Protein 2DWC (pdb70)

Nearest PDB structures (foldseek):
  2dwc-assembly1_A  TM=1.002E+00  e=9.131E-94  Pyrococcus horikoshii OT3
  2dwc-assembly1_B  TM=9.987E-01  e=3.459E-89  Pyrococcus horikoshii OT3
  2czg-assembly1_A  TM=1.001E+00  e=1.258E-87  Pyrococcus horikoshii OT3
  2czg-assembly1_B  TM=9.652E-01  e=1.310E-84  Pyrococcus horikoshii OT3
  6khr-assembly1_B-2  TM=9.167E-01  e=2.454E-33  Mycobacterium tuberculosis H37Rv

InterPro domains:
  IPR003135 ATP-grasp fold, ATP-dependent carboxylate-amine ligase-type [PF02222] (125-303)
  IPR005862 Formate-dependent phosphoribosylglycinamide formyltransferase [MF_01643] (12-411)
  IPR005862 Formate-dependent phosphoribosylglycinamide formyltransferase [NF006766] (7-412)
  IPR005862 Formate-dependent phosphoribosylglycinamide formyltransferase [TIGR01142] (18-410)
  IPR011054 Rudiment single hybrid motif [SSF51246] (339-410)
  IPR011761 ATP-grasp fold [PS50975] (123-319)
  IPR013815 ATP-grasp fold, subdomain 1 [G3DSA:3.30.1490.20] (129-200)
  IPR016185 Pre-ATP-grasp domain superfamily [SSF52440] (8-115)
  IPR048740 PurT, C-terminal [PF21244] (340-408)
  IPR054350 PurT/PurK-like, preATP-grasp domain [PF22660] (18-114)

Solvent-accessible surface area: 30046 Å² total; per-residue (Å²): 196,27,78,42,180,47,47,55,36,0,1,3,0,45,14,95,6,26,19,34,0,0,0,1,1,0,24,15,27,0,6,15,0,0,1,9,0,0,30,2,2,0,15,0,0,0,0,13,173,50,59,66,0,0,0,15,9,0,9,37,96,55,42,74,17,91,7,104,58,71,109,38,1,54,59,2,0,84,172,14,120,7,54,0,0,0,1,17,69,46,61,0,26,33,88,0,0,72,61,0,44,192,86,53,31,7,0,1,3,32,1,129,0,0,68,7,22,54,34,64,39,69,14,10,45,8,1,46,138,88,1,143,9,43,23,2,118,52,48,52,1,70,63,72,112,78,0,72,106,0,0,90,147,16,27,70,52,0,53,2,32,26,28,164,88,66,72,0,141,6,70,128,25,0,66,116,2,51,142,97,102,72,1,3,0,8,45,68,13,95,66,102,22,24,0,0,0,0,0,0,29,0,9,32,92,132,32,120,53,21,10,0,3,0,65,2,0,0,5,85,64,106,132,71,63,4,39,9,0,15,0,31,8,107,34,47,132,121,0,28,111,44,0,6,84,0,0,70,101,2,0,70,50,12,13,8,0,0,1,0,1,0,10,1,25,1,93,42,66,108,2,36,1,18,64,6,23,1,13,2,45,23,0,0,2,0,1,24,1,0,4,12,33,7,3,14,0,1,2,0,1,0,3,0,1,4,0,0,4,1,9,24,97,161,70,122,65,44,31,30,10,56,52,46,24,22,0,1,1,6,4,7,57,2,111,16,60,13,113,0,0,63,7,90,16,0,20,131,1,2,24,9,66,61,2,1,0,8,2,10,4,20,6,78,1,121,106,29,33,40,3,0,0,0,0,0,6,31,195,65,9,71,50,0,65,146,39,0,66,93,0,8,121,57,7,48,10,52,2,150,98,28,111,68,65,111,193,30,75,48,161,38,48,55,36,0,1,3,0,45,13,95,5,28,20,37,0,0,0,0,1,0,23,19,28,0,7,15,0,0,1,9,0,0,30,2,2,0,14,0,0,0,0,13,178,52,58,66,0,0,0,16,9,0,9,39,96,54,40,74,18,91,8,105,56,69,110,38,0,51,60,2,0,75,175,13,122,7,54,0,0,0,1,17,65,64,60,1,25,32,88,0,0,68,54,0,47,179,82,54,29,10,1,1,2,34,1,118,1,0,75,3,22,20,27,69,43,62,10,9,46,7,0,43,132,89,2,145,9,45,23,3,173,49,56,47,0,67,61,61,117,80,0,88,106,0,0,98,146,33,28,65,55,0,52,2,32,10,14,96,107,62,61,65,76,0,141,6,62,127,25,0,59,118,1,55,142,82,93,72,2,2,0,7,40,80,14,102,66,106,25,25,0,0,0,0,0,0,28,0,12,21,87,129,30,116,64,29,10,0,2,0,64,2,0,0,4,90,75,82,136,74,39,1,36,11,0,17,0,30,9,107,33,45,136,151,0,21,95,46,0,5,84,0,0,76,104,1,0,71,51,11,12,7,0,0,1,0,0,0,12,0,25,2,102,43,74,102,2,32,1,21,66,6,25,2,14,3,42,27,0,0,3,0,1,22,1,0,6,12,32,8,3,12,0,1,2,0,0,0,3,0,1,4,0,0,3,0,8,23,94,163,57,106,65,39,31,25,8,62,54,47,21,22,0,0,1,5,5,1,45,1,102,18,60,12,113,2,1,59,6,86,16,0,21,141,1,2,31,12,65,61,2,1,0,9,1,8,5,20,7,77,0,122,103,27,33,24,4,0,0,0,0,0,6,32,188,66,10,76,48,0,66,145,32,0,69,87,0,2,83,62,0,53,5,55,2,149,96,31,112,70,77,86,74

Secondary structure (DSSP, 8-state):
--S-----EE--TTSTT--EEEEES-SHHHHHHHHHHHHTT-EEEEEESSTT-HHHHHSSEEEES-TT-HHHHHHHHHHH--SEEEE-SS-S-HHHHHHHHHTT--BSS-HHHHHHHH-HHHHHHIIIIIS------EEEESSHHHHHHHHHHH-SSEEEEE---EEE-SGGGHHHHHH---EEEEEPP--SEEEEE--EEEE-TTS-EEEEEEPPEEEEESSSSEEEEEES----HHHHHHHHHHHHHHHHHH-SSEE-EEEEEEETTEEEEEEEESS--GGGGGHHHHSPTT-SHHHHHHHHHHT-----EEETTEEEE--SS-EEEEEEE-SS-EES-EEE-HHHHTTSTTEEEEE---SEE-TT-EEEEEEEE-SSHHHHHHHHHHHHHT-EEE-TTS--B-/---S----EE--TTSTT--EEEEES-SHHHHHHHHHHHHTT-EEEEEESSTT-HHHHHSSEEEES-TT-HHHHHHHHHHH--SEEEE-SS-S-HHHHHHHHHTT--BSS-HHHHHHHTSHHHHHHIIIIII------EEEESSHHHHHHHHHHH-SSEEEEES----EEE-SGGGHHHHHT---EEEEEPP--SEEEEE--EEEE-TTS-EEEEEEPPEEEEEETTEEEEEEES----HHHHHHHHHHHHHHHHHH-SSEE-EEEEEEETTEEEEEEEESS--GGGGGHHHHSPTT-SHHHHHHHHHHT-----EEETTEEEE--SS-EEEEEEE-SS-EES-EEE-HHHHTTSTTEEEEE---SEE-TT-EEEEEEEE-SSHHHHHHHHHHHHHT-EEE-TTS--EE-

CATH classification: 3.40.50.20 (+2 more: 3.30.1490.20, 3.30.470.20)

Sequence (815 aa):
VVMIKLRDELGTATTDSAQKILLLGSGELGKEIAIEAQRLGVEVVAVDRYANAPAMQVAHRSYVGNMMDKDFLWSVVEREKPDAIIPEIEAINLDALFEFEKDGYFVVPNARATWIAMHRERLRETLVKEAKVPTSRYMYATTLDELYEACEKIGYPCHTKAIMSYFVKGPEDIPKAWEEEKIIVEEHIDFDVEVTELAVRHFDENGEIVTTFPKPVGHYQIDGDYHASWQPAEISEKAEREVYRIAKRITDVLGGLGIFGVEMFVKGDKVWANEVSPRPHDTGMVTLASHPPGFSEFALHLRAVLGLPIPGEWVDGYRLFPMLIPAATHVIKAKVSGYSPRFRGLVKALSVPNATVRLFGKPEAYVGRRLGIALAWDKDVEVAKRKAEMVAHMIELRTRSSDWHDVVMIKLRDELGTATTDSAQKILLLGSGELGKEIAIEAQRLGVEVVAVDRYANAPAMQVAHRSYVGNMMDKDFLWSVVEREKPDAIIPEIEAINLDALFEFEKDGYFVVPNARATWIAMHRERLRETLVKEAKVPTSRYMYATTLDELYEACEKIGYPCHTKAIMSGSYFVKGPEDIPKAWEEEKIIVEEHIDFDVEVTELAVRHFDENGEIVTTFPKPVGHYQIDGDYHASWQPAEISEKAEREVYRIAKRITDVLGGLGIFGVEMFVKGDKVWANEVSPRPHDTGMVTLASHPPGFSEFALHLRAVLGLPIPGEWVDGYRLFPMLIPAATHVIKAKVSGYSPRFRGLVKALSVPNATVRLFGKPEAYVGRRLGIALAWDKDVEVAKRKAEMVAHMIELRTRSSDWHDQ

B-factor: mean 29.7, std 14.17, range [10.33, 89.34]

Radius of gyration: 28.12 Å; Cα contacts (8 Å, |Δi|>4): 2184; chains: 2; bounding box: 54×103×60 Å

Foldseek 3Di:
DFLDFADDDADAPPDPRAAEEEEEDQALLLLVLLVLCVVVRHAYEYEEQDPPHLNCVSHPYYDHHQQLDLVSVVVVCVVPVHQEYEYPDLNGNLVSQQVCVVVRHHYPQHSVLSVQQQFPVSFVCCLCPQLNFFAFDKDKDDDLVSLVVGCVVLDPQKWKAARNTDGRRDPVCSVVGVVCPMIMIGRDDPFPWKWWWFWWWAQDPVGDTAIETEAIKTFDDPPPDTFKIKPHDPADPLLRVVVQSSVVSSCVSSGGGFIKTFMWGHHHNDIHTYGIGSYDDPNQVLQVPFADPCDGSSSSRSCRSSNYDDQFCDDPNHTYRDTRFIKMKGFQADQAKAFDKDKDLCVVLVVDPQKDKAASRDGIHHHGHGGIMIMGTDNDNVVRRVSRVVSSVSMWMAYPPGDIDD/DAQDWADDDADAPPDVRAAEEEEEDQAPLLLVLLVLCVVVRHAYEYEEQDPQHLNCVSHPYYDHHQQLDLVSVVVVCVVPVHQEYHYPDLRGNLVSQQVCVVVPHHYPQHSVLSVQQQFQVSFVCCLCVQLNFAAFDKDKDDDLVRLLVRCVVQDPQKKKAARGDFIDGRHDSVCSVVRVVSNMIMIGHDDPFPWKWWWWWWWAAAPVTDIDIATEAIKTFDDDPNDTFKIKPHDPADPLLRVSVVSSVVSNDVSSGGGFIKTFMWGHHHNDIHTYGIGSYDDPNQVLQVPFADPCDRSSSSRSCRSSRYHDQFPDDPNHTYHYTRFIKMKGFQADQAKAFDKDKDLCVPLVVDPQKDKAARRGGIHHHGHTGIMIMGTDNDNVVRRVSRVVSSQSMWMDYPPGDIDTD

Structure (mmCIF, N/CA/C/O backbone):
data_2DWC
#
_entry.id   2DWC
#
_cell.length_a   103.734
_cell.length_b   212.518
_cell.length_c   120.605
_cell.angle_alpha   90.00
_cell.angle_beta   90.00
_cell.angle_gamma   90.00
#
_symmetry.space_group_name_H-M   'C 2 2 21'
#
loop_
_entity.id
_entity.type
_entity.pdbx_description
1 polymer '433aa long hypothetical phosphoribosylglycinamide formyl transferase'
2 non-polymer 'SULFATE ION'
3 non-polymer "ADENOSINE-5'-DIPHOSPHATE"
4 water water
#
loop_
_atom_site.group_PDB
_atom_site.id
_atom_site.type_symbol
_atom_site.label_atom_id
_atom_site.label_alt_id
_atom_site.label_comp_id
_atom_site.label_asym_id
_atom_site.label_entity_id
_atom_site.label_seq_id
_atom_site.pdbx_PDB_ins_code
_atom_site.Cartn_x
_atom_site.Cartn_y
_atom_site.Cartn_z
_atom_site.occupancy
_atom_site.B_iso_or_equiv
_atom_site.auth_seq_id
_atom_site.auth_comp_id
_atom_site.auth_asym_id
_atom_site.auth_atom_id
_atom_site.pdbx_PDB_model_num
ATOM 1 N N . VAL A 1 2 ? 12.593 68.994 63.161 1.00 57.74 2 VAL A N 1
ATOM 2 C CA . VAL A 1 2 ? 13.521 67.878 62.811 1.00 57.33 2 VAL A CA 1
ATOM 3 C C . VAL A 1 2 ? 13.015 67.125 61.586 1.00 53.48 2 VAL A C 1
ATOM 4 O O . VAL A 1 2 ? 11.920 67.395 61.067 1.00 54.04 2 VAL A O 1
ATOM 8 N N . VAL A 1 3 ? 13.821 66.167 61.150 1.00 51.07 3 VAL A N 1
ATOM 9 C CA . VAL A 1 3 ? 13.517 65.338 60.000 1.00 35.94 3 VAL A CA 1
ATOM 10 C C . VAL A 1 3 ? 12.414 64.320 60.316 1.00 37.30 3 VAL A C 1
ATOM 11 O O . VAL A 1 3 ? 12.506 63.546 61.268 1.00 36.17 3 VAL A O 1
ATOM 15 N N . MET A 1 4 ? 11.386 64.303 59.480 1.00 38.66 4 MET A N 1
ATOM 16 C CA . MET A 1 4 ? 10.255 63.420 59.686 1.00 36.60 4 MET A CA 1
ATOM 17 C C . MET A 1 4 ? 10.531 61.935 59.442 1.00 34.83 4 MET A C 1
ATOM 18 O O . MET A 1 4 ? 9.770 61.090 59.912 1.00 42.00 4 MET A O 1
ATOM 23 N N . ILE A 1 5 ? 11.578 61.598 58.692 1.00 20.24 5 ILE A N 1
ATOM 24 C CA . ILE A 1 5 ? 11.787 60.180 58.419 1.00 15.53 5 ILE A CA 1
ATOM 25 C C . ILE A 1 5 ? 12.925 59.600 59.218 1.00 22.02 5 ILE A C 1
ATOM 26 O O . ILE A 1 5 ? 13.662 60.337 59.862 1.00 21.30 5 ILE A O 1
ATOM 31 N N . LYS A 1 6 ? 13.065 58.278 59.136 1.00 21.73 6 LYS A N 1
ATOM 32 C CA . LYS A 1 6 ? 14.151 57.599 59.837 1.00 24.72 6 LYS A CA 1
ATOM 33 C C . LYS A 1 6 ? 15.072 56.830 58.911 1.00 19.16 6 LYS A C 1
ATOM 34 O O . LYS A 1 6 ? 14.827 56.667 57.694 1.00 18.16 6 LYS A O 1
ATOM 40 N N . LEU A 1 7 ? 16.198 56.401 59.475 1.00 18.27 7 LEU A N 1
ATOM 41 C CA . LEU A 1 7 ? 17.166 55.638 58.712 1.00 16.85 7 LEU A CA 1
ATOM 42 C C . LEU A 1 7 ? 16.461 54.415 58.126 1.00 15.93 7 LEU A C 1
ATOM 43 O O . LEU A 1 7 ? 15.756 53.678 58.809 1.00 18.82 7 LEU A O 1
ATOM 48 N N . ARG A 1 8 ? 16.676 54.211 56.827 1.00 16.83 8 ARG A N 1
ATOM 49 C CA . ARG A 1 8 ? 16.007 53.160 56.058 1.00 16.08 8 ARG A CA 1
ATOM 50 C C . ARG A 1 8 ? 16.860 51.925 55.798 1.00 15.80 8 ARG A C 1
ATOM 51 O O . ARG A 1 8 ? 17.950 52.025 55.260 1.00 18.08 8 ARG A O 1
ATOM 59 N N . ASP A 1 9 ? 16.298 50.756 56.086 1.00 15.29 9 ASP A N 1
ATOM 60 C CA . ASP A 1 9 ? 16.996 49.497 55.867 1.00 16.63 9 ASP A CA 1
ATOM 61 C C . ASP A 1 9 ? 16.315 48.667 54.796 1.00 18.09 9 ASP A C 1
ATOM 62 O O . ASP A 1 9 ? 16.810 47.597 54.460 1.00 17.48 9 ASP A O 1
ATOM 67 N N . GLU A 1 10 ? 15.215 49.163 54.231 1.00 16.31 10 GLU A N 1
ATOM 68 C CA . GLU A 1 10 ? 14.457 48.294 53.335 1.00 15.69 10 GLU A CA 1
ATOM 69 C C . GLU A 1 10 ? 13.872 49.071 52.169 1.00 14.81 10 GLU A C 1
ATOM 70 O O . GLU A 1 10 ? 13.642 50.255 52.295 1.00 16.34 10 GLU A O 1
ATOM 76 N N . LEU A 1 11 ? 13.742 48.396 51.039 1.00 14.95 11 LEU A N 1
ATOM 77 C CA . LEU A 1 11 ? 13.018 49.001 49.902 1.00 14.87 11 LEU A CA 1
ATOM 78 C C . LEU A 1 11 ? 12.086 47.957 49.309 1.00 14.84 11 LEU A C 1
ATOM 79 O O . LEU A 1 11 ? 12.432 46.755 49.229 1.00 15.23 11 LEU A O 1
ATOM 84 N N . GLY A 1 12 ? 10.902 48.426 48.897 1.00 15.37 12 GLY A N 1
ATOM 85 C CA . GLY A 1 12 ? 9.965 47.548 48.188 1.00 14.61 12 GLY A CA 1
ATOM 86 C C . GLY A 1 12 ? 10.132 47.718 46.669 1.00 16.28 12 GLY A C 1
ATOM 87 O O . GLY A 1 12 ? 11.149 48.210 46.208 1.00 14.94 12 GLY A O 1
ATOM 88 N N . THR A 1 13 ? 9.115 47.375 45.876 1.00 13.51 13 THR A N 1
ATOM 89 C CA . THR A 1 13 ? 9.263 47.394 44.418 1.00 11.32 13 THR A CA 1
ATOM 90 C C . THR A 1 13 ? 8.222 48.280 43.714 1.00 13.28 13 THR A C 1
ATOM 91 O O . THR A 1 13 ? 7.029 48.124 43.917 1.00 13.84 13 THR A O 1
ATOM 95 N N . ALA A 1 14 ? 8.705 49.205 42.898 1.00 10.90 14 ALA A N 1
ATOM 96 C CA . ALA A 1 14 ? 7.828 50.096 42.123 1.00 14.00 14 ALA A CA 1
ATOM 97 C C . ALA A 1 14 ? 6.766 49.280 41.368 1.00 13.85 14 ALA A C 1
ATOM 98 O O . ALA A 1 14 ? 7.030 48.162 40.888 1.00 14.28 14 ALA A O 1
ATOM 100 N N . THR A 1 15 ? 5.589 49.901 41.240 1.00 11.31 15 THR A N 1
ATOM 101 C CA . THR A 1 15 ? 4.407 49.375 40.564 1.00 12.65 15 THR A CA 1
ATOM 102 C C . THR A 1 15 ? 3.646 48.323 41.409 1.00 16.21 15 THR A C 1
ATOM 103 O O . THR A 1 15 ? 2.573 47.896 40.990 1.00 14.40 15 THR A O 1
ATOM 107 N N . THR A 1 16 ? 4.193 47.937 42.573 1.00 14.40 16 THR A N 1
ATOM 108 C CA . THR A 1 16 ? 3.506 46.973 43.468 1.00 14.20 16 THR A CA 1
ATOM 109 C C . THR A 1 16 ? 3.146 47.702 44.759 1.00 11.61 16 THR A C 1
ATOM 110 O O . THR A 1 16 ? 3.598 48.851 44.975 1.00 13.99 16 THR A O 1
ATOM 114 N N . ASP A 1 17 ? 2.419 47.026 45.657 1.00 13.73 17 ASP A N 1
ATOM 115 C CA . ASP A 1 17 ? 2.017 47.709 46.875 1.00 15.73 17 ASP A CA 1
ATOM 116 C C . ASP A 1 17 ? 3.179 47.878 47.864 1.00 19.01 17 ASP A C 1
ATOM 117 O O . ASP A 1 17 ? 3.022 48.574 48.862 1.00 21.84 17 ASP A O 1
ATOM 122 N N . SER A 1 18 ? 4.341 47.298 47.589 1.00 14.91 18 SER A N 1
ATOM 123 C CA . SER A 1 18 ? 5.467 47.518 48.528 1.00 14.91 18 SER A CA 1
ATOM 124 C C . SER A 1 18 ? 6.330 48.717 48.100 1.00 14.83 18 SER A C 1
ATOM 125 O O . SER A 1 18 ? 7.319 49.063 48.756 1.00 15.38 18 SER A O 1
ATOM 128 N N . ALA A 1 19 ? 5.958 49.372 47.015 1.00 14.50 19 ALA A N 1
ATOM 129 C CA . ALA A 1 19 ? 6.788 50.484 46.517 1.00 13.94 19 ALA A CA 1
ATOM 130 C C . ALA A 1 19 ? 7.037 51.670 47.437 1.00 15.21 19 ALA A C 1
ATOM 131 O O . ALA A 1 19 ? 6.154 52.055 48.204 1.00 16.19 19 ALA A O 1
ATOM 133 N N . GLN A 1 20 ? 8.255 52.240 47.338 1.00 14.13 20 GLN A N 1
ATOM 134 C CA . GLN A 1 20 ? 8.500 53.549 47.902 1.00 14.66 20 GLN A CA 1
ATOM 135 C C . GLN A 1 20 ? 8.202 54.482 46.718 1.00 16.50 20 GLN A C 1
ATOM 136 O O . GLN A 1 20 ? 8.266 54.064 45.540 1.00 16.04 20 GLN A O 1
ATOM 142 N N . LYS A 1 21 ? 7.919 55.759 46.994 1.00 14.27 21 LYS A N 1
ATOM 143 C CA . LYS A 1 21 ? 7.580 56.656 45.897 1.00 13.69 21 LYS A CA 1
ATOM 144 C C . LYS A 1 21 ? 8.115 58.059 46.095 1.00 15.29 21 LYS A C 1
ATOM 145 O O . LYS A 1 21 ? 8.025 58.587 47.221 1.00 15.96 21 LYS A O 1
ATOM 151 N N . ILE A 1 22 ? 8.705 58.649 45.046 1.00 11.76 22 ILE A N 1
ATOM 152 C CA . ILE A 1 22 ? 9.169 60.028 45.180 1.00 11.44 22 ILE A CA 1
ATOM 153 C C . ILE A 1 22 ? 8.305 60.863 44.260 1.00 15.10 22 ILE A C 1
ATOM 154 O O . ILE A 1 22 ? 7.797 60.369 43.239 1.00 16.51 22 ILE A O 1
ATOM 159 N N . LEU A 1 23 ? 8.111 62.126 44.640 1.00 11.90 23 LEU A N 1
ATOM 160 C CA . LEU A 1 23 ? 7.291 63.017 43.818 1.00 12.78 23 LEU A CA 1
ATOM 161 C C . LEU A 1 23 ? 8.196 64.180 43.415 1.00 16.07 23 LEU A C 1
ATOM 162 O O . LEU A 1 23 ? 8.642 64.934 44.284 1.00 17.49 23 LEU A O 1
ATOM 167 N N . LEU A 1 24 ? 8.507 64.279 42.127 1.00 12.98 24 LEU A N 1
ATOM 168 C CA . LEU A 1 24 ? 9.388 65.358 41.668 1.00 14.92 24 LEU A CA 1
ATOM 169 C C . LEU A 1 24 ? 8.553 66.557 41.289 1.00 16.15 24 LEU A C 1
ATOM 170 O O . LEU A 1 24 ? 7.680 66.463 40.429 1.00 16.46 24 LEU A O 1
ATOM 175 N N . LEU A 1 25 ? 8.800 67.698 41.946 1.00 16.31 25 LEU A N 1
ATOM 176 C CA . LEU A 1 25 ? 8.063 68.923 41.592 1.00 15.08 25 LEU A CA 1
ATOM 177 C C . LEU A 1 25 ? 9.071 69.703 40.761 1.00 17.46 25 LEU A C 1
ATOM 178 O O . LEU A 1 25 ? 9.900 70.434 41.286 1.00 17.67 25 LEU A O 1
ATOM 183 N N . GLY A 1 26 ? 8.936 69.583 39.445 1.00 19.79 26 GLY A N 1
ATOM 184 C CA . GLY A 1 26 ? 9.912 70.158 38.511 1.00 15.56 26 GLY A CA 1
ATOM 185 C C . GLY A 1 26 ? 10.491 68.915 37.848 1.00 18.39 26 GLY A C 1
ATOM 186 O O . GLY A 1 26 ? 11.058 68.046 38.527 1.00 17.48 26 GLY A O 1
ATOM 187 N N . SER A 1 27 ? 10.334 68.807 36.517 1.00 17.93 27 SER A N 1
ATOM 188 C CA . SER A 1 27 ? 10.752 67.629 35.770 1.00 15.24 27 SER A CA 1
ATOM 189 C C . SER A 1 27 ? 11.823 67.864 34.729 1.00 14.71 27 SER A C 1
ATOM 190 O O . SER A 1 27 ? 11.831 67.216 33.670 1.00 16.21 27 SER A O 1
ATOM 193 N N . GLY A 1 28 ? 12.722 68.814 35.028 1.00 16.55 28 GLY A N 1
ATOM 194 C CA . GLY A 1 28 ? 13.811 69.117 34.119 1.00 20.79 28 GLY A CA 1
ATOM 195 C C . GLY A 1 28 ? 14.922 68.078 34.111 1.00 20.22 28 GLY A C 1
ATOM 196 O O . GLY A 1 28 ? 14.773 66.963 34.640 1.00 16.86 28 GLY A O 1
ATOM 197 N N . GLU A 1 29 ? 16.053 68.420 33.492 1.00 17.11 29 GLU A N 1
ATOM 198 C CA . GLU A 1 29 ? 17.133 67.456 33.393 1.00 17.91 29 GLU A CA 1
ATOM 199 C C . GLU A 1 29 ? 17.718 66.944 34.725 1.00 17.82 29 GLU A C 1
ATOM 200 O O . GLU A 1 29 ? 18.249 65.814 34.747 1.00 17.71 29 GLU A O 1
ATOM 206 N N . LEU A 1 30 ? 17.626 67.744 35.793 1.00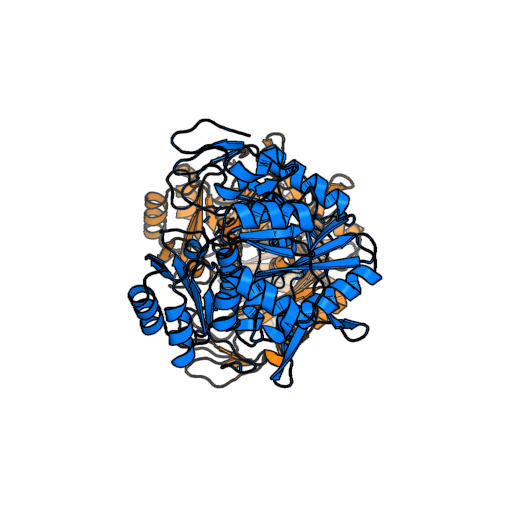 16.22 30 LEU A N 1
ATOM 207 C CA . LEU A 1 30 ? 18.158 67.295 37.100 1.00 15.45 30 LEU A CA 1
ATOM 208 C C . LEU A 1 30 ? 17.164 66.242 37.654 1.00 16.47 30 LEU A C 1
ATOM 209 O O . LEU A 1 30 ? 17.572 65.154 38.075 1.00 16.97 30 LEU A O 1
ATOM 214 N N . GLY A 1 31 ? 15.879 66.526 37.530 1.00 17.56 31 GLY A N 1
ATOM 215 C CA . GLY A 1 31 ? 14.861 65.567 37.963 1.00 14.84 31 GLY A CA 1
ATOM 216 C C . GLY A 1 31 ? 14.964 64.256 37.155 1.00 14.63 31 GLY A C 1
ATOM 217 O O . GLY A 1 31 ? 14.705 63.175 37.673 1.00 16.05 31 GLY A O 1
ATOM 218 N N . LYS A 1 32 ? 15.330 64.358 35.875 1.00 13.67 32 LYS A N 1
ATOM 219 C CA . LYS A 1 32 ? 15.460 63.161 35.026 1.00 10.84 32 LYS A CA 1
ATOM 220 C C . LYS A 1 32 ? 16.518 62.216 35.572 1.00 13.07 32 LYS A C 1
ATOM 221 O O . LYS A 1 32 ? 16.303 60.971 35.603 1.00 13.20 32 LYS A O 1
ATOM 227 N N . GLU A 1 33 ? 17.651 62.770 36.009 1.00 14.60 33 GLU A N 1
ATOM 228 C CA . GLU A 1 33 ? 18.709 61.915 36.552 1.00 14.93 33 GLU A CA 1
ATOM 229 C C . GLU A 1 33 ? 18.332 61.358 37.937 1.00 15.10 33 GLU A C 1
ATOM 230 O O . GLU A 1 33 ? 18.715 60.226 38.269 1.00 16.07 33 GLU A O 1
ATOM 236 N N . ILE A 1 34 ? 17.588 62.132 38.719 1.00 14.38 34 ILE A N 1
ATOM 237 C CA . ILE A 1 34 ? 17.084 61.609 39.996 1.00 13.82 34 ILE A CA 1
ATOM 238 C C . ILE A 1 34 ? 16.141 60.450 39.657 1.00 16.89 34 ILE A C 1
ATOM 239 O O . ILE A 1 34 ? 16.182 59.376 40.287 1.00 15.90 34 ILE A O 1
ATOM 244 N N . ALA A 1 35 ? 15.298 60.636 38.637 1.00 13.60 35 ALA A N 1
ATOM 245 C CA . ALA A 1 35 ? 14.362 59.553 38.273 1.00 12.96 35 ALA A CA 1
ATOM 246 C C . ALA A 1 35 ? 15.076 58.301 37.782 1.00 15.10 35 ALA A C 1
ATOM 247 O O . ALA A 1 35 ? 14.632 57.178 38.042 1.00 13.13 35 ALA A O 1
ATOM 249 N N . ILE A 1 36 ? 16.159 58.458 37.030 1.00 13.24 36 ILE A N 1
ATOM 250 C CA . ILE A 1 36 ? 16.901 57.290 36.562 1.00 13.31 36 ILE A CA 1
ATOM 251 C C . ILE A 1 36 ? 17.507 56.515 37.757 1.00 13.74 36 ILE A C 1
ATOM 252 O O . ILE A 1 36 ? 17.445 55.283 37.795 1.00 13.27 36 ILE A O 1
ATOM 257 N N . GLU A 1 37 ? 18.094 57.226 38.729 1.00 16.82 37 GLU A N 1
ATOM 258 C CA . GLU A 1 37 ? 18.637 56.492 39.879 1.00 18.00 37 GLU A CA 1
ATOM 259 C C . GLU A 1 37 ? 17.511 55.826 40.644 1.00 16.96 37 GLU A C 1
ATOM 260 O O . GLU A 1 37 ? 17.661 54.688 41.106 1.00 16.07 37 GLU A O 1
ATOM 266 N N . ALA A 1 38 ? 16.371 56.517 40.779 1.00 13.92 38 ALA A N 1
ATOM 267 C CA . ALA A 1 38 ? 15.227 55.874 41.454 1.00 14.92 38 ALA A CA 1
ATOM 268 C C . ALA A 1 38 ? 14.821 54.591 40.689 1.00 13.00 38 ALA A C 1
ATOM 269 O O . ALA A 1 38 ? 14.633 53.515 41.293 1.00 12.87 38 ALA A O 1
ATOM 271 N N . GLN A 1 39 ? 14.671 54.678 39.361 1.00 14.84 39 GLN A N 1
ATOM 272 C CA . GLN A 1 39 ? 14.324 53.481 38.577 1.00 14.15 39 GLN A CA 1
ATOM 273 C C . GLN A 1 39 ? 15.371 52.385 38.782 1.00 15.88 39 GLN A C 1
ATOM 274 O O . GLN A 1 39 ? 15.057 51.206 38.852 1.00 15.20 39 GLN A O 1
ATOM 280 N N . ARG A 1 40 ? 16.631 52.768 38.926 1.00 14.27 40 ARG A N 1
ATOM 281 C CA . ARG A 1 40 ? 17.650 51.751 39.104 1.00 16.97 40 ARG A CA 1
ATOM 282 C C . ARG A 1 40 ? 17.589 51.057 40.467 1.00 17.28 40 ARG A C 1
ATOM 283 O O . ARG A 1 40 ? 18.207 50.009 40.667 1.00 16.17 40 ARG A O 1
ATOM 291 N N . LEU A 1 41 ? 16.837 51.639 41.393 1.00 15.25 41 LEU A N 1
ATOM 292 C CA . LEU A 1 41 ? 16.670 51.046 42.712 1.00 13.85 41 LEU A CA 1
ATOM 293 C C . LEU A 1 41 ? 15.251 50.485 42.857 1.00 12.81 41 LEU A C 1
ATOM 294 O O . LEU A 1 41 ? 14.849 50.109 43.963 1.00 16.19 41 LEU A O 1
ATOM 299 N N . GLY A 1 42 ? 14.482 50.493 41.759 1.00 12.82 42 GLY A N 1
ATOM 300 C CA . GLY A 1 42 ? 13.113 49.986 41.856 1.00 13.38 42 GLY A CA 1
ATOM 301 C C . GLY A 1 42 ? 12.192 50.893 42.668 1.00 14.44 42 GLY A C 1
ATOM 302 O O . GLY A 1 42 ? 11.199 50.400 43.263 1.00 15.82 42 GLY A O 1
ATOM 303 N N . VAL A 1 43 ? 12.504 52.198 42.708 1.00 11.29 43 VAL A N 1
ATOM 304 C CA . VAL A 1 43 ? 11.666 53.163 43.446 1.00 13.57 43 VAL A CA 1
ATOM 305 C C . VAL A 1 43 ? 10.696 53.812 42.432 1.00 13.42 43 VAL A C 1
ATOM 306 O O . VAL A 1 43 ? 11.105 54.188 41.348 1.00 12.92 43 VAL A O 1
ATOM 310 N N . GLU A 1 44 ? 9.445 54.007 42.858 1.00 12.51 44 GLU A N 1
ATOM 311 C CA . GLU A 1 44 ? 8.400 54.537 41.969 1.00 10.70 44 GLU A CA 1
ATOM 312 C C . GLU A 1 44 ? 8.566 56.041 41.877 1.00 14.75 44 GLU A C 1
ATOM 313 O O . GLU A 1 44 ? 8.860 56.715 42.870 1.00 14.63 44 GLU A O 1
ATOM 319 N N . VAL A 1 45 ? 8.382 56.558 40.675 1.00 11.93 45 VAL A N 1
ATOM 320 C CA . VAL A 1 45 ? 8.638 57.979 40.415 1.00 12.10 45 VAL A CA 1
ATOM 321 C C . VAL A 1 45 ? 7.427 58.645 39.792 1.00 13.98 45 VAL A C 1
ATOM 322 O O . VAL A 1 45 ? 6.896 58.174 38.792 1.00 13.45 45 VAL A O 1
ATOM 326 N N . VAL A 1 46 ? 6.971 59.710 40.427 1.00 12.52 46 VAL A N 1
ATOM 327 C CA . VAL A 1 46 ? 5.893 60.507 39.869 1.00 15.10 46 VAL A CA 1
ATOM 328 C C . VAL A 1 46 ? 6.508 61.875 39.593 1.00 13.93 46 VAL A C 1
ATOM 329 O O . VAL A 1 46 ? 7.105 62.486 40.493 1.00 15.18 46 VAL A O 1
ATOM 333 N N . ALA A 1 47 ? 6.407 62.332 38.331 1.00 14.73 47 ALA A N 1
ATOM 334 C CA . ALA A 1 47 ? 6.992 63.633 37.930 1.00 12.00 47 ALA A CA 1
ATOM 335 C C . ALA A 1 47 ? 5.945 64.654 37.585 1.00 16.21 47 ALA A C 1
ATOM 336 O O . ALA A 1 47 ? 5.012 64.379 36.821 1.00 16.17 47 ALA A O 1
ATOM 338 N N . VAL A 1 48 ? 6.122 65.854 38.133 1.00 15.66 48 VAL A N 1
ATOM 339 C CA . VAL A 1 48 ? 5.172 66.933 37.940 1.00 15.88 48 VAL A CA 1
ATOM 340 C C . VAL A 1 48 ? 5.890 68.145 37.307 1.00 16.13 48 VAL A C 1
ATOM 341 O O . VAL A 1 48 ? 7.059 68.448 37.628 1.00 15.44 48 VAL A O 1
ATOM 345 N N . ASP A 1 49 ? 5.215 68.818 36.390 1.00 14.11 49 ASP A N 1
ATOM 346 C CA . ASP A 1 49 ? 5.746 70.058 35.814 1.00 14.44 49 ASP A CA 1
ATOM 347 C C . ASP A 1 49 ? 4.610 70.782 35.103 1.00 17.76 49 ASP A C 1
ATOM 348 O O . ASP A 1 49 ? 3.495 70.293 35.100 1.00 15.74 49 ASP A O 1
ATOM 353 N N . ARG A 1 50 ? 4.889 71.964 34.565 1.00 17.53 50 ARG A N 1
ATOM 354 C CA . ARG A 1 50 ? 3.842 72.761 33.895 1.00 18.17 50 ARG A CA 1
ATOM 355 C C . ARG A 1 50 ? 3.642 72.397 32.450 1.00 20.07 50 ARG A C 1
ATOM 356 O O . ARG A 1 50 ? 2.761 72.976 31.784 1.00 20.57 50 ARG A O 1
ATOM 364 N N . TYR A 1 51 ? 4.461 71.489 31.924 1.00 16.54 51 TYR A N 1
ATOM 365 C CA . TYR A 1 51 ? 4.265 71.078 30.533 1.00 17.45 51 TYR A CA 1
ATOM 366 C C . TYR A 1 51 ? 4.444 69.562 30.472 1.00 18.71 51 TYR A C 1
ATOM 367 O O . TYR A 1 51 ? 5.075 68.967 31.364 1.00 18.65 51 TYR A O 1
ATOM 376 N N . ALA A 1 52 ? 3.891 68.943 29.427 1.00 16.80 52 ALA A N 1
ATOM 377 C CA . ALA A 1 52 ? 3.941 67.463 29.289 1.00 14.73 52 ALA A CA 1
ATOM 378 C C . ALA A 1 52 ? 5.222 66.970 28.629 1.00 15.24 52 ALA A C 1
ATOM 379 O O . ALA A 1 52 ? 5.881 67.676 27.888 1.00 17.10 52 ALA A O 1
ATOM 381 N N . ASN A 1 53 ? 5.543 65.716 28.890 1.00 16.64 53 ASN A N 1
ATOM 382 C CA . ASN A 1 53 ? 6.752 65.105 28.331 1.00 16.61 53 ASN A CA 1
ATOM 383 C C . ASN A 1 53 ? 8.042 65.819 28.697 1.00 17.67 53 ASN A C 1
ATOM 384 O O . ASN A 1 53 ? 9.001 65.805 27.936 1.00 16.56 53 ASN A O 1
ATOM 389 N N . ALA A 1 54 ? 8.046 66.431 29.875 1.00 15.17 54 ALA A N 1
ATOM 390 C CA . ALA A 1 54 ? 9.262 67.038 30.407 1.00 15.85 54 ALA A CA 1
ATOM 391 C C . ALA A 1 54 ? 10.276 65.895 30.561 1.00 15.76 54 ALA A C 1
ATOM 392 O O . ALA A 1 54 ? 9.890 64.712 30.700 1.00 14.26 54 ALA A O 1
ATOM 394 N N . PRO A 1 55 ? 11.581 66.209 30.574 1.00 16.40 55 PRO A N 1
ATOM 395 C CA . PRO A 1 55 ? 12.606 65.169 30.700 1.00 16.06 55 PRO A CA 1
ATOM 396 C C . PRO A 1 55 ? 12.356 64.068 31.739 1.00 15.44 55 PRO A C 1
ATOM 397 O O . PRO A 1 55 ? 12.436 62.874 31.422 1.00 15.20 55 PRO A O 1
ATOM 401 N N . ALA A 1 56 ? 12.069 64.470 32.978 1.00 14.94 56 ALA A N 1
ATOM 402 C CA . ALA A 1 56 ? 11.855 63.474 34.027 1.00 14.37 56 ALA A CA 1
ATOM 403 C C . ALA A 1 56 ? 10.550 62.702 33.849 1.00 17.97 56 ALA A C 1
ATOM 404 O O . ALA A 1 56 ? 10.460 61.546 34.302 1.00 15.35 56 ALA A O 1
ATOM 406 N N . MET A 1 57 ? 9.539 63.322 33.235 1.00 13.29 57 MET A N 1
ATOM 407 C CA . MET A 1 57 ? 8.298 62.582 32.980 1.00 13.15 57 MET A CA 1
ATOM 408 C C . MET A 1 57 ? 8.511 61.393 32.057 1.00 15.02 57 MET A C 1
ATOM 409 O O . MET A 1 57 ? 7.828 60.351 32.190 1.00 16.19 57 MET A O 1
ATOM 414 N N . GLN A 1 58 ? 9.442 61.537 31.102 1.00 14.52 58 GLN A N 1
ATOM 415 C CA . GLN A 1 58 ? 9.693 60.467 30.155 1.00 14.41 58 GLN A CA 1
ATOM 416 C C . GLN A 1 58 ? 10.226 59.214 30.823 1.00 16.68 58 GLN A C 1
ATOM 417 O O . GLN A 1 58 ? 9.927 58.074 30.405 1.00 16.06 58 GLN A O 1
ATOM 423 N N . VAL A 1 59 ? 11.019 59.416 31.877 1.00 13.33 59 VAL A N 1
ATOM 424 C CA . VAL A 1 59 ? 11.605 58.287 32.610 1.00 10.64 59 VAL A CA 1
ATOM 425 C C . VAL A 1 59 ? 10.730 57.819 33.779 1.00 14.30 59 VAL A C 1
ATOM 426 O O . VAL A 1 59 ? 10.794 56.659 34.181 1.00 19.82 59 VAL A O 1
ATOM 430 N N . ALA A 1 60 ? 9.898 58.707 34.280 1.00 14.33 60 ALA A N 1
ATOM 431 C CA . ALA A 1 60 ? 9.025 58.370 35.420 1.00 17.62 60 ALA A CA 1
ATOM 432 C C . ALA A 1 60 ? 7.925 57.356 35.154 1.00 16.31 60 ALA A C 1
ATOM 433 O O . ALA A 1 60 ? 7.496 57.120 33.997 1.00 16.21 60 ALA A O 1
ATOM 435 N N . HIS A 1 61 ? 7.400 56.794 36.230 1.00 14.13 61 HIS A N 1
ATOM 436 C CA . HIS A 1 61 ? 6.297 55.861 36.066 1.00 12.66 61 HIS A CA 1
ATOM 437 C C . HIS A 1 61 ? 5.038 56.590 35.687 1.00 16.86 61 HIS A C 1
ATOM 438 O O . HIS A 1 61 ? 4.265 56.064 34.863 1.00 20.25 61 HIS A O 1
ATOM 445 N N . ARG A 1 62 ? 4.799 57.781 36.254 1.00 14.49 62 ARG A N 1
ATOM 446 C CA . ARG A 1 62 ? 3.545 58.522 35.950 1.00 15.25 62 ARG A CA 1
ATOM 447 C C . ARG A 1 62 ? 3.866 59.998 36.063 1.00 15.48 62 ARG A C 1
ATOM 448 O O . ARG A 1 62 ? 4.850 60.391 36.728 1.00 15.14 62 ARG A O 1
ATOM 456 N N . SER A 1 63 ? 3.043 60.826 35.436 1.00 15.63 63 SER A N 1
ATOM 457 C CA . SER A 1 63 ? 3.285 62.264 35.521 1.00 14.14 63 SER A CA 1
ATOM 458 C C . SER A 1 63 ? 1.983 63.029 35.745 1.00 17.07 63 SER A C 1
ATOM 459 O O . SER A 1 63 ? 0.878 62.498 35.457 1.00 15.61 63 SER A O 1
ATOM 462 N N . TYR A 1 64 ? 2.121 64.275 36.225 1.00 14.68 64 TYR A N 1
ATOM 463 C CA . TYR A 1 64 ? 0.969 65.188 36.377 1.00 15.35 64 TYR A CA 1
ATOM 464 C C . TYR A 1 64 ? 1.398 66.501 35.751 1.00 21.24 64 TYR A C 1
ATOM 465 O O . TYR A 1 64 ? 2.524 66.888 35.910 1.00 16.04 64 TYR A O 1
ATOM 474 N N . VAL A 1 65 ? 0.507 67.176 35.032 1.00 14.94 65 VAL A N 1
ATOM 475 C CA . VAL A 1 65 ? 0.890 68.456 34.409 1.00 16.16 65 VAL A CA 1
ATOM 476 C C . VAL A 1 65 ? -0.048 69.508 34.974 1.00 17.57 65 VAL A C 1
ATOM 477 O O . VAL A 1 65 ? -1.280 69.323 34.981 1.00 20.60 65 VAL A O 1
ATOM 481 N N . GLY A 1 66 ? 0.535 70.590 35.486 1.00 16.53 66 GLY A N 1
ATOM 482 C CA . GLY A 1 66 ? -0.280 71.654 36.055 1.00 16.94 66 GLY A CA 1
ATOM 483 C C . GLY A 1 66 ? 0.564 72.833 36.501 1.00 21.57 66 GLY A C 1
ATOM 484 O O . GLY A 1 66 ? 1.786 72.806 36.415 1.00 18.54 66 GLY A O 1
ATOM 485 N N . ASN A 1 67 ? -0.116 73.883 36.953 1.00 21.98 67 ASN A N 1
ATOM 486 C CA . ASN A 1 67 ? 0.529 75.112 37.416 1.00 20.62 67 ASN A CA 1
ATOM 487 C C . ASN A 1 67 ? 1.072 74.842 38.835 1.00 17.88 67 ASN A C 1
ATOM 488 O O . ASN A 1 67 ? 0.325 74.694 39.826 1.00 19.87 67 ASN A O 1
ATOM 493 N N . MET A 1 68 ? 2.387 74.791 38.914 1.00 20.67 68 MET A N 1
ATOM 494 C CA . MET A 1 68 ? 3.002 74.450 40.169 1.00 24.71 68 MET A CA 1
ATOM 495 C C . MET A 1 68 ? 2.998 75.618 41.197 1.00 23.44 68 MET A C 1
ATOM 496 O O . MET A 1 68 ? 3.424 75.457 42.344 1.00 24.67 68 MET A O 1
ATOM 501 N N . MET A 1 69 ? 2.445 76.768 40.788 1.00 22.28 69 MET A N 1
ATOM 502 C CA . MET A 1 69 ? 2.232 77.864 41.740 1.00 21.96 69 MET A CA 1
ATOM 503 C C . MET A 1 69 ? 0.819 77.723 42.326 1.00 25.87 69 MET A C 1
ATOM 504 O O . MET A 1 69 ? 0.416 78.474 43.224 1.00 26.50 69 MET A O 1
ATOM 509 N N . ASP A 1 70 ? 0.031 76.777 41.809 1.00 19.82 70 ASP A N 1
ATOM 510 C CA . ASP A 1 70 ? -1.321 76.560 42.323 1.00 18.62 70 ASP A CA 1
ATOM 511 C C . ASP A 1 70 ? -1.345 75.549 43.460 1.00 23.15 70 ASP A C 1
ATOM 512 O O . ASP A 1 70 ? -1.167 74.356 43.252 1.00 20.45 70 ASP A O 1
ATOM 517 N N . LYS A 1 71 ? -1.557 76.023 44.686 1.00 21.93 71 LYS A N 1
ATOM 518 C CA . LYS A 1 71 ? -1.552 75.153 45.852 1.00 21.42 71 LYS A CA 1
ATOM 519 C C . LYS A 1 71 ? -2.533 73.982 45.798 1.00 21.43 71 LYS A C 1
ATOM 520 O O . LYS A 1 71 ? -2.193 72.873 46.221 1.00 20.83 71 LYS A O 1
ATOM 526 N N . ASP A 1 72 ? -3.738 74.231 45.276 1.00 20.98 72 ASP A N 1
ATOM 527 C CA . ASP A 1 72 ? -4.790 73.192 45.180 1.00 20.75 72 ASP A CA 1
ATOM 528 C C . ASP A 1 72 ? -4.368 72.067 44.194 1.00 17.13 72 ASP A C 1
ATOM 529 O O . ASP A 1 72 ? -4.698 70.926 44.413 1.00 18.21 72 ASP A O 1
ATOM 534 N N . PHE A 1 73 ? -3.707 72.431 43.109 1.00 16.71 73 PHE A N 1
ATOM 535 C CA . PHE A 1 73 ? -3.251 71.429 42.129 1.00 18.54 73 PHE A CA 1
ATOM 536 C C . PHE A 1 73 ? -2.219 70.545 42.845 1.00 18.33 73 PHE A C 1
ATOM 537 O O . PHE A 1 73 ? -2.328 69.310 42.843 1.00 16.73 73 PHE A O 1
ATOM 545 N N . LEU A 1 74 ? -1.238 71.182 43.489 1.00 18.19 74 LEU A N 1
ATOM 546 C CA . LEU A 1 74 ? -0.215 70.384 44.170 1.00 17.77 74 LEU A CA 1
ATOM 547 C C . LEU A 1 74 ? -0.796 69.516 45.274 1.00 18.86 74 LEU A C 1
ATOM 548 O O . LEU A 1 74 ? -0.408 68.365 45.433 1.00 16.75 74 LEU A O 1
ATOM 553 N N . TRP A 1 75 ? -1.737 70.036 46.060 1.00 15.00 75 TRP A N 1
ATOM 554 C CA . TRP A 1 75 ? -2.340 69.211 47.087 1.00 15.85 75 TRP A CA 1
ATOM 555 C C . TRP A 1 75 ? -3.091 68.017 46.513 1.00 16.37 75 TRP A C 1
ATOM 556 O O . TRP A 1 75 ? -3.100 66.920 47.080 1.00 18.12 75 TRP A O 1
ATOM 567 N N . SER A 1 76 ? -3.729 68.235 45.368 1.00 16.19 76 SER A N 1
ATOM 568 C CA . SER A 1 76 ? -4.453 67.124 44.784 1.00 17.22 76 SER A CA 1
ATOM 569 C C . SER A 1 76 ? -3.470 65.974 44.441 1.00 13.99 76 SER A C 1
ATOM 570 O O . SER A 1 76 ? -3.757 64.813 44.697 1.00 15.50 76 SER A O 1
ATOM 573 N N . VAL A 1 77 ? -2.327 66.325 43.864 1.00 13.84 77 VAL A N 1
ATOM 574 C CA . VAL A 1 77 ? -1.326 65.338 43.504 1.00 14.89 77 VAL A CA 1
ATOM 575 C C . VAL A 1 77 ? -0.787 64.658 44.768 1.00 14.71 77 VAL A C 1
ATOM 576 O O . VAL A 1 77 ? -0.708 63.425 44.850 1.00 13.17 77 VAL A O 1
ATOM 580 N N . VAL A 1 78 ? -0.437 65.465 45.769 1.00 16.90 78 VAL A N 1
ATOM 581 C CA . VAL A 1 78 ? 0.118 64.880 47.014 1.00 14.57 78 VAL A CA 1
ATOM 582 C C . VAL A 1 78 ? -0.891 63.964 47.717 1.00 16.46 78 VAL A C 1
ATOM 583 O O . VAL A 1 78 ? -0.533 62.875 48.166 1.00 17.15 78 VAL A O 1
ATOM 587 N N . GLU A 1 79 ? -2.166 64.392 47.807 1.00 17.60 79 GLU A N 1
ATOM 588 C CA . GLU A 1 79 ? -3.176 63.527 48.437 1.00 18.46 79 GLU A CA 1
ATOM 589 C C . GLU A 1 79 ? -3.405 62.241 47.641 1.00 18.22 79 GLU A C 1
ATOM 590 O O . GLU A 1 79 ? -3.626 61.158 48.217 1.00 16.78 79 GLU A O 1
ATOM 596 N N . ARG A 1 80 ? -3.352 62.332 46.307 1.00 16.71 80 ARG A N 1
ATOM 597 C CA . ARG A 1 80 ? -3.510 61.110 45.521 1.00 17.72 80 ARG A CA 1
ATOM 598 C C . ARG A 1 80 ? -2.321 60.159 45.666 1.00 19.84 80 ARG A C 1
ATOM 599 O O . ARG A 1 80 ? -2.510 58.943 45.778 1.00 18.44 80 ARG A O 1
ATOM 607 N N . GLU A 1 81 ? -1.106 60.717 45.686 1.00 15.22 81 GLU A N 1
ATOM 608 C CA . GLU A 1 81 ? 0.106 59.896 45.641 1.00 16.38 81 GLU A CA 1
ATOM 609 C C . GLU A 1 81 ? 0.786 59.489 46.941 1.00 20.10 81 GLU A C 1
ATOM 610 O O . GLU A 1 81 ? 1.427 58.434 46.989 1.00 18.76 81 GLU A O 1
ATOM 616 N N . LYS A 1 82 ? 0.594 60.294 47.974 1.00 17.08 82 LYS A N 1
ATOM 617 C CA . LYS A 1 82 ? 1.175 60.054 49.308 1.00 18.64 82 LYS A CA 1
ATOM 618 C C . LYS A 1 82 ? 2.592 59.559 49.183 1.00 17.60 82 LYS A C 1
ATOM 619 O O . LYS A 1 82 ? 2.931 58.456 49.628 1.00 17.34 82 LYS A O 1
ATOM 625 N N . PRO A 1 83 ? 3.474 60.405 48.635 1.00 14.46 83 PRO A N 1
ATOM 626 C CA . PRO A 1 83 ? 4.875 60.032 48.428 1.00 14.88 83 PRO A CA 1
ATOM 627 C C . PRO A 1 83 ? 5.718 59.989 49.686 1.00 15.37 83 PRO A C 1
ATOM 628 O O . PRO A 1 83 ? 5.371 60.627 50.667 1.00 16.88 83 PRO A O 1
ATOM 632 N N . ASP A 1 84 ? 6.771 59.178 49.640 1.00 14.01 84 ASP A N 1
ATOM 633 C CA . ASP A 1 84 ? 7.730 59.119 50.752 1.00 12.90 84 ASP A CA 1
ATOM 634 C C . ASP A 1 84 ? 8.608 60.370 50.803 1.00 16.77 84 ASP A C 1
ATOM 635 O O . ASP A 1 84 ? 9.210 60.666 51.839 1.00 17.07 84 ASP A O 1
ATOM 640 N N . ALA A 1 85 ? 8.788 61.045 49.670 1.00 15.70 85 ALA A N 1
ATOM 641 C CA . ALA A 1 85 ? 9.558 62.299 49.632 1.00 14.95 85 ALA A CA 1
ATOM 642 C C . ALA A 1 85 ? 8.998 63.198 48.546 1.00 15.95 85 ALA A C 1
ATOM 643 O O . ALA A 1 85 ? 8.736 62.726 47.419 1.00 16.50 85 ALA A O 1
ATOM 645 N N . ILE A 1 86 ? 8.867 64.485 48.871 1.00 13.38 86 ILE A N 1
ATOM 646 C CA . ILE A 1 86 ? 8.425 65.520 47.893 1.00 14.28 86 ILE A CA 1
ATOM 647 C C . ILE A 1 86 ? 9.706 66.296 47.606 1.00 16.09 86 ILE A C 1
ATOM 648 O O . ILE A 1 86 ? 10.298 66.893 48.507 1.00 17.31 86 ILE A O 1
ATOM 653 N N . ILE A 1 87 ? 10.146 66.229 46.354 1.00 14.63 87 ILE A N 1
ATOM 654 C CA . ILE A 1 87 ? 11.443 66.788 45.894 1.00 15.72 87 ILE A CA 1
ATOM 655 C C . ILE A 1 87 ? 11.250 67.975 44.940 1.00 20.24 87 ILE A C 1
ATOM 656 O O . ILE A 1 87 ? 11.020 67.802 43.746 1.00 17.60 87 ILE A O 1
ATOM 661 N N . PRO A 1 88 ? 11.315 69.199 45.470 1.00 18.78 88 PRO A N 1
ATOM 662 C CA . PRO A 1 88 ? 11.147 70.401 44.645 1.00 20.25 88 PRO A CA 1
ATOM 663 C C . PRO A 1 88 ? 12.437 70.626 43.872 1.00 24.08 88 PRO A C 1
ATOM 664 O O . PRO A 1 88 ? 13.538 70.606 44.434 1.00 26.32 88 PRO A O 1
ATOM 668 N N . GLU A 1 89 ? 12.312 70.814 42.565 1.00 19.55 89 GLU A N 1
ATOM 669 C CA . GLU A 1 89 ? 13.484 70.951 41.731 1.00 17.12 89 GLU A CA 1
ATOM 670 C C . GLU A 1 89 ? 13.675 72.377 41.261 1.00 23.01 89 GLU A C 1
ATOM 671 O O . GLU A 1 89 ? 14.700 72.703 40.674 1.00 32.09 89 GLU A O 1
ATOM 677 N N . ILE A 1 90 ? 12.687 73.218 41.550 1.00 25.35 90 ILE A N 1
ATOM 678 C CA . ILE A 1 90 ? 12.733 74.636 41.193 1.00 35.48 90 ILE A CA 1
ATOM 679 C C . ILE A 1 90 ? 12.173 75.502 42.334 1.00 34.33 90 ILE A C 1
ATOM 680 O O . ILE A 1 90 ? 11.481 74.998 43.222 1.00 42.21 90 ILE A O 1
ATOM 685 N N . GLU A 1 91 ? 12.486 76.797 42.340 1.00 42.58 91 GLU A N 1
ATOM 686 C CA . GLU A 1 91 ? 11.971 77.686 43.390 1.00 38.29 91 GLU A CA 1
ATOM 687 C C . GLU A 1 91 ? 10.547 78.168 43.056 1.00 41.44 91 GLU A C 1
ATOM 688 O O . GLU A 1 91 ? 9.792 78.538 43.962 1.00 46.39 91 GLU A O 1
ATOM 694 N N . ALA A 1 92 ? 10.184 78.166 41.770 1.00 38.00 92 ALA A N 1
ATOM 695 C CA . ALA A 1 92 ? 8.847 78.600 41.357 1.00 35.65 92 ALA A CA 1
ATOM 696 C C . ALA A 1 92 ? 7.779 77.547 41.628 1.00 36.32 92 ALA A C 1
ATOM 697 O O . ALA A 1 92 ? 7.145 76.994 40.717 1.00 33.85 92 ALA A O 1
ATOM 699 N N . ILE A 1 93 ? 7.609 77.255 42.899 1.00 30.40 93 ILE A N 1
ATOM 700 C CA . ILE A 1 93 ? 6.631 76.294 43.346 1.00 26.55 93 ILE A CA 1
ATOM 701 C C . ILE A 1 93 ? 5.908 77.065 44.438 1.00 29.57 93 ILE A C 1
ATOM 702 O O . ILE A 1 93 ? 6.503 77.938 45.088 1.00 29.94 93 ILE A O 1
ATOM 707 N N . ASN A 1 94 ? 4.629 76.783 44.614 1.00 25.17 94 ASN A N 1
ATOM 708 C CA . ASN A 1 94 ? 3.874 77.437 45.667 1.00 27.44 94 ASN A CA 1
ATOM 709 C C . ASN A 1 94 ? 4.512 77.092 47.038 1.00 29.02 94 ASN A C 1
ATOM 710 O O . ASN A 1 94 ? 4.490 75.940 47.483 1.00 21.97 94 ASN A O 1
ATOM 715 N N . LEU A 1 95 ? 5.069 78.106 47.706 1.00 24.64 95 LEU A N 1
ATOM 716 C CA . LEU A 1 95 ? 5.742 77.888 48.993 1.00 27.22 95 LEU A CA 1
ATOM 717 C C . LEU A 1 95 ? 4.813 77.518 50.138 1.00 26.72 95 LEU A C 1
ATOM 718 O O . LEU A 1 95 ? 5.156 76.717 50.984 1.00 24.05 95 LEU A O 1
ATOM 723 N N . ASP A 1 96 ? 3.624 78.109 50.183 1.00 21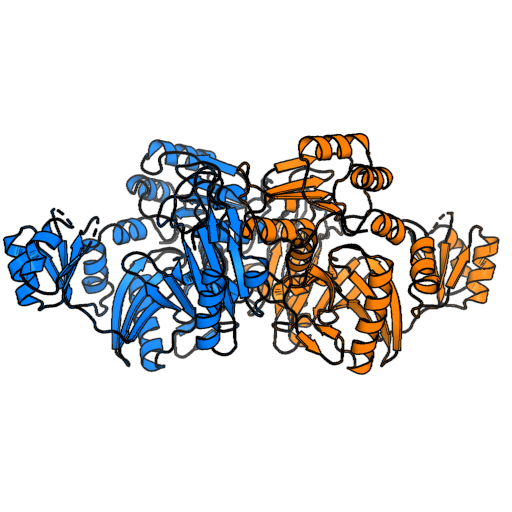.23 96 ASP A N 1
ATOM 724 C CA . ASP A 1 96 ? 2.676 77.781 51.217 1.00 23.56 96 ASP A CA 1
ATOM 725 C C . ASP A 1 96 ? 2.353 76.291 51.148 1.00 23.62 96 ASP A C 1
ATOM 726 O O . ASP A 1 96 ? 2.185 75.635 52.174 1.00 21.73 96 ASP A O 1
ATOM 731 N N . ALA A 1 97 ? 2.213 75.791 49.913 1.00 22.77 97 ALA A N 1
ATOM 732 C CA . ALA A 1 97 ? 1.891 74.387 49.700 1.00 21.78 97 ALA A CA 1
ATOM 733 C C . ALA A 1 97 ? 2.961 73.519 50.393 1.00 18.35 97 ALA A C 1
ATOM 734 O O . ALA A 1 97 ? 2.641 72.570 51.099 1.00 19.14 97 ALA A O 1
ATOM 736 N N . LEU A 1 98 ? 4.226 73.847 50.163 1.00 20.07 98 LEU A N 1
ATOM 737 C CA . LEU A 1 98 ? 5.291 73.044 50.763 1.00 21.35 98 LEU A CA 1
ATOM 738 C C . LEU A 1 98 ? 5.195 73.024 52.285 1.00 20.81 98 LEU A C 1
ATOM 739 O O . LEU A 1 98 ? 5.356 71.978 52.917 1.00 19.67 98 LEU A O 1
ATOM 744 N N . PHE A 1 99 ? 4.927 74.167 52.899 1.00 19.28 99 PHE A N 1
ATOM 745 C CA . PHE A 1 99 ? 4.836 74.172 54.348 1.00 18.90 99 PHE A CA 1
ATOM 746 C C . PHE A 1 99 ? 3.644 73.365 54.808 1.00 19.58 99 PHE A C 1
ATOM 747 O O . PHE A 1 99 ? 3.710 72.692 55.807 1.00 21.59 99 PHE A O 1
ATOM 755 N N . GLU A 1 100 ? 2.534 73.430 54.055 1.00 19.98 100 GLU A N 1
ATOM 756 C CA . GLU A 1 100 ? 1.364 72.678 54.443 1.00 20.75 100 GLU A CA 1
ATOM 757 C C . GLU A 1 100 ? 1.577 71.168 54.305 1.00 19.79 100 GLU A C 1
ATOM 758 O O . GLU A 1 100 ? 1.087 70.409 55.126 1.00 19.60 100 GLU A O 1
ATOM 764 N N . PHE A 1 101 ? 2.306 70.730 53.269 1.00 19.72 101 PHE A N 1
ATOM 765 C CA . PHE A 1 101 ? 2.559 69.294 53.138 1.00 18.78 101 PHE A CA 1
ATOM 766 C C . PHE A 1 101 ? 3.325 68.811 54.374 1.00 19.46 101 PHE A C 1
ATOM 767 O O . PHE A 1 101 ? 3.025 67.776 54.986 1.00 19.00 101 PHE A O 1
ATOM 775 N N . GLU A 1 102 ? 4.324 69.594 54.733 1.00 18.58 102 GLU A N 1
ATOM 776 C CA . GLU A 1 102 ? 5.183 69.226 55.843 1.00 21.95 102 GLU A CA 1
ATOM 777 C C . GLU A 1 102 ? 4.413 69.197 57.168 1.00 21.84 102 GLU A C 1
ATOM 778 O O . GLU A 1 102 ? 4.562 68.263 57.957 1.00 23.33 102 GLU A O 1
ATOM 784 N N . LYS A 1 103 ? 3.574 70.192 57.396 1.00 24.86 103 LYS A N 1
ATOM 785 C CA . LYS A 1 103 ? 2.785 70.235 58.616 1.00 27.58 103 LYS A CA 1
ATOM 786 C C . LYS A 1 103 ? 1.888 68.996 58.674 1.00 32.08 103 LYS A C 1
ATOM 787 O O . LYS A 1 103 ? 1.608 68.464 59.758 1.00 26.15 103 LYS A O 1
ATOM 793 N N . ASP A 1 104 ? 1.455 68.512 57.503 1.00 25.32 104 ASP A N 1
ATOM 794 C CA . ASP A 1 104 ? 0.592 67.354 57.455 1.00 20.90 104 ASP A CA 1
ATOM 795 C C . ASP A 1 104 ? 1.345 66.015 57.459 1.00 25.79 104 ASP A C 1
ATOM 796 O O . ASP A 1 104 ? 0.756 64.982 57.208 1.00 27.73 104 ASP A O 1
ATOM 801 N N . GLY A 1 105 ? 2.652 66.044 57.719 1.00 23.53 105 GLY A N 1
ATOM 802 C CA . GLY A 1 105 ? 3.409 64.815 57.779 1.00 21.50 105 GLY A CA 1
ATOM 803 C C . GLY A 1 105 ? 4.126 64.321 56.527 1.00 26.28 105 GLY A C 1
ATOM 804 O O . GLY A 1 105 ? 4.692 63.226 56.547 1.00 29.41 105 GLY A O 1
ATOM 805 N N . TYR A 1 106 ? 4.102 65.081 55.443 1.00 19.79 106 TYR A N 1
ATOM 806 C CA . TYR A 1 106 ? 4.795 64.619 54.212 1.00 21.25 106 TYR A CA 1
ATOM 807 C C . TYR A 1 106 ? 6.191 65.177 54.243 1.00 23.15 106 TYR A C 1
ATOM 808 O O . TYR A 1 106 ? 6.386 66.316 54.657 1.00 26.35 106 TYR A O 1
ATOM 817 N N . PHE A 1 107 ? 7.175 64.378 53.825 1.00 19.73 107 PHE A N 1
ATOM 818 C CA . PHE A 1 107 ? 8.546 64.826 53.854 1.00 19.48 107 PHE A CA 1
ATOM 819 C C . PHE A 1 107 ? 8.915 65.701 52.665 1.00 20.76 107 PHE A C 1
ATOM 820 O O . PHE A 1 107 ? 9.040 65.216 51.536 1.00 20.36 107 PHE A O 1
ATOM 828 N N . VAL A 1 108 ? 9.082 66.998 52.917 1.00 17.49 108 VAL A N 1
ATOM 829 C CA . VAL A 1 108 ? 9.498 67.947 51.885 1.00 14.86 108 VAL A CA 1
ATOM 830 C C . VAL A 1 108 ? 11.002 68.119 52.019 1.00 18.29 108 VAL A C 1
ATOM 831 O O . VAL A 1 108 ? 11.524 68.418 53.110 1.00 20.57 108 VAL A O 1
ATOM 835 N N . VAL A 1 109 ? 11.696 67.944 50.902 1.00 16.64 109 VAL A N 1
ATOM 836 C CA . VAL A 1 109 ? 13.161 67.977 50.854 1.00 17.61 109 VAL A CA 1
ATOM 837 C C . VAL A 1 109 ? 13.780 69.337 50.647 1.00 15.33 109 VAL A C 1
ATOM 838 O O . VAL A 1 109 ? 13.360 70.072 49.759 1.00 16.82 109 VAL A O 1
ATOM 842 N N . PRO A 1 110 ? 14.766 69.738 51.492 1.00 15.93 110 PRO A N 1
ATOM 843 C CA . PRO A 1 110 ? 15.396 69.083 52.668 1.00 17.99 110 PRO A CA 1
ATOM 844 C C . PRO A 1 110 ? 14.425 69.389 53.846 1.00 15.33 110 PRO A C 1
ATOM 845 O O . PRO A 1 110 ? 14.335 68.638 54.811 1.00 18.65 110 PRO A O 1
ATOM 849 N N . ASN A 1 111 ? 13.728 70.523 53.725 1.00 19.87 111 ASN A N 1
ATOM 850 C CA . ASN A 1 111 ? 12.596 70.947 54.576 1.00 18.72 111 ASN A CA 1
ATOM 851 C C . ASN A 1 111 ? 11.988 72.121 53.816 1.00 18.22 111 ASN A C 1
ATOM 852 O O . ASN A 1 111 ? 12.619 72.666 52.908 1.00 22.16 111 ASN A O 1
ATOM 857 N N . ALA A 1 112 ? 10.766 72.509 54.153 1.00 18.56 112 ALA A N 1
ATOM 858 C CA . ALA A 1 112 ? 10.092 73.578 53.419 1.00 19.57 112 ALA A CA 1
ATOM 859 C C . ALA A 1 112 ? 10.783 74.914 53.618 1.00 21.84 112 ALA A C 1
ATOM 860 O O . ALA A 1 112 ? 10.972 75.686 52.673 1.00 23.56 112 ALA A O 1
ATOM 862 N N . ARG A 1 113 ? 11.190 75.170 54.859 1.00 21.69 113 ARG A N 1
ATOM 863 C CA . ARG A 1 113 ? 11.863 76.426 55.189 1.00 23.44 113 ARG A CA 1
ATOM 864 C C . ARG A 1 113 ? 13.094 76.721 54.308 1.00 23.56 113 ARG A C 1
ATOM 865 O O . ARG A 1 113 ? 13.346 77.867 53.925 1.00 25.57 113 ARG A O 1
ATOM 873 N N . ALA A 1 114 ? 13.866 75.695 53.969 1.00 22.21 114 ALA A N 1
ATOM 874 C CA . ALA A 1 114 ? 15.072 75.924 53.149 1.00 19.18 114 ALA A CA 1
ATOM 875 C C . ALA A 1 114 ? 14.747 76.476 51.785 1.00 21.58 114 ALA A C 1
ATOM 876 O O . ALA A 1 114 ? 15.468 77.342 51.266 1.00 24.09 114 ALA A O 1
ATOM 878 N N . THR A 1 115 ? 13.664 75.997 51.178 1.00 21.84 115 THR A N 1
ATOM 879 C CA . THR A 1 115 ? 13.287 76.510 49.869 1.00 22.56 115 THR A CA 1
ATOM 880 C C . THR A 1 115 ? 12.789 77.961 49.956 1.00 25.49 115 THR A C 1
ATOM 881 O O . THR A 1 115 ? 13.081 78.813 49.086 1.00 26.82 115 THR A O 1
ATOM 885 N N . TRP A 1 116 ? 12.030 78.228 51.000 1.00 27.57 116 TRP A N 1
ATOM 886 C CA . TRP A 1 116 ? 11.512 79.565 51.251 1.00 27.79 116 TRP A CA 1
ATOM 887 C C . TRP A 1 116 ? 12.684 80.556 51.456 1.00 29.68 116 TRP A C 1
ATOM 888 O O . TRP A 1 116 ? 12.699 81.658 50.879 1.00 31.73 116 TRP A O 1
ATOM 899 N N . ILE A 1 117 ? 13.682 80.157 52.241 1.00 26.84 117 ILE A N 1
ATOM 900 C CA . ILE A 1 117 ? 14.841 81.032 52.486 1.00 27.57 117 ILE A CA 1
ATOM 901 C C . ILE A 1 117 ? 15.604 81.332 51.193 1.00 36.39 117 ILE A C 1
ATOM 902 O O . ILE A 1 117 ? 15.950 82.483 50.901 1.00 33.26 117 ILE A O 1
ATOM 907 N N . ALA A 1 118 ? 15.848 80.294 50.405 1.00 27.22 118 ALA A N 1
ATOM 908 C CA . ALA A 1 118 ? 16.603 80.435 49.166 1.00 32.88 118 ALA A CA 1
ATOM 909 C C . ALA A 1 118 ? 15.862 81.212 48.099 1.00 31.94 118 ALA A C 1
ATOM 910 O O . ALA A 1 118 ? 16.445 81.650 47.126 1.00 41.66 118 ALA A O 1
ATOM 912 N N . MET A 1 119 ? 14.566 81.371 48.296 1.00 30.12 119 MET A N 1
ATOM 913 C CA . MET A 1 119 ? 13.678 82.093 47.388 1.00 43.41 119 MET A CA 1
ATOM 914 C C . MET A 1 119 ? 13.943 83.598 47.351 1.00 47.70 119 MET A C 1
ATOM 915 O O . MET A 1 119 ? 13.775 84.231 46.314 1.00 48.33 119 MET A O 1
ATOM 920 N N . HIS A 1 120 ? 14.352 84.147 48.496 1.00 47.17 120 HIS A N 1
ATOM 921 C CA . HIS A 1 120 ? 14.578 85.585 48.688 1.00 46.16 120 HIS A CA 1
ATOM 922 C C . HIS A 1 120 ? 16.038 85.941 48.985 1.00 39.79 120 HIS A C 1
ATOM 923 O O . HIS A 1 120 ? 16.587 85.526 50.017 1.00 38.84 120 HIS A O 1
ATOM 930 N N . ARG A 1 121 ? 16.649 86.725 48.093 1.00 35.31 121 ARG A N 1
ATOM 931 C CA . ARG A 1 121 ? 18.043 87.128 48.247 1.00 35.97 121 ARG A CA 1
ATOM 932 C C . ARG A 1 121 ? 18.386 87.806 49.569 1.00 37.49 121 ARG A C 1
ATOM 933 O O . ARG A 1 121 ? 19.466 87.579 50.111 1.00 38.00 121 ARG A O 1
ATOM 941 N N . GLU A 1 122 ? 17.503 88.658 50.090 1.00 38.41 122 GLU A N 1
ATOM 942 C CA . GLU A 1 122 ? 17.835 89.303 51.354 1.00 35.68 122 GLU A CA 1
ATOM 943 C C . GLU A 1 122 ? 17.761 88.280 52.490 1.00 34.16 122 GLU A C 1
ATOM 944 O O . GLU A 1 122 ? 18.655 88.198 53.318 1.00 32.18 122 GLU A O 1
ATOM 950 N N . ARG A 1 123 ? 16.682 87.505 52.514 1.00 32.87 123 ARG A N 1
ATOM 951 C CA . ARG A 1 123 ? 16.487 86.468 53.536 1.00 37.43 123 ARG A CA 1
ATOM 952 C C . ARG A 1 123 ? 17.703 85.551 53.495 1.00 31.10 123 ARG A C 1
ATOM 953 O O . ARG A 1 123 ? 18.275 85.216 54.532 1.00 36.97 123 ARG A O 1
ATOM 961 N N . LEU A 1 124 ? 18.098 85.154 52.288 1.00 32.86 124 LEU A N 1
ATOM 962 C CA . LEU A 1 124 ? 19.246 84.254 52.140 1.00 32.56 124 LEU A CA 1
ATOM 963 C C . LEU A 1 124 ? 20.549 84.883 52.627 1.00 34.01 124 LEU A C 1
ATOM 964 O O . LEU A 1 124 ? 21.284 84.279 53.399 1.00 28.48 124 LEU A O 1
ATOM 969 N N . ARG A 1 125 ? 20.843 86.096 52.168 1.00 33.93 125 ARG A N 1
ATOM 970 C CA . ARG A 1 125 ? 22.083 86.764 52.578 1.00 32.46 125 ARG A CA 1
ATOM 971 C C . ARG A 1 125 ? 22.153 86.984 54.092 1.00 25.62 125 ARG A C 1
ATOM 972 O O . ARG A 1 125 ? 23.183 86.742 54.715 1.00 30.29 125 ARG A O 1
ATOM 980 N N . GLU A 1 126 ? 21.059 87.425 54.699 1.00 33.57 126 GLU A N 1
ATOM 981 C CA . GLU A 1 126 ? 21.072 87.633 56.139 1.00 34.52 126 GLU A CA 1
ATOM 982 C C . GLU A 1 126 ? 21.224 86.321 56.912 1.00 35.21 126 GLU A C 1
ATOM 983 O O . GLU A 1 126 ? 21.768 86.307 58.019 1.00 35.38 126 GLU A O 1
ATOM 989 N N . THR A 1 127 ? 20.759 85.218 56.331 1.00 37.17 127 THR A N 1
ATOM 990 C CA . THR A 1 127 ? 20.886 83.917 56.993 1.00 28.29 127 THR A CA 1
ATOM 991 C C . THR A 1 127 ? 22.357 83.540 57.016 1.00 22.40 127 THR A C 1
ATOM 992 O O . THR A 1 127 ? 22.876 83.092 58.037 1.00 35.30 127 THR A O 1
ATOM 996 N N . LEU A 1 128 ? 23.027 83.721 55.877 1.00 26.32 128 LEU A N 1
ATOM 997 C CA . LEU A 1 128 ? 24.438 83.421 55.767 1.00 21.96 128 LEU A CA 1
ATOM 998 C C . LEU A 1 128 ? 25.265 84.297 56.727 1.00 28.21 128 LEU A C 1
ATOM 999 O O . LEU A 1 128 ? 26.192 83.817 57.372 1.00 28.04 128 LEU A O 1
ATOM 1004 N N . VAL A 1 129 ? 24.949 85.590 56.780 1.00 34.13 129 VAL A N 1
ATOM 1005 C CA . VAL A 1 129 ? 25.704 86.503 57.646 1.00 35.59 129 VAL A CA 1
ATOM 1006 C C . VAL A 1 129 ? 25.390 86.351 59.150 1.00 29.13 129 VAL A C 1
ATOM 1007 O O . VAL A 1 129 ? 26.295 86.207 59.972 1.00 36.40 129 VAL A O 1
ATOM 1011 N N . LYS A 1 130 ? 24.105 86.351 59.488 1.00 32.33 130 LYS A N 1
ATOM 1012 C CA . LYS A 1 130 ? 23.655 86.273 60.876 1.00 37.69 130 LYS A CA 1
ATOM 1013 C C . LYS A 1 130 ? 23.573 84.890 61.511 1.00 40.65 130 LYS A C 1
ATOM 1014 O O . LYS A 1 130 ? 23.917 84.740 62.676 1.00 39.45 130 LYS A O 1
ATOM 1020 N N . GLU A 1 131 ? 23.109 83.887 60.766 1.00 36.68 131 GLU A N 1
ATOM 1021 C CA . GLU A 1 131 ? 22.981 82.551 61.351 1.00 35.10 131 GLU A CA 1
ATOM 1022 C C . GLU A 1 131 ? 24.157 81.646 61.032 1.00 33.35 131 GLU A C 1
ATOM 1023 O O . GLU A 1 131 ? 24.749 81.060 61.927 1.00 30.25 131 GLU A O 1
ATOM 1029 N N . ALA A 1 132 ? 24.511 81.520 59.760 1.00 29.56 132 ALA A N 1
ATOM 1030 C CA . ALA A 1 132 ? 25.627 80.660 59.434 1.00 31.61 132 ALA A CA 1
ATOM 1031 C C . ALA A 1 132 ? 26.933 81.345 59.786 1.00 29.88 132 ALA A C 1
ATOM 1032 O O . ALA A 1 132 ? 27.937 80.687 60.009 1.00 29.68 132 ALA A O 1
ATOM 1034 N N . LYS A 1 133 ? 26.920 82.672 59.833 1.00 31.18 133 LYS A N 1
ATOM 1035 C CA . LYS A 1 133 ? 28.132 83.421 60.167 1.00 30.32 133 LYS A CA 1
ATOM 1036 C C . LYS A 1 133 ? 29.313 83.046 59.283 1.00 30.62 133 LYS A C 1
ATOM 1037 O O . LYS A 1 133 ? 30.358 82.579 59.752 1.00 31.69 133 LYS A O 1
ATOM 1043 N N . VAL A 1 134 ? 29.134 83.224 57.978 1.00 26.02 134 VAL A N 1
ATOM 1044 C CA . VAL A 1 134 ? 30.206 82.930 57.051 1.00 25.41 134 VAL A CA 1
ATOM 1045 C C . VAL A 1 134 ? 30.477 84.219 56.304 1.00 25.28 134 VAL A C 1
ATOM 1046 O O . VAL A 1 134 ? 29.604 85.083 56.201 1.00 27.37 134 VAL A O 1
ATOM 1050 N N . PRO A 1 135 ? 31.685 84.350 55.761 1.00 26.18 135 PRO A N 1
ATOM 1051 C CA . PRO A 1 135 ? 32.122 85.530 54.999 1.00 28.60 135 PRO A CA 1
ATOM 1052 C C . PRO A 1 135 ? 31.440 85.650 53.662 1.00 31.54 135 PRO A C 1
ATOM 1053 O O . PRO A 1 135 ? 31.262 84.646 52.973 1.00 31.48 135 PRO A O 1
ATOM 1057 N N . THR A 1 136 ? 31.021 86.858 53.305 1.00 27.03 136 THR A N 1
ATOM 1058 C CA . THR A 1 136 ? 30.399 87.100 52.005 1.00 28.16 136 THR A CA 1
ATOM 1059 C C . THR A 1 136 ? 30.962 88.402 51.445 1.00 33.95 136 THR A C 1
ATOM 1060 O O . THR A 1 136 ? 31.728 89.094 52.113 1.00 29.81 136 THR A O 1
ATOM 1064 N N . SER A 1 137 ? 30.587 88.709 50.212 1.00 32.32 137 SER A N 1
ATOM 1065 C CA . SER A 1 137 ? 30.987 89.955 49.566 1.00 35.55 137 SER A CA 1
ATOM 1066 C C . SER A 1 137 ? 30.379 91.064 50.429 1.00 35.07 137 SER A C 1
ATOM 1067 O O . SER A 1 137 ? 29.342 90.861 51.069 1.00 27.99 137 SER A O 1
ATOM 1070 N N . ARG A 1 138 ? 31.018 92.229 50.475 1.00 33.09 138 ARG A N 1
ATOM 1071 C CA . ARG A 1 138 ? 30.439 93.343 51.234 1.00 31.59 138 ARG A CA 1
ATOM 1072 C C . ARG A 1 138 ? 29.209 93.742 50.445 1.00 27.90 138 ARG A C 1
ATOM 1073 O O . ARG A 1 138 ? 29.217 93.683 49.216 1.00 35.33 138 ARG A O 1
ATOM 1081 N N . TYR A 1 139 ? 28.151 94.160 51.131 1.00 29.40 139 TYR A N 1
ATOM 1082 C CA . TYR A 1 139 ? 26.921 94.514 50.438 1.00 35.68 139 TYR A CA 1
ATOM 1083 C C . TYR A 1 139 ? 26.055 95.499 51.229 1.00 39.96 139 TYR A C 1
ATOM 1084 O O . TYR A 1 139 ? 26.277 95.730 52.413 1.00 37.67 139 TYR A O 1
ATOM 1093 N N . MET A 1 140 ? 25.066 96.072 50.551 1.00 35.07 140 MET A N 1
ATOM 1094 C CA . MET A 1 140 ? 24.082 96.936 51.194 1.00 42.44 140 MET A CA 1
ATOM 1095 C C . MET A 1 140 ? 22.840 96.852 50.332 1.00 44.17 140 MET A C 1
ATOM 1096 O O . MET A 1 140 ? 22.917 96.430 49.173 1.00 47.31 140 MET A O 1
ATOM 1101 N N . TYR A 1 141 ? 21.692 97.215 50.897 1.00 40.79 141 TYR A N 1
ATOM 1102 C CA . TYR A 1 141 ? 20.443 97.173 50.143 1.00 43.84 141 TYR A CA 1
ATOM 1103 C C . TYR A 1 141 ? 20.013 98.585 49.744 1.00 50.84 141 TYR A C 1
ATOM 1104 O O . TYR A 1 141 ? 20.419 99.571 50.371 1.00 48.42 141 TYR A O 1
ATOM 1113 N N . ALA A 1 142 ? 19.198 98.670 48.696 1.00 46.98 142 ALA A N 1
ATOM 1114 C CA . ALA A 1 142 ? 18.700 99.948 48.200 1.00 53.18 142 ALA A CA 1
ATOM 1115 C C . ALA A 1 142 ? 17.238 99.810 47.796 1.00 52.97 142 ALA A C 1
ATOM 1116 O O . ALA A 1 142 ? 16.883 98.905 47.040 1.00 55.99 142 ALA A O 1
ATOM 1118 N N . THR A 1 143 ? 16.396 100.712 48.299 1.00 53.20 143 THR A N 1
ATOM 1119 C CA . THR A 1 143 ? 14.964 100.685 48.006 1.00 56.53 143 THR A CA 1
ATOM 1120 C C . THR A 1 143 ? 14.527 101.780 47.043 1.00 57.74 143 THR A C 1
ATOM 1121 O O . THR A 1 143 ? 13.417 101.731 46.504 1.00 59.35 143 THR A O 1
ATOM 1125 N N . THR A 1 144 ? 15.394 102.768 46.844 1.00 57.43 144 THR A N 1
ATOM 1126 C CA . THR A 1 144 ? 15.107 103.893 45.955 1.00 57.95 144 THR A CA 1
ATOM 1127 C C . THR A 1 144 ? 16.300 104.152 45.050 1.00 57.38 144 THR A C 1
ATOM 1128 O O . THR A 1 144 ? 17.406 103.689 45.322 1.00 55.72 144 THR A O 1
ATOM 1132 N N . LEU A 1 145 ? 16.079 104.917 43.988 1.00 55.22 145 LEU A N 1
ATOM 1133 C CA . LEU A 1 145 ? 17.156 105.238 43.068 1.00 54.31 145 LEU A CA 1
ATOM 1134 C C . LEU A 1 145 ? 18.281 105.996 43.775 1.00 54.40 145 LEU A C 1
ATOM 1135 O O . LEU A 1 145 ? 19.464 105.783 43.489 1.00 48.80 145 LEU A O 1
ATOM 1140 N N . ASP A 1 146 ? 17.926 106.872 44.711 1.00 55.62 146 ASP A N 1
ATOM 1141 C CA . ASP A 1 146 ? 18.952 107.634 45.417 1.00 56.06 146 ASP A CA 1
ATOM 1142 C C . ASP A 1 146 ? 19.781 106.707 46.300 1.00 55.63 146 ASP A C 1
ATOM 1143 O O . ASP A 1 146 ? 21.001 106.861 46.411 1.00 54.90 146 ASP A O 1
ATOM 1148 N N . GLU A 1 147 ? 19.115 105.741 46.925 1.00 54.66 147 GLU A N 1
ATOM 1149 C CA . GLU A 1 147 ? 19.806 104.775 47.772 1.00 53.73 147 GLU A CA 1
ATOM 1150 C C . GLU A 1 147 ? 20.760 103.943 46.910 1.00 48.76 147 GLU A C 1
ATOM 1151 O O . GLU A 1 147 ? 21.858 103.584 47.349 1.00 47.31 147 GLU A O 1
ATOM 1157 N N . LEU A 1 148 ? 20.355 103.666 45.674 1.00 39.79 148 LEU A N 1
ATOM 1158 C CA . LEU A 1 148 ? 21.208 102.900 44.780 1.00 46.05 148 LEU A CA 1
ATOM 1159 C C . LEU A 1 148 ? 22.479 103.687 44.474 1.00 46.92 148 LEU A C 1
ATOM 1160 O O . LEU A 1 148 ? 23.583 103.126 44.496 1.00 44.22 148 LEU A O 1
ATOM 1165 N N . TYR A 1 149 ? 22.356 104.987 44.205 1.00 42.17 149 TYR A N 1
ATOM 1166 C CA . TYR A 1 149 ? 23.569 105.765 43.936 1.00 43.87 149 TYR A CA 1
ATOM 1167 C C . TYR A 1 149 ? 24.494 105.726 45.140 1.00 38.70 149 TYR A C 1
ATOM 1168 O O . TYR A 1 149 ? 25.712 105.571 45.009 1.00 40.69 149 TYR A O 1
ATOM 1177 N N . GLU A 1 150 ? 23.912 105.865 46.323 1.00 41.52 150 GLU A N 1
ATOM 1178 C CA . GLU A 1 150 ? 24.702 105.878 47.542 1.00 44.95 150 GLU A CA 1
ATOM 1179 C C . GLU A 1 150 ? 25.399 104.539 47.748 1.00 49.15 150 GLU A C 1
ATOM 1180 O O . GLU A 1 150 ? 26.595 104.488 48.049 1.00 44.98 150 GLU A O 1
ATOM 1186 N N . ALA A 1 151 ? 24.645 103.456 47.567 1.00 48.71 151 ALA A N 1
ATOM 1187 C CA . ALA A 1 151 ? 25.189 102.114 47.744 1.00 41.78 151 ALA A CA 1
ATOM 1188 C C . ALA A 1 151 ? 26.373 101.837 46.826 1.00 42.70 151 ALA A C 1
ATOM 1189 O O . ALA A 1 151 ? 27.447 101.434 47.299 1.00 42.03 151 ALA A O 1
ATOM 1191 N N . CYS A 1 152 ? 26.196 102.063 45.520 1.00 40.16 152 CYS A N 1
ATOM 1192 C CA . CYS A 1 152 ? 27.271 101.804 44.562 1.00 44.96 152 CYS A CA 1
ATOM 1193 C C . CYS A 1 152 ? 28.511 102.630 44.880 1.00 47.76 152 CYS A C 1
ATOM 1194 O O . CYS A 1 152 ? 29.637 102.137 44.799 1.00 47.33 152 CYS A O 1
ATOM 1197 N N . GLU A 1 153 ? 28.304 103.888 45.259 1.00 53.10 153 GLU A N 1
ATOM 1198 C CA . GLU A 1 153 ? 29.422 104.750 45.600 1.00 50.36 153 GLU A CA 1
ATOM 1199 C C . GLU A 1 153 ? 30.128 104.280 46.857 1.00 46.49 153 GLU A C 1
ATOM 1200 O O . GLU A 1 153 ? 31.355 104.268 46.913 1.00 48.35 153 GLU A O 1
ATOM 1206 N N . LYS A 1 154 ? 29.354 103.895 47.867 1.00 43.16 154 LYS A N 1
ATOM 1207 C CA . LYS A 1 154 ? 29.930 103.419 49.115 1.00 45.95 154 LYS A CA 1
ATOM 1208 C C . LYS A 1 154 ? 30.626 102.069 48.908 1.00 48.74 154 LYS A C 1
ATOM 1209 O O . LYS A 1 154 ? 31.765 101.877 49.332 1.00 46.95 154 LYS A O 1
ATOM 1215 N N . ILE A 1 155 ? 29.944 101.134 48.250 1.00 44.22 155 ILE A N 1
ATOM 1216 C CA . ILE A 1 155 ? 30.544 99.822 48.007 1.00 49.57 155 ILE A CA 1
ATOM 1217 C C . ILE A 1 155 ? 31.785 99.977 47.126 1.00 49.27 155 ILE A C 1
ATOM 1218 O O . ILE A 1 155 ? 32.829 99.385 47.396 1.00 51.90 155 ILE A O 1
ATOM 1223 N N . GLY A 1 156 ? 31.670 100.796 46.082 1.00 48.67 156 GLY A N 1
ATOM 1224 C CA . GLY A 1 156 ? 32.788 101.007 45.180 1.00 48.41 156 GLY A CA 1
ATOM 1225 C C . GLY A 1 156 ? 32.575 100.298 43.859 1.00 51.05 156 GLY A C 1
ATOM 1226 O O . GLY A 1 156 ? 32.026 99.195 43.821 1.00 46.51 156 GLY A O 1
ATOM 1227 N N . TYR A 1 157 ? 32.998 100.928 42.769 1.00 44.07 157 TYR A N 1
ATOM 1228 C CA . TYR A 1 157 ? 32.847 100.340 41.441 1.00 51.59 157 TYR A CA 1
ATOM 1229 C C . TYR A 1 157 ? 34.046 99.449 41.111 1.00 53.03 157 TYR A C 1
ATOM 1230 O O . TYR A 1 157 ? 35.166 99.716 41.549 1.00 57.06 157 TYR A O 1
ATOM 1239 N N . PRO A 1 158 ? 33.826 98.367 40.347 1.00 47.14 158 PRO A N 1
ATOM 1240 C CA . PRO A 1 158 ? 32.543 97.927 39.784 1.00 45.77 158 PRO A CA 1
ATOM 1241 C C . PRO A 1 158 ? 31.752 97.171 40.848 1.00 44.18 158 PRO A C 1
ATOM 1242 O O . PRO A 1 158 ? 32.338 96.618 41.773 1.00 43.58 158 PRO A O 1
ATOM 1246 N N . CYS A 1 159 ? 30.429 97.157 40.735 1.00 41.38 159 CYS A N 1
ATOM 1247 C CA . CYS A 1 159 ? 29.621 96.412 41.699 1.00 47.30 159 CYS A CA 1
ATOM 1248 C C . CYS A 1 159 ? 28.450 95.682 41.039 1.00 45.19 159 CYS A C 1
ATOM 1249 O O . CYS A 1 159 ? 28.062 95.988 39.907 1.00 45.85 159 CYS A O 1
ATOM 1252 N N . HIS A 1 160 ? 27.905 94.701 41.750 1.00 36.89 160 HIS A N 1
ATOM 1253 C CA . HIS A 1 160 ? 26.804 93.902 41.237 1.00 38.06 160 HIS A CA 1
ATOM 1254 C C . HIS A 1 160 ? 25.519 94.297 41.933 1.00 32.44 160 HIS A C 1
ATOM 1255 O O . HIS A 1 160 ? 25.477 94.380 43.150 1.00 39.57 160 HIS A O 1
ATOM 1262 N N . THR A 1 161 ? 24.476 94.548 41.151 1.00 32.55 161 THR A N 1
ATOM 1263 C CA . THR A 1 161 ? 23.176 94.882 41.700 1.00 31.32 161 THR A CA 1
ATOM 1264 C C . THR A 1 161 ? 22.264 93.711 41.342 1.00 38.81 161 THR A C 1
ATOM 1265 O O . THR A 1 161 ? 22.292 93.236 40.211 1.00 43.57 161 THR A O 1
ATOM 1269 N N . LYS A 1 162 ? 21.467 93.256 42.302 1.00 38.05 162 LYS A N 1
ATOM 1270 C CA . LYS A 1 162 ? 20.567 92.122 42.078 1.00 43.12 162 LYS A CA 1
ATOM 1271 C C . LYS A 1 162 ? 19.208 92.364 42.720 1.00 39.76 162 LYS A C 1
ATOM 1272 O O . LYS A 1 162 ? 19.123 92.849 43.838 1.00 39.88 162 LYS A O 1
ATOM 1278 N N . ALA A 1 163 ? 18.139 92.039 42.004 1.00 45.67 163 ALA A N 1
ATOM 1279 C CA . ALA A 1 163 ? 16.802 92.197 42.555 1.00 48.05 163 ALA A CA 1
ATOM 1280 C C . ALA A 1 163 ? 16.630 91.113 43.630 1.00 55.65 163 ALA A C 1
ATOM 1281 O O . ALA A 1 163 ? 17.088 89.979 43.438 1.00 57.19 163 ALA A O 1
ATOM 1283 N N . ILE A 1 164 ? 15.993 91.445 44.755 1.00 52.25 164 ILE A N 1
ATOM 1284 C CA . ILE A 1 164 ? 15.804 90.449 45.809 1.00 61.73 164 ILE A CA 1
ATOM 1285 C C . ILE A 1 164 ? 14.830 89.341 45.394 1.00 62.83 164 ILE A C 1
ATOM 1286 O O . ILE A 1 164 ? 14.864 88.242 45.950 1.00 65.59 164 ILE A O 1
ATOM 1291 N N . MET A 1 165 ? 13.974 89.639 44.417 1.00 67.39 165 MET A N 1
ATOM 1292 C CA . MET A 1 165 ? 12.987 88.682 43.908 1.00 69.59 165 MET A CA 1
ATOM 1293 C C . MET A 1 165 ? 12.140 88.093 45.040 1.00 73.58 165 MET A C 1
ATOM 1294 O O . MET A 1 165 ? 11.804 88.779 46.013 1.00 74.06 165 MET A O 1
ATOM 1299 N N . SER A 1 172 ? 19.396 91.664 37.550 1.00 44.96 172 SER A N 1
ATOM 1300 C CA . SER A 1 172 ? 20.823 91.818 37.866 1.00 50.86 172 SER A CA 1
ATOM 1301 C C . SER A 1 172 ? 21.570 92.656 36.848 1.00 52.48 172 SER A C 1
ATOM 1302 O O . SER A 1 172 ? 21.268 92.627 35.658 1.00 53.03 172 SER A O 1
ATOM 1305 N N . TYR A 1 173 ? 22.570 93.390 37.320 1.00 48.97 173 TYR A N 1
ATOM 1306 C CA . TYR A 1 173 ? 23.360 94.221 36.433 1.00 46.04 173 TYR A CA 1
ATOM 1307 C C . TYR A 1 173 ? 24.773 94.385 36.998 1.00 44.00 173 TYR A C 1
ATOM 1308 O O . TYR A 1 173 ? 24.985 94.281 38.206 1.00 41.59 173 TYR A O 1
ATOM 1317 N N . PHE A 1 174 ? 25.735 94.615 36.112 1.00 40.43 174 PHE A N 1
ATOM 1318 C CA . PHE A 1 174 ? 27.112 94.845 36.517 1.00 43.22 174 PHE A CA 1
ATOM 1319 C C . PHE A 1 174 ? 27.400 96.326 36.245 1.00 49.11 174 PHE A C 1
ATOM 1320 O O . PHE A 1 174 ? 27.658 96.723 35.110 1.00 44.98 174 PHE A O 1
ATOM 1328 N N . VAL A 1 175 ? 27.329 97.144 37.284 1.00 47.69 175 VAL A N 1
ATOM 1329 C CA . VAL A 1 175 ? 27.571 98.574 37.123 1.00 47.51 175 VAL A CA 1
ATOM 1330 C C . VAL A 1 175 ? 29.050 98.888 37.265 1.00 41.20 175 VAL A C 1
ATOM 1331 O O . VAL A 1 175 ? 29.635 98.725 38.334 1.00 40.21 175 VAL A O 1
ATOM 1335 N N . LYS A 1 176 ? 29.649 99.351 36.173 1.00 42.19 176 LYS A N 1
ATOM 1336 C CA . LYS A 1 176 ? 31.079 99.671 36.160 1.00 46.77 176 LYS A CA 1
ATOM 1337 C C . LYS A 1 176 ? 31.348 101.113 36.533 1.00 47.78 176 LYS A C 1
ATOM 1338 O O . LYS A 1 176 ? 32.491 101.487 36.833 1.00 43.13 176 LYS A O 1
ATOM 1344 N N . GLY A 1 177 ? 30.285 101.909 36.511 1.00 47.85 177 GLY A N 1
ATOM 1345 C CA . GLY A 1 177 ? 30.387 103.322 36.837 1.00 46.87 177 GLY A CA 1
ATOM 1346 C C . GLY A 1 177 ? 29.012 103.942 37.023 1.00 46.13 177 GLY A C 1
ATOM 1347 O O . GLY A 1 177 ? 27.992 103.288 36.775 1.00 42.24 177 GLY A O 1
ATOM 1348 N N . PRO A 1 178 ? 28.943 105.219 37.436 1.00 46.16 178 PRO A N 1
ATOM 1349 C CA . PRO A 1 178 ? 27.663 105.902 37.652 1.00 42.48 178 PRO A CA 1
ATOM 1350 C C . PRO A 1 178 ? 26.742 105.883 36.440 1.00 34.46 178 PRO A C 1
ATOM 1351 O O . PRO A 1 178 ? 25.529 105.874 36.587 1.00 34.14 178 PRO A O 1
ATOM 1355 N N . GLU A 1 179 ? 27.311 105.876 35.242 1.00 35.03 179 GLU A N 1
ATOM 1356 C CA . GLU A 1 179 ? 26.483 105.871 34.043 1.00 41.18 179 GLU A CA 1
ATOM 1357 C C . GLU A 1 179 ? 25.610 104.623 33.964 1.00 45.65 179 GLU A C 1
ATOM 1358 O O . GLU A 1 179 ? 24.600 104.614 33.262 1.00 45.22 179 GLU A O 1
ATOM 1364 N N . ASP A 1 180 ? 25.987 103.575 34.694 1.00 48.35 180 ASP A N 1
ATOM 1365 C CA . ASP A 1 180 ? 25.224 102.332 34.685 1.00 43.75 180 ASP A CA 1
ATOM 1366 C C . ASP A 1 180 ? 24.125 102.278 35.736 1.00 50.44 180 ASP A C 1
ATOM 1367 O O . ASP A 1 180 ? 23.288 101.375 35.701 1.00 49.88 180 ASP A O 1
ATOM 1372 N N . ILE A 1 181 ? 24.118 103.234 36.664 1.00 44.06 181 ILE A N 1
ATOM 1373 C CA . ILE A 1 181 ? 23.118 103.249 37.740 1.00 50.89 181 ILE A CA 1
ATOM 1374 C C . ILE A 1 181 ? 21.681 103.235 37.223 1.00 52.11 181 ILE A C 1
ATOM 1375 O O . ILE A 1 181 ? 20.857 102.445 37.680 1.00 49.65 181 ILE A O 1
ATOM 1380 N N . PRO A 1 182 ? 21.350 104.128 36.276 1.00 57.92 182 PRO A N 1
ATOM 1381 C CA . PRO A 1 182 ? 19.979 104.151 35.751 1.00 56.99 182 PRO A CA 1
ATOM 1382 C C . PRO A 1 182 ? 19.555 102.806 35.165 1.00 54.59 182 PRO A C 1
ATOM 1383 O O . PRO A 1 182 ? 18.437 102.343 35.388 1.00 53.60 182 PRO A O 1
ATOM 1387 N N . LYS A 1 183 ? 20.454 102.183 34.413 1.00 55.07 183 LYS A N 1
ATOM 1388 C CA . LYS A 1 183 ? 20.160 100.894 33.805 1.00 56.19 183 LYS A CA 1
ATOM 1389 C C . LYS A 1 183 ? 19.928 99.824 34.868 1.00 55.69 183 LYS A C 1
ATOM 1390 O O . LYS A 1 183 ? 18.967 99.060 34.792 1.00 57.14 183 LYS A O 1
ATOM 1396 N N . ALA A 1 184 ? 20.813 99.772 35.857 1.00 53.55 184 ALA A N 1
ATOM 1397 C CA . ALA A 1 184 ? 20.693 98.795 36.928 1.00 52.66 184 ALA A CA 1
ATOM 1398 C C . ALA A 1 184 ? 19.364 98.956 37.656 1.00 54.69 184 ALA A C 1
ATOM 1399 O O . ALA A 1 184 ? 18.717 97.972 37.999 1.00 47.84 184 ALA A O 1
ATOM 1401 N N . TRP A 1 185 ? 18.952 100.200 37.888 1.00 54.94 185 TRP A N 1
ATOM 1402 C CA . TRP A 1 185 ? 17.693 100.467 38.583 1.00 60.05 185 TRP A CA 1
ATOM 1403 C C . TRP A 1 185 ? 16.499 99.929 37.792 1.00 64.39 185 TRP A C 1
ATOM 1404 O O . TRP A 1 185 ? 15.469 99.582 38.368 1.00 63.84 185 TRP A O 1
ATOM 1415 N N . GLU A 1 186 ? 16.650 99.861 36.473 1.00 63.71 186 GLU A N 1
ATOM 1416 C CA . GLU A 1 186 ? 15.605 99.345 35.599 1.00 68.75 186 GLU A CA 1
ATOM 1417 C C . GLU A 1 186 ? 15.773 97.839 35.382 1.00 70.82 186 GLU A C 1
ATOM 1418 O O . GLU A 1 186 ? 14.875 97.180 34.866 1.00 75.22 186 GLU A O 1
ATOM 1424 N N . GLU A 1 187 ? 16.929 97.307 35.774 1.00 73.53 187 GLU A N 1
ATOM 1425 C CA . GLU A 1 187 ? 17.236 95.878 35.660 1.00 72.04 187 GLU A CA 1
ATOM 1426 C C . GLU A 1 187 ? 16.818 95.239 34.343 1.00 75.50 187 GLU A C 1
ATOM 1427 O O . GLU A 1 187 ? 17.652 94.688 33.616 1.00 73.04 187 GLU A O 1
ATOM 1433 N N . GLU A 1 197 ? 10.424 98.363 45.138 1.00 64.91 197 GLU A N 1
ATOM 1434 C CA . GLU A 1 197 ? 11.587 97.749 44.514 1.00 62.31 197 GLU A CA 1
ATOM 1435 C C . GLU A 1 197 ? 12.767 97.678 45.479 1.00 64.44 197 GLU A C 1
ATOM 1436 O O . GLU A 1 197 ? 13.175 98.688 46.057 1.00 66.51 197 GLU A O 1
ATOM 1442 N N . LYS A 1 198 ? 13.311 96.477 45.652 1.00 63.08 198 LYS A N 1
ATOM 1443 C CA . LYS A 1 198 ? 14.445 96.289 46.544 1.00 56.46 198 LYS A CA 1
ATOM 1444 C C . LYS A 1 198 ? 15.579 95.635 45.769 1.00 56.25 198 LYS A C 1
ATOM 1445 O O . LYS A 1 198 ? 15.360 94.728 44.955 1.00 47.39 198 LYS A O 1
ATOM 1451 N N . ILE A 1 199 ? 16.795 96.100 46.035 1.00 50.66 199 ILE A N 1
ATOM 1452 C CA . ILE A 1 199 ? 17.977 95.611 45.343 1.00 47.80 199 ILE A CA 1
ATOM 1453 C C . ILE A 1 199 ? 19.142 95.411 46.303 1.00 47.32 199 ILE A C 1
ATOM 1454 O O . ILE A 1 199 ? 19.299 96.172 47.251 1.00 45.12 199 ILE A O 1
ATOM 1459 N N . ILE A 1 200 ? 19.942 94.374 46.070 1.00 44.45 200 ILE A N 1
ATOM 1460 C CA . ILE A 1 200 ? 21.127 94.146 46.891 1.00 39.66 200 ILE A CA 1
ATOM 1461 C C . ILE A 1 200 ? 22.306 94.534 46.018 1.00 36.97 200 ILE A C 1
ATOM 1462 O O . ILE A 1 200 ? 22.379 94.153 44.850 1.00 34.67 200 ILE A O 1
ATOM 1467 N N . VAL A 1 201 ? 23.209 95.326 46.589 1.00 37.83 201 VAL A N 1
ATOM 1468 C CA . VAL A 1 201 ? 24.389 95.817 45.895 1.00 33.90 201 VAL A CA 1
ATOM 1469 C C . VAL A 1 201 ? 25.599 95.181 46.513 1.00 32.53 201 VAL A C 1
ATOM 1470 O O . VAL A 1 201 ? 25.848 95.323 47.706 1.00 34.10 201 VAL A O 1
ATOM 1474 N N . GLU A 1 202 ? 26.374 94.504 45.686 1.00 36.13 202 GLU A N 1
ATOM 1475 C CA . GLU A 1 202 ? 27.539 93.811 46.188 1.00 36.99 202 GLU A CA 1
ATOM 1476 C C . GLU A 1 202 ? 28.849 94.208 45.557 1.00 34.28 202 GLU A C 1
ATOM 1477 O O . GLU A 1 202 ? 28.932 94.488 44.354 1.00 37.50 202 GLU A O 1
ATOM 1483 N N . GLU A 1 203 ? 29.874 94.169 46.397 1.00 32.46 203 GLU A N 1
ATOM 1484 C CA . GLU A 1 203 ? 31.246 94.421 46.026 1.00 35.52 203 GLU A CA 1
ATOM 1485 C C . GLU A 1 203 ? 31.683 93.327 45.059 1.00 40.28 203 GLU A C 1
ATOM 1486 O O . GLU A 1 203 ? 31.360 92.146 45.245 1.00 38.53 203 GLU A O 1
ATOM 1492 N N . HIS A 1 204 ? 32.427 93.712 44.033 1.00 36.18 204 HIS A N 1
ATOM 1493 C CA . HIS A 1 204 ? 32.910 92.749 43.067 1.00 37.90 204 HIS A CA 1
ATOM 1494 C C . HIS A 1 204 ? 34.107 91.972 43.600 1.00 44.64 204 HIS A C 1
ATOM 1495 O O . HIS A 1 204 ? 35.119 92.567 43.985 1.00 37.31 204 HIS A O 1
ATOM 1502 N N . ILE A 1 205 ? 34.001 90.645 43.614 1.00 37.85 205 ILE A N 1
ATOM 1503 C CA . ILE A 1 205 ? 35.109 89.797 44.058 1.00 39.55 205 ILE A CA 1
ATOM 1504 C C . ILE A 1 205 ? 35.866 89.321 42.817 1.00 37.81 205 ILE A C 1
ATOM 1505 O O . ILE A 1 205 ? 35.292 88.685 41.934 1.00 33.65 205 ILE A O 1
ATOM 1510 N N . ASP A 1 206 ? 37.146 89.658 42.717 1.00 34.08 206 ASP A N 1
ATOM 1511 C CA . ASP A 1 206 ? 37.922 89.225 41.557 1.00 41.15 206 ASP A CA 1
ATOM 1512 C C . ASP A 1 206 ? 38.504 87.842 41.870 1.00 37.37 206 ASP A C 1
ATOM 1513 O O . ASP A 1 206 ? 39.701 87.684 42.121 1.00 42.75 206 ASP A O 1
ATOM 1518 N N . PHE A 1 207 ? 37.634 86.838 41.851 1.00 37.09 207 PHE A N 1
ATOM 1519 C CA . PHE A 1 207 ? 38.040 85.481 42.194 1.00 35.14 207 PHE A CA 1
ATOM 1520 C C . PHE A 1 207 ? 38.800 84.724 41.114 1.00 26.73 207 PHE A C 1
ATOM 1521 O O . PHE A 1 207 ? 38.744 85.057 39.938 1.00 33.23 207 PHE A O 1
ATOM 1529 N N . ASP A 1 208 ? 39.528 83.703 41.545 1.00 27.18 208 ASP A N 1
ATOM 1530 C CA . ASP A 1 208 ? 40.253 82.834 40.640 1.00 27.66 208 ASP A CA 1
ATOM 1531 C C . ASP A 1 208 ? 39.219 81.931 39.955 1.00 32.80 208 ASP A C 1
ATOM 1532 O O . ASP A 1 208 ? 39.263 81.709 38.749 1.00 30.20 208 ASP A O 1
ATOM 1537 N N . VAL A 1 209 ? 38.299 81.402 40.762 1.00 28.18 209 VAL A N 1
ATOM 1538 C CA . VAL A 1 209 ? 37.281 80.470 40.267 1.00 31.58 209 VAL A CA 1
ATOM 1539 C C . VAL A 1 209 ? 36.075 80.487 41.203 1.00 32.27 209 VAL A C 1
ATOM 1540 O O . VAL A 1 209 ? 36.193 80.856 42.371 1.00 28.63 209 VAL A O 1
ATOM 1544 N N . GLU A 1 210 ? 34.913 80.119 40.667 1.00 24.07 210 GLU A N 1
ATOM 1545 C CA . GLU A 1 210 ? 33.655 80.021 41.410 1.00 26.04 210 GLU A CA 1
ATOM 1546 C C . GLU A 1 210 ? 33.516 78.517 41.626 1.00 25.62 210 GLU A C 1
ATOM 1547 O O . GLU A 1 210 ? 33.844 77.751 40.727 1.00 25.05 210 GLU A O 1
ATOM 1553 N N . VAL A 1 211 ? 33.034 78.097 42.792 1.00 22.34 211 VAL A N 1
ATOM 1554 C CA . VAL A 1 211 ? 32.876 76.669 43.016 1.00 21.55 211 VAL A CA 1
ATOM 1555 C C . VAL A 1 211 ? 31.537 76.371 43.635 1.00 21.68 211 VAL A C 1
ATOM 1556 O O . VAL A 1 211 ? 30.936 77.191 44.315 1.00 20.98 211 VAL A O 1
ATOM 1560 N N . THR A 1 212 ? 31.070 75.153 43.388 1.00 22.10 212 THR A N 1
ATOM 1561 C CA . THR A 1 212 ? 29.840 74.695 43.991 1.00 17.92 212 THR A CA 1
ATOM 1562 C C . THR A 1 212 ? 30.272 73.516 44.902 1.00 17.32 212 THR A C 1
ATOM 1563 O O . THR A 1 212 ? 30.910 72.574 44.419 1.00 20.26 212 THR A O 1
ATOM 1567 N N . GLU A 1 213 ? 29.948 73.573 46.194 1.00 17.97 213 GLU A N 1
ATOM 1568 C CA . GLU A 1 213 ? 30.239 72.474 47.098 1.00 20.21 213 GLU A CA 1
ATOM 1569 C C . GLU A 1 213 ? 28.903 71.734 47.267 1.00 16.28 213 GLU A C 1
ATOM 1570 O O . GLU A 1 213 ? 27.934 72.275 47.817 1.00 18.61 213 GLU A O 1
ATOM 1576 N N . LEU A 1 214 ? 28.890 70.485 46.797 1.00 16.67 214 LEU A N 1
ATOM 1577 C CA . LEU A 1 214 ? 27.672 69.635 46.843 1.00 20.78 214 LEU A CA 1
ATOM 1578 C C . LEU A 1 214 ? 27.561 68.838 48.146 1.00 18.64 214 LEU A C 1
ATOM 1579 O O . LEU A 1 214 ? 27.532 67.607 48.156 1.00 19.10 214 LEU A O 1
ATOM 1584 N N . ALA A 1 215 ? 27.492 69.569 49.251 1.00 20.20 215 ALA A N 1
ATOM 1585 C CA . ALA A 1 215 ? 27.389 68.963 50.572 1.00 18.88 215 ALA A CA 1
ATOM 1586 C C . ALA A 1 215 ? 26.095 68.198 50.684 1.00 15.92 215 ALA A C 1
ATOM 1587 O O . ALA A 1 215 ? 25.052 68.703 50.262 1.00 18.97 215 ALA A O 1
ATOM 1589 N N . VAL A 1 216 ? 26.154 66.973 51.203 1.00 15.83 216 VAL A N 1
ATOM 1590 C CA . VAL A 1 216 ? 24.919 66.222 51.368 1.00 21.40 216 VAL A CA 1
ATOM 1591 C C . VAL A 1 216 ? 24.668 65.809 52.829 1.00 19.46 216 VAL A C 1
ATOM 1592 O O . VAL A 1 216 ? 25.546 65.255 53.511 1.00 19.11 216 VAL A O 1
ATOM 1596 N N . ARG A 1 217 ? 23.467 66.126 53.321 1.00 16.90 217 ARG A N 1
ATOM 1597 C CA . ARG A 1 217 ? 23.045 65.739 54.666 1.00 19.29 217 ARG A CA 1
ATOM 1598 C C . ARG A 1 217 ? 22.289 64.414 54.542 1.00 19.93 217 ARG A C 1
ATOM 1599 O O . ARG A 1 217 ? 21.275 64.323 53.807 1.00 17.28 217 ARG A O 1
ATOM 1607 N N . HIS A 1 218 ? 22.735 63.394 55.277 1.00 15.15 218 HIS A N 1
ATOM 1608 C CA . HIS A 1 218 ? 22.103 62.072 55.196 1.00 14.73 218 HIS A CA 1
ATOM 1609 C C . HIS A 1 218 ? 22.340 61.307 56.493 1.00 17.94 218 HIS A C 1
ATOM 1610 O O . HIS A 1 218 ? 23.184 61.692 57.304 1.00 18.17 218 HIS A O 1
ATOM 1617 N N . PHE A 1 219 ? 21.624 60.209 56.676 1.00 16.77 219 PHE A N 1
ATOM 1618 C CA . PHE A 1 219 ? 21.799 59.461 57.914 1.00 16.77 219 PHE A CA 1
ATOM 1619 C C . PHE A 1 219 ? 23.040 58.606 57.923 1.00 18.09 219 PHE A C 1
ATOM 1620 O O . PHE A 1 219 ? 23.504 58.104 56.857 1.00 16.73 219 PHE A O 1
ATOM 1628 N N . ASP A 1 220 ? 23.601 58.453 59.138 1.00 17.24 220 ASP A N 1
ATOM 1629 C CA . ASP A 1 220 ? 24.703 57.507 59.317 1.00 18.21 220 ASP A CA 1
ATOM 1630 C C . ASP A 1 220 ? 24.057 56.293 59.956 1.00 20.38 220 ASP A C 1
ATOM 1631 O O . ASP A 1 220 ? 22.839 56.269 60.177 1.00 19.70 220 ASP A O 1
ATOM 1636 N N . GLU A 1 221 ? 24.836 55.267 60.273 1.00 17.06 221 GLU A N 1
ATOM 1637 C CA . GLU A 1 221 ? 24.221 54.055 60.796 1.00 15.23 221 GLU A CA 1
ATOM 1638 C C . GLU A 1 221 ? 23.546 54.153 62.158 1.00 16.67 221 GLU A C 1
ATOM 1639 O O . GLU A 1 221 ? 22.711 53.297 62.516 1.00 19.34 221 GLU A O 1
ATOM 1645 N N . ASN A 1 222 ? 23.879 55.208 62.903 1.00 18.37 222 ASN A N 1
ATOM 1646 C CA . ASN A 1 222 ? 23.265 55.462 64.209 1.00 15.28 222 ASN A CA 1
ATOM 1647 C C . ASN A 1 222 ? 21.968 56.235 64.065 1.00 16.79 222 ASN A C 1
ATOM 1648 O O . ASN A 1 222 ? 21.248 56.459 65.056 1.00 22.29 222 ASN A O 1
ATOM 1653 N N . GLY A 1 223 ? 21.649 56.645 62.831 1.00 19.58 223 GLY A N 1
ATOM 1654 C CA . GLY A 1 223 ? 20.436 57.414 62.652 1.00 17.30 223 GLY A CA 1
ATOM 1655 C C . GLY A 1 223 ? 20.602 58.901 62.855 1.00 18.50 223 GLY A C 1
ATOM 1656 O O . GLY A 1 223 ? 19.603 59.624 62.899 1.00 17.51 223 GLY A O 1
ATOM 1657 N N . GLU A 1 224 ? 21.838 59.386 63.026 1.00 16.56 224 GLU A N 1
ATOM 1658 C CA . GLU A 1 224 ? 22.050 60.801 63.163 1.00 16.27 224 GLU A CA 1
ATOM 1659 C C . GLU A 1 224 ? 22.385 61.345 61.777 1.00 19.44 224 GLU A C 1
ATOM 1660 O O . GLU A 1 224 ? 22.819 60.603 60.883 1.00 18.98 224 GLU A O 1
ATOM 1666 N N . ILE A 1 225 ? 22.175 62.642 61.594 1.00 16.81 225 ILE A N 1
ATOM 1667 C CA . ILE A 1 225 ? 22.463 63.224 60.285 1.00 17.20 225 ILE A CA 1
ATOM 1668 C C . ILE A 1 225 ? 23.874 63.706 60.170 1.00 17.04 225 ILE A C 1
ATOM 1669 O O . ILE A 1 225 ? 24.254 64.652 60.900 1.00 20.37 225 ILE A O 1
ATOM 1674 N N . VAL A 1 226 ? 24.655 63.102 59.258 1.00 16.61 226 VAL A N 1
ATOM 1675 C CA . VAL A 1 226 ? 26.039 63.537 59.035 1.00 19.62 226 VAL A CA 1
ATOM 1676 C C . VAL A 1 226 ? 26.064 64.316 57.730 1.00 22.24 226 VAL A C 1
ATOM 1677 O O . VAL A 1 226 ? 25.109 64.251 56.960 1.00 17.33 226 VAL A O 1
ATOM 1681 N N . THR A 1 227 ? 27.130 65.079 57.505 1.00 20.79 227 THR A N 1
ATOM 1682 C CA . THR A 1 227 ? 27.254 65.870 56.302 1.00 17.80 227 THR A CA 1
ATOM 1683 C C . THR A 1 227 ? 28.495 65.379 55.573 1.00 25.46 227 THR A C 1
ATOM 1684 O O . THR A 1 227 ? 29.595 65.311 56.151 1.00 22.13 227 THR A O 1
ATOM 1688 N N . THR A 1 228 ? 28.341 65.032 54.292 1.00 18.90 228 THR A N 1
ATOM 1689 C CA . THR A 1 228 ? 29.473 64.471 53.516 1.00 17.91 228 THR A CA 1
ATOM 1690 C C . THR A 1 228 ? 29.825 65.385 52.366 1.00 25.54 228 THR A C 1
ATOM 1691 O O . THR A 1 228 ? 28.941 65.953 51.721 1.00 19.68 228 THR A O 1
ATOM 1695 N N . PHE A 1 229 ? 31.124 65.530 52.106 1.00 18.47 229 PHE A N 1
ATOM 1696 C CA . PHE A 1 229 ? 31.586 66.500 51.134 1.00 17.80 229 PHE A CA 1
ATOM 1697 C C . PHE A 1 229 ? 32.321 66.013 49.926 1.00 16.02 229 PHE A C 1
ATOM 1698 O O . PHE A 1 229 ? 33.431 65.453 50.034 1.00 18.53 229 PHE A O 1
ATOM 1706 N N . PRO A 1 230 ? 31.718 66.163 48.735 1.00 20.09 230 PRO A N 1
ATOM 1707 C CA . PRO A 1 230 ? 32.387 65.758 47.481 1.00 17.83 230 PRO A CA 1
ATOM 1708 C C . PRO A 1 230 ? 33.453 66.821 47.218 1.00 17.91 230 PRO A C 1
ATOM 1709 O O . PRO A 1 230 ? 33.478 67.895 47.860 1.00 19.63 230 PRO A O 1
ATOM 1713 N N . LYS A 1 231 ? 34.321 66.560 46.264 1.00 20.26 231 LYS A N 1
ATOM 1714 C CA . LYS A 1 231 ? 35.317 67.581 45.920 1.00 19.87 231 LYS A CA 1
ATOM 1715 C C . LYS A 1 231 ? 34.646 68.813 45.335 1.00 22.86 231 LYS A C 1
ATOM 1716 O O . LYS A 1 231 ? 33.626 68.714 44.648 1.00 19.77 231 LYS A O 1
ATOM 1722 N N . PRO A 1 232 ? 35.208 70.010 45.586 1.00 22.51 232 PRO A N 1
ATOM 1723 C CA . PRO A 1 232 ? 34.595 71.215 45.031 1.00 21.27 232 PRO A CA 1
ATOM 1724 C C . PRO A 1 232 ? 34.512 71.146 43.496 1.00 19.42 232 PRO A C 1
ATOM 1725 O O . PRO A 1 232 ? 35.414 70.604 42.825 1.00 20.22 232 PRO A O 1
ATOM 1729 N N . VAL A 1 233 ? 33.403 71.653 42.962 1.00 20.10 233 VAL A N 1
ATOM 1730 C CA . VAL A 1 233 ? 33.174 71.709 41.529 1.00 21.96 233 VAL A CA 1
ATOM 1731 C C . VAL A 1 233 ? 33.421 73.129 41.021 1.00 20.13 233 VAL A C 1
ATOM 1732 O O . VAL A 1 233 ? 32.791 74.053 41.458 1.00 20.99 233 VAL A O 1
ATOM 1736 N N . GLY A 1 234 ? 34.363 73.280 40.097 1.00 17.33 234 GLY A N 1
ATOM 1737 C CA . GLY A 1 234 ? 34.580 74.625 39.557 1.00 21.50 234 GLY A CA 1
ATOM 1738 C C . GLY A 1 234 ? 33.608 74.886 38.407 1.00 22.79 234 GLY A C 1
ATOM 1739 O O . GLY A 1 234 ? 33.108 73.942 37.777 1.00 21.03 234 GLY A O 1
ATOM 1740 N N . HIS A 1 235 ? 33.285 76.141 38.142 1.00 20.12 235 HIS A N 1
ATOM 1741 C CA . HIS A 1 235 ? 32.424 76.432 36.994 1.00 20.30 235 HIS A CA 1
ATOM 1742 C C . HIS A 1 235 ? 32.543 77.870 36.539 1.00 28.23 235 HIS A C 1
ATOM 1743 O O . HIS A 1 235 ? 33.096 78.717 37.239 1.00 26.52 235 HIS A O 1
ATOM 1750 N N . TYR A 1 236 ? 32.048 78.138 35.349 1.00 28.96 236 TYR A N 1
ATOM 1751 C CA . TYR A 1 236 ? 32.059 79.511 34.873 1.00 43.94 236 TYR A CA 1
ATOM 1752 C C . TYR A 1 236 ? 30.777 79.719 34.118 1.00 49.59 236 TYR A C 1
ATOM 1753 O O . TYR A 1 236 ? 30.224 78.772 33.527 1.00 44.80 236 TYR A O 1
ATOM 1762 N N . GLN A 1 237 ? 30.271 80.943 34.166 1.00 53.09 237 GLN A N 1
ATOM 1763 C CA . GLN A 1 237 ? 29.032 81.233 33.478 1.00 60.09 237 GLN A CA 1
ATOM 1764 C C . GLN A 1 237 ? 28.986 82.578 32.790 1.00 65.95 237 GLN A C 1
ATOM 1765 O O . GLN A 1 237 ? 29.709 83.505 33.153 1.00 68.44 237 GLN A O 1
ATOM 1771 N N . ILE A 1 238 ? 28.122 82.662 31.786 1.00 69.17 238 ILE A N 1
ATOM 1772 C CA . ILE A 1 238 ? 27.932 83.886 31.029 1.00 71.20 238 ILE A CA 1
ATOM 1773 C C . ILE A 1 238 ? 26.810 84.672 31.702 1.00 71.61 238 ILE A C 1
ATOM 1774 O O . ILE A 1 238 ? 25.821 85.053 31.066 1.00 75.31 238 ILE A O 1
ATOM 1779 N N . ASP A 1 239 ? 26.975 84.893 33.003 1.00 71.84 239 ASP A N 1
ATOM 1780 C CA . ASP A 1 239 ? 26.011 85.633 33.803 1.00 70.35 239 ASP A CA 1
ATOM 1781 C C . ASP A 1 239 ? 24.615 85.033 33.707 1.00 69.39 239 ASP A C 1
ATOM 1782 O O . ASP A 1 239 ? 23.926 85.170 32.690 1.00 65.52 239 ASP A O 1
ATOM 1787 N N . GLY A 1 240 ? 24.211 84.361 34.781 1.00 69.39 240 GLY A N 1
ATOM 1788 C CA . GLY A 1 240 ? 22.898 83.750 34.824 1.00 66.26 240 GLY A CA 1
ATOM 1789 C C . GLY A 1 240 ? 22.879 82.293 34.412 1.00 66.92 240 GLY A C 1
ATOM 1790 O O . GLY A 1 240 ? 22.127 81.493 34.980 1.00 68.78 240 GLY A O 1
ATOM 1791 N N . ASP A 1 241 ? 23.703 81.935 33.431 1.00 62.24 241 ASP A N 1
ATOM 1792 C CA . ASP A 1 241 ? 23.730 80.559 32.955 1.00 52.59 241 ASP A CA 1
ATOM 1793 C C . ASP A 1 241 ? 25.102 79.902 33.043 1.00 47.81 241 ASP A C 1
ATOM 1794 O O . ASP A 1 241 ? 26.089 80.398 32.502 1.00 37.31 241 ASP A O 1
ATOM 1799 N N . TYR A 1 242 ? 25.175 78.775 33.736 1.00 42.67 242 TYR A N 1
ATOM 1800 C CA . TYR A 1 242 ? 26.446 78.103 33.818 1.00 37.16 242 TYR A CA 1
ATOM 1801 C C . TYR A 1 242 ? 26.664 77.612 32.383 1.00 38.26 242 TYR A C 1
ATOM 1802 O O . TYR A 1 242 ? 25.705 77.321 31.645 1.00 42.98 242 TYR A O 1
ATOM 1811 N N . HIS A 1 243 ? 27.924 77.581 31.982 1.00 30.41 243 HIS A N 1
ATOM 1812 C CA . HIS A 1 243 ? 28.301 77.163 30.646 1.00 27.19 243 HIS A CA 1
ATOM 1813 C C . HIS A 1 243 ? 29.180 75.913 30.698 1.00 26.15 243 HIS A C 1
ATOM 1814 O O . HIS A 1 243 ? 29.105 75.061 29.807 1.00 24.87 243 HIS A O 1
ATOM 1821 N N . ALA A 1 244 ? 30.052 75.833 31.702 1.00 21.63 244 ALA A N 1
ATOM 1822 C CA . ALA A 1 244 ? 30.921 74.668 31.868 1.00 22.59 244 ALA A CA 1
ATOM 1823 C C . ALA A 1 244 ? 31.221 74.433 33.363 1.00 22.85 244 ALA A C 1
ATOM 1824 O O . ALA A 1 244 ? 31.225 75.370 34.145 1.00 23.40 244 ALA A O 1
ATOM 1826 N N . SER A 1 245 ? 31.440 73.177 33.760 1.00 20.60 245 SER A N 1
ATOM 1827 C CA . SER A 1 245 ? 31.760 72.868 35.153 1.00 19.01 245 SER A CA 1
ATOM 1828 C C . SER A 1 245 ? 32.769 71.727 35.126 1.00 18.15 245 SER A C 1
ATOM 1829 O O . SER A 1 245 ? 32.936 71.054 34.089 1.00 20.67 245 SER A O 1
ATOM 1832 N N . TRP A 1 246 ? 33.472 71.517 36.239 1.00 20.63 246 TRP A N 1
ATOM 1833 C CA . TRP A 1 246 ? 34.491 70.467 36.284 1.00 18.36 246 TRP A CA 1
ATOM 1834 C C . TRP A 1 246 ? 34.788 70.117 37.728 1.00 17.63 246 TRP A C 1
ATOM 1835 O O . TRP A 1 246 ? 34.467 70.880 38.635 1.00 20.19 246 TRP A O 1
ATOM 1846 N N . GLN A 1 247 ? 35.354 68.944 37.934 1.00 19.84 247 GLN A N 1
ATOM 1847 C CA . GLN A 1 247 ? 35.694 68.490 39.271 1.00 20.55 247 GLN A CA 1
ATOM 1848 C C . GLN A 1 247 ? 37.004 67.727 39.151 1.00 21.29 247 GLN A C 1
ATOM 1849 O O . GLN A 1 247 ? 37.164 66.905 38.265 1.00 20.59 247 GLN A O 1
ATOM 1855 N N . PRO A 1 248 ? 37.993 67.995 40.035 1.00 18.76 248 PRO A N 1
ATOM 1856 C CA . PRO A 1 248 ? 37.955 68.958 41.127 1.00 19.61 248 PRO A CA 1
ATOM 1857 C C . PRO A 1 248 ? 38.370 70.361 40.687 1.00 23.96 248 PRO A C 1
ATOM 1858 O O . PRO A 1 248 ? 39.058 70.509 39.686 1.00 23.76 248 PRO A O 1
ATOM 1862 N N . ALA A 1 249 ? 37.912 71.372 41.420 1.00 22.34 249 ALA A N 1
ATOM 1863 C CA . ALA A 1 249 ? 38.330 72.756 41.158 1.00 25.62 249 ALA A CA 1
ATOM 1864 C C . ALA A 1 249 ? 39.831 72.771 41.532 1.00 27.15 249 ALA A C 1
ATOM 1865 O O . ALA A 1 249 ? 40.239 72.096 42.462 1.00 26.07 249 ALA A O 1
ATOM 1867 N N . GLU A 1 250 ? 40.635 73.512 40.785 1.00 27.21 250 GLU A N 1
ATOM 1868 C CA . GLU A 1 250 ? 42.060 73.566 41.044 1.00 34.95 250 GLU A CA 1
ATOM 1869 C C . GLU A 1 250 ? 42.346 74.687 42.040 1.00 30.53 250 GLU A C 1
ATOM 1870 O O . GLU A 1 250 ? 42.799 75.783 41.673 1.00 32.38 250 GLU A O 1
ATOM 1876 N N . ILE A 1 251 ? 42.031 74.409 43.298 1.00 27.23 251 ILE A N 1
ATOM 1877 C CA . ILE A 1 251 ? 42.230 75.369 44.376 1.00 30.81 251 ILE A CA 1
ATOM 1878 C C . ILE A 1 251 ? 43.183 74.775 45.406 1.00 29.48 251 ILE A C 1
ATOM 1879 O O . ILE A 1 251 ? 43.434 73.578 45.413 1.00 27.16 251 ILE A O 1
ATOM 1884 N N . SER A 1 252 ? 43.732 75.608 46.289 1.00 30.13 252 SER A N 1
ATOM 1885 C CA . SER A 1 252 ? 44.672 75.108 47.289 1.00 32.13 252 SER A CA 1
ATOM 1886 C C . SER A 1 252 ? 43.999 74.256 48.342 1.00 30.40 252 SER A C 1
ATOM 1887 O O . SER A 1 252 ? 42.777 74.334 48.550 1.00 30.30 252 SER A O 1
ATOM 1890 N N . GLU A 1 253 ? 44.796 73.454 49.050 1.00 29.61 253 GLU A N 1
ATOM 1891 C CA . GLU A 1 253 ? 44.234 72.628 50.100 1.00 32.25 253 GLU A CA 1
ATOM 1892 C C . GLU A 1 253 ? 43.614 73.508 51.178 1.00 32.79 253 GLU A C 1
ATOM 1893 O O . GLU A 1 253 ? 42.603 73.146 51.767 1.00 28.62 253 GLU A O 1
ATOM 1899 N N . LYS A 1 254 ? 44.201 74.677 51.434 1.00 31.52 254 LYS A N 1
ATOM 1900 C CA . LYS A 1 254 ? 43.652 75.546 52.468 1.00 30.72 254 LYS A CA 1
ATOM 1901 C C . LYS A 1 254 ? 42.280 76.074 52.036 1.00 27.65 254 LYS A C 1
ATOM 1902 O O . LYS A 1 254 ? 41.354 76.134 52.844 1.00 31.81 254 LYS A O 1
ATOM 1908 N N . ALA A 1 255 ? 42.171 76.471 50.768 1.00 28.02 255 ALA A N 1
ATOM 1909 C CA . ALA A 1 255 ? 40.903 76.980 50.234 1.00 30.04 255 ALA A CA 1
ATOM 1910 C C . ALA A 1 255 ? 39.886 75.836 50.274 1.00 26.44 255 ALA A C 1
ATOM 1911 O O . ALA A 1 255 ? 38.740 76.038 50.645 1.00 27.98 255 ALA A O 1
ATOM 1913 N N . GLU A 1 256 ? 40.325 74.645 49.885 1.00 25.61 256 GLU A N 1
ATOM 1914 C CA . GLU A 1 256 ? 39.422 73.486 49.881 1.00 28.28 256 GLU A CA 1
ATOM 1915 C C . GLU A 1 256 ? 38.852 73.229 51.270 1.00 28.38 256 GLU A C 1
ATOM 1916 O O . GLU A 1 256 ? 37.643 73.070 51.440 1.00 25.41 256 GLU A O 1
ATOM 1922 N N . ARG A 1 257 ? 39.707 73.233 52.299 1.00 27.12 257 ARG A N 1
ATOM 1923 C CA . ARG A 1 257 ? 39.224 73.023 53.663 1.00 27.52 257 ARG A CA 1
ATOM 1924 C C . ARG A 1 257 ? 38.250 74.137 54.052 1.00 20.16 257 ARG A C 1
ATOM 1925 O O . ARG A 1 257 ? 37.255 73.907 54.758 1.00 25.53 257 ARG A O 1
ATOM 1933 N N . GLU A 1 258 ? 38.552 75.358 53.632 1.00 22.83 258 GLU A N 1
ATOM 1934 C CA . GLU A 1 258 ? 37.694 76.488 53.988 1.00 21.79 258 GLU A CA 1
ATOM 1935 C C . GLU A 1 258 ? 36.346 76.343 53.251 1.00 20.77 258 GLU A C 1
ATOM 1936 O O . GLU A 1 258 ? 35.294 76.713 53.786 1.00 23.42 258 GLU A O 1
ATOM 1942 N N . VAL A 1 259 ? 36.397 75.830 52.029 1.00 21.60 259 VAL A N 1
ATOM 1943 C CA . VAL A 1 259 ? 35.132 75.601 51.277 1.00 21.23 259 VAL A CA 1
ATOM 1944 C C . VAL A 1 259 ? 34.262 74.625 52.103 1.00 20.50 259 VAL A C 1
ATOM 1945 O O . VAL A 1 259 ? 33.064 74.859 52.301 1.00 23.20 259 VAL A O 1
ATOM 1949 N N . TYR A 1 260 ? 34.864 73.562 52.625 1.00 23.29 260 TYR A N 1
ATOM 1950 C CA . TYR A 1 260 ? 34.086 72.606 53.410 1.00 22.95 260 TYR A CA 1
ATOM 1951 C C . TYR A 1 260 ? 33.555 73.256 54.675 1.00 25.04 260 TYR A C 1
ATOM 1952 O O . TYR A 1 260 ? 32.411 73.068 55.034 1.00 20.72 260 TYR A O 1
ATOM 1961 N N . ARG A 1 261 ? 34.396 74.030 55.366 1.00 21.76 261 ARG A N 1
ATOM 1962 C CA . ARG A 1 261 ? 33.954 74.705 56.580 1.00 20.34 261 ARG A CA 1
ATOM 1963 C C . ARG A 1 261 ? 32.748 75.601 56.367 1.00 18.75 261 ARG A C 1
ATOM 1964 O O . ARG A 1 261 ? 31.779 75.559 57.135 1.00 23.66 261 ARG A O 1
ATOM 1972 N N . ILE A 1 262 ? 32.819 76.451 55.347 1.00 23.55 262 ILE A N 1
ATOM 1973 C CA . ILE A 1 262 ? 31.727 77.367 55.053 1.00 20.84 262 ILE A CA 1
ATOM 1974 C C . ILE A 1 262 ? 30.463 76.619 54.631 1.00 23.82 262 ILE A C 1
ATOM 1975 O O . ILE A 1 262 ? 29.360 76.962 55.067 1.00 21.44 262 ILE A O 1
ATOM 1980 N N . ALA A 1 263 ? 30.631 75.601 53.782 1.00 24.62 263 ALA A N 1
ATOM 1981 C CA . ALA A 1 263 ? 29.455 74.818 53.345 1.00 19.99 263 ALA A CA 1
ATOM 1982 C C . ALA A 1 263 ? 28.787 74.180 54.572 1.00 19.82 263 ALA A C 1
ATOM 1983 O O . ALA A 1 263 ? 27.552 74.210 54.735 1.00 23.34 263 ALA A O 1
ATOM 1985 N N . LYS A 1 264 ? 29.597 73.599 55.464 1.00 20.89 264 LYS A N 1
ATOM 1986 C CA . LYS A 1 264 ? 29.062 72.977 56.666 1.00 21.03 264 LYS A CA 1
ATOM 1987 C C . LYS A 1 264 ? 28.281 73.970 57.537 1.00 19.97 264 LYS A C 1
ATOM 1988 O O . LYS A 1 264 ? 27.237 73.649 58.081 1.00 20.23 264 LYS A O 1
ATOM 1994 N N . ARG A 1 265 ? 28.811 75.171 57.735 1.00 21.24 265 ARG A N 1
ATOM 1995 C CA . ARG A 1 265 ? 28.058 76.126 58.536 1.00 21.95 265 ARG A CA 1
ATOM 1996 C C . ARG A 1 265 ? 26.697 76.445 57.920 1.00 25.15 265 ARG A C 1
ATOM 1997 O O . ARG A 1 265 ? 25.712 76.632 58.640 1.00 20.77 265 ARG A O 1
ATOM 2005 N N . ILE A 1 266 ? 26.650 76.497 56.590 1.00 21.69 266 ILE A N 1
ATOM 2006 C CA . ILE A 1 266 ? 25.407 76.832 55.873 1.00 21.10 266 ILE A CA 1
ATOM 2007 C C . ILE A 1 266 ? 24.405 75.675 55.915 1.00 18.20 266 ILE A C 1
ATOM 2008 O O . ILE A 1 266 ? 23.238 75.860 56.225 1.00 19.51 266 ILE A O 1
ATOM 2013 N N . THR A 1 267 ? 24.868 74.466 55.631 1.00 19.01 267 THR A N 1
ATOM 2014 C CA . THR A 1 267 ? 23.950 73.333 55.656 1.00 19.30 267 THR A CA 1
ATOM 2015 C C . THR A 1 267 ? 23.503 72.982 57.072 1.00 22.44 267 THR A C 1
ATOM 2016 O O . THR A 1 267 ? 22.426 72.443 57.269 1.00 19.00 267 THR A O 1
ATOM 2020 N N . ASP A 1 268 ? 24.308 73.319 58.091 1.00 22.20 268 ASP A N 1
ATOM 2021 C CA . ASP A 1 268 ? 23.882 73.085 59.460 1.00 21.75 268 ASP A CA 1
ATOM 2022 C C . ASP A 1 268 ? 22.682 74.000 59.773 1.00 18.12 268 ASP A C 1
ATOM 2023 O O . ASP A 1 268 ? 21.753 73.628 60.513 1.00 21.69 268 ASP A O 1
ATOM 2028 N N . VAL A 1 269 ? 22.691 75.220 59.233 1.00 18.00 269 VAL A N 1
ATOM 2029 C CA . VAL A 1 269 ? 21.589 76.132 59.470 1.00 19.73 269 VAL A CA 1
ATOM 2030 C C . VAL A 1 269 ? 20.340 75.715 58.677 1.00 21.42 269 VAL A C 1
ATOM 2031 O O . VAL A 1 269 ? 19.229 75.748 59.206 1.00 23.53 269 VAL A O 1
ATOM 2035 N N . LEU A 1 270 ? 20.529 75.285 57.437 1.00 20.40 270 LEU A N 1
ATOM 2036 C CA . LEU A 1 270 ? 19.372 74.895 56.618 1.00 24.47 270 LEU A CA 1
ATOM 2037 C C . LEU A 1 270 ? 18.714 73.601 57.102 1.00 19.81 270 LEU A C 1
ATOM 2038 O O . LEU A 1 270 ? 17.469 73.503 57.105 1.00 23.42 270 LEU A O 1
ATOM 2043 N N . GLY A 1 271 ? 19.526 72.638 57.524 1.00 20.28 271 GLY A N 1
ATOM 2044 C CA . GLY A 1 271 ? 19.020 71.388 58.089 1.00 16.26 271 GLY A CA 1
ATOM 2045 C C . GLY A 1 271 ? 18.374 70.406 57.079 1.00 19.69 271 GLY A C 1
ATOM 2046 O O . GLY A 1 271 ? 18.527 70.569 55.871 1.00 21.42 271 GLY A O 1
ATOM 2047 N N . GLY A 1 272 ? 17.668 69.401 57.606 1.00 18.51 272 GLY A N 1
ATOM 2048 C CA . GLY A 1 272 ? 16.980 68.413 56.760 1.00 20.25 272 GLY A CA 1
ATOM 2049 C C . GLY A 1 272 ? 17.882 67.364 56.158 1.00 20.76 272 GLY A C 1
ATOM 2050 O O . GLY A 1 272 ? 18.998 67.098 56.687 1.00 18.97 272 GLY A O 1
ATOM 2051 N N . LEU A 1 273 ? 17.394 66.733 55.064 1.00 16.66 273 LEU A N 1
ATOM 2052 C CA . LEU A 1 273 ? 18.173 65.732 54.344 1.00 15.75 273 LEU A CA 1
ATOM 2053 C C . LEU A 1 273 ? 18.216 66.104 52.878 1.00 15.99 273 LEU A C 1
ATOM 2054 O O . LEU A 1 273 ? 17.233 66.632 52.337 1.00 19.41 273 LEU A O 1
ATOM 2059 N N . GLY A 1 274 ? 19.341 65.818 52.236 1.00 15.66 274 GLY A N 1
ATOM 2060 C CA . GLY A 1 274 ? 19.487 66.099 50.823 1.00 17.56 274 GLY A CA 1
ATOM 2061 C C . GLY A 1 274 ? 20.782 66.759 50.461 1.00 17.10 274 GLY A C 1
ATOM 2062 O O . GLY A 1 274 ? 21.579 67.103 51.354 1.00 18.05 274 GLY A O 1
ATOM 2063 N N . ILE A 1 275 ? 21.028 66.889 49.164 1.00 17.11 275 ILE A N 1
ATOM 2064 C CA . ILE A 1 275 ? 22.222 67.552 48.699 1.00 17.36 275 ILE A CA 1
ATOM 2065 C C . ILE A 1 275 ? 21.940 69.045 48.512 1.00 17.68 275 ILE A C 1
ATOM 2066 O O . ILE A 1 275 ? 20.785 69.471 48.228 1.00 18.57 275 ILE A O 1
ATOM 2071 N N . PHE A 1 276 ? 22.984 69.872 48.713 1.00 18.08 276 PHE A N 1
ATOM 2072 C CA . PHE A 1 276 ? 22.862 71.331 48.597 1.00 15.79 276 PHE A CA 1
ATOM 2073 C C . PHE A 1 276 ? 23.953 71.783 47.621 1.00 19.46 276 PHE A C 1
ATOM 2074 O O . PHE A 1 276 ? 25.015 71.183 47.568 1.00 23.39 276 PHE A O 1
ATOM 2082 N N . GLY A 1 277 ? 23.686 72.843 46.869 1.00 18.88 277 GLY A N 1
ATOM 2083 C CA . GLY A 1 277 ? 24.697 73.361 45.981 1.00 15.25 277 GLY A CA 1
ATOM 2084 C C . GLY A 1 277 ? 25.142 74.671 46.630 1.00 17.97 277 GLY A C 1
ATOM 2085 O O . GLY A 1 277 ? 24.492 75.699 46.444 1.00 19.50 277 GLY A O 1
ATOM 2086 N N . VAL A 1 278 ? 26.198 74.609 47.451 1.00 20.85 278 VAL A N 1
ATOM 2087 C CA . VAL A 1 278 ? 26.707 75.810 48.115 1.00 19.49 278 VAL A CA 1
ATOM 2088 C C . VAL A 1 278 ? 27.702 76.523 47.185 1.00 18.34 278 VAL A C 1
ATOM 2089 O O . VAL A 1 278 ? 28.761 75.961 46.827 1.00 21.19 278 VAL A O 1
ATOM 2093 N N . GLU A 1 279 ? 27.362 77.766 46.809 1.00 22.05 279 GLU A N 1
ATOM 2094 C CA . GLU A 1 279 ? 28.165 78.546 45.858 1.00 19.42 279 GLU A CA 1
ATOM 2095 C C . GLU A 1 279 ? 29.143 79.477 46.566 1.00 19.89 279 GLU A C 1
ATOM 2096 O O . GLU A 1 279 ? 28.733 80.219 47.449 1.00 23.82 279 GLU A O 1
ATOM 2102 N N . MET A 1 280 ? 30.405 79.407 46.166 1.00 23.82 280 MET A N 1
ATOM 2103 C CA . MET A 1 280 ? 31.439 80.236 46.779 1.00 24.37 280 MET A CA 1
ATOM 2104 C C . MET A 1 280 ? 32.382 80.782 45.728 1.00 32.06 280 MET A C 1
ATOM 2105 O O . MET A 1 280 ? 32.462 80.262 44.602 1.00 25.75 280 MET A O 1
ATOM 2110 N N . PHE A 1 281 ? 33.088 81.852 46.104 1.00 23.12 281 PHE A N 1
ATOM 2111 C CA . PHE A 1 281 ? 34.093 82.459 45.251 1.00 23.09 281 PHE A CA 1
ATOM 2112 C C . PHE A 1 281 ? 35.427 82.141 45.951 1.00 23.36 281 PHE A C 1
ATOM 2113 O O . PHE A 1 281 ? 35.517 82.185 47.182 1.00 27.47 281 PHE A O 1
ATOM 2121 N N . VAL A 1 282 ? 36.447 81.809 45.173 1.00 24.88 282 VAL A N 1
ATOM 2122 C CA . VAL A 1 282 ? 37.751 81.468 45.723 1.00 24.65 282 VAL A CA 1
ATOM 2123 C C . VAL A 1 282 ? 38.841 82.318 45.083 1.00 31.65 282 VAL A C 1
ATOM 2124 O O . VAL A 1 282 ? 38.909 82.430 43.855 1.00 28.41 282 VAL A O 1
ATOM 2128 N N . LYS A 1 283 ? 39.693 82.909 45.922 1.00 31.90 283 LYS A N 1
ATOM 2129 C CA . LYS A 1 283 ? 40.836 83.696 45.414 1.00 33.43 283 LYS A CA 1
ATOM 2130 C C . LYS A 1 283 ? 42.009 83.306 46.332 1.00 30.66 283 LYS A C 1
ATOM 2131 O O . LYS A 1 283 ? 42.041 83.686 47.499 1.00 32.77 283 LYS A O 1
ATOM 2137 N N . GLY A 1 284 ? 42.941 82.529 45.803 1.00 37.04 284 GLY A N 1
ATOM 2138 C CA . GLY A 1 284 ? 44.044 82.043 46.619 1.00 39.06 284 GLY A CA 1
ATOM 2139 C C . GLY A 1 284 ? 43.445 81.177 47.719 1.00 43.90 284 GLY A C 1
ATOM 2140 O O . GLY A 1 284 ? 42.657 80.277 47.448 1.00 37.06 284 GLY A O 1
ATOM 2141 N N . ASP A 1 285 ? 43.795 81.452 48.968 1.00 33.96 285 ASP A N 1
ATOM 2142 C CA . ASP A 1 285 ? 43.266 80.691 50.082 1.00 29.88 285 ASP A CA 1
ATOM 2143 C C . ASP A 1 285 ? 41.991 81.305 50.651 1.00 26.84 285 ASP A C 1
ATOM 2144 O O . ASP A 1 285 ? 41.398 80.746 51.572 1.00 34.03 285 ASP A O 1
ATOM 2149 N N . LYS A 1 286 ? 41.569 82.448 50.123 1.00 30.50 286 LYS A N 1
ATOM 2150 C CA . LYS A 1 286 ? 40.388 83.133 50.646 1.00 28.51 286 LYS A CA 1
ATOM 2151 C C . LYS A 1 286 ? 39.093 82.647 49.994 1.00 27.64 286 LYS A C 1
ATOM 2152 O O . LYS A 1 286 ? 39.046 82.471 48.796 1.00 26.43 286 LYS A O 1
ATOM 2158 N N . VAL A 1 287 ? 38.053 82.474 50.796 1.00 25.19 287 VAL A N 1
ATOM 2159 C CA . VAL A 1 287 ? 36.778 82.005 50.254 1.00 29.16 287 VAL A CA 1
ATOM 2160 C C . VAL A 1 287 ? 35.601 82.836 50.742 1.00 28.02 287 VAL A C 1
ATOM 2161 O O . VAL A 1 287 ? 35.515 83.158 51.929 1.00 30.25 287 VAL A O 1
ATOM 2165 N N . TRP A 1 288 ? 34.715 83.216 49.815 1.00 23.37 288 TRP A N 1
ATOM 2166 C CA . TRP A 1 288 ? 33.514 83.949 50.172 1.00 24.87 288 TRP A CA 1
ATOM 2167 C C . TRP A 1 288 ? 32.264 83.108 49.815 1.00 27.86 288 TRP A C 1
ATOM 2168 O O . TRP A 1 288 ? 32.202 82.557 48.718 1.00 28.20 288 TRP A O 1
ATOM 2179 N N . ALA A 1 289 ? 31.278 83.060 50.709 1.00 26.14 289 ALA A N 1
ATOM 2180 C CA . ALA A 1 289 ? 30.017 82.366 50.407 1.00 26.13 289 ALA A CA 1
ATOM 2181 C C . ALA A 1 289 ? 29.221 83.316 49.515 1.00 30.71 289 ALA A C 1
ATOM 2182 O O . ALA A 1 289 ? 29.183 84.513 49.769 1.00 28.22 289 ALA A O 1
ATOM 2184 N N . ASN A 1 290 ? 28.575 82.796 48.476 1.00 24.36 290 ASN A N 1
ATOM 2185 C CA . ASN A 1 290 ? 27.787 83.622 47.571 1.00 25.01 290 ASN A CA 1
ATOM 2186 C C . ASN A 1 290 ? 26.307 83.296 47.785 1.00 31.90 290 ASN A C 1
ATOM 2187 O O . ASN A 1 290 ? 25.529 84.155 48.164 1.00 28.34 290 ASN A O 1
ATOM 2192 N N . GLU A 1 291 ? 25.903 82.049 47.551 1.00 23.49 291 GLU A N 1
ATOM 2193 C CA . GLU A 1 291 ? 24.498 81.724 47.777 1.00 24.93 291 GLU A CA 1
ATOM 2194 C C . GLU A 1 291 ? 24.414 80.195 47.896 1.00 21.71 291 GLU A C 1
ATOM 2195 O O . GLU A 1 291 ? 25.443 79.549 47.973 1.00 23.17 291 GLU A O 1
ATOM 2201 N N . VAL A 1 292 ? 23.199 79.650 47.917 1.00 27.23 292 VAL A N 1
ATOM 2202 C CA . VAL A 1 292 ? 23.048 78.194 48.041 1.00 23.75 292 VAL A CA 1
ATOM 2203 C C . VAL A 1 292 ? 21.684 77.757 47.527 1.00 25.29 292 VAL A C 1
ATOM 2204 O O . VAL A 1 292 ? 20.685 78.442 47.760 1.00 26.16 292 VAL A O 1
ATOM 2208 N N . SER A 1 293 ? 21.664 76.630 46.818 1.00 26.17 293 SER A N 1
ATOM 2209 C CA . SER A 1 293 ? 20.388 76.082 46.334 1.00 26.50 293 SER A CA 1
ATOM 2210 C C . SER A 1 293 ? 20.213 74.811 47.160 1.00 17.89 293 SER A C 1
ATOM 2211 O O . SER A 1 293 ? 21.101 73.991 47.242 1.00 21.35 293 SER A O 1
ATOM 2214 N N . PRO A 1 294 ? 19.054 74.652 47.788 1.00 21.57 294 PRO A N 1
ATOM 2215 C CA . PRO A 1 294 ? 18.827 73.462 48.606 1.00 20.75 294 PRO A CA 1
ATOM 2216 C C . PRO A 1 294 ? 18.387 72.224 47.802 1.00 17.79 294 PRO A C 1
ATOM 2217 O O . PRO A 1 294 ? 17.405 71.576 48.140 1.00 22.95 294 PRO A O 1
ATOM 2221 N N . ARG A 1 295 ? 19.149 71.901 46.775 1.00 18.06 295 ARG A N 1
ATOM 2222 C CA . ARG A 1 295 ? 18.805 70.763 45.910 1.00 18.19 295 ARG A CA 1
ATOM 2223 C C . ARG A 1 295 ? 19.967 70.591 44.941 1.00 16.20 295 ARG A C 1
ATOM 2224 O O . ARG A 1 295 ? 20.883 71.411 44.918 1.00 19.65 295 ARG A O 1
ATOM 2232 N N . PRO A 1 296 ? 19.953 69.526 44.119 1.00 18.37 296 PRO A N 1
ATOM 2233 C CA . PRO A 1 296 ? 21.013 69.288 43.123 1.00 18.31 296 PRO A CA 1
ATOM 2234 C C . PRO A 1 296 ? 21.082 70.550 42.254 1.00 19.03 296 PRO A C 1
ATOM 2235 O O . PRO A 1 296 ? 20.071 71.206 42.002 1.00 21.40 296 PRO A O 1
ATOM 2239 N N . HIS A 1 297 ? 22.263 70.855 41.759 1.00 18.56 297 HIS A N 1
ATOM 2240 C CA . HIS A 1 297 ? 22.490 72.063 40.965 1.00 21.86 297 HIS A CA 1
ATOM 2241 C C . HIS A 1 297 ? 23.058 71.676 39.596 1.00 19.31 297 HIS A C 1
ATOM 2242 O O . HIS A 1 297 ? 23.783 70.686 39.461 1.00 21.91 297 HIS A O 1
ATOM 2249 N N . ASP A 1 298 ? 22.762 72.476 38.573 1.00 20.26 298 ASP A N 1
ATOM 2250 C CA . ASP A 1 298 ? 23.251 72.130 37.255 1.00 20.63 298 ASP A CA 1
ATOM 2251 C C . ASP A 1 298 ? 24.756 71.922 37.117 1.00 19.75 298 ASP A C 1
ATOM 2252 O O . ASP A 1 298 ? 25.179 71.001 36.422 1.00 19.63 298 ASP A O 1
ATOM 2257 N N . THR A 1 299 ? 25.567 72.750 37.773 1.00 22.90 299 THR A N 1
ATOM 2258 C CA . THR A 1 299 ? 27.029 72.581 37.672 1.00 19.66 299 THR A CA 1
ATOM 2259 C C . THR A 1 299 ? 27.429 71.184 38.136 1.00 19.34 299 THR A C 1
ATOM 2260 O O . THR A 1 299 ? 28.405 70.631 37.674 1.00 20.13 299 THR A O 1
ATOM 2264 N N . GLY A 1 300 ? 26.637 70.613 39.037 1.00 17.00 300 GLY A N 1
ATOM 2265 C CA . GLY A 1 300 ? 26.959 69.270 39.528 1.00 17.61 300 GLY A CA 1
ATOM 2266 C C . GLY A 1 300 ? 26.719 68.144 38.554 1.00 19.23 300 GLY A C 1
ATOM 2267 O O . GLY A 1 300 ? 26.957 66.998 38.882 1.00 17.21 300 GLY A O 1
ATOM 2268 N N . MET A 1 301 ? 26.235 68.447 37.348 1.00 17.77 301 MET A N 1
ATOM 2269 C CA . MET A 1 301 ? 26.063 67.375 36.367 1.00 17.21 301 MET A CA 1
ATOM 2270 C C . MET A 1 301 ? 27.418 66.713 36.049 1.00 16.76 301 MET A C 1
ATOM 2271 O O . MET A 1 301 ? 27.473 65.585 35.542 1.00 18.10 301 MET A O 1
ATOM 2276 N N . VAL A 1 302 ? 28.525 67.395 36.381 1.00 17.50 302 VAL A N 1
ATOM 2277 C CA . VAL A 1 302 ? 29.835 66.813 36.122 1.00 15.32 302 VAL A CA 1
ATOM 2278 C C . VAL A 1 302 ? 29.991 65.469 36.884 1.00 14.57 302 VAL A C 1
ATOM 2279 O O . VAL A 1 302 ? 30.687 64.558 36.423 1.00 17.62 302 VAL A O 1
ATOM 2283 N N . THR A 1 303 ? 29.297 65.337 38.025 1.00 16.16 303 THR A N 1
ATOM 2284 C CA . THR A 1 303 ? 29.378 64.118 38.841 1.00 15.47 303 THR A CA 1
ATOM 2285 C C . THR A 1 303 ? 28.782 62.880 38.172 1.00 14.80 303 THR A C 1
ATOM 2286 O O . THR A 1 303 ? 28.975 61.772 38.650 1.00 18.56 303 THR A O 1
ATOM 2290 N N . LEU A 1 304 ? 28.088 63.085 37.051 1.00 14.61 304 LEU A N 1
ATOM 2291 C CA . LEU A 1 304 ? 27.590 61.957 36.251 1.00 15.99 304 LEU A CA 1
ATOM 2292 C C . LEU A 1 304 ? 28.804 61.191 35.711 1.00 16.58 304 LEU A C 1
ATOM 2293 O O . LEU A 1 304 ? 28.714 59.966 35.422 1.00 19.53 304 LEU A O 1
ATOM 2298 N N . ALA A 1 305 ? 29.973 61.856 35.646 1.00 17.70 305 ALA A N 1
ATOM 2299 C CA . ALA A 1 305 ? 31.193 61.168 35.163 1.00 19.02 305 ALA A CA 1
ATOM 2300 C C . ALA A 1 305 ? 32.323 61.173 36.189 1.00 22.36 305 ALA A C 1
ATOM 2301 O O . ALA A 1 305 ? 33.133 60.247 36.232 1.00 23.71 305 ALA A O 1
ATOM 2303 N N . SER A 1 306 ? 32.370 62.204 37.026 1.00 16.83 306 SER A N 1
ATOM 2304 C CA . SER A 1 306 ? 33.471 62.240 38.010 1.00 22.23 306 SER A CA 1
ATOM 2305 C C . SER A 1 306 ? 33.249 61.420 39.272 1.00 24.29 306 SER A C 1
ATOM 2306 O O . SER A 1 306 ? 34.197 61.148 39.998 1.00 21.86 306 SER A O 1
ATOM 2309 N N . HIS A 1 307 ? 31.997 61.083 39.585 1.00 18.75 307 HIS A N 1
ATOM 2310 C CA . HIS A 1 307 ? 31.715 60.218 40.724 1.00 15.54 307 HIS A CA 1
ATOM 2311 C C . HIS A 1 307 ? 31.430 58.828 40.175 1.00 22.16 307 HIS A C 1
ATOM 2312 O O . HIS A 1 307 ? 31.027 58.677 39.013 1.00 20.30 307 HIS A O 1
ATOM 2319 N N . PRO A 1 308 ? 31.601 57.792 41.004 1.00 19.42 308 PRO A N 1
ATOM 2320 C CA . PRO A 1 308 ? 31.347 56.430 40.527 1.00 20.49 308 PRO A CA 1
ATOM 2321 C C . PRO A 1 308 ? 29.867 56.179 40.266 1.00 23.97 308 PRO A C 1
ATOM 2322 O O . PRO A 1 308 ? 29.011 56.981 40.639 1.00 20.14 308 PRO A O 1
ATOM 2326 N N . PRO A 1 309 ? 29.538 55.074 39.592 1.00 23.38 309 PRO A N 1
ATOM 2327 C CA . PRO A 1 309 ? 28.118 54.807 39.309 1.00 25.34 309 PRO A CA 1
ATOM 2328 C C . PRO A 1 309 ? 27.249 54.719 40.539 1.00 21.22 309 PRO A C 1
ATOM 2329 O O . PRO A 1 309 ? 27.656 54.166 41.546 1.00 27.99 309 PRO A O 1
ATOM 2333 N N . GLY A 1 310 ? 26.054 55.293 40.452 1.00 21.60 310 GLY A N 1
ATOM 2334 C CA . GLY A 1 310 ? 25.158 55.240 41.592 1.00 21.58 310 GLY A CA 1
ATOM 2335 C C . GLY A 1 310 ? 25.542 56.291 42.624 1.00 19.46 310 GLY A C 1
ATOM 2336 O O . GLY A 1 310 ? 24.959 56.301 43.701 1.00 18.75 310 GLY A O 1
ATOM 2337 N N . PHE A 1 311 ? 26.476 57.200 42.263 1.00 17.63 311 PHE A N 1
ATOM 2338 C CA . PHE A 1 311 ? 26.893 58.230 43.225 1.00 20.39 311 PHE A CA 1
ATOM 2339 C C . PHE A 1 311 ? 26.992 59.648 42.693 1.00 21.75 311 PHE A C 1
ATOM 2340 O O . PHE A 1 311 ? 27.665 60.495 43.282 1.00 17.39 311 PHE A O 1
ATOM 2348 N N . SER A 1 312 ? 26.323 59.930 41.568 1.00 15.30 312 SER A N 1
ATOM 2349 C CA . SER A 1 312 ? 26.312 61.307 41.080 1.00 13.37 312 SER A CA 1
ATOM 2350 C C . SER A 1 312 ? 25.536 62.118 42.108 1.00 12.92 312 SER A C 1
ATOM 2351 O O . SER A 1 312 ? 24.933 61.572 43.033 1.00 15.14 312 SER A O 1
ATOM 2354 N N . GLU A 1 313 ? 25.509 63.441 41.937 1.00 14.64 313 GLU A N 1
ATOM 2355 C CA . GLU A 1 313 ? 24.780 64.263 42.896 1.00 18.74 313 GLU A CA 1
ATOM 2356 C C . GLU A 1 313 ? 23.303 63.867 42.963 1.00 15.45 313 GLU A C 1
ATOM 2357 O O . GLU A 1 313 ? 22.664 64.049 43.995 1.00 14.47 313 GLU A O 1
ATOM 2363 N N . PHE A 1 314 ? 22.772 63.339 41.861 1.00 15.86 314 PHE A N 1
ATOM 2364 C CA . PHE A 1 314 ? 21.377 62.912 41.820 1.00 17.28 314 PHE A CA 1
ATOM 2365 C C . PHE A 1 314 ? 21.147 61.655 42.649 1.00 14.59 314 PHE A C 1
ATOM 2366 O O . PHE A 1 314 ? 20.160 61.585 43.358 1.00 15.53 314 PHE A O 1
ATOM 2374 N N . ALA A 1 315 ? 22.078 60.703 42.594 1.00 16.18 315 ALA A N 1
ATOM 2375 C CA . ALA A 1 315 ? 21.937 59.470 43.377 1.00 16.28 315 ALA A CA 1
ATOM 2376 C C . ALA A 1 315 ? 22.187 59.801 44.864 1.00 18.22 315 ALA A C 1
ATOM 2377 O O . ALA A 1 315 ? 21.561 59.233 45.754 1.00 14.90 315 ALA A O 1
ATOM 2379 N N . LEU A 1 316 ? 23.099 60.729 45.124 1.00 16.25 316 LEU A N 1
ATOM 2380 C CA . LEU A 1 316 ? 23.377 61.107 46.521 1.00 17.71 316 LEU A CA 1
ATOM 2381 C C . LEU A 1 316 ? 22.120 61.753 47.105 1.00 17.66 316 LEU A C 1
ATOM 2382 O O . LEU A 1 316 ? 21.724 61.475 48.246 1.00 16.20 316 LEU A O 1
ATOM 2387 N N . HIS A 1 317 ? 21.495 62.644 46.336 1.00 15.90 317 HIS A N 1
ATOM 2388 C CA . HIS A 1 317 ? 20.281 63.297 46.806 1.00 13.45 317 HIS A CA 1
ATOM 2389 C C . HIS A 1 317 ? 19.202 62.237 47.064 1.00 13.22 317 HIS A C 1
ATOM 2390 O O . HIS A 1 317 ? 18.544 62.269 48.106 1.00 15.41 317 HIS A O 1
ATOM 2397 N N . LEU A 1 318 ? 19.003 61.328 46.105 1.00 14.97 318 LEU A N 1
ATOM 2398 C CA . LEU A 1 318 ? 17.967 60.314 46.242 1.00 15.27 318 LEU A CA 1
ATOM 2399 C C . LEU A 1 318 ? 18.211 59.436 47.492 1.00 15.81 318 LEU A C 1
ATOM 2400 O O . LEU A 1 318 ? 17.307 59.199 48.315 1.00 16.18 318 LEU A O 1
ATOM 2405 N N . ARG A 1 319 ? 19.428 58.933 47.641 1.00 15.51 319 ARG A N 1
ATOM 2406 C CA . ARG A 1 319 ? 19.711 58.120 48.810 1.00 15.67 319 ARG A CA 1
ATOM 2407 C C . ARG A 1 319 ? 19.461 58.901 50.106 1.00 15.53 319 ARG A C 1
ATOM 2408 O O . ARG A 1 319 ? 18.814 58.387 51.025 1.00 15.84 319 ARG A O 1
ATOM 2416 N N . ALA A 1 320 ? 19.915 60.153 50.143 1.00 14.64 320 ALA A N 1
ATOM 2417 C CA . ALA A 1 320 ? 19.729 60.953 51.369 1.00 13.56 320 ALA A CA 1
ATOM 2418 C C . ALA A 1 320 ? 18.278 61.071 51.742 1.00 16.67 320 ALA A C 1
ATOM 2419 O O . ALA A 1 320 ? 17.879 60.787 52.889 1.00 15.92 320 ALA A O 1
ATOM 2421 N N . VAL A 1 321 ? 17.450 61.448 50.738 1.00 14.31 321 VAL A N 1
ATOM 2422 C CA . VAL A 1 321 ? 16.053 61.697 51.048 1.00 14.51 321 VAL A CA 1
ATOM 2423 C C . VAL A 1 321 ? 15.174 60.489 51.251 1.00 15.38 321 VAL A C 1
ATOM 2424 O O . VAL A 1 321 ? 14.062 60.653 51.760 1.00 16.65 321 VAL A O 1
ATOM 2428 N N . LEU A 1 322 ? 15.650 59.300 50.868 1.00 13.05 322 LEU A N 1
ATOM 2429 C CA . LEU A 1 322 ? 14.920 58.073 51.172 1.00 13.23 322 LEU A CA 1
ATOM 2430 C C . LEU A 1 322 ? 15.389 57.564 52.558 1.00 16.14 322 LEU A C 1
ATOM 2431 O O . LEU A 1 322 ? 14.864 56.580 53.054 1.00 14.97 322 LEU A O 1
ATOM 2436 N N . GLY A 1 323 ? 16.384 58.230 53.160 1.00 16.28 323 GLY A N 1
ATOM 2437 C CA . GLY A 1 323 ? 16.904 57.764 54.457 1.00 16.10 323 GLY A CA 1
ATOM 2438 C C . GLY A 1 323 ? 17.984 56.695 54.368 1.00 16.50 323 GLY A C 1
ATOM 2439 O O . GLY A 1 323 ? 18.326 56.069 55.388 1.00 15.87 323 GLY A O 1
ATOM 2440 N N . LEU A 1 324 ? 18.576 56.493 53.186 1.00 15.47 324 LEU A N 1
ATOM 2441 C CA . LEU A 1 324 ? 19.601 55.470 53.002 1.00 17.10 324 LEU A CA 1
ATOM 2442 C C . LEU A 1 324 ? 20.973 56.045 53.319 1.00 14.14 324 LEU A C 1
ATOM 2443 O O . LEU A 1 324 ? 21.183 57.262 53.299 1.00 16.78 324 LEU A O 1
ATOM 2448 N N . PRO A 1 325 ? 21.917 55.168 53.661 1.00 14.67 325 PRO A N 1
ATOM 2449 C CA . PRO A 1 325 ? 23.277 55.646 53.971 1.00 21.03 325 PRO A CA 1
ATOM 2450 C C . PRO A 1 325 ? 24.060 55.972 52.696 1.00 17.96 325 PRO A C 1
ATOM 2451 O O . PRO A 1 325 ? 23.654 55.615 51.591 1.00 18.53 325 PRO A O 1
ATOM 2455 N N . ILE A 1 326 ? 25.176 56.660 52.872 1.00 18.82 326 ILE A N 1
ATOM 2456 C CA . ILE A 1 326 ? 26.070 57.015 51.768 1.00 15.04 326 ILE A CA 1
ATOM 2457 C C . ILE A 1 326 ? 27.481 56.823 52.364 1.00 18.81 326 ILE A C 1
ATOM 2458 O O . ILE A 1 326 ? 27.811 57.441 53.368 1.00 19.17 326 ILE A O 1
ATOM 2463 N N . PRO A 1 327 ? 28.310 55.980 51.753 1.00 19.81 327 PRO A N 1
ATOM 2464 C CA . PRO A 1 327 ? 29.668 55.765 52.279 1.00 20.67 327 PRO A CA 1
ATOM 2465 C C . PRO A 1 327 ? 30.543 56.999 52.136 1.00 20.72 327 PRO A C 1
ATOM 2466 O O . PRO A 1 327 ? 30.370 57.779 51.202 1.00 21.15 327 PRO A O 1
ATOM 2470 N N . GLY A 1 328 ? 31.502 57.175 53.056 1.00 20.89 328 GLY A N 1
ATOM 2471 C CA . GLY A 1 328 ? 32.396 58.332 52.930 1.00 23.88 328 GLY A CA 1
ATOM 2472 C C . GLY A 1 328 ? 33.660 58.058 53.724 1.00 29.33 328 GLY A C 1
ATOM 2473 O O . GLY A 1 328 ? 33.747 57.032 54.402 1.00 30.80 328 GLY A O 1
ATOM 2474 N N . GLU A 1 329 ? 34.619 58.970 53.663 1.00 24.62 329 GLU A N 1
ATOM 2475 C CA . GLU A 1 329 ? 35.897 58.793 54.362 1.00 31.42 329 GLU A CA 1
ATOM 2476 C C . GLU A 1 329 ? 36.180 60.020 55.186 1.00 25.74 329 GLU A C 1
ATOM 2477 O O . GLU A 1 329 ? 36.231 61.115 54.646 1.00 26.29 329 GLU A O 1
ATOM 2483 N N . TRP A 1 330 ? 36.413 59.832 56.480 1.00 28.21 330 TRP A N 1
ATOM 2484 C CA . TRP A 1 330 ? 36.692 60.944 57.355 1.00 28.03 330 TRP A CA 1
ATOM 2485 C C . TRP A 1 330 ? 38.145 61.389 57.183 1.00 39.16 330 TRP A C 1
ATOM 2486 O O . TRP A 1 330 ? 39.064 60.576 57.241 1.00 34.64 330 TRP A O 1
ATOM 2497 N N . VAL A 1 331 ? 38.331 62.682 56.963 1.00 31.94 331 VAL A N 1
ATOM 2498 C CA . VAL A 1 331 ? 39.661 63.254 56.780 1.00 34.52 331 VAL A CA 1
ATOM 2499 C C . VAL A 1 331 ? 39.711 64.573 57.532 1.00 35.66 331 VAL A C 1
ATOM 2500 O O . VAL A 1 331 ? 39.030 65.527 57.175 1.00 35.76 331 VAL A O 1
ATOM 2504 N N . ASP A 1 332 ? 40.491 64.609 58.613 1.00 41.83 332 ASP A N 1
ATOM 2505 C CA . ASP A 1 332 ? 40.653 65.823 59.407 1.00 39.65 332 ASP A CA 1
ATOM 2506 C C . ASP A 1 332 ? 39.357 66.436 59.897 1.00 36.84 332 ASP A C 1
ATOM 2507 O O . ASP A 1 332 ? 39.169 67.651 59.809 1.00 39.85 332 ASP A O 1
ATOM 2512 N N . GLY A 1 333 ? 38.450 65.603 60.394 1.00 32.48 333 GLY A N 1
ATOM 2513 C CA . GLY A 1 333 ? 37.192 66.127 60.892 1.00 36.70 333 GLY A CA 1
ATOM 2514 C C . GLY A 1 333 ? 36.093 66.323 59.844 1.00 30.95 333 GLY A C 1
ATOM 2515 O O . GLY A 1 333 ? 35.004 66.787 60.190 1.00 33.91 333 GLY A O 1
ATOM 2516 N N . TYR A 1 334 ? 36.387 66.028 58.581 1.00 29.52 334 TYR A N 1
ATOM 2517 C CA . TYR A 1 334 ? 35.371 66.166 57.518 1.00 25.46 334 TYR A CA 1
ATOM 2518 C C . TYR A 1 334 ? 35.123 64.824 56.865 1.00 23.06 334 TYR A C 1
ATOM 2519 O O . TYR A 1 334 ? 36.064 64.108 56.503 1.00 27.74 334 TYR A O 1
ATOM 2528 N N . ARG A 1 335 ? 33.852 64.475 56.688 1.00 23.17 335 ARG A N 1
ATOM 2529 C CA . ARG A 1 335 ? 33.516 63.192 56.047 1.00 16.16 335 ARG A CA 1
ATOM 2530 C C . ARG A 1 335 ? 33.454 63.514 54.547 1.00 20.62 335 ARG A C 1
ATOM 2531 O O . ARG A 1 335 ? 32.558 64.234 54.088 1.00 21.52 335 ARG A O 1
ATOM 2539 N N . LEU A 1 336 ? 34.428 63.004 53.799 1.00 21.27 336 LEU A N 1
ATOM 2540 C CA . LEU A 1 336 ? 34.561 63.309 52.383 1.00 21.98 336 LEU A CA 1
ATOM 2541 C C . LEU A 1 336 ? 34.021 62.206 51.494 1.00 19.95 336 LEU A C 1
ATOM 2542 O O . LEU A 1 336 ? 33.975 61.046 51.895 1.00 21.50 336 LEU A O 1
ATOM 2547 N N . PHE A 1 337 ? 33.607 62.600 50.292 1.00 21.07 337 PHE A N 1
ATOM 2548 C CA . PHE A 1 337 ? 33.102 61.619 49.337 1.00 17.36 337 PHE A CA 1
ATOM 2549 C C . PHE A 1 337 ? 34.143 61.560 48.206 1.00 18.95 337 PHE A C 1
ATOM 2550 O O . PHE A 1 337 ? 34.286 62.508 47.465 1.00 21.60 337 PHE A O 1
ATOM 2558 N N . PRO A 1 338 ? 34.917 60.469 48.114 1.00 23.62 338 PRO A N 1
ATOM 2559 C CA . PRO A 1 338 ? 35.951 60.314 47.077 1.00 22.88 338 PRO A CA 1
ATOM 2560 C C . PRO A 1 338 ? 35.456 60.416 45.640 1.00 25.73 338 PRO A C 1
ATOM 2561 O O . PRO A 1 338 ? 34.462 59.828 45.285 1.00 23.52 338 PRO A O 1
ATOM 2565 N N . MET A 1 339 ? 36.196 61.146 44.826 1.00 21.37 339 MET A N 1
ATOM 2566 C CA . MET A 1 339 ? 35.920 61.307 43.405 1.00 22.51 339 MET A CA 1
ATOM 2567 C C . MET A 1 339 ? 36.532 60.081 42.686 1.00 31.77 339 MET A C 1
ATOM 2568 O O . MET A 1 339 ? 37.513 59.482 43.161 1.00 26.53 339 MET A O 1
ATOM 2573 N N . LEU A 1 340 ? 35.966 59.682 41.548 1.00 22.45 340 LEU A N 1
ATOM 2574 C CA . LEU A 1 340 ? 36.506 58.541 40.812 1.00 19.15 340 LEU A CA 1
ATOM 2575 C C . LEU A 1 340 ? 37.562 58.989 39.805 1.00 25.74 340 LEU A C 1
ATOM 2576 O O . LEU A 1 340 ? 38.632 58.407 39.730 1.00 22.99 340 LEU A O 1
ATOM 2581 N N . ILE A 1 341 ? 37.247 60.020 39.018 1.00 19.75 341 ILE A N 1
ATOM 2582 C CA . ILE A 1 341 ? 38.156 60.538 37.985 1.00 20.61 341 ILE A CA 1
ATOM 2583 C C . ILE A 1 341 ? 37.823 62.000 37.646 1.00 21.29 341 ILE A C 1
ATOM 2584 O O . ILE A 1 341 ? 36.657 62.408 37.697 1.00 20.48 341 ILE A O 1
ATOM 2589 N N . PRO A 1 342 ? 38.839 62.831 37.334 1.00 23.46 342 PRO A N 1
ATOM 2590 C CA . PRO A 1 342 ? 38.438 64.208 37.019 1.00 18.03 342 PRO A CA 1
ATOM 2591 C C . PRO A 1 342 ? 37.540 64.255 35.764 1.00 20.07 342 PRO A C 1
ATOM 2592 O O . PRO A 1 342 ? 37.746 63.484 34.815 1.00 22.27 342 PRO A O 1
ATOM 2596 N N . ALA A 1 343 ? 36.607 65.189 35.748 1.00 18.63 343 ALA A N 1
ATOM 2597 C CA . ALA A 1 343 ? 35.694 65.301 34.625 1.00 20.39 343 ALA A CA 1
ATOM 2598 C C . ALA A 1 343 ? 35.215 66.718 34.451 1.00 17.89 343 ALA A C 1
ATOM 2599 O O . ALA A 1 343 ? 35.480 67.603 35.272 1.00 20.00 343 ALA A O 1
ATOM 2601 N N . ALA A 1 344 ? 34.518 66.954 33.356 1.00 17.39 344 ALA A N 1
ATOM 2602 C CA . ALA A 1 344 ? 34.011 68.293 33.055 1.00 18.12 344 ALA A CA 1
ATOM 2603 C C . ALA A 1 344 ? 32.750 68.189 32.189 1.00 19.47 344 ALA A C 1
ATOM 2604 O O . ALA A 1 344 ? 32.519 67.146 31.574 1.00 20.53 344 ALA A O 1
ATOM 2606 N N . THR A 1 345 ? 31.952 69.249 32.177 1.00 17.71 345 THR A N 1
ATOM 2607 C CA . THR A 1 345 ? 30.770 69.325 31.318 1.00 18.28 345 THR A CA 1
ATOM 2608 C C . THR A 1 345 ? 30.777 70.637 30.550 1.00 23.17 345 THR A C 1
ATOM 2609 O O . THR A 1 345 ? 31.470 71.591 30.927 1.00 23.35 345 THR A O 1
ATOM 2613 N N . HIS A 1 346 ? 30.054 70.672 29.432 1.00 17.88 346 HIS A N 1
A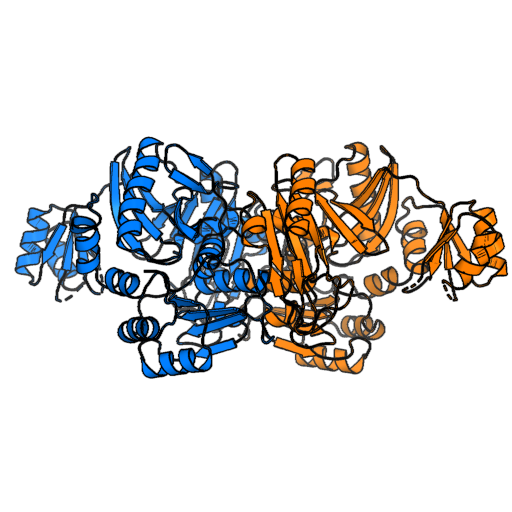TOM 2614 C CA . HIS A 1 346 ? 29.883 71.919 28.703 1.00 18.10 346 HIS A CA 1
ATOM 2615 C C . HIS A 1 346 ? 28.454 71.844 28.199 1.00 21.10 346 HIS A C 1
ATOM 2616 O O . HIS A 1 346 ? 28.049 70.802 27.650 1.00 19.33 346 HIS A O 1
ATOM 2623 N N . VAL A 1 347 ? 27.695 72.934 28.363 1.00 20.44 347 VAL A N 1
ATOM 2624 C CA . VAL A 1 347 ? 26.289 72.900 27.970 1.00 22.22 347 VAL A CA 1
ATOM 2625 C C . VAL A 1 347 ? 26.115 72.905 26.459 1.00 23.85 347 VAL A C 1
ATOM 2626 O O . VAL A 1 347 ? 27.018 73.306 25.713 1.00 21.99 347 VAL A O 1
ATOM 2630 N N . ILE A 1 348 ? 24.961 72.401 26.027 1.00 18.74 348 ILE A N 1
ATOM 2631 C CA . ILE A 1 348 ? 24.558 72.405 24.604 1.00 19.62 348 ILE A CA 1
ATOM 2632 C C . ILE A 1 348 ? 23.281 73.247 24.690 1.00 24.31 348 ILE A C 1
ATOM 2633 O O . ILE A 1 348 ? 22.253 72.787 25.173 1.00 23.26 348 ILE A O 1
ATOM 2638 N N . LYS A 1 349 ? 23.348 74.510 24.261 1.00 26.01 349 LYS A N 1
ATOM 2639 C CA . LYS A 1 349 ? 22.196 75.431 24.399 1.00 25.75 349 LYS A CA 1
ATOM 2640 C C . LYS A 1 349 ? 21.536 75.768 23.067 1.00 26.70 349 LYS A C 1
ATOM 2641 O O . LYS A 1 349 ? 22.224 75.907 22.069 1.00 28.79 349 LYS A O 1
ATOM 2647 N N . ALA A 1 350 ? 20.221 75.948 23.056 1.00 23.39 350 ALA A N 1
ATOM 2648 C CA . ALA A 1 350 ? 19.553 76.284 21.789 1.00 32.23 350 ALA A CA 1
ATOM 2649 C C . ALA A 1 350 ? 19.774 77.751 21.427 1.00 30.74 350 ALA A C 1
ATOM 2650 O O . ALA A 1 350 ? 19.644 78.607 22.275 1.00 29.56 350 ALA A O 1
ATOM 2652 N N . LYS A 1 351 ? 20.076 78.003 20.161 1.00 34.81 351 LYS A N 1
ATOM 2653 C CA . LYS A 1 351 ? 20.239 79.365 19.648 1.00 47.03 351 LYS A CA 1
ATOM 2654 C C . LYS A 1 351 ? 18.970 79.707 18.857 1.00 48.55 351 LYS A C 1
ATOM 2655 O O . LYS A 1 351 ? 18.825 80.813 18.346 1.00 51.87 351 LYS A O 1
ATOM 2661 N N . VAL A 1 352 ? 18.050 78.746 18.757 1.00 39.17 352 VAL A N 1
ATOM 2662 C CA . VAL A 1 352 ? 16.795 78.959 18.049 1.00 40.06 352 VAL A CA 1
ATOM 2663 C C . VAL A 1 352 ? 15.623 78.400 18.852 1.00 44.13 352 VAL A C 1
ATOM 2664 O O . VAL A 1 352 ? 15.817 77.777 19.894 1.00 43.64 352 VAL A O 1
ATOM 2668 N N . SER A 1 353 ? 14.403 78.627 18.390 1.00 37.94 353 SER A N 1
ATOM 2669 C CA . SER A 1 353 ? 13.252 78.126 19.124 1.00 40.51 353 SER A CA 1
ATOM 2670 C C . SER A 1 353 ? 12.429 77.194 18.234 1.00 36.53 353 SER A C 1
ATOM 2671 O O . SER A 1 353 ? 12.698 77.081 17.042 1.00 35.60 353 SER A O 1
ATOM 2674 N N . GLY A 1 354 ? 11.442 76.513 18.819 1.00 30.71 354 GLY A N 1
ATOM 2675 C CA . GLY A 1 354 ? 10.607 75.638 18.029 1.00 31.37 354 GLY A CA 1
ATOM 2676 C C . GLY A 1 354 ? 10.509 74.212 18.560 1.00 27.36 354 GLY A C 1
ATOM 2677 O O . GLY A 1 354 ? 11.277 73.789 19.417 1.00 21.86 354 GLY A O 1
ATOM 2678 N N . TYR A 1 355 ? 9.567 73.477 17.997 1.00 24.61 355 TYR A N 1
ATOM 2679 C CA . TYR A 1 355 ? 9.302 72.103 18.394 1.00 22.61 355 TYR A CA 1
ATOM 2680 C C . TYR A 1 355 ? 10.199 71.077 17.701 1.00 20.43 355 TYR A C 1
ATOM 2681 O O . TYR A 1 355 ? 10.778 71.338 16.645 1.00 21.22 355 TYR A O 1
ATOM 2690 N N . SER A 1 356 ? 10.312 69.898 18.322 1.00 16.70 356 SER A N 1
ATOM 2691 C CA . SER A 1 356 ? 11.033 68.748 17.771 1.00 15.45 356 SER A CA 1
ATOM 2692 C C . SER A 1 356 ? 12.501 69.004 17.475 1.00 17.76 356 SER A C 1
ATOM 2693 O O . SER A 1 356 ? 12.965 68.842 16.330 1.00 18.22 356 SER A O 1
ATOM 2696 N N . PRO A 1 357 ? 13.269 69.368 18.502 1.00 18.07 357 PRO A N 1
ATOM 2697 C CA . PRO A 1 357 ? 14.680 69.631 18.269 1.00 17.65 357 PRO A CA 1
ATOM 2698 C C . PRO A 1 357 ? 15.437 68.476 17.646 1.00 18.48 357 PRO A C 1
ATOM 2699 O O . PRO A 1 357 ? 15.129 67.299 17.855 1.00 17.26 357 PRO A O 1
ATOM 2703 N N . ARG A 1 358 ? 16.461 68.807 16.870 1.00 15.08 358 ARG A N 1
ATOM 2704 C CA . ARG A 1 358 ? 17.333 67.813 16.227 1.00 16.43 358 ARG A CA 1
ATOM 2705 C C . ARG A 1 358 ? 18.765 68.271 16.464 1.00 15.84 358 ARG A C 1
ATOM 2706 O O . ARG A 1 358 ? 19.013 69.486 16.516 1.00 19.50 358 ARG A O 1
ATOM 2714 N N . PHE A 1 359 ? 19.672 67.312 16.542 1.00 17.11 359 PHE A N 1
ATOM 2715 C CA . PHE A 1 359 ? 21.079 67.583 16.819 1.00 20.67 359 PHE A CA 1
ATOM 2716 C C . PHE A 1 359 ? 21.922 66.874 15.764 1.00 18.96 359 PHE A C 1
ATOM 2717 O O . PHE A 1 359 ? 21.722 65.671 15.523 1.00 19.66 359 PHE A O 1
ATOM 2725 N N . ARG A 1 360 ? 22.872 67.580 15.128 1.00 16.65 360 ARG A N 1
ATOM 2726 C CA . ARG A 1 360 ? 23.742 66.901 14.179 1.00 15.94 360 ARG A CA 1
ATOM 2727 C C . ARG A 1 360 ? 25.202 67.193 14.531 1.00 17.71 360 ARG A C 1
ATOM 2728 O O . ARG A 1 360 ? 25.480 67.951 15.455 1.00 18.84 360 ARG A O 1
ATOM 2736 N N . GLY A 1 361 ? 26.110 66.575 13.790 1.00 17.19 361 GLY A N 1
ATOM 2737 C CA . GLY A 1 361 ? 27.521 66.719 14.089 1.00 19.49 361 GLY A CA 1
ATOM 2738 C C . GLY A 1 361 ? 27.956 65.567 14.966 1.00 20.41 361 GLY A C 1
ATOM 2739 O O . GLY A 1 361 ? 29.078 65.550 15.470 1.00 20.23 361 GLY A O 1
ATOM 2740 N N . LEU A 1 362 ? 27.092 64.549 15.115 1.00 16.32 362 LEU A N 1
ATOM 2741 C CA . LEU A 1 362 ? 27.422 63.447 16.006 1.00 19.01 362 LEU A CA 1
ATOM 2742 C C . LEU A 1 362 ? 28.548 62.525 15.539 1.00 20.45 362 LEU A C 1
ATOM 2743 O O . LEU A 1 362 ? 29.209 61.916 16.384 1.00 19.37 362 LEU A O 1
ATOM 2748 N N . VAL A 1 363 ? 28.781 62.385 14.228 1.00 17.79 363 VAL A N 1
ATOM 2749 C CA . VAL A 1 363 ? 29.898 61.510 13.825 1.00 17.56 363 VAL A CA 1
ATOM 2750 C C . VAL A 1 363 ? 31.192 62.049 14.423 1.00 16.98 363 VAL A C 1
ATOM 2751 O O . VAL A 1 363 ? 31.988 61.302 15.014 1.00 19.36 363 VAL A O 1
ATOM 2755 N N . LYS A 1 364 ? 31.413 63.350 14.272 1.00 18.11 364 LYS A N 1
ATOM 2756 C CA . LYS A 1 364 ? 32.651 63.900 14.853 1.00 20.93 364 LYS A CA 1
ATOM 2757 C C . LYS A 1 364 ? 32.577 63.982 16.380 1.00 21.73 364 LYS A C 1
ATOM 2758 O O . LYS A 1 364 ? 33.522 63.579 17.090 1.00 20.88 364 LYS A O 1
ATOM 2764 N N . ALA A 1 365 ? 31.461 64.497 16.885 1.00 21.78 365 ALA A N 1
ATOM 2765 C CA . ALA A 1 365 ? 31.310 64.689 18.327 1.00 21.18 365 ALA A CA 1
ATOM 2766 C C . ALA A 1 365 ? 31.435 63.411 19.118 1.00 21.92 365 ALA A C 1
ATOM 2767 O O . ALA A 1 365 ? 32.128 63.381 20.154 1.00 22.07 365 ALA A O 1
ATOM 2769 N N . LEU A 1 366 ? 30.791 62.339 18.638 1.00 21.08 366 LEU A N 1
ATOM 2770 C CA . LEU A 1 366 ? 30.817 61.087 19.373 1.00 17.71 366 LEU A CA 1
ATOM 2771 C C . LEU A 1 366 ? 31.996 60.191 19.066 1.00 23.12 366 LEU A C 1
ATOM 2772 O O . LEU A 1 366 ? 32.085 59.053 19.537 1.00 20.42 366 LEU A O 1
ATOM 2777 N N . SER A 1 367 ? 32.923 60.698 18.257 1.00 20.11 367 SER A N 1
ATOM 2778 C CA . SER A 1 367 ? 34.130 59.924 17.997 1.00 17.14 367 SER A CA 1
ATOM 2779 C C . SER A 1 367 ? 35.271 60.358 18.921 1.00 20.20 367 SER A C 1
ATOM 2780 O O . SER A 1 367 ? 36.349 59.730 18.918 1.00 24.29 367 SER A O 1
ATOM 2783 N N . VAL A 1 368 ? 35.049 61.425 19.670 1.00 19.88 368 VAL A N 1
ATOM 2784 C CA . VAL A 1 368 ? 36.067 61.920 20.604 1.00 23.77 368 VAL A CA 1
ATOM 2785 C C . VAL A 1 368 ? 36.184 60.947 21.776 1.00 22.75 368 VAL A C 1
ATOM 2786 O O . VAL A 1 368 ? 35.200 60.681 22.476 1.00 21.71 368 VAL A O 1
ATOM 2790 N N . PRO A 1 369 ? 37.387 60.414 22.042 1.00 21.11 369 PRO A N 1
ATOM 2791 C CA . PRO A 1 369 ? 37.560 59.469 23.158 1.00 22.31 369 PRO A CA 1
ATOM 2792 C C . PRO A 1 369 ? 37.327 60.126 24.535 1.00 22.76 369 PRO A C 1
ATOM 2793 O O . PRO A 1 369 ? 37.505 61.335 24.694 1.00 23.68 369 PRO A O 1
ATOM 2797 N N . ASN A 1 370 ? 36.925 59.300 25.502 1.00 20.35 370 ASN A N 1
ATOM 2798 C CA . ASN A 1 370 ? 36.680 59.744 26.880 1.00 21.83 370 ASN A CA 1
ATOM 2799 C C . ASN A 1 370 ? 35.666 60.859 27.031 1.00 17.93 370 ASN A C 1
ATOM 2800 O O . ASN A 1 370 ? 35.835 61.742 27.852 1.00 20.12 370 ASN A O 1
ATOM 2805 N N . ALA A 1 371 ? 34.621 60.838 26.214 1.00 17.93 371 ALA A N 1
ATOM 2806 C CA . ALA A 1 371 ? 33.594 61.853 26.300 1.00 22.93 371 ALA A CA 1
ATOM 2807 C C . ALA A 1 371 ? 32.317 61.248 25.724 1.00 18.34 371 ALA A C 1
ATOM 2808 O O . ALA A 1 371 ? 32.356 60.195 25.088 1.00 18.38 371 ALA A O 1
ATOM 2810 N N . THR A 1 372 ? 31.199 61.897 26.021 1.00 18.68 372 THR A N 1
ATOM 2811 C CA . THR A 1 372 ? 29.923 61.490 25.440 1.00 18.80 372 THR A CA 1
ATOM 2812 C C . THR A 1 372 ? 28.949 62.648 25.623 1.00 21.97 372 THR A C 1
ATOM 2813 O O . THR A 1 372 ? 29.353 63.725 26.076 1.00 20.28 372 THR A O 1
ATOM 2817 N N . VAL A 1 373 ? 27.694 62.480 25.212 1.00 18.41 373 VAL A N 1
ATOM 2818 C CA . VAL A 1 373 ? 26.709 63.533 25.448 1.00 18.50 373 VAL A CA 1
ATOM 2819 C C . VAL A 1 373 ? 25.447 62.961 26.071 1.00 17.30 373 VAL A C 1
ATOM 2820 O O . VAL A 1 373 ? 25.224 61.760 26.009 1.00 20.99 373 VAL A O 1
ATOM 2824 N N . ARG A 1 374 ? 24.675 63.835 26.728 1.00 16.91 374 ARG A N 1
ATOM 2825 C CA . ARG A 1 374 ? 23.353 63.477 27.250 1.00 18.52 374 ARG A CA 1
ATOM 2826 C C . ARG A 1 374 ? 22.448 64.532 26.627 1.00 16.85 374 ARG A C 1
ATOM 2827 O O . ARG A 1 374 ? 22.758 65.746 26.663 1.00 18.68 374 ARG A O 1
ATOM 2835 N N . LEU A 1 375 ? 21.365 64.088 25.997 1.00 13.93 375 LEU A N 1
ATOM 2836 C CA . LEU A 1 375 ? 20.422 64.982 25.345 1.00 16.63 375 LEU A CA 1
ATOM 2837 C C . LEU A 1 375 ? 19.174 64.803 26.188 1.00 15.35 375 LEU A C 1
ATOM 2838 O O . LEU A 1 375 ? 18.681 63.687 26.380 1.00 19.44 375 LEU A O 1
ATOM 2843 N N . PHE A 1 376 ? 18.653 65.931 26.647 1.00 14.75 376 PHE A N 1
ATOM 2844 C CA . PHE A 1 376 ? 17.600 65.890 27.677 1.00 15.28 376 PHE A CA 1
ATOM 2845 C C . PHE A 1 376 ? 16.223 65.458 27.307 1.00 15.92 376 PHE A C 1
ATOM 2846 O O . PHE A 1 376 ? 15.441 65.137 28.212 1.00 17.22 376 PHE A O 1
ATOM 2854 N N . GLY A 1 377 ? 15.911 65.464 26.004 1.00 14.56 377 GLY A N 1
ATOM 2855 C CA . GLY A 1 377 ? 14.578 65.055 25.568 1.00 13.77 377 GLY A CA 1
ATOM 2856 C C . GLY A 1 377 ? 13.531 66.160 25.608 1.00 13.90 377 GLY A C 1
ATOM 2857 O O . GLY A 1 377 ? 12.316 65.903 25.504 1.00 16.31 377 GLY A O 1
ATOM 2858 N N . LYS A 1 378 ? 13.953 67.418 25.759 1.00 13.97 378 LYS A N 1
ATOM 2859 C CA . LYS A 1 378 ? 12.953 68.500 25.805 1.00 14.80 378 LYS A CA 1
ATOM 2860 C C . LYS A 1 378 ? 12.239 68.611 24.460 1.00 15.28 378 LYS A C 1
ATOM 2861 O O . LYS A 1 378 ? 12.873 68.770 23.410 1.00 15.30 378 LYS A O 1
ATOM 2867 N N . PRO A 1 379 ? 10.904 68.598 24.499 1.00 16.62 379 PRO A N 1
ATOM 2868 C CA . PRO A 1 379 ? 10.174 68.646 23.230 1.00 17.10 379 PRO A CA 1
ATOM 2869 C C . PRO A 1 379 ? 10.159 69.923 22.462 1.00 19.06 379 PRO A C 1
ATOM 2870 O O . PRO A 1 379 ? 9.872 69.915 21.270 1.00 15.88 379 PRO A O 1
ATOM 2874 N N . GLU A 1 380 ? 10.546 71.000 23.125 1.00 17.30 380 GLU A N 1
ATOM 2875 C CA . GLU A 1 380 ? 10.552 72.309 22.464 1.00 19.91 380 GLU A CA 1
ATOM 2876 C C . GLU A 1 380 ? 11.767 73.100 22.926 1.00 22.88 380 GLU A C 1
ATOM 2877 O O . GLU A 1 380 ? 12.195 72.998 24.067 1.00 21.88 380 GLU A O 1
ATOM 2883 N N . ALA A 1 381 ? 12.329 73.888 22.025 1.00 23.29 381 ALA A N 1
ATOM 2884 C CA . ALA A 1 381 ? 13.485 74.686 22.371 1.00 25.02 381 ALA A CA 1
ATOM 2885 C C . ALA A 1 381 ? 13.049 76.159 22.398 1.00 32.57 381 ALA A C 1
ATOM 2886 O O . ALA A 1 381 ? 12.054 76.541 21.781 1.00 25.31 381 ALA A O 1
ATOM 2888 N N . TYR A 1 382 ? 13.753 76.962 23.174 1.00 35.24 382 TYR A N 1
ATOM 2889 C CA . TYR A 1 382 ? 13.519 78.406 23.147 1.00 34.00 382 TYR A CA 1
ATOM 2890 C C . TYR A 1 382 ? 14.954 78.924 23.224 1.00 36.83 382 TYR A C 1
ATOM 2891 O O . TYR A 1 382 ? 15.866 78.213 23.708 1.00 29.55 382 TYR A O 1
ATOM 2900 N N . VAL A 1 383 ? 15.180 80.121 22.698 1.00 34.42 383 VAL A N 1
ATOM 2901 C CA . VAL A 1 383 ? 16.525 80.677 22.663 1.00 35.05 383 VAL A CA 1
ATOM 2902 C C . VAL A 1 383 ? 17.115 80.700 24.057 1.00 34.81 383 VAL A C 1
ATOM 2903 O O . VAL A 1 383 ? 16.516 81.269 24.983 1.00 35.36 383 VAL A O 1
ATOM 2907 N N . GLY A 1 384 ? 18.274 80.066 24.199 1.00 34.56 384 GLY A N 1
ATOM 2908 C CA . GLY A 1 384 ? 18.942 80.001 25.489 1.00 38.11 384 GLY A CA 1
ATOM 2909 C C . GLY A 1 384 ? 18.621 78.754 26.318 1.00 33.37 384 GLY A C 1
ATOM 2910 O O . GLY A 1 384 ? 19.225 78.545 27.349 1.00 39.44 384 GLY A O 1
ATOM 2911 N N . ARG A 1 385 ? 17.664 77.953 25.872 1.00 33.62 385 ARG A N 1
ATOM 2912 C CA . ARG A 1 385 ? 17.250 76.736 26.598 1.00 36.73 385 ARG A CA 1
ATOM 2913 C C . ARG A 1 385 ? 18.373 75.703 26.566 1.00 29.36 385 ARG A C 1
ATOM 2914 O O . ARG A 1 385 ? 18.958 75.452 25.521 1.00 26.12 385 ARG A O 1
ATOM 2922 N N . ARG A 1 386 ? 18.697 75.117 27.715 1.00 25.40 386 ARG A N 1
ATOM 2923 C CA . ARG A 1 386 ? 19.725 74.088 27.735 1.00 24.71 386 ARG A CA 1
ATOM 2924 C C . ARG A 1 386 ? 19.066 72.772 27.237 1.00 21.48 386 ARG A C 1
ATOM 2925 O O . ARG A 1 386 ? 18.108 72.298 27.825 1.00 22.27 386 ARG A O 1
ATOM 2933 N N . LEU A 1 387 ? 19.579 72.215 26.142 1.00 18.53 387 LEU A N 1
ATOM 2934 C CA . LEU A 1 387 ? 19.015 70.989 25.558 1.00 18.35 387 LEU A CA 1
ATOM 2935 C C . LEU A 1 387 ? 19.844 69.756 25.859 1.00 16.13 387 LEU A C 1
ATOM 2936 O O . LEU A 1 387 ? 19.356 68.630 25.698 1.00 16.52 387 LEU A O 1
ATOM 2941 N N . GLY A 1 388 ? 21.091 69.927 26.296 1.00 16.15 388 GLY A N 1
ATOM 2942 C CA . GLY A 1 388 ? 21.896 68.750 26.589 1.00 17.46 388 GLY A CA 1
ATOM 2943 C C . GLY A 1 388 ? 23.247 69.162 27.173 1.00 20.60 388 GLY A C 1
ATOM 2944 O O . GLY A 1 388 ? 23.432 70.343 27.464 1.00 20.05 388 GLY A O 1
ATOM 2945 N N . ILE A 1 389 ? 24.146 68.205 27.377 1.00 18.31 389 ILE A N 1
ATOM 2946 C CA . ILE A 1 389 ? 25.503 68.519 27.847 1.00 18.66 389 ILE A CA 1
ATOM 2947 C C . ILE A 1 389 ? 26.494 67.574 27.209 1.00 19.15 389 ILE A C 1
ATOM 2948 O O . ILE A 1 389 ? 26.154 66.444 26.818 1.00 17.33 389 ILE A O 1
ATOM 2953 N N . ALA A 1 390 ? 27.731 68.044 27.075 1.00 18.76 390 ALA A N 1
ATOM 2954 C CA . ALA A 1 390 ? 28.814 67.184 26.658 1.00 18.38 390 ALA A CA 1
ATOM 2955 C C . ALA A 1 390 ? 29.507 66.872 28.019 1.00 21.77 390 ALA A C 1
ATOM 2956 O O . ALA A 1 390 ? 29.571 67.741 28.898 1.00 21.14 390 ALA A O 1
ATOM 2958 N N . LEU A 1 391 ? 29.955 65.630 28.200 1.00 14.93 391 LEU A N 1
ATOM 2959 C CA . LEU A 1 391 ? 30.630 65.165 29.414 1.00 19.68 391 LEU A CA 1
ATOM 2960 C C . LEU A 1 391 ? 31.960 64.563 28.995 1.00 22.64 391 LEU A C 1
ATOM 2961 O O . LEU A 1 391 ? 32.007 63.799 28.053 1.00 22.99 391 LEU A O 1
ATOM 2966 N N . ALA A 1 392 ? 33.051 64.884 29.693 1.00 19.44 392 ALA A N 1
ATOM 2967 C CA . ALA A 1 392 ? 34.348 64.344 29.323 1.00 20.30 392 ALA A CA 1
ATOM 2968 C C . ALA A 1 392 ? 35.137 64.084 30.596 1.00 19.76 392 ALA A C 1
ATOM 2969 O O . ALA A 1 392 ? 34.928 64.753 31.609 1.00 21.18 392 ALA A O 1
ATOM 2971 N N . TRP A 1 393 ? 35.990 63.079 30.547 1.00 20.00 393 TRP A N 1
ATOM 2972 C CA . TRP A 1 393 ? 36.795 62.720 31.726 1.00 20.03 393 TRP A CA 1
ATOM 2973 C C . TRP A 1 393 ? 38.253 62.480 31.310 1.00 24.75 393 TRP A C 1
ATOM 2974 O O . TRP A 1 393 ? 38.544 62.101 30.166 1.00 22.74 393 TRP A O 1
ATOM 2985 N N . ASP A 1 394 ? 39.175 62.724 32.243 1.00 25.15 394 ASP A N 1
ATOM 2986 C CA . ASP A 1 394 ? 40.591 62.550 31.941 1.00 22.09 394 ASP A CA 1
ATOM 2987 C C . ASP A 1 394 ? 41.336 62.633 33.275 1.00 24.47 394 ASP A C 1
ATOM 2988 O O . ASP A 1 394 ? 40.828 63.202 34.227 1.00 26.34 394 ASP A O 1
ATOM 2993 N N . LYS A 1 395 ? 42.526 62.051 33.329 1.00 23.90 395 LYS A N 1
ATOM 2994 C CA . LYS A 1 395 ? 43.336 62.126 34.541 1.00 25.86 395 LYS A CA 1
ATOM 2995 C C . LYS A 1 395 ? 43.653 63.586 34.841 1.00 27.32 395 LYS A C 1
ATOM 2996 O O . LYS A 1 395 ? 43.888 63.946 35.992 1.00 25.56 395 LYS A O 1
ATOM 3002 N N . ASP A 1 396 ? 43.681 64.413 33.798 1.00 30.61 396 ASP A N 1
ATOM 3003 C CA . ASP A 1 396 ? 43.965 65.851 33.910 1.00 28.93 396 ASP A CA 1
ATOM 3004 C C . ASP A 1 396 ? 42.657 66.626 33.714 1.00 28.11 396 ASP A C 1
ATOM 3005 O O . ASP A 1 396 ? 42.075 66.607 32.626 1.00 26.57 396 ASP A O 1
ATOM 3010 N N . VAL A 1 397 ? 42.198 67.298 34.764 1.00 26.80 397 VAL A N 1
ATOM 3011 C CA . VAL A 1 397 ? 40.960 68.040 34.684 1.00 23.77 397 VAL A CA 1
ATOM 3012 C C . VAL A 1 397 ? 40.967 69.120 33.594 1.00 33.12 397 VAL A C 1
ATOM 3013 O O . VAL A 1 397 ? 39.920 69.439 33.021 1.00 23.74 397 VAL A O 1
ATOM 3017 N N . GLU A 1 398 ? 42.130 69.678 33.258 1.00 28.58 398 GLU A N 1
ATOM 3018 C CA . GLU A 1 398 ? 42.125 70.701 32.214 1.00 27.39 398 GLU A CA 1
ATOM 3019 C C . GLU A 1 398 ? 41.897 70.084 30.831 1.00 23.12 398 GLU A C 1
ATOM 3020 O O . GLU A 1 398 ? 41.326 70.725 29.958 1.00 27.42 398 GLU A O 1
ATOM 3026 N N . VAL A 1 399 ? 42.352 68.848 30.652 1.00 23.64 399 VAL A N 1
ATOM 3027 C CA . VAL A 1 399 ? 42.155 68.144 29.411 1.00 28.84 399 VAL A CA 1
ATOM 3028 C C . VAL A 1 399 ? 40.656 67.819 29.323 1.00 29.84 399 VAL A C 1
ATOM 3029 O O . VAL A 1 399 ? 40.052 67.937 28.251 1.00 26.43 399 VAL A O 1
ATOM 3033 N N . ALA A 1 400 ? 40.059 67.432 30.445 1.00 26.65 400 ALA A N 1
ATOM 3034 C CA . ALA A 1 400 ? 38.613 67.124 30.438 1.00 21.70 400 ALA A CA 1
ATOM 3035 C C . ALA A 1 400 ? 37.830 68.382 30.097 1.00 23.59 400 ALA A C 1
ATOM 3036 O O . ALA A 1 400 ? 36.884 68.320 29.304 1.00 22.57 400 ALA A O 1
ATOM 3038 N N . LYS A 1 401 ? 38.200 69.529 30.676 1.00 22.73 401 LYS A N 1
ATOM 3039 C CA . LYS A 1 401 ? 37.512 70.787 30.372 1.00 25.94 401 LYS A CA 1
ATOM 3040 C C . LYS A 1 401 ? 37.539 71.135 28.882 1.00 27.10 401 LYS A C 1
ATOM 3041 O O . LYS A 1 401 ? 36.501 71.408 28.278 1.00 25.16 401 LYS A O 1
ATOM 3047 N N . ARG A 1 402 ? 38.727 71.124 28.271 1.00 28.50 402 ARG A N 1
ATOM 3048 C CA . ARG A 1 402 ? 38.828 71.435 26.839 1.00 31.09 402 ARG A CA 1
ATOM 3049 C C . ARG A 1 402 ? 38.052 70.454 25.972 1.00 24.82 402 ARG A C 1
ATOM 3050 O O . ARG A 1 402 ? 37.378 70.845 25.004 1.00 25.75 402 ARG A O 1
ATOM 3058 N N . LYS A 1 403 ? 38.137 69.182 26.332 1.00 23.25 403 LYS A N 1
ATOM 3059 C CA . LYS A 1 403 ? 37.455 68.147 25.594 1.00 23.29 403 LYS A CA 1
ATOM 3060 C C . LYS A 1 403 ? 35.913 68.286 25.611 1.00 24.67 403 LYS A C 1
ATOM 3061 O O . LYS A 1 403 ? 35.271 68.142 24.559 1.00 23.35 403 LYS A O 1
ATOM 3067 N N . ALA A 1 404 ? 35.326 68.598 26.770 1.00 20.80 404 ALA A N 1
ATOM 3068 C CA . ALA A 1 404 ? 33.875 68.762 26.848 1.00 22.46 404 ALA A CA 1
ATOM 3069 C C . ALA A 1 404 ? 33.457 69.968 25.993 1.00 22.62 404 ALA A C 1
ATOM 3070 O O . ALA A 1 404 ? 32.433 69.951 25.299 1.00 21.02 404 ALA A O 1
ATOM 3072 N N . GLU A 1 405 ? 34.246 71.044 26.051 1.00 22.25 405 GLU A N 1
ATOM 3073 C CA . GLU A 1 405 ? 33.944 72.215 25.251 1.00 24.93 405 GLU A CA 1
ATOM 3074 C C . GLU A 1 405 ? 34.007 71.864 23.764 1.00 23.82 405 GLU A C 1
ATOM 3075 O O . GLU A 1 405 ? 33.144 72.269 22.967 1.00 23.07 405 GLU A O 1
ATOM 3081 N N . MET A 1 406 ? 35.036 71.106 23.388 1.00 22.15 406 MET A N 1
ATOM 3082 C CA . MET A 1 406 ? 35.212 70.720 21.992 1.00 25.46 406 MET A CA 1
ATOM 3083 C C . MET A 1 406 ? 34.026 69.897 21.475 1.00 26.21 406 MET A C 1
ATOM 3084 O O . MET A 1 406 ? 33.495 70.163 20.403 1.00 25.16 406 MET A O 1
ATOM 3089 N N . VAL A 1 407 ? 33.629 68.890 22.242 1.00 23.50 407 VAL A N 1
ATOM 3090 C CA . VAL A 1 407 ? 32.498 68.041 21.841 1.00 22.80 407 VAL A CA 1
ATOM 3091 C C . VAL A 1 407 ? 31.215 68.856 21.740 1.00 20.28 407 VAL A C 1
ATOM 3092 O O . VAL A 1 407 ? 30.431 68.722 20.771 1.00 23.07 407 VAL A O 1
ATOM 3096 N N . ALA A 1 408 ? 30.952 69.718 22.724 1.00 20.98 408 ALA A N 1
ATOM 3097 C CA . ALA A 1 408 ? 29.734 70.547 22.666 1.00 22.46 408 ALA A CA 1
ATOM 3098 C C . ALA A 1 408 ? 29.729 71.455 21.423 1.00 26.73 408 ALA A C 1
ATOM 3099 O O . ALA A 1 408 ? 28.698 71.637 20.759 1.00 21.90 408 ALA A O 1
ATOM 3101 N N . HIS A 1 409 ? 30.884 72.029 21.098 1.00 22.90 409 HIS A N 1
ATOM 3102 C CA . HIS A 1 409 ? 30.968 72.893 19.911 1.00 24.91 409 HIS A CA 1
ATOM 3103 C C . HIS A 1 409 ? 30.834 72.162 18.560 1.00 24.50 409 HIS A C 1
ATOM 3104 O O . HIS A 1 409 ? 30.651 72.805 17.515 1.00 26.57 409 HIS A O 1
ATOM 3111 N N . MET A 1 410 ? 30.978 70.840 18.544 1.00 19.73 410 MET A N 1
ATOM 3112 C CA . MET A 1 410 ? 30.820 70.079 17.307 1.00 21.08 410 MET A CA 1
ATOM 3113 C C . MET A 1 410 ? 29.335 69.820 16.983 1.00 23.22 410 MET A C 1
ATOM 3114 O O . MET A 1 410 ? 28.985 69.321 15.904 1.00 22.86 410 MET A O 1
ATOM 3119 N N . ILE A 1 411 ? 28.464 70.142 17.929 1.00 20.18 411 ILE A N 1
ATOM 3120 C CA . ILE A 1 411 ? 27.045 69.858 17.732 1.00 18.58 411 ILE A CA 1
ATOM 3121 C C . ILE A 1 411 ? 26.236 71.062 17.254 1.00 24.90 411 ILE A C 1
ATOM 3122 O O . ILE A 1 411 ? 26.378 72.182 17.801 1.00 24.78 411 ILE A O 1
ATOM 3127 N N . GLU A 1 412 ? 25.428 70.859 16.200 1.00 21.14 412 GLU A N 1
ATOM 3128 C CA . GLU A 1 412 ? 24.565 71.919 15.691 1.00 21.44 412 GLU A CA 1
ATOM 3129 C C . GLU A 1 412 ? 23.114 71.499 15.965 1.00 22.54 412 GLU A C 1
ATOM 3130 O O . GLU A 1 412 ? 22.817 70.305 16.013 1.00 21.29 412 GLU A O 1
ATOM 3136 N N . LEU A 1 413 ? 22.238 72.477 16.151 1.00 22.31 413 LEU A N 1
ATOM 3137 C CA . LEU A 1 413 ? 20.833 72.203 16.492 1.00 24.18 413 LEU A CA 1
ATOM 3138 C C . LEU A 1 413 ? 19.873 72.883 15.541 1.00 26.28 413 LEU A C 1
ATOM 3139 O O . LEU A 1 413 ? 20.165 73.961 15.024 1.00 26.30 413 LEU A O 1
ATOM 3144 N N . ARG A 1 414 ? 18.693 72.291 15.376 1.00 21.61 414 ARG A N 1
ATOM 3145 C CA . ARG A 1 414 ? 17.666 72.856 14.512 1.00 27.23 414 ARG A CA 1
ATOM 3146 C C . ARG A 1 414 ? 16.344 72.423 15.149 1.00 25.14 414 ARG A C 1
ATOM 3147 O O . ARG A 1 414 ? 16.318 71.482 15.963 1.00 22.52 414 ARG A O 1
ATOM 3155 N N . THR A 1 415 ? 15.251 73.088 14.802 1.00 21.96 415 THR A N 1
ATOM 3156 C CA . THR A 1 415 ? 13.921 72.645 15.275 1.00 21.48 415 THR A CA 1
ATOM 3157 C C . THR A 1 415 ? 13.092 72.499 13.994 1.00 25.22 415 THR A C 1
ATOM 3158 O O . THR A 1 415 ? 13.611 72.713 12.894 1.00 23.51 415 THR A O 1
ATOM 3162 N N . ARG A 1 416 ? 11.804 72.191 14.147 1.00 20.72 416 ARG A N 1
ATOM 3163 C CA . ARG A 1 416 ? 10.909 71.936 13.030 1.00 29.07 416 ARG A CA 1
ATOM 3164 C C . ARG A 1 416 ? 10.813 73.059 12.042 1.00 36.84 416 ARG A C 1
ATOM 3165 O O . ARG A 1 416 ? 10.678 72.831 10.851 1.00 45.11 416 ARG A O 1
ATOM 3173 N N . SER A 1 417 ? 10.866 74.269 12.569 1.00 33.48 417 SER A N 1
ATOM 3174 C CA . SER A 1 417 ? 10.727 75.478 11.788 1.00 45.82 417 SER A CA 1
ATOM 3175 C C . SER A 1 417 ? 11.948 76.395 11.904 1.00 46.37 417 SER A C 1
ATOM 3176 O O . SER A 1 417 ? 11.804 77.609 12.006 1.00 49.78 417 SER A O 1
ATOM 3179 N N . SER A 1 418 ? 13.145 75.825 11.921 1.00 36.14 418 SER A N 1
ATOM 3180 C CA . SER A 1 418 ? 14.342 76.658 12.005 1.00 38.46 418 SER A CA 1
ATOM 3181 C C . SER A 1 418 ? 15.413 76.058 11.135 1.00 41.57 418 SER A C 1
ATOM 3182 O O . SER A 1 418 ? 15.268 74.945 10.609 1.00 37.56 418 SER A O 1
ATOM 3185 N N . ASP A 1 419 ? 16.497 76.806 10.974 1.00 35.89 419 ASP A N 1
ATOM 3186 C CA . ASP A 1 419 ? 17.616 76.311 10.199 1.00 33.54 419 ASP A CA 1
ATOM 3187 C C . ASP A 1 419 ? 18.606 75.854 11.258 1.00 34.37 419 ASP A C 1
ATOM 3188 O O . ASP A 1 419 ? 18.399 76.109 12.449 1.00 34.15 419 ASP A O 1
ATOM 3193 N N . TRP A 1 420 ? 19.662 75.177 10.814 1.00 33.88 420 TRP A N 1
ATOM 3194 C CA . TRP A 1 420 ? 20.696 74.666 11.694 1.00 39.62 420 TRP A CA 1
ATOM 3195 C C . TRP A 1 420 ? 21.575 75.798 12.214 1.00 50.22 420 TRP A C 1
ATOM 3196 O O . TRP A 1 420 ? 21.921 76.727 11.470 1.00 38.66 420 TRP A O 1
ATOM 3207 N N . HIS A 1 421 ? 21.920 75.723 13.496 1.00 45.71 421 HIS A N 1
ATOM 3208 C CA . HIS A 1 421 ? 22.774 76.720 14.132 1.00 49.66 421 HIS A CA 1
ATOM 3209 C C . HIS A 1 421 ? 23.820 76.026 14.978 1.00 47.88 421 HIS A C 1
ATOM 3210 O O . HIS A 1 421 ? 23.539 74.989 15.585 1.00 33.68 421 HIS A O 1
ATOM 3217 N N . ASP A 1 422 ? 25.016 76.606 15.027 1.00 48.34 422 ASP A N 1
ATOM 3218 C CA . ASP A 1 422 ? 26.116 76.050 15.807 1.00 53.24 422 ASP A CA 1
ATOM 3219 C C . ASP A 1 422 ? 26.194 76.673 17.202 1.00 58.64 422 ASP A C 1
ATOM 3220 O O . ASP A 1 422 ? 25.326 77.518 17.521 1.00 57.46 422 ASP A O 1
ATOM 3225 N N . VAL B 1 2 ? 23.031 41.847 4.792 1.00 25.62 2 VAL B N 1
ATOM 3226 C CA . VAL B 1 2 ? 23.886 43.026 5.133 1.00 22.47 2 VAL B CA 1
ATOM 3227 C C . VAL B 1 2 ? 23.142 44.072 5.985 1.00 21.26 2 VAL B C 1
ATOM 3228 O O . VAL B 1 2 ? 21.904 44.091 6.061 1.00 23.15 2 VAL B O 1
ATOM 3232 N N . VAL B 1 3 ? 23.923 44.930 6.635 1.00 16.07 3 VAL B N 1
ATOM 3233 C CA . VAL B 1 3 ? 23.381 46.015 7.480 1.00 18.83 3 VAL B CA 1
ATOM 3234 C C . VAL B 1 3 ? 22.577 47.001 6.630 1.00 21.51 3 VAL B C 1
ATOM 3235 O O . VAL B 1 3 ? 23.094 47.551 5.639 1.00 18.16 3 VAL B O 1
ATOM 3239 N N . MET B 1 4 ? 21.324 47.260 7.014 1.00 17.19 4 MET B N 1
ATOM 3240 C CA . MET B 1 4 ? 20.472 48.134 6.226 1.00 20.17 4 MET B CA 1
ATOM 3241 C C . MET B 1 4 ? 20.489 49.589 6.613 1.00 19.26 4 MET B C 1
ATOM 3242 O O . MET B 1 4 ? 19.904 50.387 5.884 1.00 20.61 4 MET B O 1
ATOM 3247 N N . ILE B 1 5 ? 21.125 49.957 7.750 1.00 14.86 5 ILE B N 1
ATOM 3248 C CA . ILE B 1 5 ? 21.185 51.368 8.096 1.00 13.87 5 ILE B CA 1
ATOM 3249 C C . ILE B 1 5 ? 22.605 51.890 7.745 1.00 21.19 5 ILE B C 1
ATOM 3250 O O . ILE B 1 5 ? 23.404 51.157 7.201 1.00 22.75 5 ILE B O 1
ATOM 3255 N N . LYS B 1 6 ? 22.875 53.157 8.018 1.00 17.56 6 LYS B N 1
ATOM 3256 C CA . LYS B 1 6 ? 24.186 53.713 7.726 1.00 22.14 6 LYS B CA 1
ATOM 3257 C C . LYS B 1 6 ? 24.678 54.538 8.902 1.00 23.24 6 LYS B C 1
ATOM 3258 O O . LYS B 1 6 ? 23.980 54.722 9.909 1.00 19.07 6 LYS B O 1
ATOM 3264 N N . LEU B 1 7 ? 25.901 55.029 8.775 1.00 20.38 7 LEU B N 1
ATOM 3265 C CA . LEU B 1 7 ? 26.505 55.865 9.824 1.00 20.06 7 LEU B CA 1
ATOM 3266 C C . LEU B 1 7 ? 25.572 57.056 10.068 1.00 19.60 7 LEU B C 1
ATOM 3267 O O . LEU B 1 7 ? 25.096 57.745 9.118 1.00 18.72 7 LEU B O 1
ATOM 3272 N N . ARG B 1 8 ? 25.294 57.301 11.356 1.00 16.19 8 ARG B N 1
ATOM 3273 C CA . ARG B 1 8 ? 24.381 58.347 11.803 1.00 17.81 8 ARG B CA 1
ATOM 3274 C C . ARG B 1 8 ? 25.075 59.567 12.385 1.00 15.72 8 ARG B C 1
ATOM 3275 O O . ARG B 1 8 ? 25.925 59.439 13.268 1.00 16.52 8 ARG B O 1
ATOM 3283 N N . ASP B 1 9 ? 24.685 60.729 11.898 1.00 16.97 9 ASP B N 1
ATOM 3284 C CA . ASP B 1 9 ? 25.267 61.984 12.365 1.00 17.03 9 ASP B CA 1
ATOM 3285 C C . ASP B 1 9 ? 24.233 62.820 13.095 1.00 20.25 9 ASP B C 1
ATOM 3286 O O . ASP B 1 9 ? 24.562 63.880 13.615 1.00 18.34 9 ASP B O 1
ATOM 3291 N N . GLU B 1 10 ? 22.991 62.341 13.170 1.00 16.71 10 GLU B N 1
ATOM 3292 C CA . GLU B 1 10 ? 21.946 63.182 13.746 1.00 17.55 10 GLU B CA 1
ATOM 3293 C C . GLU B 1 10 ? 20.989 62.391 14.619 1.00 18.02 10 GLU B C 1
ATOM 3294 O O . GLU B 1 10 ? 20.818 61.191 14.416 1.00 17.95 10 GLU B O 1
ATOM 3300 N N . LEU B 1 11 ? 20.413 63.080 15.595 1.00 15.10 11 LEU B N 1
ATOM 3301 C CA . LEU B 1 11 ? 19.374 62.499 16.439 1.00 14.77 11 LEU B CA 1
ATOM 3302 C C . LEU B 1 11 ? 18.331 63.558 16.681 1.00 16.28 11 LEU B C 1
ATOM 3303 O O . LEU B 1 11 ? 18.653 64.748 16.908 1.00 15.35 11 LEU B O 1
ATOM 3308 N N . GLY B 1 12 ? 17.076 63.113 16.641 1.00 15.62 12 GLY B N 1
ATOM 3309 C CA . GLY B 1 12 ? 15.943 63.944 16.989 1.00 14.50 12 GLY B CA 1
ATOM 3310 C C . GLY B 1 12 ? 15.564 63.762 18.456 1.00 15.81 12 GLY B C 1
ATOM 3311 O O . GLY B 1 12 ? 16.374 63.289 19.270 1.00 18.18 12 GLY B O 1
ATOM 3312 N N . THR B 1 13 ? 14.323 64.100 18.793 1.00 15.30 13 THR B N 1
ATOM 3313 C CA . THR B 1 13 ? 13.877 64.109 20.206 1.00 12.86 13 THR B CA 1
ATOM 3314 C C . THR B 1 13 ? 12.664 63.260 20.460 1.00 13.75 13 THR B C 1
ATOM 3315 O O . THR B 1 13 ? 11.642 63.435 19.810 1.00 14.86 13 THR B O 1
ATOM 3319 N N . ALA B 1 14 ? 12.803 62.350 21.414 1.00 11.86 14 ALA B N 1
ATOM 3320 C CA . ALA B 1 14 ? 11.698 61.460 21.814 1.00 12.46 14 ALA B CA 1
ATOM 3321 C C . ALA B 1 14 ? 10.441 62.279 22.119 1.00 11.98 14 ALA B C 1
ATOM 3322 O O . ALA B 1 14 ? 10.506 63.410 22.663 1.00 16.47 14 ALA B O 1
ATOM 3324 N N . THR B 1 15 ? 9.291 61.653 21.826 1.00 12.27 15 THR B N 1
ATOM 3325 C CA . THR B 1 15 ? 7.954 62.183 22.022 1.00 12.34 15 THR B CA 1
ATOM 3326 C C . THR B 1 15 ? 7.527 63.243 20.971 1.00 14.03 15 THR B C 1
ATOM 3327 O O . THR B 1 15 ? 6.380 63.657 20.977 1.00 14.42 15 THR B O 1
ATOM 3331 N N . THR B 1 16 ? 8.434 63.615 20.064 1.00 14.35 16 THR B N 1
ATOM 3332 C CA . THR B 1 16 ? 8.120 64.585 19.016 1.00 15.15 16 THR B CA 1
ATOM 3333 C C . THR B 1 16 ? 8.272 63.870 17.694 1.00 14.20 16 THR B C 1
ATOM 3334 O O . THR B 1 16 ? 8.731 62.730 17.643 1.00 15.27 16 THR B O 1
ATOM 3338 N N . ASP B 1 17 ? 7.889 64.536 16.610 1.00 13.85 17 ASP B N 1
ATOM 3339 C CA . ASP B 1 17 ? 8.018 63.856 15.327 1.00 15.83 17 ASP B CA 1
ATOM 3340 C C . ASP B 1 17 ? 9.463 63.727 14.829 1.00 19.58 17 ASP B C 1
ATOM 3341 O O . ASP B 1 17 ? 9.688 63.075 13.815 1.00 20.73 17 ASP B O 1
ATOM 3346 N N . SER B 1 18 ? 10.456 64.296 15.514 1.00 15.94 18 SER B N 1
ATOM 3347 C CA . SER B 1 18 ? 11.836 64.086 15.012 1.00 15.55 18 SER B CA 1
ATOM 3348 C C . SER B 1 18 ? 12.491 62.869 15.704 1.00 16.04 18 SER B C 1
ATOM 3349 O O . SER B 1 18 ? 13.630 62.488 15.436 1.00 15.21 18 SER B O 1
ATOM 3352 N N . ALA B 1 19 ? 11.753 62.201 16.574 1.00 15.80 19 ALA B N 1
ATOM 3353 C CA . ALA B 1 19 ? 12.335 61.090 17.306 1.00 14.55 19 ALA B CA 1
ATOM 3354 C C . ALA B 1 19 ? 12.863 59.884 16.559 1.00 13.67 19 ALA B C 1
ATOM 3355 O O . ALA B 1 19 ? 12.276 59.478 15.533 1.00 15.86 19 ALA B O 1
ATOM 3357 N N . GLN B 1 20 ? 13.963 59.313 17.086 1.00 13.09 20 GLN B N 1
ATOM 3358 C CA . GLN B 1 20 ? 14.426 58.000 16.635 1.00 11.76 20 GLN B CA 1
ATOM 3359 C C . GLN B 1 20 ? 13.717 57.080 17.671 1.00 14.56 20 GLN B C 1
ATOM 3360 O O . GLN B 1 20 ? 13.359 57.540 18.753 1.00 16.03 20 GLN B O 1
ATOM 3366 N N . LYS B 1 21 ? 13.555 55.796 17.355 1.00 14.41 21 LYS B N 1
ATOM 3367 C CA . LYS B 1 21 ? 12.795 54.915 18.261 1.00 13.78 21 LYS B CA 1
ATOM 3368 C C . LYS B 1 21 ? 13.367 53.491 18.249 1.00 14.90 21 LYS B C 1
ATOM 3369 O O . LYS B 1 21 ? 13.711 52.955 17.183 1.00 15.09 21 LYS B O 1
ATOM 3375 N N . ILE B 1 22 ? 13.557 52.923 19.431 1.00 13.63 22 ILE B N 1
ATOM 3376 C CA . ILE B 1 22 ? 13.989 51.522 19.476 1.00 11.41 22 ILE B CA 1
ATOM 3377 C C . ILE B 1 22 ? 12.843 50.692 20.018 1.00 12.89 22 ILE B C 1
ATOM 3378 O O . ILE B 1 22 ? 12.031 51.200 20.789 1.00 15.65 22 ILE B O 1
ATOM 3383 N N . LEU B 1 23 ? 12.783 49.414 19.602 1.00 12.25 23 LEU B N 1
ATOM 3384 C CA . LEU B 1 23 ? 11.738 48.502 20.039 1.00 10.33 23 LEU B CA 1
ATOM 3385 C C . LEU B 1 23 ? 12.477 47.348 20.734 1.00 13.12 23 LEU B C 1
ATOM 3386 O O . LEU B 1 23 ? 13.207 46.593 20.082 1.00 15.41 23 LEU B O 1
ATOM 3391 N N . LEU B 1 24 ? 12.312 47.274 22.055 1.00 12.33 24 LEU B N 1
ATOM 3392 C CA . LEU B 1 24 ? 12.952 46.212 22.839 1.00 14.52 24 LEU B CA 1
ATOM 3393 C C . LEU B 1 24 ? 12.051 44.970 22.879 1.00 14.41 24 LEU B C 1
ATOM 3394 O O . LEU B 1 24 ? 10.926 45.065 23.353 1.00 15.82 24 LEU B O 1
ATOM 3399 N N . LEU B 1 25 ? 12.501 43.836 22.329 1.00 16.15 25 LEU B N 1
ATOM 3400 C CA . LEU B 1 25 ? 11.694 42.597 22.408 1.00 15.42 25 LEU B CA 1
ATOM 3401 C C . LEU B 1 25 ? 12.291 41.835 23.586 1.00 18.99 25 LEU B C 1
ATOM 3402 O O . LEU B 1 25 ? 13.290 41.096 23.445 1.00 16.69 25 LEU B O 1
ATOM 3407 N N . GLY B 1 26 ? 11.658 41.989 24.768 1.00 16.22 26 GLY B N 1
ATOM 3408 C CA . GLY B 1 26 ? 12.235 41.432 25.987 1.00 16.09 26 GLY B CA 1
ATOM 3409 C C . GLY B 1 26 ? 12.571 42.650 26.816 1.00 19.51 26 GLY B C 1
ATOM 3410 O O . GLY B 1 26 ? 13.359 43.512 26.388 1.00 19.33 26 GLY B O 1
ATOM 3411 N N . SER B 1 27 ? 11.965 42.753 28.010 1.00 16.04 27 SER B N 1
ATOM 3412 C CA . SER B 1 27 ? 12.127 43.949 28.821 1.00 13.40 27 SER B CA 1
ATOM 3413 C C . SER B 1 27 ? 12.704 43.670 30.190 1.00 16.28 27 SER B C 1
ATOM 3414 O O . SER B 1 27 ? 12.306 44.288 31.174 1.00 16.59 27 SER B O 1
ATOM 3417 N N . GLY B 1 28 ? 13.624 42.704 30.254 1.00 14.99 28 GLY B N 1
ATOM 3418 C CA . GLY B 1 28 ? 14.288 42.410 31.529 1.00 17.69 28 GLY B CA 1
ATOM 3419 C C . GLY B 1 28 ? 15.344 43.465 31.905 1.00 18.39 28 GLY B C 1
ATOM 3420 O O . GLY B 1 28 ? 15.388 44.564 31.336 1.00 16.25 28 GLY B O 1
ATOM 3421 N N . GLU B 1 29 ? 16.213 43.109 32.863 1.00 15.96 29 GLU B N 1
ATOM 3422 C CA . GLU B 1 29 ? 17.200 44.041 33.352 1.00 15.70 29 GLU B CA 1
ATOM 3423 C C . GLU B 1 29 ? 18.172 44.551 32.276 1.00 15.36 29 GLU B C 1
ATOM 3424 O O . GLU B 1 29 ? 18.648 45.677 32.395 1.00 17.06 29 GLU B O 1
ATOM 3430 N N . LEU B 1 30 ? 18.485 43.718 31.284 1.00 15.24 30 LEU B N 1
ATOM 3431 C CA . LEU B 1 30 ? 19.405 44.147 30.243 1.00 12.59 30 LEU B CA 1
ATOM 3432 C C . LEU B 1 30 ? 18.702 45.199 29.371 1.00 16.66 30 LEU B C 1
ATOM 3433 O O . LEU B 1 30 ? 19.279 46.256 29.061 1.00 16.38 30 LEU B O 1
ATOM 3438 N N . GLY B 1 31 ? 17.453 44.927 29.031 1.00 17.98 31 GLY B N 1
ATOM 3439 C CA . GLY B 1 31 ? 16.694 45.896 28.251 1.00 14.99 31 GLY B CA 1
ATOM 3440 C C . GLY B 1 31 ? 16.485 47.189 29.032 1.00 11.73 31 GLY B C 1
ATOM 3441 O O . GLY B 1 31 ? 16.432 48.292 28.470 1.00 13.09 31 GLY B O 1
ATOM 3442 N N . LYS B 1 32 ? 16.344 47.077 30.353 1.00 14.53 32 LYS B N 1
ATOM 3443 C CA . LYS B 1 32 ? 16.142 48.289 31.161 1.00 13.28 32 LYS B CA 1
ATOM 3444 C C . LYS B 1 32 ? 17.339 49.237 31.024 1.00 13.06 32 LYS B C 1
ATOM 3445 O O . LYS B 1 32 ? 17.147 50.462 30.915 1.00 12.34 32 LYS B O 1
ATOM 3451 N N . GLU B 1 33 ? 18.568 48.695 31.090 1.00 14.44 33 GLU B N 1
ATOM 3452 C CA . GLU B 1 33 ? 19.743 49.547 30.940 1.00 13.66 33 GLU B CA 1
ATOM 3453 C C . GLU B 1 33 ? 19.903 50.098 29.505 1.00 14.99 33 GLU B C 1
ATOM 3454 O O . GLU B 1 33 ? 20.369 51.247 29.327 1.00 15.37 33 GLU B O 1
ATOM 3460 N N . ILE B 1 34 ? 19.472 49.351 28.483 1.00 13.76 34 ILE B N 1
ATOM 3461 C CA . ILE B 1 34 ? 19.514 49.914 27.120 1.00 14.87 34 ILE B CA 1
ATOM 3462 C C . ILE B 1 34 ? 18.482 51.072 27.090 1.00 16.09 34 ILE B C 1
ATOM 3463 O O . ILE B 1 34 ? 18.718 52.141 26.530 1.00 14.94 34 ILE B O 1
ATOM 3468 N N . ALA B 1 35 ? 17.333 50.874 27.736 1.00 14.48 35 ALA B N 1
ATOM 3469 C CA . ALA B 1 35 ? 16.333 51.929 27.741 1.00 12.24 35 ALA B CA 1
ATOM 3470 C C . ALA B 1 35 ? 16.844 53.174 28.445 1.00 13.38 35 ALA B C 1
ATOM 3471 O O . ALA B 1 35 ? 16.527 54.306 28.047 1.00 14.13 35 ALA B O 1
ATOM 3473 N N . ILE B 1 36 ? 17.581 52.979 29.533 1.00 12.64 36 ILE B N 1
ATOM 3474 C CA . ILE B 1 36 ? 18.124 54.132 30.268 1.00 13.21 36 ILE B CA 1
ATOM 3475 C C . ILE B 1 36 ? 19.127 54.903 29.401 1.00 15.07 36 ILE B C 1
ATOM 3476 O O . ILE B 1 36 ? 19.104 56.137 29.368 1.00 15.60 36 ILE B O 1
ATOM 3481 N N . GLU B 1 37 ? 20.009 54.215 28.683 1.00 13.39 37 GLU B N 1
ATOM 3482 C CA . GLU B 1 37 ? 20.917 55.021 27.813 1.00 14.50 37 GLU B CA 1
ATOM 3483 C C . GLU B 1 37 ? 20.144 55.704 26.692 1.00 16.58 37 GLU B C 1
ATOM 3484 O O . GLU B 1 37 ? 20.424 56.869 26.324 1.00 16.40 37 GLU B O 1
ATOM 3490 N N . ALA B 1 38 ? 19.140 55.009 26.170 1.00 13.13 38 ALA B N 1
ATOM 3491 C CA . ALA B 1 38 ? 18.322 55.648 25.103 1.00 14.32 38 ALA B CA 1
ATOM 3492 C C . ALA B 1 38 ? 17.667 56.917 25.657 1.00 14.87 38 ALA B C 1
ATOM 3493 O O . ALA B 1 38 ? 17.693 57.976 25.039 1.00 15.68 38 ALA B O 1
ATOM 3495 N N . GLN B 1 39 ? 17.054 56.820 26.841 1.00 14.93 39 GLN B N 1
ATOM 3496 C CA . GLN B 1 39 ? 16.464 58.030 27.447 1.00 14.51 39 GLN B CA 1
ATOM 3497 C C . GLN B 1 39 ? 17.498 59.106 27.639 1.00 14.42 39 GLN B C 1
ATOM 3498 O O . GLN B 1 39 ? 17.214 60.282 27.465 1.00 15.45 39 GLN B O 1
ATOM 3504 N N . ARG B 1 40 ? 18.700 58.724 28.029 1.00 13.44 40 ARG B N 1
ATOM 3505 C CA . ARG B 1 40 ? 19.761 59.693 28.206 1.00 14.13 40 ARG B CA 1
ATOM 3506 C C . ARG B 1 40 ? 20.218 60.394 26.917 1.00 18.41 40 ARG B C 1
ATOM 3507 O O . ARG B 1 40 ? 20.845 61.455 26.999 1.00 16.15 40 ARG B O 1
ATOM 3515 N N . LEU B 1 41 ? 19.841 59.841 25.758 1.00 13.86 41 LEU B N 1
ATOM 3516 C CA . LEU B 1 41 ? 20.168 60.426 24.454 1.00 14.62 41 LEU B CA 1
ATOM 3517 C C . LEU B 1 41 ? 18.885 60.987 23.796 1.00 12.34 41 LEU B C 1
ATOM 3518 O O . LEU B 1 41 ? 18.898 61.376 22.631 1.00 15.91 41 LEU B O 1
ATOM 3523 N N . GLY B 1 42 ? 17.775 61.040 24.546 1.00 13.22 42 GLY B N 1
ATOM 3524 C CA . GLY B 1 42 ? 16.549 61.537 23.964 1.00 13.96 42 GLY B CA 1
ATOM 3525 C C . GLY B 1 42 ? 15.961 60.630 22.882 1.00 15.11 42 GLY B C 1
ATOM 3526 O O . GLY B 1 42 ? 15.237 61.114 22.005 1.00 15.08 42 GLY B O 1
ATOM 3527 N N . VAL B 1 43 ? 16.267 59.334 22.944 1.00 13.86 43 VAL B N 1
ATOM 3528 C CA . VAL B 1 43 ? 15.759 58.364 21.975 1.00 15.17 43 VAL B CA 1
ATOM 3529 C C . VAL B 1 43 ? 14.483 57.719 2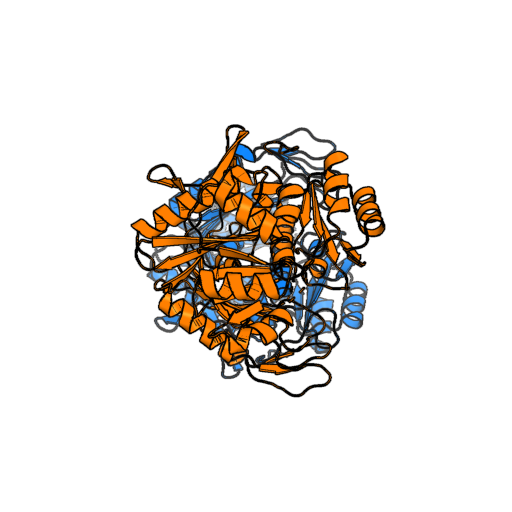2.544 1.00 16.97 43 VAL B C 1
ATOM 3530 O O . VAL B 1 43 ? 14.430 57.366 23.727 1.00 15.11 43 VAL B O 1
ATOM 3534 N N . GLU B 1 44 ? 13.469 57.580 21.687 1.00 13.82 44 GLU B N 1
ATOM 3535 C CA . GLU B 1 44 ? 12.183 57.055 22.127 1.00 12.53 44 GLU B CA 1
ATOM 3536 C C . GLU B 1 44 ? 12.280 55.543 22.293 1.00 10.60 44 GLU B C 1
ATOM 3537 O O . GLU B 1 44 ? 12.825 54.855 21.441 1.00 13.61 44 GLU B O 1
ATOM 3543 N N . VAL B 1 45 ? 11.693 55.015 23.367 1.00 13.30 45 VAL B N 1
ATOM 3544 C CA . VAL B 1 45 ? 11.775 53.574 23.661 1.00 13.93 45 VAL B CA 1
ATOM 3545 C C . VAL B 1 45 ? 10.417 52.908 23.800 1.00 14.50 45 VAL B C 1
ATOM 3546 O O . VAL B 1 45 ? 9.577 53.388 24.563 1.00 14.57 45 VAL B O 1
ATOM 3550 N N . VAL B 1 46 ? 10.219 51.808 23.078 1.00 13.66 46 VAL B N 1
ATOM 3551 C CA . VAL B 1 46 ? 8.985 51.049 23.213 1.00 11.65 46 VAL B CA 1
ATOM 3552 C C . VAL B 1 46 ? 9.492 49.675 23.684 1.00 12.14 46 VAL B C 1
ATOM 3553 O O . VAL B 1 46 ? 10.383 49.090 23.068 1.00 13.58 46 VAL B O 1
ATOM 3557 N N . ALA B 1 47 ? 8.925 49.200 24.796 1.00 13.70 47 ALA B N 1
ATOM 3558 C CA . ALA B 1 47 ? 9.369 47.942 25.409 1.00 14.22 47 ALA B CA 1
ATOM 3559 C C . ALA B 1 47 ? 8.281 46.895 25.338 1.00 14.10 47 ALA B C 1
ATOM 3560 O O . ALA B 1 47 ? 7.146 47.162 25.730 1.00 16.27 47 ALA B O 1
ATOM 3562 N N . VAL B 1 48 ? 8.653 45.698 24.915 1.00 11.90 48 VAL B N 1
ATOM 3563 C CA . VAL B 1 48 ? 7.699 44.593 24.776 1.00 15.72 48 VAL B CA 1
ATOM 3564 C C . VAL B 1 48 ? 8.109 43.406 25.632 1.00 16.25 48 VAL B C 1
ATOM 3565 O O . VAL B 1 48 ? 9.303 43.090 25.765 1.00 15.85 48 VAL B O 1
ATOM 3569 N N . ASP B 1 49 ? 7.126 42.748 26.234 1.00 12.66 49 ASP B N 1
ATOM 3570 C CA . ASP B 1 49 ? 7.418 41.514 26.946 1.00 14.64 49 ASP B CA 1
ATOM 3571 C C . ASP B 1 49 ? 6.108 40.763 27.199 1.00 17.62 49 ASP B C 1
ATOM 3572 O O . ASP B 1 49 ? 5.044 41.220 26.777 1.00 16.91 49 ASP B O 1
ATOM 3577 N N . ARG B 1 50 ? 6.192 39.609 27.851 1.00 14.56 50 ARG B N 1
ATOM 3578 C CA . ARG B 1 50 ? 4.992 38.799 28.090 1.00 15.60 50 ARG B CA 1
ATOM 3579 C C . ARG B 1 50 ? 4.245 39.152 29.342 1.00 16.71 50 ARG B C 1
ATOM 3580 O O . ARG B 1 50 ? 3.159 38.574 29.610 1.00 17.80 50 ARG B O 1
ATOM 3588 N N . TYR B 1 51 ? 4.785 40.091 30.128 1.00 17.03 51 TYR B N 1
ATOM 3589 C CA . TYR B 1 51 ? 4.084 40.504 31.349 1.00 15.24 51 TYR B CA 1
ATOM 3590 C C . TYR B 1 51 ? 4.193 41.998 31.456 1.00 16.79 51 TYR B C 1
ATOM 3591 O O . TYR B 1 51 ? 5.059 42.585 30.816 1.00 16.44 51 TYR B O 1
ATOM 3600 N N . ALA B 1 52 ? 3.314 42.616 32.250 1.00 15.81 52 ALA B N 1
ATOM 3601 C CA . ALA B 1 52 ? 3.324 44.070 32.357 1.00 14.31 52 ALA B CA 1
ATOM 3602 C C . ALA B 1 52 ? 4.292 44.571 33.430 1.00 12.71 52 ALA B C 1
ATOM 3603 O O . ALA B 1 52 ? 4.667 43.821 34.339 1.00 14.75 52 ALA B O 1
ATOM 3605 N N . ASN B 1 53 ? 4.675 45.844 33.286 1.00 12.82 53 ASN B N 1
ATOM 3606 C CA . ASN B 1 53 ? 5.592 46.487 34.235 1.00 14.46 53 ASN B CA 1
ATOM 3607 C C . ASN B 1 53 ? 6.918 45.761 34.376 1.00 16.00 53 ASN B C 1
ATOM 3608 O O . ASN B 1 53 ? 7.540 45.766 35.428 1.00 15.12 53 ASN B O 1
ATOM 3613 N N . ALA B 1 54 ? 7.365 45.154 33.279 1.00 16.94 54 ALA B N 1
ATOM 3614 C CA . ALA B 1 54 ? 8.682 44.507 33.259 1.00 16.84 54 ALA B CA 1
ATOM 3615 C C . ALA B 1 54 ? 9.690 45.662 33.463 1.00 15.59 54 ALA B C 1
ATOM 3616 O O . ALA B 1 54 ? 9.399 46.840 33.170 1.00 15.80 54 ALA B O 1
ATOM 3618 N N . PRO B 1 55 ? 10.903 45.346 33.928 1.00 15.46 55 PRO B N 1
ATOM 3619 C CA . PRO B 1 55 ? 11.907 46.388 34.184 1.00 17.49 55 PRO B CA 1
ATOM 3620 C C . PRO B 1 55 ? 12.061 47.468 33.123 1.00 15.54 55 PRO B C 1
ATOM 3621 O O . PRO B 1 55 ? 11.990 48.665 33.442 1.00 15.98 55 PRO B O 1
ATOM 3625 N N . ALA B 1 56 ? 12.254 47.071 31.859 1.00 14.98 56 ALA B N 1
ATOM 3626 C CA . ALA B 1 56 ? 12.440 48.080 30.807 1.00 12.79 56 ALA B CA 1
ATOM 3627 C C . ALA B 1 56 ? 11.175 48.873 30.503 1.00 14.56 56 ALA B C 1
ATOM 3628 O O . ALA B 1 56 ? 11.244 50.034 30.069 1.00 15.21 56 ALA B O 1
ATOM 3630 N N . MET B 1 57 ? 10.009 48.265 30.716 1.00 14.80 57 MET B N 1
ATOM 3631 C CA . MET B 1 57 ? 8.746 48.955 30.473 1.00 14.05 57 MET B CA 1
ATOM 3632 C C . MET B 1 57 ? 8.601 50.144 31.444 1.00 14.33 57 MET B C 1
ATOM 3633 O O . MET B 1 57 ? 8.015 51.160 31.092 1.00 15.14 57 MET B O 1
ATOM 3638 N N . GLN B 1 58 ? 9.155 50.020 32.655 1.00 12.10 58 GLN B N 1
ATOM 3639 C CA . GLN B 1 58 ? 9.003 51.096 33.650 1.00 13.05 58 GLN B CA 1
ATOM 3640 C C . GLN B 1 58 ? 9.754 52.368 33.238 1.00 15.47 58 GLN B C 1
ATOM 3641 O O . GLN B 1 58 ? 9.315 53.484 33.512 1.00 14.64 58 GLN B O 1
ATOM 3647 N N . VAL B 1 59 ? 10.864 52.172 32.528 1.00 13.40 59 VAL B N 1
ATOM 3648 C CA . VAL B 1 59 ? 11.705 53.293 32.078 1.00 11.61 59 VAL B CA 1
ATOM 3649 C C . VAL B 1 59 ? 11.344 53.760 30.652 1.00 13.83 59 VAL B C 1
ATOM 3650 O O . VAL B 1 59 ? 11.565 54.904 30.303 1.00 21.80 59 VAL B O 1
ATOM 3654 N N . ALA B 1 60 ? 10.709 52.883 29.895 1.00 14.76 60 ALA B N 1
ATOM 3655 C CA . ALA B 1 60 ? 10.332 53.181 28.522 1.00 14.84 60 ALA B CA 1
ATOM 3656 C C . ALA B 1 60 ? 9.216 54.209 28.389 1.00 16.77 60 ALA B C 1
ATOM 3657 O O . ALA B 1 60 ? 8.448 54.481 29.320 1.00 17.37 60 ALA B O 1
ATOM 3659 N N . HIS B 1 61 ? 9.130 54.794 27.213 1.00 14.74 61 HIS B N 1
ATOM 3660 C CA . HIS B 1 61 ? 8.043 55.732 26.940 1.00 13.45 61 HIS B CA 1
ATOM 3661 C C . HIS B 1 61 ? 6.694 54.986 26.808 1.00 19.63 61 HIS B C 1
ATOM 3662 O O . HIS B 1 61 ? 5.657 55.491 27.254 1.00 19.65 61 HIS B O 1
ATOM 3669 N N . ARG B 1 62 ? 6.694 53.800 26.196 1.00 15.04 62 ARG B N 1
ATOM 3670 C CA . ARG B 1 62 ? 5.429 53.050 26.019 1.00 15.20 62 ARG B CA 1
ATOM 3671 C C . ARG B 1 62 ? 5.749 51.564 26.058 1.00 15.88 62 ARG B C 1
ATOM 3672 O O . ARG B 1 62 ? 6.895 51.170 25.797 1.00 15.51 62 ARG B O 1
ATOM 3680 N N . SER B 1 63 ? 4.733 50.726 26.277 1.00 13.11 63 SER B N 1
ATOM 3681 C CA . SER B 1 63 ? 5.015 49.276 26.298 1.00 10.83 63 SER B CA 1
ATOM 3682 C C . SER B 1 63 ? 3.873 48.501 25.630 1.00 13.66 63 SER B C 1
ATOM 3683 O O . SER B 1 63 ? 2.771 49.040 25.471 1.00 16.19 63 SER B O 1
ATOM 3686 N N . TYR B 1 64 ? 4.164 47.263 25.223 1.00 15.02 64 TYR B N 1
ATOM 3687 C CA . TYR B 1 64 ? 3.160 46.347 24.670 1.00 14.15 64 TYR B CA 1
ATOM 3688 C C . TYR B 1 64 ? 3.403 45.026 25.402 1.00 21.22 64 TYR B C 1
ATOM 3689 O O . TYR B 1 64 ? 4.534 44.679 25.663 1.00 15.07 64 TYR B O 1
ATOM 3698 N N . VAL B 1 65 ? 2.325 44.317 25.740 1.00 14.73 65 VAL B N 1
ATOM 3699 C CA . VAL B 1 65 ? 2.430 43.046 26.457 1.00 13.29 65 VAL B CA 1
ATOM 3700 C C . VAL B 1 65 ? 1.777 41.971 25.629 1.00 14.55 65 VAL B C 1
ATOM 3701 O O . VAL B 1 65 ? 0.625 42.102 25.196 1.00 16.40 65 VAL B O 1
ATOM 3705 N N . GLY B 1 66 ? 2.498 40.880 25.397 1.00 15.08 66 GLY B N 1
ATOM 3706 C CA . GLY B 1 66 ? 1.923 39.819 24.600 1.00 18.00 66 GLY B CA 1
ATOM 3707 C C . GLY B 1 66 ? 2.912 38.675 24.476 1.00 14.85 66 GLY B C 1
ATOM 3708 O O . GLY B 1 66 ? 4.021 38.754 25.010 1.00 17.28 66 GLY B O 1
ATOM 3709 N N . ASN B 1 67 ? 2.465 37.626 23.793 1.00 18.87 67 ASN B N 1
ATOM 3710 C CA . ASN B 1 67 ? 3.221 36.396 23.578 1.00 17.35 67 ASN B CA 1
ATOM 3711 C C . ASN B 1 67 ? 4.235 36.680 22.433 1.00 13.26 67 ASN B C 1
ATOM 3712 O O . ASN B 1 67 ? 3.858 36.832 21.265 1.00 17.45 67 ASN B O 1
ATOM 3717 N N . MET B 1 68 ? 5.500 36.766 22.825 1.00 18.50 68 MET B N 1
ATOM 3718 C CA . MET B 1 68 ? 6.503 37.136 21.843 1.00 17.96 68 MET B CA 1
ATOM 3719 C C . MET B 1 68 ? 6.860 35.958 20.912 1.00 18.04 68 MET B C 1
ATOM 3720 O O . MET B 1 68 ? 7.650 36.115 19.981 1.00 19.38 68 MET B O 1
ATOM 3725 N N . MET B 1 69 ? 6.201 34.796 21.114 1.00 18.56 69 MET B N 1
ATOM 3726 C CA . MET B 1 69 ? 6.358 33.690 20.189 1.00 20.77 69 MET B CA 1
ATOM 3727 C C . MET B 1 69 ? 5.238 33.774 19.132 1.00 18.77 69 MET B C 1
ATOM 3728 O O . MET B 1 69 ? 5.174 32.967 18.179 1.00 19.65 69 MET B O 1
ATOM 3733 N N . ASP B 1 70 ? 4.357 34.777 19.256 1.00 15.56 70 ASP B N 1
ATOM 3734 C CA . ASP B 1 70 ? 3.252 34.955 18.299 1.00 14.63 70 ASP B CA 1
ATOM 3735 C C . ASP B 1 70 ? 3.641 35.981 17.249 1.00 21.06 70 ASP B C 1
ATOM 3736 O O . ASP B 1 70 ? 3.736 37.194 17.538 1.00 18.04 70 ASP B O 1
ATOM 3741 N N . LYS B 1 71 ? 3.901 35.503 16.027 1.00 19.83 71 LYS B N 1
ATOM 3742 C CA . LYS B 1 71 ? 4.322 36.404 14.948 1.00 19.25 71 LYS B CA 1
ATOM 3743 C C . LYS B 1 71 ? 3.360 37.560 14.664 1.00 20.40 71 LYS B C 1
ATOM 3744 O O . LYS B 1 71 ? 3.785 38.663 14.337 1.00 19.01 71 LYS B O 1
ATOM 3750 N N . ASP B 1 72 ? 2.050 37.298 14.739 1.00 17.71 72 ASP B N 1
ATOM 3751 C CA . ASP B 1 72 ? 1.044 38.333 14.453 1.00 19.52 72 ASP B CA 1
ATOM 3752 C C . ASP B 1 72 ? 1.100 39.474 15.495 1.00 13.55 72 ASP B C 1
ATOM 3753 O O . ASP B 1 72 ? 0.869 40.656 15.141 1.00 15.44 72 ASP B O 1
ATOM 3758 N N . PHE B 1 73 ? 1.310 39.104 16.756 1.00 16.74 73 PHE B N 1
ATOM 3759 C CA . PHE B 1 73 ? 1.414 40.100 17.828 1.00 16.73 73 PHE B CA 1
ATOM 3760 C C . PHE B 1 73 ? 2.605 41.018 17.532 1.00 18.37 73 PHE B C 1
ATOM 3761 O O . PHE B 1 73 ? 2.482 42.251 17.536 1.00 16.55 73 PHE B O 1
ATOM 3769 N N . LEU B 1 74 ? 3.757 40.412 17.273 1.00 18.89 74 LEU B N 1
ATOM 3770 C CA . LEU B 1 74 ? 4.953 41.194 16.991 1.00 18.21 74 LEU B CA 1
ATOM 3771 C C . LEU B 1 74 ? 4.780 42.054 15.749 1.00 17.14 74 LEU B C 1
ATOM 3772 O O . LEU B 1 74 ? 5.213 43.223 15.731 1.00 14.41 74 LEU B O 1
ATOM 3777 N N . TRP B 1 75 ? 4.157 41.525 14.699 1.00 13.39 75 TRP B N 1
ATOM 3778 C CA . TRP B 1 75 ? 3.974 42.360 13.517 1.00 14.45 75 TRP B CA 1
ATOM 3779 C C . TRP B 1 75 ? 3.061 43.572 13.803 1.00 12.79 75 TRP B C 1
ATOM 3780 O O . TRP B 1 75 ? 3.225 44.664 13.276 1.00 15.33 75 TRP B O 1
ATOM 3791 N N . SER B 1 76 ? 2.057 43.360 14.643 1.00 15.25 76 SER B N 1
ATOM 3792 C CA . SER B 1 76 ? 1.145 44.454 14.939 1.00 14.93 76 SER B CA 1
ATOM 3793 C C . SER B 1 76 ? 1.942 45.567 15.618 1.00 15.85 76 SER B C 1
ATOM 3794 O O . SER B 1 76 ? 1.815 46.750 15.305 1.00 13.93 76 SER B O 1
ATOM 3797 N N . VAL B 1 77 ? 2.815 45.185 16.534 1.00 14.24 77 VAL B N 1
ATOM 3798 C CA . VAL B 1 77 ? 3.621 46.199 17.206 1.00 13.10 77 VAL B CA 1
ATOM 3799 C C . VAL B 1 77 ? 4.586 46.881 16.224 1.00 13.75 77 VAL B C 1
ATOM 3800 O O . VAL B 1 77 ? 4.718 48.105 16.204 1.00 14.04 77 VAL B O 1
ATOM 3804 N N . VAL B 1 78 ? 5.280 46.090 15.430 1.00 13.95 78 VAL B N 1
ATOM 3805 C CA . VAL B 1 78 ? 6.241 46.679 14.477 1.00 13.22 78 VAL B CA 1
ATOM 3806 C C . VAL B 1 78 ? 5.537 47.592 13.464 1.00 15.76 78 VAL B C 1
ATOM 3807 O O . VAL B 1 78 ? 6.014 48.699 13.186 1.00 16.49 78 VAL B O 1
ATOM 3811 N N . GLU B 1 79 ? 4.376 47.186 12.952 1.00 13.49 79 GLU B N 1
ATOM 3812 C CA . GLU B 1 79 ? 3.704 48.048 12.010 1.00 14.05 79 GLU B CA 1
ATOM 3813 C C . GLU B 1 79 ? 3.233 49.342 12.646 1.00 15.54 79 GLU B C 1
ATOM 3814 O O . GLU B 1 79 ? 3.215 50.409 12.010 1.00 17.14 79 GLU B O 1
ATOM 3820 N N . ARG B 1 80 ? 2.795 49.263 13.899 1.00 17.27 80 ARG B N 1
ATOM 3821 C CA . ARG B 1 80 ? 2.360 50.482 14.575 1.00 12.43 80 ARG B CA 1
ATOM 3822 C C . ARG B 1 80 ? 3.492 51.457 14.844 1.00 17.35 80 ARG B C 1
ATOM 3823 O O . ARG B 1 80 ? 3.360 52.660 14.644 1.00 17.23 80 ARG B O 1
ATOM 3831 N N . GLU B 1 81 ? 4.611 50.902 15.308 1.00 14.48 81 GLU B N 1
ATOM 3832 C CA . GLU B 1 81 ? 5.725 51.700 15.787 1.00 13.99 81 GLU B CA 1
ATOM 3833 C C . GLU B 1 81 ? 6.812 52.097 14.772 1.00 17.78 81 GLU B C 1
ATOM 3834 O O . GLU B 1 81 ? 7.467 53.131 14.963 1.00 17.66 81 GLU B O 1
ATOM 3840 N N . LYS B 1 82 ? 7.017 51.242 13.772 1.00 15.77 82 LYS B N 1
ATOM 3841 C CA . LYS B 1 82 ? 8.025 51.491 12.712 1.00 14.65 82 LYS B CA 1
ATOM 3842 C C . LYS B 1 82 ? 9.298 52.004 13.334 1.00 15.84 82 LYS B C 1
ATOM 3843 O O . LYS B 1 82 ? 9.768 53.115 13.056 1.00 15.62 82 LYS B O 1
ATOM 3849 N N . PRO B 1 83 ? 9.917 51.159 14.181 1.00 15.45 83 PRO B N 1
ATOM 3850 C CA . PRO B 1 83 ? 11.144 51.515 14.879 1.00 12.82 83 PRO B CA 1
ATOM 3851 C C . PRO B 1 83 ? 12.404 51.582 13.996 1.00 16.05 83 PRO B C 1
ATOM 3852 O O . PRO B 1 83 ? 12.430 50.952 12.933 1.00 17.07 83 PRO B O 1
ATOM 3856 N N . ASP B 1 84 ? 13.421 52.347 14.460 1.00 14.97 84 ASP B N 1
ATOM 3857 C CA . ASP B 1 84 ? 14.729 52.400 13.757 1.00 13.08 84 ASP B CA 1
ATOM 3858 C C . ASP B 1 84 ? 15.566 51.159 14.039 1.00 17.43 84 ASP B C 1
ATOM 3859 O O . ASP B 1 84 ? 16.515 50.854 13.289 1.00 16.31 84 ASP B O 1
ATOM 3864 N N . ALA B 1 85 ? 15.288 50.481 15.155 1.00 15.24 85 ALA B N 1
ATOM 3865 C CA . ALA B 1 85 ? 15.974 49.233 15.485 1.00 13.23 85 ALA B CA 1
ATOM 3866 C C . ALA B 1 85 ? 15.074 48.368 16.308 1.00 15.87 85 ALA B C 1
ATOM 3867 O O . ALA B 1 85 ? 14.397 48.877 17.215 1.00 16.16 85 ALA B O 1
ATOM 3869 N N . ILE B 1 86 ? 15.052 47.074 15.972 1.00 13.54 86 ILE B N 1
ATOM 3870 C CA . ILE B 1 86 ? 14.280 46.034 16.701 1.00 13.26 86 ILE B CA 1
ATOM 3871 C C . ILE B 1 86 ? 15.382 45.253 17.426 1.00 17.73 86 ILE B C 1
ATOM 3872 O O . ILE B 1 86 ? 16.248 44.653 16.797 1.00 15.71 86 ILE B O 1
ATOM 3877 N N . ILE B 1 87 ? 15.344 45.310 18.750 1.00 13.85 87 ILE B N 1
ATOM 3878 C CA . ILE B 1 87 ? 16.373 44.759 19.634 1.00 13.06 87 ILE B CA 1
ATOM 3879 C C . ILE B 1 87 ? 15.888 43.585 20.449 1.00 17.47 87 ILE B C 1
ATOM 3880 O O . ILE B 1 87 ? 15.245 43.754 21.496 1.00 17.27 87 ILE B O 1
ATOM 3885 N N . PRO B 1 88 ? 16.153 42.372 19.970 1.00 18.54 88 PRO B N 1
ATOM 3886 C CA . PRO B 1 88 ? 15.733 41.163 20.699 1.00 17.81 88 PRO B CA 1
ATOM 3887 C C . PRO B 1 88 ? 16.608 41.035 21.932 1.00 26.19 88 PRO B C 1
ATOM 3888 O O . PRO B 1 88 ? 17.828 41.098 21.823 1.00 26.79 88 PRO B O 1
ATOM 3892 N N . GLU B 1 89 ? 15.999 40.858 23.111 1.00 20.20 89 GLU B N 1
ATOM 3893 C CA . GLU B 1 89 ? 16.763 40.749 24.338 1.00 24.35 89 GLU B CA 1
ATOM 3894 C C . GLU B 1 89 ? 16.796 39.306 24.844 1.00 27.65 89 GLU B C 1
ATOM 3895 O O . GLU B 1 89 ? 17.590 38.954 25.723 1.00 30.69 89 GLU B O 1
ATOM 3901 N N . ILE B 1 90 ? 15.962 38.473 24.247 1.00 25.40 90 ILE B N 1
ATOM 3902 C CA . ILE B 1 90 ? 15.909 37.063 24.588 1.00 33.43 90 ILE B CA 1
ATOM 3903 C C . ILE B 1 90 ? 15.871 36.202 23.344 1.00 36.08 90 ILE B C 1
ATOM 3904 O O . ILE B 1 90 ? 15.703 36.703 22.236 1.00 36.07 90 ILE B O 1
ATOM 3909 N N . GLU B 1 91 ? 16.079 34.904 23.529 1.00 34.84 91 GLU B N 1
ATOM 3910 C CA . GLU B 1 91 ? 16.057 33.961 22.423 1.00 38.64 91 GLU B CA 1
ATOM 3911 C C . GLU B 1 91 ? 14.624 33.520 22.099 1.00 30.99 91 GLU B C 1
ATOM 3912 O O . GLU B 1 91 ? 14.323 33.218 20.945 1.00 36.02 91 GLU B O 1
ATOM 3918 N N . ALA B 1 92 ? 13.748 33.504 23.118 1.00 33.87 92 ALA B N 1
ATOM 3919 C CA . ALA B 1 92 ? 12.352 33.057 22.954 1.00 32.67 92 ALA B CA 1
ATOM 3920 C C . ALA B 1 92 ? 11.443 34.075 22.269 1.00 30.56 92 ALA B C 1
ATOM 3921 O O . ALA B 1 92 ? 10.482 34.596 22.839 1.00 27.12 92 ALA B O 1
ATOM 3923 N N . ILE B 1 93 ? 11.793 34.367 21.033 1.00 25.38 93 ILE B N 1
ATOM 3924 C CA . ILE B 1 93 ? 11.038 35.281 20.217 1.00 24.37 93 ILE B CA 1
ATOM 3925 C C . ILE B 1 93 ? 10.731 34.524 18.927 1.00 24.98 93 ILE B C 1
ATOM 3926 O O . ILE B 1 93 ? 11.494 33.659 18.502 1.00 25.48 93 ILE B O 1
ATOM 3931 N N . ASN B 1 94 ? 9.608 34.824 18.299 1.00 18.98 94 ASN B N 1
ATOM 3932 C CA . ASN B 1 94 ? 9.291 34.150 17.046 1.00 19.22 94 ASN B CA 1
ATOM 3933 C C . ASN B 1 94 ? 10.375 34.466 16.011 1.00 19.37 94 ASN B C 1
ATOM 3934 O O . ASN B 1 94 ? 10.548 35.627 15.606 1.00 19.50 94 ASN B O 1
ATOM 3939 N N . LEU B 1 95 ? 11.109 33.435 15.556 1.00 18.57 95 LEU B N 1
ATOM 3940 C CA . LEU B 1 95 ? 12.196 33.692 14.592 1.00 20.31 95 LEU B CA 1
ATOM 3941 C C . LEU B 1 95 ? 11.723 34.049 13.186 1.00 25.52 95 LEU B C 1
ATOM 3942 O O . LEU B 1 95 ? 12.328 34.891 12.516 1.00 19.81 95 LEU B O 1
ATOM 3947 N N . ASP B 1 96 ? 10.644 33.431 12.708 1.00 18.81 96 ASP B N 1
ATOM 3948 C CA . ASP B 1 96 ? 10.126 33.814 11.397 1.00 20.71 96 ASP B CA 1
ATOM 3949 C C . ASP B 1 96 ? 9.777 35.317 11.398 1.00 23.60 96 ASP B C 1
ATOM 3950 O O . ASP B 1 96 ? 9.937 36.006 10.408 1.00 20.08 96 ASP B O 1
ATOM 3955 N N . ALA B 1 97 ? 9.252 35.815 12.510 1.00 18.94 97 ALA B N 1
ATOM 3956 C CA . ALA B 1 97 ? 8.891 37.226 12.544 1.00 15.57 97 ALA B CA 1
ATOM 3957 C C . ALA B 1 97 ? 10.111 38.098 12.296 1.00 17.45 97 ALA B C 1
ATOM 3958 O O . ALA B 1 97 ? 10.051 39.062 11.533 1.00 17.81 97 ALA B O 1
ATOM 3960 N N . LEU B 1 98 ? 11.202 37.794 13.000 1.00 18.94 98 LEU B N 1
ATOM 3961 C CA . LEU B 1 98 ? 12.425 38.586 12.827 1.00 16.82 98 LEU B CA 1
ATOM 3962 C C . LEU B 1 98 ? 12.873 38.586 11.357 1.00 16.44 98 LEU B C 1
ATOM 3963 O O . LEU B 1 98 ? 13.248 39.634 10.816 1.00 16.33 98 LEU B O 1
ATOM 3968 N N . PHE B 1 99 ? 12.818 37.437 10.687 1.00 16.87 99 PHE B N 1
ATOM 3969 C CA . PHE B 1 99 ? 13.265 37.418 9.291 1.00 17.23 99 PHE B CA 1
ATOM 3970 C C . PHE B 1 99 ? 12.311 38.229 8.439 1.00 17.04 99 PHE B C 1
ATOM 3971 O O . PHE B 1 99 ? 12.745 38.897 7.507 1.00 18.51 99 PHE B O 1
ATOM 3979 N N . GLU B 1 100 ? 11.008 38.182 8.764 1.00 17.78 100 GLU B N 1
ATOM 3980 C CA . GLU B 1 100 ? 10.045 38.938 7.955 1.00 18.59 100 GLU B CA 1
ATOM 3981 C C . GLU B 1 100 ? 10.219 40.459 8.129 1.00 16.19 100 GLU B C 1
ATOM 3982 O O . GLU B 1 100 ? 10.106 41.219 7.165 1.00 17.77 100 GLU B O 1
ATOM 3988 N N . PHE B 1 101 ? 10.486 40.900 9.368 1.00 17.10 101 PHE B N 1
ATOM 3989 C CA . PHE B 1 101 ? 10.688 42.335 9.607 1.00 14.94 101 PHE B CA 1
ATOM 3990 C C . PHE B 1 101 ? 11.838 42.834 8.731 1.00 14.90 101 PHE B C 1
ATOM 3991 O O . PHE B 1 101 ? 11.776 43.903 8.108 1.00 16.91 101 PHE B O 1
ATOM 3999 N N . GLU B 1 102 ? 12.916 42.071 8.753 1.00 18.56 102 GLU B N 1
ATOM 4000 C CA . GLU B 1 102 ? 14.128 42.466 7.999 1.00 17.77 102 GLU B CA 1
ATOM 4001 C C . GLU B 1 102 ? 13.854 42.517 6.515 1.00 21.64 102 GLU B C 1
ATOM 4002 O O . GLU B 1 102 ? 14.275 43.468 5.823 1.00 19.95 102 GLU B O 1
ATOM 4008 N N . LYS B 1 103 ? 13.143 41.499 6.014 1.00 19.50 103 LYS B N 1
ATOM 4009 C CA . LYS B 1 103 ? 12.777 41.450 4.604 1.00 24.43 103 LYS B CA 1
ATOM 4010 C C . LYS B 1 103 ? 11.945 42.641 4.198 1.00 28.29 103 LYS B C 1
ATOM 4011 O O . LYS B 1 103 ? 11.994 43.097 3.057 1.00 27.58 103 LYS B O 1
ATOM 4017 N N . ASP B 1 104 ? 11.178 4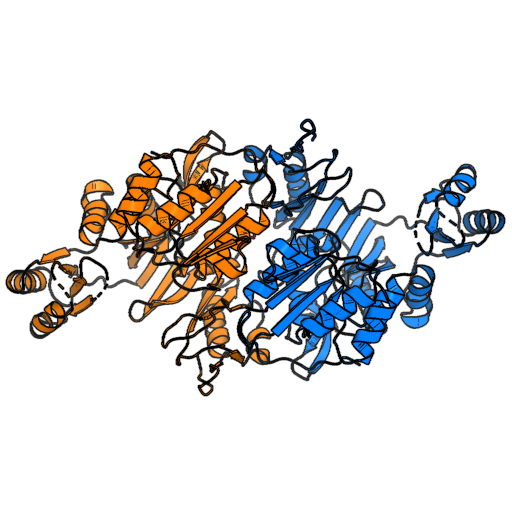3.170 5.147 1.00 21.18 104 ASP B N 1
ATOM 4018 C CA . ASP B 1 104 ? 10.322 44.317 4.893 1.00 18.16 104 ASP B CA 1
ATOM 4019 C C . ASP B 1 104 ? 11.000 45.646 5.176 1.00 21.96 104 ASP B C 1
ATOM 4020 O O . ASP B 1 104 ? 10.338 46.681 5.232 1.00 22.59 104 ASP B O 1
ATOM 4025 N N . GLY B 1 105 ? 12.307 45.610 5.417 1.00 23.78 105 GLY B N 1
ATOM 4026 C CA . GLY B 1 105 ? 13.044 46.835 5.632 1.00 18.84 105 GLY B CA 1
ATOM 4027 C C . GLY B 1 105 ? 13.171 47.380 7.055 1.00 19.09 105 GLY B C 1
ATOM 4028 O O . GLY B 1 105 ? 13.489 48.560 7.211 1.00 21.24 105 GLY B O 1
ATOM 4029 N N . TYR B 1 106 ? 12.884 46.569 8.081 1.00 16.85 106 TYR B N 1
ATOM 4030 C CA . TYR B 1 106 ? 13.068 47.056 9.451 1.00 14.12 106 TYR B CA 1
ATOM 4031 C C . TYR B 1 106 ? 14.349 46.433 9.940 1.00 14.21 106 TYR B C 1
ATOM 4032 O O . TYR B 1 106 ? 14.560 45.218 9.759 1.00 19.00 106 TYR B O 1
ATOM 4041 N N . PHE B 1 107 ? 15.137 47.219 10.682 1.00 16.57 107 PHE B N 1
ATOM 4042 C CA . PHE B 1 107 ? 16.447 46.784 11.119 1.00 16.76 107 PHE B CA 1
ATOM 4043 C C . PHE B 1 107 ? 16.423 45.912 12.391 1.00 19.10 107 PHE B C 1
ATOM 4044 O O . PHE B 1 107 ? 16.202 46.404 13.498 1.00 20.14 107 PHE B O 1
ATOM 4052 N N . VAL B 1 108 ? 16.631 44.617 12.191 1.00 14.04 108 VAL B N 1
ATOM 4053 C CA . VAL B 1 108 ? 16.700 43.631 13.273 1.00 14.91 108 VAL B CA 1
ATOM 4054 C C . VAL B 1 108 ? 18.168 43.463 13.664 1.00 20.11 108 VAL B C 1
ATOM 4055 O O . VAL B 1 108 ? 19.047 43.242 12.802 1.00 19.34 108 VAL B O 1
ATOM 4059 N N . VAL B 1 109 ? 18.430 43.555 14.967 1.00 13.75 109 VAL B N 1
ATOM 4060 C CA . VAL B 1 109 ? 19.791 43.527 15.520 1.00 16.34 109 VAL B CA 1
ATOM 4061 C C . VAL B 1 109 ? 20.240 42.164 16.012 1.00 17.42 109 VAL B C 1
ATOM 4062 O O . VAL B 1 109 ? 19.490 41.474 16.715 1.00 16.88 109 VAL B O 1
ATOM 4066 N N . PRO B 1 110 ? 21.451 41.727 15.627 1.00 17.08 110 PRO B N 1
ATOM 4067 C CA . PRO B 1 110 ? 22.453 42.377 14.749 1.00 15.43 110 PRO B CA 1
ATOM 4068 C C . PRO B 1 110 ? 21.992 42.155 13.305 1.00 16.72 110 PRO B C 1
ATOM 4069 O O . PRO B 1 110 ? 22.276 42.972 12.406 1.00 18.64 110 PRO B O 1
ATOM 4073 N N . ASN B 1 111 ? 21.294 41.029 13.125 1.00 17.21 111 ASN B N 1
ATOM 4074 C CA . ASN B 1 111 ? 20.533 40.645 11.905 1.00 17.33 111 ASN B CA 1
ATOM 4075 C C . ASN B 1 111 ? 19.684 39.467 12.401 1.00 16.86 111 ASN B C 1
ATOM 4076 O O . ASN B 1 111 ? 19.952 38.885 13.471 1.00 19.10 111 ASN B O 1
ATOM 4081 N N . ALA B 1 112 ? 18.667 39.107 11.640 1.00 17.20 112 ALA B N 1
ATOM 4082 C CA . ALA B 1 112 ? 17.778 38.032 12.068 1.00 20.48 112 ALA B CA 1
ATOM 4083 C C . ALA B 1 112 ? 18.489 36.677 12.128 1.00 19.93 112 ALA B C 1
ATOM 4084 O O . ALA B 1 112 ? 18.295 35.895 13.049 1.00 19.07 112 ALA B O 1
ATOM 4086 N N . ARG B 1 113 ? 19.357 36.425 11.155 1.00 18.55 113 ARG B N 1
ATOM 4087 C CA . ARG B 1 113 ? 20.047 35.141 11.091 1.00 20.05 113 ARG B CA 1
ATOM 4088 C C . ARG B 1 113 ? 20.883 34.833 12.333 1.00 21.39 113 ARG B C 1
ATOM 4089 O O . ARG B 1 113 ? 20.935 33.685 12.795 1.00 20.71 113 ARG B O 1
ATOM 4097 N N . ALA B 1 114 ? 21.505 35.861 12.921 1.00 21.37 114 ALA B N 1
ATOM 4098 C CA . ALA B 1 114 ? 22.329 35.622 14.111 1.00 24.86 114 ALA B CA 1
ATOM 4099 C C . ALA B 1 114 ? 21.550 35.036 15.260 1.00 26.45 114 ALA B C 1
ATOM 4100 O O . ALA B 1 114 ? 22.046 34.164 15.957 1.00 21.23 114 ALA B O 1
ATOM 4102 N N . THR B 1 115 ? 20.324 35.504 15.476 1.00 18.69 115 THR B N 1
ATOM 4103 C CA . THR B 1 115 ? 19.523 34.965 16.567 1.00 19.56 115 THR B CA 1
ATOM 4104 C C . THR B 1 115 ? 19.104 33.545 16.240 1.00 22.25 115 THR B C 1
ATOM 4105 O O . THR B 1 115 ? 19.134 32.657 17.106 1.00 25.64 115 THR B O 1
ATOM 4109 N N . TRP B 1 116 ? 18.788 33.309 14.980 1.00 20.56 116 TRP B N 1
ATOM 4110 C CA . TRP B 1 116 ? 18.363 31.971 14.565 1.00 19.74 116 TRP B CA 1
ATOM 4111 C C . TRP B 1 116 ? 19.535 30.978 14.672 1.00 26.64 116 TRP B C 1
ATOM 4112 O O . TRP B 1 116 ? 19.333 29.828 15.054 1.00 25.62 116 TRP B O 1
ATOM 4123 N N . ILE B 1 117 ? 20.755 31.419 14.373 1.00 23.64 117 ILE B N 1
ATOM 4124 C CA . ILE B 1 117 ? 21.907 30.541 14.498 1.00 22.00 117 ILE B CA 1
ATOM 4125 C C . ILE B 1 117 ? 22.223 30.247 15.950 1.00 28.88 117 ILE B C 1
ATOM 4126 O O . ILE B 1 117 ? 22.307 29.092 16.343 1.00 29.18 117 ILE B O 1
ATOM 4131 N N . ALA B 1 118 ? 22.328 31.300 16.761 1.00 25.51 118 ALA B N 1
ATOM 4132 C CA . ALA B 1 118 ? 22.713 31.138 18.155 1.00 28.63 118 ALA B CA 1
ATOM 4133 C C . ALA B 1 118 ? 21.766 30.341 19.014 1.00 30.32 118 ALA B C 1
ATOM 4134 O O . ALA B 1 118 ? 22.152 29.834 20.075 1.00 34.15 118 ALA B O 1
ATOM 4136 N N . MET B 1 119 ? 20.529 30.195 18.585 1.00 27.97 119 MET B N 1
ATOM 4137 C CA . MET B 1 119 ? 19.605 29.462 19.421 1.00 34.37 119 MET B CA 1
ATOM 4138 C C . MET B 1 119 ? 19.577 27.953 19.177 1.00 36.58 119 MET B C 1
ATOM 4139 O O . MET B 1 119 ? 18.842 27.235 19.842 1.00 36.29 119 MET B O 1
ATOM 4144 N N . HIS B 1 120 ? 20.397 27.492 18.239 1.00 35.07 120 HIS B N 1
ATOM 4145 C CA . HIS B 1 120 ? 20.461 26.067 17.878 1.00 35.74 120 HIS B CA 1
ATOM 4146 C C . HIS B 1 120 ? 21.919 25.621 18.045 1.00 30.59 120 HIS B C 1
ATOM 4147 O O . HIS B 1 120 ? 22.790 26.042 17.276 1.00 28.65 120 HIS B O 1
ATOM 4154 N N . ARG B 1 121 ? 22.176 24.745 19.014 1.00 30.78 121 ARG B N 1
ATOM 4155 C CA . ARG B 1 121 ? 23.551 24.351 19.286 1.00 30.58 121 ARG B CA 1
ATOM 4156 C C . ARG B 1 121 ? 24.315 23.770 18.102 1.00 26.00 121 ARG B C 1
ATOM 4157 O O . ARG B 1 121 ? 25.534 23.944 18.008 1.00 30.03 121 ARG B O 1
ATOM 4165 N N . GLU B 1 122 ? 23.616 23.102 17.185 1.00 27.42 122 GLU B N 1
ATOM 4166 C CA . GLU B 1 122 ? 24.296 22.534 16.022 1.00 29.37 122 GLU B CA 1
ATOM 4167 C C . GLU B 1 122 ? 24.612 23.611 14.979 1.00 28.09 122 GLU B C 1
ATOM 4168 O O . GLU B 1 122 ? 25.710 23.679 14.444 1.00 28.14 122 GLU B O 1
ATOM 4174 N N . ARG B 1 123 ? 23.642 24.471 14.680 1.00 30.46 123 ARG B N 1
ATOM 4175 C CA . ARG B 1 123 ? 23.917 25.521 13.722 1.00 29.65 123 ARG B CA 1
ATOM 4176 C C . ARG B 1 123 ? 25.071 26.402 14.246 1.00 21.60 123 ARG B C 1
ATOM 4177 O O . ARG B 1 123 ? 25.945 26.813 13.494 1.00 30.61 123 ARG B O 1
ATOM 4185 N N . LEU B 1 124 ? 25.067 26.668 15.542 1.00 23.11 124 LEU B N 1
ATOM 4186 C CA . LEU B 1 124 ? 26.097 27.516 16.134 1.00 27.79 124 LEU B CA 1
ATOM 4187 C C . LEU B 1 124 ? 27.474 26.857 16.107 1.00 24.57 124 LEU B C 1
ATOM 4188 O O . LEU B 1 124 ? 28.447 27.452 15.648 1.00 26.53 124 LEU B O 1
ATOM 4193 N N . ARG B 1 125 ? 27.541 25.629 16.613 1.00 25.49 125 ARG B N 1
ATOM 4194 C CA . ARG B 1 125 ? 28.821 24.925 16.649 1.00 27.77 125 ARG B CA 1
ATOM 4195 C C . ARG B 1 125 ? 29.388 24.786 15.245 1.00 27.33 125 ARG B C 1
ATOM 4196 O O . ARG B 1 125 ? 30.575 25.031 15.017 1.00 27.90 125 ARG B O 1
ATOM 4204 N N . GLU B 1 126 ? 28.560 24.413 14.274 1.00 27.54 126 GLU B N 1
ATOM 4205 C CA . GLU B 1 126 ? 29.078 24.281 12.916 1.00 26.51 126 GLU B CA 1
ATOM 4206 C C . GLU B 1 126 ? 29.546 25.622 12.359 1.00 31.40 126 GLU B C 1
ATOM 4207 O O . GLU B 1 126 ? 30.495 25.689 11.576 1.00 28.32 126 GLU B O 1
ATOM 4213 N N . THR B 1 127 ? 28.882 26.705 12.767 1.00 29.23 127 THR B N 1
ATOM 4214 C CA . THR B 1 127 ? 29.303 28.022 12.308 1.00 24.47 127 THR B CA 1
ATOM 4215 C C . THR B 1 127 ? 30.694 28.324 12.870 1.00 25.75 127 THR B C 1
ATOM 4216 O O . THR B 1 127 ? 31.561 28.834 12.155 1.00 28.01 127 THR B O 1
ATOM 4220 N N . LEU B 1 128 ? 30.900 28.023 14.155 1.00 25.30 128 LEU B N 1
ATOM 4221 C CA . LEU B 1 128 ? 32.211 28.269 14.754 1.00 25.49 128 LEU B CA 1
ATOM 4222 C C . LEU B 1 128 ? 33.311 27.416 14.129 1.00 27.24 128 LEU B C 1
ATOM 4223 O O . LEU B 1 128 ? 34.408 27.901 13.889 1.00 27.96 128 LEU B O 1
ATOM 4228 N N . VAL B 1 129 ? 33.013 26.144 13.895 1.00 29.25 129 VAL B N 1
ATOM 4229 C CA . VAL B 1 129 ? 34.024 25.243 13.355 1.00 27.80 129 VAL B CA 1
ATOM 4230 C C . VAL B 1 129 ? 34.254 25.406 11.854 1.00 31.10 129 VAL B C 1
ATOM 4231 O O . VAL B 1 129 ? 35.387 25.572 11.424 1.00 31.37 129 VAL B O 1
ATOM 4235 N N . LYS B 1 130 ? 33.186 25.384 11.060 1.00 33.53 130 LYS B N 1
ATOM 4236 C CA . LYS B 1 130 ? 33.319 25.486 9.598 1.00 34.26 130 LYS B CA 1
ATOM 4237 C C . LYS B 1 130 ? 33.501 26.879 9.021 1.00 37.06 130 LYS B C 1
ATOM 4238 O O . LYS B 1 130 ? 34.254 27.052 8.067 1.00 37.92 130 LYS B O 1
ATOM 4244 N N . GLU B 1 131 ? 32.822 27.883 9.571 1.00 33.70 131 GLU B N 1
ATOM 4245 C CA . GLU B 1 131 ? 32.981 29.224 9.020 1.00 30.82 131 GLU B CA 1
ATOM 4246 C C . GLU B 1 131 ? 33.950 30.139 9.770 1.00 27.62 131 GLU B C 1
ATOM 4247 O O . GLU B 1 131 ? 34.801 30.768 9.167 1.00 27.42 131 GLU B O 1
ATOM 4253 N N . ALA B 1 132 ? 33.807 30.253 11.087 1.00 27.19 132 ALA B N 1
ATOM 4254 C CA . ALA B 1 132 ? 34.716 31.124 11.819 1.00 29.20 132 ALA B CA 1
ATOM 4255 C C . ALA B 1 132 ? 36.093 30.459 11.909 1.00 30.09 132 ALA B C 1
ATOM 4256 O O . ALA B 1 132 ? 37.100 31.146 11.990 1.00 31.05 132 ALA B O 1
ATOM 4258 N N . LYS B 1 133 ? 36.098 29.125 11.949 1.00 28.95 133 LYS B N 1
ATOM 4259 C CA . LYS B 1 133 ? 37.320 28.327 12.055 1.00 27.79 133 LYS B CA 1
ATOM 4260 C C . LYS B 1 133 ? 38.093 28.648 13.313 1.00 24.56 133 LYS B C 1
ATOM 4261 O O . LYS B 1 133 ? 39.235 29.110 13.268 1.00 31.20 133 LYS B O 1
ATOM 4267 N N . VAL B 1 134 ? 37.439 28.436 14.450 1.00 29.38 134 VAL B N 1
ATOM 4268 C CA . VAL B 1 134 ? 38.061 28.705 15.735 1.00 27.22 134 VAL B CA 1
ATOM 4269 C C . VAL B 1 134 ? 38.049 27.433 16.535 1.00 24.94 134 VAL B C 1
ATOM 4270 O O . VAL B 1 134 ? 37.217 26.563 16.327 1.00 26.60 134 VAL B O 1
ATOM 4274 N N . PRO B 1 135 ? 38.984 27.307 17.480 1.00 25.49 135 PRO B N 1
ATOM 4275 C CA . PRO B 1 135 ? 39.036 26.098 18.300 1.00 28.97 135 PRO B CA 1
ATOM 4276 C C . PRO B 1 135 ? 37.848 25.954 19.237 1.00 35.07 135 PRO B C 1
ATOM 4277 O O . PRO B 1 135 ? 37.343 26.941 19.774 1.00 30.00 135 PRO B O 1
ATOM 4281 N N . THR B 1 136 ? 37.390 24.724 19.409 1.00 25.43 136 THR B N 1
ATOM 4282 C CA . THR B 1 136 ? 36.280 24.447 20.313 1.00 30.27 136 THR B CA 1
ATOM 4283 C C . THR B 1 136 ? 36.526 23.083 20.911 1.00 32.64 136 THR B C 1
ATOM 4284 O O . THR B 1 136 ? 37.449 22.377 20.495 1.00 32.59 136 THR B O 1
ATOM 4288 N N . SER B 1 137 ? 35.708 22.729 21.888 1.00 27.41 137 SER B N 1
ATOM 4289 C CA . SER B 1 137 ? 35.777 21.409 22.505 1.00 29.09 137 SER B CA 1
ATOM 4290 C C . SER B 1 137 ? 35.492 20.378 21.414 1.00 32.56 137 SER B C 1
ATOM 4291 O O . SER B 1 137 ? 34.799 20.672 20.440 1.00 29.52 137 SER B O 1
ATOM 4294 N N . ARG B 1 138 ? 36.026 19.169 21.558 1.00 35.26 138 ARG B N 1
ATOM 4295 C CA . ARG B 1 138 ? 35.732 18.121 20.585 1.00 33.90 138 ARG B CA 1
ATOM 4296 C C . ARG B 1 138 ? 34.291 17.740 20.811 1.00 29.40 138 ARG B C 1
ATOM 4297 O O . ARG B 1 138 ? 33.819 17.715 21.946 1.00 31.43 138 ARG B O 1
ATOM 4305 N N . TYR B 1 139 ? 33.586 17.385 19.744 1.00 31.33 139 TYR B N 1
ATOM 4306 C CA . TYR B 1 139 ? 32.184 17.058 19.910 1.00 31.58 139 TYR B CA 1
ATOM 4307 C C . TYR B 1 139 ? 31.652 16.120 18.822 1.00 30.83 139 TYR B C 1
ATOM 4308 O O . TYR B 1 139 ? 32.311 15.888 17.802 1.00 31.24 139 TYR B O 1
ATOM 4317 N N . MET B 1 140 ? 30.430 15.653 19.046 1.00 36.03 140 MET B N 1
ATOM 4318 C CA . MET B 1 140 ? 29.681 14.781 18.139 1.00 41.57 140 MET B CA 1
ATOM 4319 C C . MET B 1 140 ? 28.205 14.994 18.436 1.00 39.51 140 MET B C 1
ATOM 4320 O O . MET B 1 140 ? 27.847 15.388 19.537 1.00 42.65 140 MET B O 1
ATOM 4325 N N . TYR B 1 141 ? 27.340 14.703 17.473 1.00 36.98 141 TYR B N 1
ATOM 4326 C CA . TYR B 1 141 ? 25.910 14.838 17.715 1.00 36.24 141 TYR B CA 1
ATOM 4327 C C . TYR B 1 141 ? 25.291 13.447 17.782 1.00 39.85 141 TYR B C 1
ATOM 4328 O O . TYR B 1 141 ? 25.838 12.490 17.228 1.00 37.30 141 TYR B O 1
ATOM 4337 N N . ALA B 1 142 ? 24.148 13.335 18.447 1.00 42.77 142 ALA B N 1
ATOM 4338 C CA . ALA B 1 142 ? 23.439 12.063 18.557 1.00 46.45 142 ALA B CA 1
ATOM 4339 C C . ALA B 1 142 ? 21.965 12.362 18.358 1.00 45.99 142 ALA B C 1
ATOM 4340 O O . ALA B 1 142 ? 21.467 13.345 18.880 1.00 41.71 142 ALA B O 1
ATOM 4342 N N . THR B 1 143 ? 21.280 11.519 17.593 1.00 46.03 143 THR B N 1
ATOM 4343 C CA . THR B 1 143 ? 19.865 11.686 17.329 1.00 46.08 143 THR B CA 1
ATOM 4344 C C . THR B 1 143 ? 19.090 10.510 17.920 1.00 51.13 143 THR B C 1
ATOM 4345 O O . THR B 1 143 ? 17.861 10.516 17.973 1.00 51.32 143 THR B O 1
ATOM 4349 N N . THR B 1 144 ? 19.812 9.487 18.357 1.00 49.41 144 THR B N 1
ATOM 4350 C CA . THR B 1 144 ? 19.166 8.328 18.971 1.00 50.40 144 THR B CA 1
ATOM 4351 C C . THR B 1 144 ? 19.970 7.916 20.188 1.00 48.79 144 THR B C 1
ATOM 4352 O O . THR B 1 144 ? 21.117 8.336 20.353 1.00 48.09 144 THR B O 1
ATOM 4356 N N . LEU B 1 145 ? 19.371 7.089 21.036 1.00 48.11 145 LEU B N 1
ATOM 4357 C CA . LEU B 1 145 ? 20.060 6.614 22.223 1.00 48.87 145 LEU B CA 1
ATOM 4358 C C . LEU B 1 145 ? 21.273 5.801 21.775 1.00 48.70 145 LEU B C 1
ATOM 4359 O O . LEU B 1 145 ? 22.348 5.882 22.375 1.00 47.94 145 LEU B O 1
ATOM 4364 N N . ASP B 1 146 ? 21.105 5.028 20.707 1.00 48.16 146 ASP B N 1
ATOM 4365 C CA . ASP B 1 146 ? 22.202 4.222 20.177 1.00 48.45 146 ASP B CA 1
ATOM 4366 C C . ASP B 1 146 ? 23.362 5.116 19.772 1.00 50.64 146 ASP B C 1
ATOM 4367 O O . ASP B 1 146 ? 24.523 4.797 20.012 1.00 42.31 146 ASP B O 1
ATOM 4372 N N . GLU B 1 147 ? 23.048 6.242 19.144 1.00 47.81 147 GLU B N 1
ATOM 4373 C CA . GLU B 1 147 ? 24.099 7.150 18.727 1.00 41.66 147 GLU B CA 1
ATOM 4374 C C . GLU B 1 147 ? 24.690 7.842 19.946 1.00 35.68 147 GLU B C 1
ATOM 4375 O O . GLU B 1 147 ? 25.893 8.109 19.997 1.00 34.20 147 GLU B O 1
ATOM 4381 N N . LEU B 1 148 ? 23.847 8.109 20.939 1.00 35.69 148 LEU B N 1
ATOM 4382 C CA . LEU B 1 148 ? 24.324 8.758 22.160 1.00 41.82 148 LEU B CA 1
ATOM 4383 C C . LEU B 1 148 ? 25.375 7.870 22.852 1.00 44.02 148 LEU B C 1
ATOM 4384 O O . LEU B 1 148 ? 26.430 8.363 23.280 1.00 38.46 148 LEU B O 1
ATOM 4389 N N . TYR B 1 149 ? 25.101 6.561 22.946 1.00 40.15 149 TYR B N 1
ATOM 4390 C CA . TYR B 1 149 ? 26.058 5.646 23.583 1.00 34.08 149 TYR B CA 1
ATOM 4391 C C . TYR B 1 149 ? 27.385 5.662 22.858 1.00 28.27 149 TYR B C 1
ATOM 4392 O O . TYR B 1 149 ? 28.446 5.785 23.478 1.00 36.69 149 TYR B O 1
ATOM 4401 N N . GLU B 1 150 ? 27.344 5.539 21.536 1.00 34.24 150 GLU B N 1
ATOM 4402 C CA . GLU B 1 150 ? 28.575 5.517 20.753 1.00 37.37 150 GLU B CA 1
ATOM 4403 C C . GLU B 1 150 ? 29.308 6.853 20.857 1.00 41.63 150 GLU B C 1
ATOM 4404 O O . GLU B 1 150 ? 30.536 6.888 20.958 1.00 34.09 150 GLU B O 1
ATOM 4410 N N . ALA B 1 151 ? 28.550 7.947 20.850 1.00 37.18 151 ALA B N 1
ATOM 4411 C CA . ALA B 1 151 ? 29.151 9.279 20.938 1.00 38.62 151 ALA B CA 1
ATOM 4412 C C . ALA B 1 151 ? 29.859 9.480 22.279 1.00 29.85 151 ALA B C 1
ATOM 4413 O O . ALA B 1 151 ? 31.016 9.891 22.316 1.00 35.70 151 ALA B O 1
ATOM 4415 N N . CYS B 1 152 ? 29.175 9.198 23.382 1.00 34.51 152 CYS B N 1
ATOM 4416 C CA . CYS B 1 152 ? 29.802 9.360 24.694 1.00 37.44 152 CYS B CA 1
ATOM 4417 C C . CYS B 1 152 ? 31.065 8.505 24.818 1.00 41.64 152 CYS B C 1
ATOM 4418 O O . CYS B 1 152 ? 32.073 8.950 25.371 1.00 38.13 152 CYS B O 1
ATOM 4421 N N . GLU B 1 153 ? 31.012 7.281 24.294 1.00 39.70 153 GLU B N 1
ATOM 4422 C CA . GLU B 1 153 ? 32.162 6.384 24.334 1.00 41.36 153 GLU B CA 1
ATOM 4423 C C . GLU B 1 153 ? 33.296 6.936 23.494 1.00 37.63 153 GLU B C 1
ATOM 4424 O O . GLU B 1 153 ? 34.453 6.915 23.906 1.00 39.77 153 GLU B O 1
ATOM 4430 N N . LYS B 1 154 ? 32.966 7.447 22.313 1.00 37.50 154 LYS B N 1
ATOM 4431 C CA . LYS B 1 154 ? 33.985 7.995 21.428 1.00 40.20 154 LYS B CA 1
ATOM 4432 C C . LYS B 1 154 ? 34.594 9.299 21.939 1.00 44.66 154 LYS B C 1
ATOM 4433 O O . LYS B 1 154 ? 35.779 9.560 21.737 1.00 43.26 154 LYS B O 1
ATOM 4439 N N . ILE B 1 155 ? 33.781 10.135 22.576 1.00 40.01 155 ILE B N 1
ATOM 4440 C CA . ILE B 1 155 ? 34.281 11.410 23.097 1.00 39.80 155 ILE B CA 1
ATOM 4441 C C . ILE B 1 155 ? 35.128 11.171 24.339 1.00 42.51 155 ILE B C 1
ATOM 4442 O O . ILE B 1 155 ? 36.128 11.851 24.555 1.00 43.18 155 ILE B O 1
ATOM 4447 N N . GLY B 1 156 ? 34.721 10.192 25.145 1.00 43.20 156 GLY B N 1
ATOM 4448 C CA . GLY B 1 156 ? 35.449 9.868 26.363 1.00 45.18 156 GLY B CA 1
ATOM 4449 C C . GLY B 1 156 ? 34.790 10.514 27.564 1.00 47.73 156 GLY B C 1
ATOM 4450 O O . GLY B 1 156 ? 34.190 11.578 27.433 1.00 44.49 156 GLY B O 1
ATOM 4451 N N . TYR B 1 157 ? 34.886 9.891 28.734 1.00 43.75 157 TYR B N 1
ATOM 4452 C CA . TYR B 1 157 ? 34.262 10.462 29.917 1.00 45.54 157 TYR B CA 1
ATOM 4453 C C . TYR B 1 157 ? 35.294 11.222 30.745 1.00 48.86 157 TYR B C 1
ATOM 4454 O O . TYR B 1 157 ? 36.488 10.937 30.671 1.00 53.59 157 TYR B O 1
ATOM 4463 N N . PRO B 1 158 ? 34.852 12.241 31.500 1.00 47.26 158 PRO B N 1
ATOM 4464 C CA . PRO B 1 158 ? 33.465 12.701 31.599 1.00 45.20 158 PRO B CA 1
ATOM 4465 C C . PRO B 1 158 ? 33.180 13.569 30.371 1.00 39.31 158 PRO B C 1
ATOM 4466 O O . PRO B 1 158 ? 34.083 14.220 29.856 1.00 39.61 158 PRO B O 1
ATOM 4470 N N . CYS B 1 159 ? 31.938 13.570 29.904 1.00 36.16 159 CYS B N 1
ATOM 4471 C CA . CYS B 1 159 ? 31.577 14.398 28.758 1.00 35.76 159 CYS B CA 1
ATOM 4472 C C . CYS B 1 159 ? 30.288 15.164 29.059 1.00 32.32 159 CYS B C 1
ATOM 4473 O O . CYS B 1 159 ? 29.552 14.831 29.990 1.00 36.32 159 CYS B O 1
ATOM 4476 N N . HIS B 1 160 ? 30.039 16.214 28.284 1.00 34.30 160 HIS B N 1
ATOM 4477 C CA . HIS B 1 160 ? 28.845 17.038 28.466 1.00 36.93 160 HIS B CA 1
ATOM 4478 C C . HIS B 1 160 ? 27.834 16.767 27.355 1.00 30.39 160 HIS B C 1
ATOM 4479 O O . HIS B 1 160 ? 28.190 16.830 26.183 1.00 35.76 160 HIS B O 1
ATOM 4486 N N . THR B 1 161 ? 26.587 16.494 27.717 1.00 33.94 161 THR B N 1
ATOM 4487 C CA . THR B 1 161 ? 25.545 16.276 26.711 1.00 32.55 161 THR B CA 1
ATOM 4488 C C . THR B 1 161 ? 24.589 17.464 26.815 1.00 33.89 161 THR B C 1
ATOM 4489 O O . THR B 1 161 ? 24.181 17.837 27.909 1.00 35.95 161 THR B O 1
ATOM 4493 N N . LYS B 1 162 ? 24.228 18.042 25.679 1.00 35.46 162 LYS B N 1
ATOM 4494 C CA . LYS B 1 162 ? 23.334 19.201 25.682 1.00 33.62 162 LYS B CA 1
ATOM 4495 C C . LYS B 1 162 ? 22.281 19.087 24.598 1.00 33.71 162 LYS B C 1
ATOM 4496 O O . LYS B 1 162 ? 22.575 18.697 23.463 1.00 33.53 162 LYS B O 1
ATOM 4502 N N . ALA B 1 163 ? 21.048 19.436 24.958 1.00 37.87 163 ALA B N 1
ATOM 4503 C CA . ALA B 1 163 ? 19.940 19.424 24.015 1.00 39.49 163 ALA B CA 1
ATOM 4504 C C . ALA B 1 163 ? 20.235 20.492 22.958 1.00 40.36 163 ALA B C 1
ATOM 4505 O O . ALA B 1 163 ? 20.687 21.600 23.287 1.00 38.71 163 ALA B O 1
ATOM 4507 N N . ILE B 1 164 ? 19.983 20.172 21.693 1.00 36.97 164 ILE B N 1
ATOM 4508 C CA . ILE B 1 164 ? 20.263 21.112 20.603 1.00 43.95 164 ILE B CA 1
ATOM 4509 C C . ILE B 1 164 ? 19.504 22.445 20.690 1.00 47.22 164 ILE B C 1
ATOM 4510 O O . ILE B 1 164 ? 19.949 23.459 20.148 1.00 42.96 164 ILE B O 1
ATOM 4515 N N . MET B 1 165 ? 18.363 22.440 21.369 1.00 46.79 165 MET B N 1
ATOM 4516 C CA . MET B 1 165 ? 17.571 23.659 21.547 1.00 57.79 165 MET B CA 1
ATOM 4517 C C . MET B 1 165 ? 17.004 23.728 22.955 1.00 59.71 165 MET B C 1
ATOM 4518 O O . MET B 1 165 ? 16.423 22.760 23.446 1.00 66.72 165 MET B O 1
ATOM 4523 N N . SER B 1 166 ? 17.185 24.873 23.605 1.00 66.87 166 SER B N 1
ATOM 4524 C CA . SER B 1 166 ? 16.699 25.076 24.972 1.00 69.34 166 SER B CA 1
ATOM 4525 C C . SER B 1 166 ? 17.161 23.944 25.893 1.00 70.56 166 SER B C 1
ATOM 4526 O O . SER B 1 166 ? 18.360 23.708 26.051 1.00 70.73 166 SER B O 1
ATOM 4529 N N . GLY B 1 171 ? 18.481 21.537 29.408 1.00 53.81 171 GLY B N 1
ATOM 4530 C CA . GLY B 1 171 ? 18.431 20.080 29.404 1.00 51.00 171 GLY B CA 1
ATOM 4531 C C . GLY B 1 171 ? 19.769 19.390 29.143 1.00 51.59 171 GLY B C 1
ATOM 4532 O O . GLY B 1 171 ? 19.892 18.532 28.259 1.00 52.45 171 GLY B O 1
ATOM 4533 N N . SER B 1 172 ? 20.772 19.758 29.931 1.00 46.98 172 SER B N 1
ATOM 4534 C CA . SER B 1 172 ? 22.120 19.208 29.797 1.00 46.54 172 SER B CA 1
ATOM 4535 C C . SER B 1 172 ? 22.423 18.166 30.868 1.00 46.08 172 SER B C 1
ATOM 4536 O O . SER B 1 172 ? 21.651 17.988 31.810 1.00 47.75 172 SER B O 1
ATOM 4539 N N . TYR B 1 173 ? 23.556 17.484 30.723 1.00 40.04 173 TYR B N 1
ATOM 4540 C CA . TYR B 1 173 ? 23.953 16.489 31.700 1.00 43.62 173 TYR B CA 1
ATOM 4541 C C . TYR B 1 173 ? 25.469 16.313 31.723 1.00 41.27 173 TYR B C 1
ATOM 4542 O O . TYR B 1 173 ? 26.134 16.477 30.700 1.00 41.66 173 TYR B O 1
ATOM 4551 N N . PHE B 1 174 ? 26.020 16.009 32.895 1.00 38.33 174 PHE B N 1
ATOM 4552 C CA . PHE B 1 174 ? 27.446 15.770 32.998 1.00 41.13 174 PHE B CA 1
ATOM 4553 C C . PHE B 1 174 ? 27.604 14.258 33.113 1.00 48.09 174 PHE B C 1
ATOM 4554 O O . PHE B 1 174 ? 27.445 13.687 34.193 1.00 50.87 174 PHE B O 1
ATOM 4562 N N . VAL B 1 175 ? 27.907 13.615 31.990 1.00 43.17 175 VAL B N 1
ATOM 4563 C CA . VAL B 1 175 ? 28.058 12.157 31.934 1.00 40.40 175 VAL B CA 1
ATOM 4564 C C . VAL B 1 175 ? 29.439 11.697 32.409 1.00 39.85 175 VAL B C 1
ATOM 4565 O O . VAL B 1 175 ? 30.445 11.900 31.731 1.00 36.83 175 VAL B O 1
ATOM 4569 N N . LYS B 1 176 ? 29.482 11.065 33.578 1.00 44.39 176 LYS B N 1
ATOM 4570 C CA . LYS B 1 176 ? 30.748 10.598 34.122 1.00 45.90 176 LYS B CA 1
ATOM 4571 C C . LYS B 1 176 ? 31.072 9.175 33.681 1.00 47.36 176 LYS B C 1
ATOM 4572 O O . LYS B 1 176 ? 32.231 8.747 33.697 1.00 49.16 176 LYS B O 1
ATOM 4578 N N . GLY B 1 177 ? 30.041 8.450 33.273 1.00 46.53 177 GLY B N 1
ATOM 4579 C CA . GLY B 1 177 ? 30.241 7.087 32.828 1.00 47.59 177 GLY B CA 1
ATOM 4580 C C . GLY B 1 177 ? 29.037 6.581 32.068 1.00 47.72 177 GLY B C 1
ATOM 4581 O O . GLY B 1 177 ? 27.981 7.225 32.049 1.00 44.70 177 GLY B O 1
ATOM 4582 N N . PRO B 1 178 ? 29.166 5.413 31.426 1.00 51.68 178 PRO B N 1
ATOM 4583 C CA . PRO B 1 178 ? 28.092 4.791 30.648 1.00 50.20 178 PRO B CA 1
ATOM 4584 C C . PRO B 1 178 ? 26.772 4.700 31.397 1.00 49.04 178 PRO B C 1
ATOM 4585 O O . PRO B 1 178 ? 25.709 4.688 30.784 1.00 48.46 178 PRO B O 1
ATOM 4589 N N . GLU B 1 179 ? 26.838 4.625 32.723 1.00 47.45 179 GLU B N 1
ATOM 4590 C CA . GLU B 1 179 ? 25.625 4.501 33.527 1.00 51.46 179 GLU B CA 1
ATOM 4591 C C . GLU B 1 179 ? 24.804 5.786 33.524 1.00 54.17 179 GLU B C 1
ATOM 4592 O O . GLU B 1 179 ? 23.620 5.782 33.870 1.00 56.99 179 GLU B O 1
ATOM 4598 N N . ASP B 1 180 ? 25.434 6.886 33.123 1.00 52.76 180 ASP B N 1
ATOM 4599 C CA . ASP B 1 180 ? 24.753 8.172 33.077 1.00 51.90 180 ASP B CA 1
ATOM 4600 C C . ASP B 1 180 ? 24.118 8.427 31.717 1.00 55.15 180 ASP B C 1
ATOM 4601 O O . ASP B 1 180 ? 23.302 9.336 31.575 1.00 51.44 180 ASP B O 1
ATOM 4606 N N . ILE B 1 181 ? 24.484 7.629 30.718 1.00 49.76 181 ILE B N 1
ATOM 4607 C CA . ILE B 1 181 ? 23.950 7.830 29.378 1.00 50.83 181 ILE B CA 1
ATOM 4608 C C . ILE B 1 181 ? 22.423 7.783 29.320 1.00 50.69 181 ILE B C 1
ATOM 4609 O O . ILE B 1 181 ? 21.792 8.658 28.724 1.00 51.05 181 ILE B O 1
ATOM 4614 N N . PRO B 1 182 ? 21.794 6.780 29.952 1.00 54.17 182 PRO B N 1
ATOM 4615 C CA . PRO B 1 182 ? 20.328 6.770 29.879 1.00 53.61 182 PRO B CA 1
ATOM 4616 C C . PRO B 1 182 ? 19.708 8.023 30.538 1.00 56.69 182 PRO B C 1
ATOM 4617 O O . PRO B 1 182 ? 18.712 8.571 30.059 1.00 50.11 182 PRO B O 1
ATOM 4621 N N . LYS B 1 183 ? 20.313 8.476 31.630 1.00 52.83 183 LYS B N 1
ATOM 4622 C CA . LYS B 1 183 ? 19.837 9.660 32.344 1.00 57.61 183 LYS B CA 1
ATOM 4623 C C . LYS B 1 183 ? 19.940 10.896 31.432 1.00 53.20 183 LYS B C 1
ATOM 4624 O O . LYS B 1 183 ? 19.054 11.741 31.409 1.00 49.00 183 LYS B O 1
ATOM 4630 N N . ALA B 1 184 ? 21.026 10.984 30.675 1.00 50.31 184 ALA B N 1
ATOM 4631 C CA . ALA B 1 184 ? 21.251 12.112 29.770 1.00 53.89 184 ALA B CA 1
ATOM 4632 C C . ALA B 1 184 ? 20.277 12.127 28.598 1.00 54.34 184 ALA B C 1
ATOM 4633 O O . ALA B 1 184 ? 19.867 13.195 28.131 1.00 54.09 184 ALA B O 1
ATOM 4635 N N . TRP B 1 185 ? 19.910 10.944 28.119 1.00 53.80 185 TRP B N 1
ATOM 4636 C CA . TRP B 1 185 ? 18.985 10.830 27.003 1.00 54.38 185 TRP B CA 1
ATOM 4637 C C . TRP B 1 185 ? 17.644 11.395 27.439 1.00 52.87 185 TRP B C 1
ATOM 4638 O O . TRP B 1 185 ? 16.890 11.917 26.625 1.00 50.89 185 TRP B O 1
ATOM 4649 N N . GLU B 1 186 ? 17.354 11.297 28.732 1.00 55.77 186 GLU B N 1
ATOM 4650 C CA . GLU B 1 186 ? 16.117 11.844 29.271 1.00 60.65 186 GLU B CA 1
ATOM 4651 C C . GLU B 1 186 ? 16.252 13.364 29.403 1.00 63.43 186 GLU B C 1
ATOM 4652 O O . GLU B 1 186 ? 15.259 14.068 29.568 1.00 63.87 186 GLU B O 1
ATOM 4658 N N . GLU B 1 187 ? 17.491 13.848 29.323 1.00 66.21 187 GLU B N 1
ATOM 4659 C CA . GLU B 1 187 ? 17.815 15.276 29.413 1.00 65.29 187 GLU B CA 1
ATOM 4660 C C . GLU B 1 187 ? 17.606 15.823 30.809 1.00 64.96 187 GLU B C 1
ATOM 4661 O O . GLU B 1 187 ? 18.502 15.738 31.647 1.00 67.01 187 GLU B O 1
ATOM 4667 N N . GLU B 1 197 ? 14.729 14.292 18.865 1.00 55.75 197 GLU B N 1
ATOM 4668 C CA . GLU B 1 197 ? 15.665 14.668 19.920 1.00 52.72 197 GLU B CA 1
ATOM 4669 C C . GLU B 1 197 ? 17.109 14.668 19.415 1.00 52.13 197 GLU B C 1
ATOM 4670 O O . GLU B 1 197 ? 17.659 13.623 19.074 1.00 58.29 197 GLU B O 1
ATOM 4676 N N . LYS B 1 198 ? 17.718 15.849 19.386 1.00 51.55 198 LYS B N 1
ATOM 4677 C CA . LYS B 1 198 ? 19.094 16.020 18.919 1.00 42.88 198 LYS B CA 1
ATOM 4678 C C . LYS B 1 198 ? 19.974 16.451 20.106 1.00 48.61 198 LYS B C 1
ATOM 4679 O O . LYS B 1 198 ? 19.582 17.298 20.909 1.00 42.38 198 LYS B O 1
ATOM 4685 N N . ILE B 1 199 ? 21.162 15.865 20.225 1.00 39.25 199 ILE B N 1
ATOM 4686 C CA . ILE B 1 199 ? 22.043 16.189 21.339 1.00 40.23 199 ILE B CA 1
ATOM 4687 C C . ILE B 1 199 ? 23.470 16.410 20.858 1.00 38.14 199 ILE B C 1
ATOM 4688 O O . ILE B 1 199 ? 23.892 15.798 19.865 1.00 38.64 199 ILE B O 1
ATOM 4693 N N . ILE B 1 200 ? 24.202 17.313 21.521 1.00 33.23 200 ILE B N 1
ATOM 4694 C CA . ILE B 1 200 ? 25.599 17.509 21.166 1.00 33.40 200 ILE B CA 1
ATOM 4695 C C . ILE B 1 200 ? 26.359 16.975 22.372 1.00 33.14 200 ILE B C 1
ATOM 4696 O O . ILE B 1 200 ? 26.002 17.246 23.523 1.00 31.18 200 ILE B O 1
ATOM 4701 N N . VAL B 1 201 ? 27.368 16.157 22.097 1.00 35.72 201 VAL B N 1
ATOM 4702 C CA . VAL B 1 201 ? 28.187 15.560 23.138 1.00 30.63 201 VAL B CA 1
ATOM 4703 C C . VAL B 1 201 ? 29.567 16.178 23.029 1.00 29.12 201 VAL B C 1
ATOM 4704 O O . VAL B 1 201 ? 30.201 16.094 21.972 1.00 30.96 201 VAL B O 1
ATOM 4708 N N . GLU B 1 202 ? 30.048 16.785 24.115 1.00 30.51 202 GLU B N 1
ATOM 4709 C CA . GLU B 1 202 ? 31.349 17.448 24.080 1.00 32.50 202 GLU B CA 1
ATOM 4710 C C . GLU B 1 202 ? 32.352 16.930 25.094 1.00 27.54 202 GLU B C 1
ATOM 4711 O O . GLU B 1 202 ? 31.978 16.549 26.201 1.00 31.21 202 GLU B O 1
ATOM 4717 N N . GLU B 1 203 ? 33.634 17.002 24.739 1.00 31.64 203 GLU B N 1
ATOM 4718 C CA . GLU B 1 203 ? 34.666 16.614 25.696 1.00 37.17 203 GLU B CA 1
ATOM 4719 C C . GLU B 1 203 ? 34.702 17.644 26.837 1.00 42.70 203 GLU B C 1
ATOM 4720 O O . GLU B 1 203 ? 34.371 18.825 26.641 1.00 38.24 203 GLU B O 1
ATOM 4726 N N . HIS B 1 204 ? 35.097 17.205 28.029 1.00 36.14 204 HIS B N 1
ATOM 4727 C CA . HIS B 1 204 ? 35.180 18.112 29.163 1.00 39.41 204 HIS B CA 1
ATOM 4728 C C . HIS B 1 204 ? 36.455 18.934 29.087 1.00 44.93 204 HIS B C 1
ATOM 4729 O O . HIS B 1 204 ? 37.551 18.384 28.973 1.00 42.98 204 HIS B O 1
ATOM 4736 N N . ILE B 1 205 ? 36.321 20.256 29.132 1.00 38.61 205 ILE B N 1
ATOM 4737 C CA . ILE B 1 205 ? 37.489 21.125 29.092 1.00 39.92 205 ILE B CA 1
ATOM 4738 C C . ILE B 1 205 ? 37.850 21.515 30.521 1.00 41.49 205 ILE B C 1
ATOM 4739 O O . ILE B 1 205 ? 37.006 22.002 31.281 1.00 36.70 205 ILE B O 1
ATOM 4744 N N . ASP B 1 206 ? 39.090 21.249 30.911 1.00 45.13 206 ASP B N 1
ATOM 4745 C CA . ASP B 1 206 ? 39.526 21.620 32.250 1.00 50.21 206 ASP B CA 1
ATOM 4746 C C . ASP B 1 206 ? 40.094 23.022 32.072 1.00 48.16 206 ASP B C 1
ATOM 4747 O O . ASP B 1 206 ? 41.243 23.190 31.664 1.00 58.83 206 ASP B O 1
ATOM 4752 N N . PHE B 1 207 ? 39.275 24.033 32.338 1.00 46.83 207 PHE B N 1
ATOM 4753 C CA . PHE B 1 207 ? 39.739 25.404 32.175 1.00 35.05 207 PHE B CA 1
ATOM 4754 C C . PHE B 1 207 ? 39.905 26.112 33.517 1.00 29.87 207 PHE B C 1
ATOM 4755 O O . PHE B 1 207 ? 39.367 25.683 34.541 1.00 32.96 207 PHE B O 1
ATOM 4763 N N . ASP B 1 208 ? 40.664 27.198 33.491 1.00 31.55 208 ASP B N 1
ATOM 4764 C CA . ASP B 1 208 ? 40.923 28.012 34.672 1.00 29.16 208 ASP B CA 1
ATOM 4765 C C . ASP B 1 208 ? 39.750 28.952 34.897 1.00 30.89 208 ASP B C 1
ATOM 4766 O O . ASP B 1 208 ? 39.308 29.163 36.029 1.00 31.28 208 ASP B O 1
ATOM 4771 N N . VAL B 1 209 ? 39.251 29.521 33.807 1.00 28.33 209 VAL B N 1
ATOM 4772 C CA . VAL B 1 209 ? 38.135 30.450 33.930 1.00 31.64 209 VAL B CA 1
ATOM 4773 C C . VAL B 1 209 ? 37.394 30.586 32.616 1.00 29.27 209 VAL B C 1
ATOM 4774 O O . VAL B 1 209 ? 37.945 30.327 31.554 1.00 26.80 209 VAL B O 1
ATOM 4778 N N . GLU B 1 210 ? 36.132 30.987 32.699 1.00 25.21 210 GLU B N 1
ATOM 4779 C CA . GLU B 1 210 ? 35.330 31.201 31.490 1.00 24.33 210 GLU B CA 1
ATOM 4780 C C . GLU B 1 210 ? 35.288 32.711 31.333 1.00 26.48 210 GLU B C 1
ATOM 4781 O O . GLU B 1 210 ? 35.215 33.440 32.332 1.00 24.66 210 GLU B O 1
ATOM 4787 N N . VAL B 1 211 ? 35.306 33.187 30.096 1.00 25.03 211 VAL B N 1
ATOM 4788 C CA . VAL B 1 211 ? 35.270 34.627 29.861 1.00 23.07 211 VAL B CA 1
ATOM 4789 C C . VAL B 1 211 ? 34.235 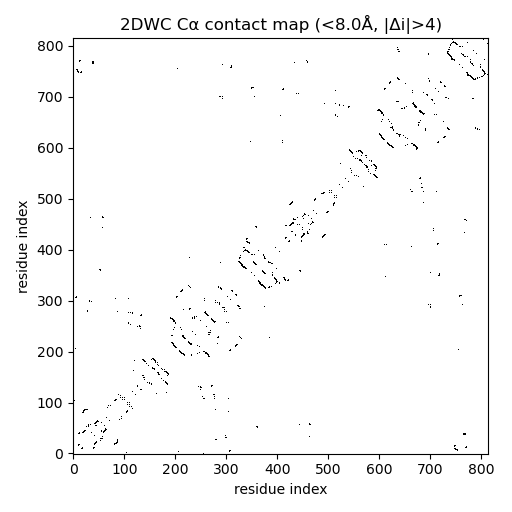34.987 28.800 1.00 21.75 211 VAL B C 1
ATOM 4790 O O . VAL B 1 211 ? 33.897 34.191 27.933 1.00 24.42 211 VAL B O 1
ATOM 4794 N N . THR B 1 212 ? 33.711 36.200 28.906 1.00 20.85 212 THR B N 1
ATOM 4795 C CA . THR B 1 212 ? 32.759 36.684 27.905 1.00 17.65 212 THR B CA 1
ATOM 4796 C C . THR B 1 212 ? 33.482 37.831 27.243 1.00 18.61 212 THR B C 1
ATOM 4797 O O . THR B 1 212 ? 33.934 38.752 27.949 1.00 20.97 212 THR B O 1
ATOM 4801 N N . GLU B 1 213 ? 33.697 37.756 25.923 1.00 17.83 213 GLU B N 1
ATOM 4802 C CA . GLU B 1 213 ? 34.303 38.874 25.226 1.00 17.31 213 GLU B CA 1
ATOM 4803 C C . GLU B 1 213 ? 33.151 39.657 24.579 1.00 17.82 213 GLU B C 1
ATOM 4804 O O . GLU B 1 213 ? 32.434 39.131 23.694 1.00 19.21 213 GLU B O 1
ATOM 4810 N N . LEU B 1 214 ? 32.991 40.917 25.007 1.00 18.85 214 LEU B N 1
ATOM 4811 C CA . LEU B 1 214 ? 31.883 41.758 24.527 1.00 19.25 214 LEU B CA 1
ATOM 4812 C C . LEU B 1 214 ? 32.217 42.529 23.277 1.00 18.04 214 LEU B C 1
ATOM 4813 O O . LEU B 1 214 ? 32.163 43.764 23.255 1.00 17.67 214 LEU B O 1
ATOM 4818 N N . ALA B 1 215 ? 32.578 41.802 22.209 1.00 20.60 215 ALA B N 1
ATOM 4819 C CA . ALA B 1 215 ? 32.940 42.449 20.933 1.00 19.01 215 ALA B CA 1
ATOM 4820 C C . ALA B 1 215 ? 31.753 43.254 20.368 1.00 16.93 215 ALA B C 1
ATOM 4821 O O . ALA B 1 215 ? 30.613 42.787 20.371 1.00 21.03 215 ALA B O 1
ATOM 4823 N N . VAL B 1 216 ? 32.008 44.473 19.929 1.00 15.37 216 VAL B N 1
ATOM 4824 C CA . VAL B 1 216 ? 30.919 45.267 19.344 1.00 17.42 216 VAL B CA 1
ATOM 4825 C C . VAL B 1 216 ? 31.235 45.698 17.927 1.00 20.12 216 VAL B C 1
ATOM 4826 O O . VAL B 1 216 ? 32.297 46.278 17.660 1.00 18.68 216 VAL B O 1
ATOM 4830 N N . ARG B 1 217 ? 30.305 45.386 17.004 1.00 17.65 217 ARG B N 1
ATOM 4831 C CA . ARG B 1 217 ? 30.416 45.769 15.595 1.00 17.69 217 ARG B CA 1
ATOM 4832 C C . ARG B 1 217 ? 29.698 47.095 15.437 1.00 22.82 217 ARG B C 1
ATOM 4833 O O . ARG B 1 217 ? 28.549 47.227 15.815 1.00 18.94 217 ARG B O 1
ATOM 4841 N N . HIS B 1 218 ? 30.344 48.078 14.832 1.00 15.00 218 HIS B N 1
ATOM 4842 C CA . HIS B 1 218 ? 29.707 49.402 14.721 1.00 16.74 218 HIS B CA 1
ATOM 4843 C C . HIS B 1 218 ? 30.420 50.166 13.605 1.00 17.13 218 HIS B C 1
ATOM 4844 O O . HIS B 1 218 ? 31.458 49.719 13.120 1.00 22.39 218 HIS B O 1
ATOM 4851 N N . PHE B 1 219 ? 29.848 51.303 13.209 1.00 15.46 219 PHE B N 1
ATOM 4852 C CA . PHE B 1 219 ? 30.457 52.138 12.170 1.00 18.83 219 PHE B CA 1
ATOM 4853 C C . PHE B 1 219 ? 31.587 52.961 12.748 1.00 20.28 219 PHE B C 1
ATOM 4854 O O . PHE B 1 219 ? 31.530 53.419 13.904 1.00 19.59 219 PHE B O 1
ATOM 4862 N N . ASP B 1 220 ? 32.631 53.135 11.947 1.00 22.56 220 ASP B N 1
ATOM 4863 C CA . ASP B 1 220 ? 33.725 54.011 12.340 1.00 23.12 220 ASP B CA 1
ATOM 4864 C C . ASP B 1 220 ? 33.416 55.354 11.716 1.00 24.75 220 ASP B C 1
ATOM 4865 O O . ASP B 1 220 ? 32.425 55.526 10.988 1.00 21.09 220 ASP B O 1
ATOM 4870 N N . GLU B 1 221 ? 34.265 56.342 11.995 1.00 24.97 221 GLU B N 1
ATOM 4871 C CA . GLU B 1 221 ? 34.017 57.672 11.491 1.00 25.13 221 GLU B CA 1
ATOM 4872 C C . GLU B 1 221 ? 33.953 57.779 9.976 1.00 27.18 221 GLU B C 1
ATOM 4873 O O . GLU B 1 221 ? 33.345 58.708 9.444 1.00 29.48 221 GLU B O 1
ATOM 4879 N N . ASN B 1 222 ? 34.577 56.833 9.278 1.00 28.51 222 ASN B N 1
ATOM 4880 C CA . ASN B 1 222 ? 34.564 56.832 7.817 1.00 35.07 222 ASN B CA 1
ATOM 4881 C C . ASN B 1 222 ? 33.343 56.158 7.226 1.00 34.64 222 ASN B C 1
ATOM 4882 O O . ASN B 1 222 ? 33.186 56.115 6.013 1.00 34.38 222 ASN B O 1
ATOM 4887 N N . GLY B 1 223 ? 32.480 55.609 8.065 1.00 25.58 223 GLY B N 1
ATOM 4888 C CA . GLY B 1 223 ? 31.303 54.977 7.505 1.00 22.52 223 GLY B CA 1
ATOM 4889 C C . GLY B 1 223 ? 31.444 53.492 7.259 1.00 22.33 223 GLY B C 1
ATOM 4890 O O . GLY B 1 223 ? 30.541 52.893 6.716 1.00 23.53 223 GLY B O 1
ATOM 4891 N N . GLU B 1 224 ? 32.579 52.900 7.617 1.00 21.32 224 GLU B N 1
ATOM 4892 C CA . GLU B 1 224 ? 32.739 51.449 7.440 1.00 23.89 224 GLU B CA 1
ATOM 4893 C C . GLU B 1 224 ? 32.531 50.748 8.762 1.00 19.54 224 GLU B C 1
ATOM 4894 O O . GLU B 1 224 ? 32.670 51.343 9.812 1.00 23.96 224 GLU B O 1
ATOM 4900 N N . ILE B 1 225 ? 32.241 49.465 8.702 1.00 18.64 225 ILE B N 1
ATOM 4901 C CA . ILE B 1 225 ? 32.039 48.732 9.935 1.00 18.22 225 ILE B CA 1
ATOM 4902 C C . ILE B 1 225 ? 33.344 48.211 10.526 1.00 24.43 225 ILE B C 1
ATOM 4903 O O . ILE B 1 225 ? 34.196 47.655 9.806 1.00 23.47 225 ILE B O 1
ATOM 4908 N N . VAL B 1 226 ? 33.532 48.453 11.822 1.00 16.08 226 VAL B N 1
ATOM 4909 C CA . VAL B 1 226 ? 34.704 47.928 12.536 1.00 18.76 226 VAL B CA 1
ATOM 4910 C C . VAL B 1 226 ? 34.244 47.160 13.775 1.00 22.28 226 VAL B C 1
ATOM 4911 O O . VAL B 1 226 ? 33.058 47.210 14.144 1.00 19.65 226 VAL B O 1
ATOM 4915 N N . THR B 1 227 ? 35.163 46.436 14.417 1.00 18.32 227 THR B N 1
ATOM 4916 C CA . THR B 1 227 ? 34.803 45.682 15.611 1.00 19.46 227 THR B CA 1
ATOM 4917 C C . THR B 1 227 ? 35.751 46.134 16.733 1.00 25.06 227 THR B C 1
ATOM 4918 O O . THR B 1 227 ? 36.979 46.177 16.545 1.00 21.29 227 THR B O 1
ATOM 4922 N N . THR B 1 228 ? 35.184 46.443 17.896 1.00 20.58 228 THR B N 1
ATOM 4923 C CA . THR B 1 228 ? 35.948 46.955 19.033 1.00 21.50 228 THR B CA 1
ATOM 4924 C C . THR B 1 228 ? 35.831 46.005 20.187 1.00 20.76 228 THR B C 1
ATOM 4925 O O . THR B 1 228 ? 34.776 45.409 20.439 1.00 18.78 228 THR B O 1
ATOM 4929 N N . PHE B 1 229 ? 36.952 45.846 20.899 1.00 18.89 229 PHE B N 1
ATOM 4930 C CA . PHE B 1 229 ? 37.036 44.866 21.955 1.00 21.55 229 PHE B CA 1
ATOM 4931 C C . PHE B 1 229 ? 37.284 45.323 23.363 1.00 21.40 229 PHE B C 1
ATOM 4932 O O . PHE B 1 229 ? 38.397 45.822 23.682 1.00 21.76 229 PHE B O 1
ATOM 4940 N N . PRO B 1 230 ? 36.272 45.171 24.243 1.00 19.33 230 PRO B N 1
ATOM 4941 C CA . PRO B 1 230 ? 36.452 45.555 25.652 1.00 19.92 230 PRO B CA 1
ATOM 4942 C C . PRO B 1 230 ? 37.369 44.498 26.296 1.00 18.33 230 PRO B C 1
ATOM 4943 O O . PRO B 1 230 ? 37.619 43.417 25.717 1.00 21.61 230 PRO B O 1
ATOM 4947 N N . LYS B 1 231 ? 37.833 44.759 27.515 1.00 19.12 231 LYS B N 1
ATOM 4948 C CA . LYS B 1 231 ? 38.637 43.747 28.187 1.00 22.08 231 LYS B CA 1
ATOM 4949 C C . LYS B 1 231 ? 37.746 42.521 28.469 1.00 24.35 231 LYS B C 1
ATOM 4950 O O . LYS B 1 231 ? 36.543 42.652 28.732 1.00 19.92 231 LYS B O 1
ATOM 4956 N N . PRO B 1 232 ? 38.306 41.304 28.412 1.00 22.21 232 PRO B N 1
ATOM 4957 C CA . PRO B 1 232 ? 37.519 40.095 28.682 1.00 21.41 232 PRO B CA 1
ATOM 4958 C C . PRO B 1 232 ? 36.853 40.163 30.085 1.00 19.01 232 PRO B C 1
ATOM 4959 O O . PRO B 1 232 ? 37.423 40.722 31.035 1.00 20.52 232 PRO B O 1
ATOM 4963 N N . VAL B 1 233 ? 35.673 39.577 30.205 1.00 20.73 233 VAL B N 1
ATOM 4964 C CA . VAL B 1 233 ? 34.941 39.559 31.464 1.00 21.78 233 VAL B CA 1
ATOM 4965 C C . VAL B 1 233 ? 34.981 38.154 32.027 1.00 23.75 233 VAL B C 1
ATOM 4966 O O . VAL B 1 233 ? 34.518 37.216 31.384 1.00 24.17 233 VAL B O 1
ATOM 4970 N N . GLY B 1 234 ? 35.546 37.982 33.222 1.00 20.92 234 GLY B N 1
ATOM 4971 C CA . GLY B 1 234 ? 35.514 36.652 33.782 1.00 22.11 234 GLY B CA 1
ATOM 4972 C C . GLY B 1 234 ? 34.194 36.362 34.508 1.00 21.52 234 GLY B C 1
ATOM 4973 O O . GLY B 1 234 ? 33.508 37.304 34.942 1.00 22.54 234 GLY B O 1
ATOM 4974 N N . HIS B 1 235 ? 33.812 35.090 34.641 1.00 22.07 235 HIS B N 1
ATOM 4975 C CA . HIS B 1 235 ? 32.587 34.770 35.385 1.00 23.93 235 HIS B CA 1
ATOM 4976 C C . HIS B 1 235 ? 32.504 33.307 35.771 1.00 31.96 235 HIS B C 1
ATOM 4977 O O . HIS B 1 235 ? 33.288 32.494 35.305 1.00 28.43 235 HIS B O 1
ATOM 4984 N N . TYR B 1 236 ? 31.553 32.967 36.632 1.00 40.20 236 TYR B N 1
ATOM 4985 C CA . TYR B 1 236 ? 31.405 31.567 36.984 1.00 50.36 236 TYR B CA 1
ATOM 4986 C C . TYR B 1 236 ? 29.930 31.153 36.932 1.00 61.46 236 TYR B C 1
ATOM 4987 O O . TYR B 1 236 ? 29.067 31.764 37.586 1.00 67.04 236 TYR B O 1
ATOM 4996 N N . GLN B 1 237 ? 29.663 30.137 36.102 1.00 59.96 237 GLN B N 1
ATOM 4997 C CA . GLN B 1 237 ? 28.324 29.593 35.858 1.00 63.34 237 GLN B CA 1
ATOM 4998 C C . GLN B 1 237 ? 27.920 28.474 36.808 1.00 69.22 237 GLN B C 1
ATOM 4999 O O . GLN B 1 237 ? 28.464 27.369 36.744 1.00 69.03 237 GLN B O 1
ATOM 5005 N N . ILE B 1 238 ? 26.954 28.762 37.675 1.00 72.74 238 ILE B N 1
ATOM 5006 C CA . ILE B 1 238 ? 26.456 27.776 38.627 1.00 70.18 238 ILE B CA 1
ATOM 5007 C C . ILE B 1 238 ? 25.068 27.285 38.213 1.00 70.09 238 ILE B C 1
ATOM 5008 O O . ILE B 1 238 ? 24.067 27.991 38.379 1.00 68.92 238 ILE B O 1
ATOM 5013 N N . ASP B 1 239 ? 25.019 26.073 37.665 1.00 71.11 239 ASP B N 1
ATOM 5014 C CA . ASP B 1 239 ? 23.761 25.474 37.229 1.00 71.47 239 ASP B CA 1
ATOM 5015 C C . ASP B 1 239 ? 23.025 26.349 36.211 1.00 71.23 239 ASP B C 1
ATOM 5016 O O . ASP B 1 239 ? 21.883 26.778 36.434 1.00 71.11 239 ASP B O 1
ATOM 5021 N N . GLY B 1 240 ? 23.704 26.616 35.098 1.00 68.78 240 GLY B N 1
ATOM 5022 C CA . GLY B 1 240 ? 23.118 27.409 34.035 1.00 67.56 240 GLY B CA 1
ATOM 5023 C C . GLY B 1 240 ? 22.879 28.883 34.304 1.00 66.46 240 GLY B C 1
ATOM 5024 O O . GLY B 1 240 ? 22.460 29.604 33.398 1.00 71.62 240 GLY B O 1
ATOM 5025 N N . ASP B 1 241 ? 23.127 29.348 35.526 1.00 62.91 241 ASP B N 1
ATOM 5026 C CA . ASP B 1 241 ? 22.922 30.760 35.828 1.00 56.48 241 ASP B CA 1
ATOM 5027 C C . ASP B 1 241 ? 24.202 31.411 36.356 1.00 54.06 241 ASP B C 1
ATOM 5028 O O . ASP B 1 241 ? 24.900 30.870 37.236 1.00 47.03 241 ASP B O 1
ATOM 5033 N N . TYR B 1 242 ? 24.540 32.565 35.792 1.00 47.99 242 TYR B N 1
ATOM 5034 C CA . TYR B 1 242 ? 25.744 33.231 36.239 1.00 38.22 242 TYR B CA 1
ATOM 5035 C C . TYR B 1 242 ? 25.429 33.774 37.637 1.00 42.34 242 TYR B C 1
ATOM 5036 O O . TYR B 1 242 ? 24.272 34.079 37.984 1.00 47.41 242 TYR B O 1
ATOM 5045 N N . HIS B 1 243 ? 26.460 33.818 38.460 1.00 30.54 243 HIS B N 1
ATOM 5046 C CA . HIS B 1 243 ? 26.321 34.249 39.836 1.00 27.80 243 HIS B CA 1
ATOM 5047 C C . HIS B 1 243 ? 27.159 35.493 40.083 1.00 24.20 243 HIS B C 1
ATOM 5048 O O . HIS B 1 243 ? 26.786 36.338 40.884 1.00 23.53 243 HIS B O 1
ATOM 5055 N N . ALA B 1 244 ? 28.309 35.580 39.416 1.00 24.93 244 ALA B N 1
ATOM 5056 C CA . ALA B 1 244 ? 29.228 36.715 39.588 1.00 27.58 244 ALA B CA 1
ATOM 5057 C C . ALA B 1 244 ? 30.042 36.910 38.319 1.00 21.52 244 ALA B C 1
ATOM 5058 O O . ALA B 1 244 ? 30.291 35.933 37.610 1.00 22.54 244 ALA B O 1
ATOM 5060 N N . SER B 1 245 ? 30.448 38.144 38.027 1.00 18.55 245 SER B N 1
ATOM 5061 C CA . SER B 1 245 ? 31.297 38.416 36.861 1.00 17.79 245 SER B CA 1
ATOM 5062 C C . SER B 1 245 ? 32.227 39.546 37.226 1.00 17.66 245 SER B C 1
ATOM 5063 O O . SER B 1 245 ? 32.005 40.262 38.223 1.00 20.82 245 SER B O 1
ATOM 5066 N N . TRP B 1 246 ? 33.295 39.731 36.448 1.00 18.08 246 TRP B N 1
ATOM 5067 C CA . TRP B 1 246 ? 34.216 40.778 36.819 1.00 16.89 246 TRP B CA 1
ATOM 5068 C C . TRP B 1 246 ? 35.024 41.153 35.611 1.00 19.18 246 TRP B C 1
ATOM 5069 O O . TRP B 1 246 ? 35.111 40.382 34.651 1.00 19.90 246 TRP B O 1
ATOM 5080 N N . GLN B 1 247 ? 35.624 42.339 35.661 1.00 17.94 247 GLN B N 1
ATOM 5081 C CA . GLN B 1 247 ? 36.459 42.792 34.536 1.00 17.61 247 GLN B CA 1
ATOM 5082 C C . GLN B 1 247 ? 37.645 43.512 35.150 1.00 23.08 247 GLN B C 1
ATOM 5083 O O . GLN B 1 247 ? 37.477 44.299 36.057 1.00 23.88 247 GLN B O 1
ATOM 5089 N N . PRO B 1 248 ? 38.871 43.252 34.663 1.00 22.29 248 PRO B N 1
ATOM 5090 C CA . PRO B 1 248 ? 39.220 42.328 33.580 1.00 21.37 248 PRO B CA 1
ATOM 5091 C C . PRO B 1 248 ? 39.474 40.924 34.105 1.00 21.91 248 PRO B C 1
ATOM 5092 O O . PRO B 1 248 ? 39.788 40.725 35.288 1.00 24.37 248 PRO B O 1
ATOM 5096 N N . ALA B 1 249 ? 39.296 39.943 33.241 1.00 19.86 249 ALA B N 1
ATOM 5097 C CA . ALA B 1 249 ? 39.572 38.554 33.621 1.00 23.50 249 ALA B CA 1
ATOM 5098 C C . ALA B 1 249 ? 41.098 38.454 33.865 1.00 22.45 249 ALA B C 1
ATOM 5099 O O . ALA B 1 249 ? 41.884 39.070 33.158 1.00 26.66 249 ALA B O 1
ATOM 5101 N N . GLU B 1 250 ? 41.502 37.681 34.860 1.00 24.61 250 GLU B N 1
ATOM 5102 C CA . GLU B 1 250 ? 42.924 37.564 35.163 1.00 30.91 250 GLU B CA 1
ATOM 5103 C C . GLU B 1 250 ? 43.533 36.437 34.347 1.00 35.59 250 GLU B C 1
ATOM 5104 O O . GLU B 1 250 ? 43.725 35.321 34.841 1.00 34.66 250 GLU B O 1
ATOM 5110 N N . ILE B 1 251 ? 43.775 36.737 33.074 1.00 28.69 251 ILE B N 1
ATOM 5111 C CA . ILE B 1 251 ? 44.345 35.786 32.129 1.00 33.49 251 ILE B CA 1
ATOM 5112 C C . ILE B 1 251 ? 45.604 36.384 31.506 1.00 31.70 251 ILE B C 1
ATOM 5113 O O . ILE B 1 251 ? 45.826 37.597 31.568 1.00 27.50 251 ILE B O 1
ATOM 5118 N N . SER B 1 252 ? 46.435 35.533 30.902 1.00 34.58 252 SER B N 1
ATOM 5119 C CA . SER B 1 252 ? 47.669 36.013 30.296 1.00 39.28 252 SER B CA 1
ATOM 5120 C C . SER B 1 252 ? 47.422 36.924 29.123 1.00 38.50 252 SER B C 1
ATOM 5121 O O . SER B 1 252 ? 46.349 36.898 28.494 1.00 36.01 252 SER B O 1
ATOM 5124 N N . GLU B 1 253 ? 48.430 37.731 28.828 1.00 36.74 253 GLU B N 1
ATOM 5125 C CA . GLU B 1 253 ? 48.373 38.653 27.718 1.00 38.89 253 GLU B CA 1
ATOM 5126 C C . GLU B 1 253 ? 48.236 37.841 26.426 1.00 42.83 253 GLU B C 1
ATOM 5127 O O . GLU B 1 253 ? 47.559 38.267 25.485 1.00 33.37 253 GLU B O 1
ATOM 5133 N N . LYS B 1 254 ? 48.862 36.665 26.379 1.00 36.37 254 LYS B N 1
ATOM 5134 C CA . LYS B 1 254 ? 48.734 35.816 25.188 1.00 41.53 254 LYS B CA 1
ATOM 5135 C C . LYS B 1 254 ? 47.298 35.315 25.044 1.00 35.14 254 LYS B C 1
ATOM 5136 O O . LYS B 1 254 ? 46.725 35.341 23.955 1.00 35.57 254 LYS B O 1
ATOM 5142 N N . ALA B 1 255 ? 46.721 34.855 26.145 1.00 31.01 255 ALA B N 1
ATOM 5143 C CA . ALA B 1 255 ? 45.347 34.364 26.109 1.00 36.98 255 ALA B CA 1
ATOM 5144 C C . ALA B 1 255 ? 44.422 35.519 25.719 1.00 31.08 255 ALA B C 1
ATOM 5145 O O . ALA B 1 255 ? 43.476 35.336 24.950 1.00 31.48 255 ALA B O 1
ATOM 5147 N N . GLU B 1 256 ? 44.693 36.702 26.263 1.00 26.63 256 GLU B N 1
ATOM 5148 C CA . GLU B 1 256 ? 43.861 37.867 25.974 1.00 26.65 256 GLU B CA 1
ATOM 5149 C C . GLU B 1 256 ? 43.840 38.165 24.483 1.00 30.15 256 GLU B C 1
ATOM 5150 O O . GLU B 1 256 ? 42.782 38.420 23.894 1.00 27.38 256 GLU B O 1
ATOM 5156 N N . ARG B 1 257 ? 45.001 38.126 23.840 1.00 26.12 257 ARG B N 1
ATOM 5157 C CA . ARG B 1 257 ? 45.010 38.393 22.409 1.00 29.03 257 ARG B CA 1
ATOM 5158 C C . ARG B 1 257 ? 44.310 37.278 21.617 1.00 26.46 257 ARG B C 1
ATOM 5159 O O . ARG B 1 257 ? 43.740 37.527 20.544 1.00 25.82 257 ARG B O 1
ATOM 5167 N N . GLU B 1 258 ? 44.387 36.056 22.106 1.00 24.55 258 GLU B N 1
ATOM 5168 C CA . GLU B 1 258 ? 43.732 34.938 21.417 1.00 25.86 258 GLU B CA 1
ATOM 5169 C C . GLU B 1 258 ? 42.206 35.106 21.581 1.00 25.82 258 GLU B C 1
ATOM 5170 O O . GLU B 1 258 ? 41.417 34.765 20.683 1.00 23.16 258 GLU B O 1
ATOM 5176 N N . VAL B 1 259 ? 41.800 35.619 22.740 1.00 24.63 259 VAL B N 1
ATOM 5177 C CA . VAL B 1 259 ? 40.352 35.855 22.988 1.00 23.90 259 VAL B CA 1
ATOM 5178 C C . VAL B 1 259 ? 39.862 36.844 21.934 1.00 21.95 259 VAL B C 1
ATOM 5179 O O . VAL B 1 259 ? 38.834 36.622 21.295 1.00 22.69 259 VAL B O 1
ATOM 5183 N N . TYR B 1 260 ? 40.604 37.928 21.715 1.00 20.27 260 TYR B N 1
ATOM 5184 C CA . TYR B 1 260 ? 40.206 38.913 20.702 1.00 20.09 260 TYR B CA 1
ATOM 5185 C C . TYR B 1 260 ? 40.221 38.285 19.309 1.00 29.14 260 TYR B C 1
ATOM 5186 O O . TYR B 1 260 ? 39.330 38.523 18.514 1.00 21.21 260 TYR B O 1
ATOM 5195 N N . ARG B 1 261 ? 41.243 37.485 19.001 1.00 23.85 261 ARG B N 1
ATOM 5196 C CA . ARG B 1 261 ? 41.306 36.875 17.681 1.00 22.66 261 ARG B CA 1
ATOM 5197 C C . ARG B 1 261 ? 40.106 35.956 17.398 1.00 21.11 261 ARG B C 1
ATOM 5198 O O . ARG B 1 261 ? 39.518 35.995 16.297 1.00 23.59 261 ARG B O 1
ATOM 5206 N N . ILE B 1 262 ? 39.772 35.116 18.370 1.00 21.61 262 ILE B N 1
ATOM 5207 C CA . ILE B 1 262 ? 38.657 34.162 18.228 1.00 22.81 262 ILE B CA 1
ATOM 5208 C C . ILE B 1 262 ? 37.333 34.931 18.131 1.00 25.31 262 ILE B C 1
ATOM 5209 O O . ILE B 1 262 ? 36.483 34.640 17.264 1.00 20.68 262 ILE B O 1
ATOM 5214 N N . ALA B 1 263 ? 37.155 35.909 19.022 1.00 22.87 263 ALA B N 1
ATOM 5215 C CA . ALA B 1 263 ? 35.913 36.716 18.967 1.00 22.33 263 ALA B CA 1
ATOM 5216 C C . ALA B 1 263 ? 35.779 37.386 17.592 1.00 20.69 263 ALA B C 1
ATOM 5217 O O . ALA B 1 263 ? 34.704 37.387 16.987 1.00 23.16 263 ALA B O 1
ATOM 5219 N N . LYS B 1 264 ? 36.862 37.953 17.062 1.00 17.43 264 LYS B N 1
ATOM 5220 C CA . LYS B 1 264 ? 36.784 38.622 15.763 1.00 20.96 264 LYS B CA 1
ATOM 5221 C C . LYS B 1 264 ? 36.351 37.684 14.637 1.00 22.67 264 LYS B C 1
ATOM 5222 O O . LYS B 1 264 ? 35.537 38.060 13.775 1.00 21.79 264 LYS B O 1
ATOM 5228 N N . ARG B 1 265 ? 36.897 36.471 14.642 1.00 24.13 265 ARG B N 1
ATOM 5229 C CA . ARG B 1 265 ? 36.551 35.492 13.599 1.00 21.85 265 ARG B CA 1
ATOM 5230 C C . ARG B 1 265 ? 35.063 35.146 13.693 1.00 23.04 265 ARG B C 1
ATOM 5231 O O . ARG B 1 265 ? 34.398 34.996 12.677 1.00 22.31 265 ARG B O 1
ATOM 5239 N N . ILE B 1 266 ? 34.545 35.077 14.914 1.00 22.78 266 ILE B N 1
ATOM 5240 C CA . ILE B 1 266 ? 33.134 34.740 15.100 1.00 19.82 266 ILE B CA 1
ATOM 5241 C C . ILE B 1 266 ? 32.224 35.899 14.701 1.00 22.77 266 ILE B C 1
ATOM 5242 O O . ILE B 1 266 ? 31.260 35.711 13.966 1.00 21.11 266 ILE B O 1
ATOM 5247 N N . THR B 1 267 ? 32.518 37.093 15.194 1.00 19.95 267 THR B N 1
ATOM 5248 C CA . THR B 1 267 ? 31.639 38.210 14.839 1.00 26.24 267 THR B CA 1
ATOM 5249 C C . THR B 1 267 ? 31.729 38.595 13.363 1.00 23.44 267 THR B C 1
ATOM 5250 O O . THR B 1 267 ? 30.745 39.056 12.788 1.00 20.69 267 THR B O 1
ATOM 5254 N N . ASP B 1 268 ? 32.892 38.418 12.724 1.00 22.30 268 ASP B N 1
ATOM 5255 C CA . ASP B 1 268 ? 32.984 38.706 11.279 1.00 22.15 268 ASP B CA 1
ATOM 5256 C C . ASP B 1 268 ? 32.006 37.771 10.534 1.00 19.91 268 ASP B C 1
ATOM 5257 O O . ASP B 1 268 ? 31.420 38.162 9.510 1.00 22.11 268 ASP B O 1
ATOM 5262 N N . VAL B 1 269 ? 31.865 36.529 10.997 1.00 19.68 269 VAL B N 1
ATOM 5263 C CA . VAL B 1 269 ? 30.910 35.622 10.353 1.00 23.45 269 VAL B CA 1
ATOM 5264 C C . VAL B 1 269 ? 29.440 35.988 10.665 1.00 25.99 269 VAL B C 1
ATOM 5265 O O . VAL B 1 269 ? 28.583 35.971 9.770 1.00 22.88 269 VAL B O 1
ATOM 5269 N N . LEU B 1 270 ? 29.136 36.306 11.925 1.00 22.53 270 LEU B N 1
ATOM 5270 C CA . LEU B 1 270 ? 27.741 36.620 12.256 1.00 20.61 270 LEU B CA 1
ATOM 5271 C C . LEU B 1 270 ? 27.292 37.930 11.607 1.00 23.21 270 LEU B C 1
ATOM 5272 O O . LEU B 1 270 ? 26.151 38.029 11.158 1.00 20.85 270 LEU B O 1
ATOM 5277 N N . GLY B 1 271 ? 28.191 38.919 11.565 1.00 19.34 271 GLY B N 1
ATOM 5278 C CA . GLY B 1 271 ? 27.907 40.189 10.912 1.00 21.00 271 GLY B CA 1
ATOM 5279 C C . GLY B 1 271 ? 26.928 41.099 11.653 1.00 19.02 271 GLY B C 1
ATOM 5280 O O . GLY B 1 271 ? 26.714 40.904 12.850 1.00 18.53 271 GLY B O 1
ATOM 5281 N N . GLY B 1 272 ? 26.363 42.074 10.931 1.00 17.84 272 GLY B N 1
ATOM 5282 C CA . GLY B 1 272 ? 25.399 43.001 11.519 1.00 18.18 272 GLY B CA 1
ATOM 5283 C C . GLY B 1 272 ? 26.042 44.107 12.330 1.00 18.91 272 GLY B C 1
ATOM 5284 O O . GLY B 1 272 ? 27.229 44.424 12.173 1.00 19.58 272 GLY B O 1
ATOM 5285 N N . LEU B 1 273 ? 25.253 44.731 13.208 1.00 16.42 273 LEU B N 1
ATOM 5286 C CA . LEU B 1 273 ? 25.794 45.764 14.118 1.00 14.14 273 LEU B CA 1
ATOM 5287 C C . LEU B 1 273 ? 25.297 45.415 15.517 1.00 18.55 273 LEU B C 1
ATOM 5288 O O . LEU B 1 273 ? 24.199 44.907 15.660 1.00 18.96 273 LEU B O 1
ATOM 5293 N N . GLY B 1 274 ? 26.110 45.681 16.533 1.00 14.86 274 GLY B N 1
ATOM 5294 C CA . GLY B 1 274 ? 25.688 45.393 17.898 1.00 17.30 274 GLY B CA 1
ATOM 5295 C C . GLY B 1 274 ? 26.764 44.717 18.727 1.00 17.91 274 GLY B C 1
ATOM 5296 O O . GLY B 1 274 ? 27.835 44.351 18.219 1.00 18.08 274 GLY B O 1
ATOM 5297 N N . ILE B 1 275 ? 26.508 44.587 20.015 1.00 16.04 275 ILE B N 1
ATOM 5298 C CA . ILE B 1 275 ? 27.472 43.895 20.865 1.00 15.55 275 ILE B CA 1
ATOM 5299 C C . ILE B 1 275 ? 27.129 42.395 20.901 1.00 20.83 275 ILE B C 1
ATOM 5300 O O . ILE B 1 275 ? 25.957 42.003 20.784 1.00 18.11 275 ILE B O 1
ATOM 5305 N N . PHE B 1 276 ? 28.160 41.563 21.082 1.00 16.50 276 PHE B N 1
ATOM 5306 C CA . PHE B 1 276 ? 28.014 40.120 21.121 1.00 17.15 276 PHE B CA 1
ATOM 5307 C C . PHE B 1 276 ? 28.665 39.630 22.408 1.00 22.11 276 PHE B C 1
ATOM 5308 O O . PHE B 1 276 ? 29.677 40.178 22.823 1.00 25.41 276 PHE B O 1
ATOM 5316 N N . GLY B 1 277 ? 28.098 38.615 23.037 1.00 15.94 277 GLY B N 1
ATOM 5317 C CA . GLY B 1 277 ? 28.732 38.081 24.231 1.00 15.05 277 GLY B CA 1
ATOM 5318 C C . GLY B 1 277 ? 29.367 36.758 23.763 1.00 19.99 277 GLY B C 1
ATOM 5319 O O . GLY B 1 277 ? 28.713 35.710 23.714 1.00 18.98 277 GLY B O 1
ATOM 5320 N N . VAL B 1 278 ? 30.647 36.808 23.380 1.00 18.54 278 VAL B N 1
ATOM 5321 C CA . VAL B 1 278 ? 31.304 35.567 22.943 1.00 20.24 278 VAL B CA 1
ATOM 5322 C C . VAL B 1 278 ? 31.881 34.842 24.152 1.00 23.87 278 VAL B C 1
ATOM 5323 O O . VAL B 1 278 ? 32.765 35.363 24.832 1.00 23.27 278 VAL B O 1
ATOM 5327 N N . GLU B 1 279 ? 31.414 33.613 24.388 1.00 22.20 279 GLU B N 1
ATOM 5328 C CA . GLU B 1 279 ? 31.807 32.830 25.548 1.00 23.26 279 GLU B CA 1
ATOM 5329 C C . GLU B 1 279 ? 32.992 31.941 25.205 1.00 26.23 279 GLU B C 1
ATOM 5330 O O . GLU B 1 279 ? 32.947 31.257 24.203 1.00 25.06 279 GLU B O 1
ATOM 5336 N N . MET B 1 280 ? 34.028 31.963 26.042 1.00 22.74 280 MET B N 1
ATOM 5337 C CA . MET B 1 280 ? 35.222 31.155 25.806 1.00 24.31 280 MET B CA 1
ATOM 5338 C C . MET B 1 280 ? 35.761 30.540 27.088 1.00 28.71 280 MET B C 1
ATOM 5339 O O . MET B 1 280 ? 35.505 31.044 28.183 1.00 23.06 280 MET B O 1
ATOM 5344 N N . PHE B 1 281 ? 36.498 29.434 26.952 1.00 26.29 281 PHE B N 1
ATOM 5345 C CA . PHE B 1 281 ? 37.132 28.795 28.110 1.00 23.26 281 PHE B CA 1
ATOM 5346 C C . PHE B 1 281 ? 38.631 29.102 27.977 1.00 23.40 281 PHE B C 1
ATOM 5347 O O . PHE B 1 281 ? 39.180 29.074 26.872 1.00 23.90 281 PHE B O 1
ATOM 5355 N N . VAL B 1 282 ? 39.293 29.388 29.099 1.00 27.02 282 VAL B N 1
ATOM 5356 C CA . VAL B 1 282 ? 40.721 29.692 29.068 1.00 27.50 282 VAL B CA 1
ATOM 5357 C C . VAL B 1 282 ? 41.497 28.811 30.039 1.00 26.72 282 VAL B C 1
ATOM 5358 O O . VAL B 1 282 ? 41.104 28.647 31.197 1.00 27.37 282 VAL B O 1
ATOM 5362 N N . LYS B 1 283 ? 42.604 28.244 29.562 1.00 29.78 283 LYS B N 1
ATOM 5363 C CA . LYS B 1 283 ? 43.457 27.421 30.434 1.00 34.40 283 LYS B CA 1
ATOM 5364 C C . LYS B 1 283 ? 44.869 27.843 30.024 1.00 31.57 283 LYS B C 1
ATOM 5365 O O . LYS B 1 283 ? 45.354 27.459 28.961 1.00 30.65 283 LYS B O 1
ATOM 5371 N N . GLY B 1 284 ? 45.504 28.683 30.838 1.00 36.37 284 GLY B N 1
ATOM 5372 C CA . GLY B 1 284 ? 46.816 29.182 30.478 1.00 35.62 284 GLY B CA 1
ATOM 5373 C C . GLY B 1 284 ? 46.707 30.065 29.247 1.00 41.02 284 GLY B C 1
ATOM 5374 O O . GLY B 1 284 ? 45.900 30.999 29.224 1.00 35.91 284 GLY B O 1
ATOM 5375 N N . ASP B 1 285 ? 47.497 29.785 28.213 1.00 33.36 285 ASP B N 1
ATOM 5376 C CA . ASP B 1 285 ? 47.443 30.588 26.999 1.00 31.23 285 ASP B CA 1
ATOM 5377 C C . ASP B 1 285 ? 46.449 29.981 25.995 1.00 27.58 285 ASP B C 1
ATOM 5378 O O . ASP B 1 285 ? 46.222 30.560 24.924 1.00 35.88 285 ASP B O 1
ATOM 5383 N N . LYS B 1 286 ? 45.910 28.804 26.309 1.00 29.76 286 LYS B N 1
ATOM 5384 C CA . LYS B 1 286 ? 44.973 28.135 25.409 1.00 29.13 286 LYS B CA 1
ATOM 5385 C C . LYS B 1 286 ? 43.524 28.627 25.587 1.00 32.80 286 LYS B C 1
ATOM 5386 O O . LYS B 1 286 ? 43.019 28.727 26.716 1.00 28.05 286 LYS B O 1
ATOM 5392 N N . VAL B 1 287 ? 42.856 28.889 24.466 1.00 30.08 287 VAL B N 1
ATOM 5393 C CA . VAL B 1 287 ? 41.469 29.391 24.507 1.00 28.70 287 VAL B CA 1
ATOM 5394 C C . VAL B 1 287 ? 40.560 28.548 23.600 1.00 31.46 287 VAL B C 1
ATOM 5395 O O . VAL B 1 287 ? 40.948 28.170 22.487 1.00 29.17 287 VAL B O 1
ATOM 5399 N N . TRP B 1 288 ? 39.371 28.226 24.094 1.00 28.77 288 TRP B N 1
ATOM 5400 C CA . TRP B 1 288 ? 38.389 27.461 23.310 1.00 29.62 288 TRP B CA 1
ATOM 5401 C C . TRP B 1 288 ? 37.109 28.287 23.208 1.00 32.87 288 TRP B C 1
ATOM 5402 O O . TRP B 1 288 ? 36.687 28.848 24.216 1.00 27.43 288 TRP B O 1
ATOM 5413 N N . ALA B 1 289 ? 36.493 28.349 22.024 1.00 31.01 289 ALA B N 1
ATOM 5414 C CA . ALA B 1 289 ? 35.224 29.071 21.858 1.00 25.53 289 ALA B CA 1
ATOM 5415 C C . ALA B 1 289 ? 34.128 28.145 22.305 1.00 28.16 289 ALA B C 1
ATOM 5416 O O . ALA B 1 289 ? 34.101 26.976 21.915 1.00 24.12 289 ALA B O 1
ATOM 5418 N N . ASN B 1 290 ? 33.191 28.658 23.103 1.00 23.37 290 ASN B N 1
ATOM 5419 C CA . ASN B 1 290 ? 32.134 27.817 23.605 1.00 22.51 290 ASN B CA 1
ATOM 5420 C C . ASN B 1 290 ? 30.847 28.128 22.865 1.00 29.53 290 ASN B C 1
ATOM 5421 O O . ASN B 1 290 ? 30.331 27.293 22.145 1.00 30.18 290 ASN B O 1
ATOM 5426 N N . GLU B 1 291 ? 30.325 29.338 23.036 1.00 27.21 291 GLU B N 1
ATOM 5427 C CA . GLU B 1 291 ? 29.099 29.686 22.321 1.00 25.85 291 GLU B CA 1
ATOM 5428 C C . GLU B 1 291 ? 29.049 31.216 22.233 1.00 26.46 291 GLU B C 1
ATOM 5429 O O . GLU B 1 291 ? 30.002 31.876 22.581 1.00 23.42 291 GLU B O 1
ATOM 5435 N N . VAL B 1 292 ? 27.958 31.784 21.741 1.00 21.01 292 VAL B N 1
ATOM 5436 C CA . VAL B 1 292 ? 27.913 33.243 21.644 1.00 23.32 292 VAL B CA 1
ATOM 5437 C C . VAL B 1 292 ? 26.471 33.745 21.725 1.00 27.91 292 VAL B C 1
ATOM 5438 O O . VAL B 1 292 ? 25.550 33.098 21.220 1.00 26.33 292 VAL B O 1
ATOM 5442 N N . SER B 1 293 ? 26.278 34.865 22.405 1.00 26.42 293 SER B N 1
ATOM 5443 C CA . SER B 1 293 ? 24.935 35.457 22.466 1.00 29.24 293 SER B CA 1
ATOM 5444 C C . SER B 1 293 ? 25.041 36.703 21.595 1.00 14.55 293 SER B C 1
ATOM 5445 O O . SER B 1 293 ? 25.912 37.542 21.805 1.00 20.23 293 SER B O 1
ATOM 5448 N N . PRO B 1 294 ? 24.162 36.840 20.578 1.00 16.49 294 PRO B N 1
ATOM 5449 C CA . PRO B 1 294 ? 24.229 38.005 19.695 1.00 18.59 294 PRO B CA 1
ATOM 5450 C C . PRO B 1 294 ? 23.516 39.242 20.253 1.00 20.09 294 PRO B C 1
ATOM 5451 O O . PRO B 1 294 ? 22.717 39.870 19.555 1.00 21.67 294 PRO B O 1
ATOM 5455 N N . ARG B 1 295 ? 23.871 39.592 21.485 1.00 19.74 295 ARG B N 1
ATOM 5456 C CA . ARG B 1 295 ? 23.254 40.728 22.179 1.00 18.35 295 ARG B CA 1
ATOM 5457 C C . ARG B 1 295 ? 23.937 40.859 23.508 1.00 19.81 295 ARG B C 1
ATOM 5458 O O . ARG B 1 295 ? 24.718 39.986 23.897 1.00 20.33 295 ARG B O 1
ATOM 5466 N N . PRO B 1 296 ? 23.638 41.939 24.245 1.00 19.51 296 PRO B N 1
ATOM 5467 C CA . PRO B 1 296 ? 24.208 42.182 25.574 1.00 19.67 296 PRO B CA 1
ATOM 5468 C C . PRO B 1 296 ? 23.913 40.910 26.406 1.00 20.38 296 PRO B C 1
ATOM 5469 O O . PRO B 1 296 ? 22.876 40.252 26.229 1.00 21.55 296 PRO B O 1
ATOM 5473 N N . HIS B 1 297 ? 24.818 40.574 27.311 1.00 16.06 297 HIS B N 1
ATOM 5474 C CA . HIS B 1 297 ? 24.724 39.361 28.088 1.00 20.21 297 HIS B CA 1
ATOM 5475 C C . HIS B 1 297 ? 24.794 39.716 29.581 1.00 19.35 297 HIS B C 1
ATOM 5476 O O . HIS B 1 297 ? 25.462 40.700 29.957 1.00 21.60 297 HIS B O 1
ATOM 5483 N N . ASP B 1 298 ? 24.173 38.902 30.430 1.00 20.08 298 ASP B N 1
ATOM 5484 C CA . ASP B 1 298 ? 24.181 39.240 31.838 1.00 19.69 298 ASP B CA 1
ATOM 5485 C C . ASP B 1 298 ? 25.538 39.437 32.508 1.00 19.64 298 ASP B C 1
ATOM 5486 O O . ASP B 1 298 ? 25.684 40.340 33.326 1.00 19.14 298 ASP B O 1
ATOM 5491 N N . THR B 1 299 ? 26.544 38.659 32.118 1.00 20.13 299 THR B N 1
ATOM 5492 C CA . THR B 1 299 ? 27.867 38.788 32.743 1.00 19.19 299 THR B CA 1
ATOM 5493 C C . THR B 1 299 ? 28.425 40.174 32.478 1.00 19.01 299 THR B C 1
ATOM 5494 O O . THR B 1 299 ? 29.205 40.700 33.275 1.00 22.55 299 THR B O 1
ATOM 5498 N N . GLY B 1 300 ? 27.978 40.765 31.376 1.00 19.49 300 GLY B N 1
ATOM 5499 C CA . GLY B 1 300 ? 28.411 42.103 30.997 1.00 18.71 300 GLY B CA 1
ATOM 5500 C C . GLY B 1 300 ? 27.868 43.217 31.871 1.00 15.74 300 GLY B C 1
ATOM 5501 O O . GLY B 1 300 ? 28.250 44.359 31.679 1.00 17.10 300 GLY B O 1
ATOM 5502 N N . MET B 1 301 ? 26.995 42.912 32.835 1.00 15.93 301 MET B N 1
ATOM 5503 C CA . MET B 1 301 ? 26.506 43.985 33.715 1.00 15.94 301 MET B CA 1
ATOM 5504 C C . MET B 1 301 ? 27.651 44.606 34.491 1.00 18.79 301 MET B C 1
ATOM 5505 O O . MET B 1 301 ? 27.550 45.726 34.944 1.00 16.61 301 MET B O 1
ATOM 5510 N N . VAL B 1 302 ? 28.761 43.889 34.629 1.00 16.61 302 VAL B N 1
ATOM 5511 C CA . VAL B 1 302 ? 29.911 44.508 35.314 1.00 16.05 302 VAL B CA 1
ATOM 5512 C C . VAL B 1 302 ? 30.329 45.838 34.645 1.00 15.50 302 VAL B C 1
ATOM 5513 O O . VAL B 1 302 ? 30.805 46.770 35.319 1.00 15.99 302 VAL B O 1
ATOM 5517 N N . THR B 1 303 ? 30.096 45.965 33.331 1.00 19.10 303 THR B N 1
ATOM 5518 C CA . THR B 1 303 ? 30.478 47.188 32.629 1.00 18.82 303 THR B CA 1
ATOM 5519 C C . THR B 1 303 ? 29.685 48.439 33.042 1.00 15.07 303 THR B C 1
ATOM 5520 O O . THR B 1 303 ? 30.054 49.561 32.693 1.00 18.10 303 THR B O 1
ATOM 5524 N N . LEU B 1 304 ? 28.622 48.236 33.834 1.00 16.10 304 LEU B N 1
ATOM 5525 C CA . LEU B 1 304 ? 27.879 49.364 34.403 1.00 15.64 304 LEU B CA 1
ATOM 5526 C C . LEU B 1 304 ? 28.851 50.084 35.354 1.00 19.25 304 LEU B C 1
ATOM 5527 O O . LEU B 1 304 ? 28.684 51.265 35.658 1.00 21.07 304 LEU B O 1
ATOM 5532 N N . ALA B 1 305 ? 29.866 49.369 35.844 1.00 17.51 305 ALA B N 1
ATOM 5533 C CA . ALA B 1 305 ? 30.814 50.055 36.732 1.00 17.28 305 ALA B CA 1
ATOM 5534 C C . ALA B 1 305 ? 32.249 50.114 36.185 1.00 22.68 305 ALA B C 1
ATOM 5535 O O . ALA B 1 305 ? 32.981 51.069 36.467 1.00 22.75 305 ALA B O 1
ATOM 5537 N N . SER B 1 306 ? 32.654 49.092 35.437 1.00 17.42 306 SER B N 1
ATOM 5538 C CA . SER B 1 306 ? 34.040 49.055 34.921 1.00 16.90 306 SER B CA 1
ATOM 5539 C C . SER B 1 306 ? 34.254 49.873 33.668 1.00 22.46 306 SER B C 1
ATOM 5540 O O . SER B 1 306 ? 35.381 50.200 33.342 1.00 21.99 306 SER B O 1
ATOM 5543 N N . HIS B 1 307 ? 33.190 50.178 32.919 1.00 19.01 307 HIS B N 1
ATOM 5544 C CA . HIS B 1 307 ? 33.343 51.066 31.780 1.00 18.27 307 HIS B CA 1
ATOM 5545 C C . HIS B 1 307 ? 32.930 52.472 32.190 1.00 20.87 307 HIS B C 1
ATOM 5546 O O . HIS B 1 307 ? 32.174 52.637 33.157 1.00 20.89 307 HIS B O 1
ATOM 5553 N N . PRO B 1 308 ? 33.376 53.498 31.442 1.00 18.41 308 PRO B N 1
ATOM 5554 C CA . PRO B 1 308 ? 33.019 54.886 31.766 1.00 19.76 308 PRO B CA 1
ATOM 5555 C C . PRO B 1 308 ? 31.537 55.185 31.476 1.00 24.02 308 PRO B C 1
ATOM 5556 O O . PRO B 1 308 ? 30.862 54.411 30.825 1.00 19.91 308 PRO B O 1
ATOM 5560 N N . PRO B 1 309 ? 31.005 56.310 31.995 1.00 22.20 309 PRO B N 1
ATOM 5561 C CA . PRO B 1 309 ? 29.605 56.637 31.762 1.00 22.99 309 PRO B CA 1
ATOM 5562 C C . PRO B 1 309 ? 29.245 56.721 30.280 1.00 23.28 309 PRO B C 1
ATOM 5563 O O . PRO B 1 309 ? 30.026 57.218 29.455 1.00 26.27 309 PRO B O 1
ATOM 5567 N N . GLY B 1 310 ? 28.077 56.170 29.957 1.00 22.17 310 GLY B N 1
ATOM 5568 C CA . GLY B 1 310 ? 27.631 56.160 28.570 1.00 22.81 310 GLY B CA 1
ATOM 5569 C C . GLY B 1 310 ? 28.350 55.098 27.747 1.00 18.48 310 GLY B C 1
ATOM 5570 O O . GLY B 1 310 ? 28.247 55.114 26.521 1.00 19.00 310 GLY B O 1
ATOM 5571 N N . PHE B 1 311 ? 29.085 54.188 28.408 1.00 16.97 311 PHE B N 1
ATOM 5572 C CA . PHE B 1 311 ? 29.809 53.157 27.662 1.00 19.56 311 PHE B CA 1
ATOM 5573 C C . PHE B 1 311 ? 29.695 51.722 28.200 1.00 18.37 311 PHE B C 1
ATOM 5574 O O . PHE B 1 311 ? 30.526 50.881 27.888 1.00 16.20 311 PHE B O 1
ATOM 5582 N N . SER B 1 312 ? 28.679 51.439 29.029 1.00 16.10 312 SER B N 1
ATOM 5583 C CA . SER B 1 312 ? 28.480 50.046 29.462 1.00 12.86 312 SER B CA 1
ATOM 5584 C C . SER B 1 312 ? 28.125 49.251 28.203 1.00 14.65 312 SER B C 1
ATOM 5585 O O . SER B 1 312 ? 27.903 49.829 27.137 1.00 16.86 312 SER B O 1
ATOM 5588 N N . GLU B 1 313 ? 28.035 47.927 28.329 1.00 14.05 313 GLU B N 1
ATOM 5589 C CA . GLU B 1 313 ? 27.694 47.130 27.156 1.00 15.69 313 GLU B CA 1
ATOM 5590 C C . GLU B 1 313 ? 26.340 47.566 26.585 1.00 16.62 313 GLU B C 1
ATOM 5591 O O . GLU B 1 313 ? 26.086 47.387 25.401 1.00 15.75 313 GLU B O 1
ATOM 5597 N N . PHE B 1 314 ? 25.455 48.086 27.443 1.00 14.80 314 PHE B N 1
ATOM 5598 C CA . PHE B 1 314 ? 24.123 48.500 26.962 1.00 15.04 314 PHE B CA 1
ATOM 5599 C C . PHE B 1 314 ? 24.174 49.730 26.091 1.00 15.74 314 PHE B C 1
ATOM 5600 O O . PHE B 1 314 ? 23.465 49.806 25.064 1.00 16.08 314 PHE B O 1
ATOM 5608 N N . ALA B 1 315 ? 24.996 50.699 26.498 1.00 17.92 315 ALA B N 1
ATOM 5609 C CA . ALA B 1 315 ? 25.172 51.911 25.747 1.00 16.96 315 ALA B CA 1
ATOM 5610 C C . ALA B 1 315 ? 26.006 51.602 24.486 1.00 14.44 315 ALA B C 1
ATOM 5611 O O . ALA B 1 315 ? 25.781 52.224 23.451 1.00 16.85 315 ALA B O 1
ATOM 5613 N N . LEU B 1 316 ? 26.932 50.645 24.581 1.00 14.00 316 LEU B N 1
ATOM 5614 C CA . LEU B 1 316 ? 27.745 50.293 23.384 1.00 16.04 316 LEU B CA 1
ATOM 5615 C C . LEU B 1 316 ? 26.798 49.674 22.359 1.00 16.81 316 LEU B C 1
ATOM 5616 O O . LEU B 1 316 ? 26.872 49.978 21.179 1.00 15.48 316 LEU B O 1
ATOM 5621 N N . HIS B 1 317 ? 25.914 48.801 22.826 1.00 17.16 317 HIS B N 1
ATOM 5622 C CA . HIS B 1 317 ? 24.950 48.166 21.919 1.00 17.40 317 HIS B CA 1
ATOM 5623 C C . HIS B 1 317 ? 24.056 49.219 21.289 1.00 16.91 317 HIS B C 1
ATOM 5624 O O . HIS B 1 317 ? 23.833 49.218 20.086 1.00 16.35 317 HIS B O 1
ATOM 5631 N N . LEU B 1 318 ? 23.484 50.089 22.120 1.00 15.67 318 LEU B N 1
ATOM 5632 C CA . LEU B 1 318 ? 22.569 51.105 21.600 1.00 17.08 318 LEU B CA 1
ATOM 5633 C C . LEU B 1 318 ? 23.251 52.001 20.552 1.00 19.87 318 LEU B C 1
ATOM 5634 O O . LEU B 1 318 ? 22.696 52.291 19.484 1.00 16.06 318 LEU B O 1
ATOM 5639 N N . ARG B 1 319 ? 24.439 52.476 20.887 1.00 14.81 319 ARG B N 1
ATOM 5640 C CA . ARG B 1 319 ? 25.143 53.335 19.931 1.00 15.86 319 ARG B CA 1
ATOM 5641 C C . ARG B 1 319 ? 25.384 52.585 18.632 1.00 16.24 319 ARG B C 1
ATOM 5642 O O . ARG B 1 319 ? 25.131 53.104 17.542 1.00 15.85 319 ARG B O 1
ATOM 5650 N N . ALA B 1 320 ? 25.860 51.359 18.754 1.00 14.74 320 ALA B N 1
ATOM 5651 C CA . ALA B 1 320 ? 26.170 50.594 17.551 1.00 14.33 320 ALA B CA 1
ATOM 5652 C C . ALA B 1 320 ? 24.925 50.447 16.677 1.00 15.38 320 ALA B C 1
ATOM 5653 O O . ALA B 1 320 ? 25.003 50.678 15.478 1.00 16.24 320 ALA B O 1
ATOM 5655 N N . VAL B 1 321 ? 23.781 50.070 17.272 1.00 16.65 321 VAL B N 1
ATOM 5656 C CA . VAL B 1 321 ? 22.591 49.818 16.434 1.00 14.75 321 VAL B CA 1
ATOM 5657 C C . VAL B 1 321 ? 21.819 51.025 15.926 1.00 14.83 321 VAL B C 1
ATOM 5658 O O . VAL B 1 321 ? 20.952 50.883 15.035 1.00 14.94 321 VAL B O 1
ATOM 5662 N N . LEU B 1 322 ? 22.141 52.208 16.453 1.00 13.66 322 LEU B N 1
ATOM 5663 C CA . LEU B 1 322 ? 21.573 53.459 15.963 1.00 15.41 322 LEU B CA 1
ATOM 5664 C C . LEU B 1 322 ? 22.504 53.976 14.827 1.00 18.32 322 LEU B C 1
ATOM 5665 O O . LEU B 1 322 ? 22.164 54.950 14.156 1.00 17.35 322 LEU B O 1
ATOM 5670 N N . GLY B 1 323 ? 23.639 53.292 14.632 1.00 16.49 323 GLY B N 1
ATOM 5671 C CA . GLY B 1 323 ? 24.622 53.695 13.605 1.00 14.41 323 GLY B CA 1
ATOM 5672 C C . GLY B 1 323 ? 25.578 54.782 14.103 1.00 19.45 323 GLY B C 1
ATOM 5673 O O . GLY B 1 323 ? 26.276 55.403 13.311 1.00 16.44 323 GLY B O 1
ATOM 5674 N N . LEU B 1 324 ? 25.667 54.991 15.417 1.00 16.40 324 LEU B N 1
ATOM 5675 C CA . LEU B 1 324 ? 26.559 56.026 15.960 1.00 15.36 324 LEU B CA 1
ATOM 5676 C C . LEU B 1 324 ? 27.963 55.429 16.134 1.00 16.48 324 LEU B C 1
ATOM 5677 O O . LEU B 1 324 ? 28.152 54.208 16.239 1.00 19.51 324 LEU B O 1
ATOM 5682 N N . PRO B 1 325 ? 28.972 56.301 16.218 1.00 16.38 325 PRO B N 1
ATOM 5683 C CA . PRO B 1 325 ? 30.338 55.824 16.401 1.00 18.80 325 PRO B CA 1
ATOM 5684 C C . PRO B 1 325 ? 30.619 55.474 17.871 1.00 22.43 325 PRO B C 1
ATOM 5685 O O . PRO B 1 325 ? 29.866 55.846 18.799 1.00 19.98 325 PRO B O 1
ATOM 5689 N N . ILE B 1 326 ? 31.701 54.735 18.069 1.00 17.70 326 ILE B N 1
ATOM 5690 C CA . ILE B 1 326 ? 32.155 54.376 19.412 1.00 16.79 326 ILE B CA 1
ATOM 5691 C C . ILE B 1 326 ? 33.683 54.562 19.394 1.00 21.48 326 ILE B C 1
ATOM 5692 O O . ILE B 1 326 ? 34.396 53.900 18.606 1.00 24.03 326 ILE B O 1
ATOM 5697 N N . PRO B 1 327 ? 34.197 55.477 20.218 1.00 18.69 327 PRO B N 1
ATOM 5698 C CA . PRO B 1 327 ? 35.658 55.699 20.261 1.00 23.35 327 PRO B CA 1
ATOM 5699 C C . PRO B 1 327 ? 36.415 54.458 20.732 1.00 24.78 327 PRO B C 1
ATOM 5700 O O . PRO B 1 327 ? 35.966 53.715 21.624 1.00 23.47 327 PRO B O 1
ATOM 5704 N N . GLY B 1 328 ? 37.596 54.237 20.163 1.00 23.25 328 GLY B N 1
ATOM 5705 C CA . GLY B 1 328 ? 38.382 53.091 20.589 1.00 25.97 328 GLY B CA 1
ATOM 5706 C C . GLY B 1 328 ? 39.875 53.426 20.582 1.00 36.74 328 GLY B C 1
ATOM 5707 O O . GLY B 1 328 ? 40.271 54.542 20.238 1.00 38.01 328 GLY B O 1
ATOM 5708 N N . GLU B 1 329 ? 40.705 52.466 20.965 1.00 30.58 329 GLU B N 1
ATOM 5709 C CA . GLU B 1 329 ? 42.151 52.687 20.979 1.00 34.76 329 GLU B CA 1
ATOM 5710 C C . GLU B 1 329 ? 42.838 51.542 20.214 1.00 29.58 329 GLU B C 1
ATOM 5711 O O . GLU B 1 329 ? 42.709 50.396 20.579 1.00 29.45 329 GLU B O 1
ATOM 5717 N N . TRP B 1 330 ? 43.578 51.851 19.161 1.00 35.48 330 TRP B N 1
ATOM 5718 C CA . TRP B 1 330 ? 44.254 50.778 18.438 1.00 42.19 330 TRP B CA 1
ATOM 5719 C C . TRP B 1 330 ? 45.484 50.274 19.189 1.00 42.04 330 TRP B C 1
ATOM 5720 O O . TRP B 1 330 ? 46.287 51.059 19.686 1.00 48.32 330 TRP B O 1
ATOM 5731 N N . VAL B 1 331 ? 45.606 48.958 19.296 1.00 45.29 331 VAL B N 1
ATOM 5732 C CA . VAL B 1 331 ? 46.736 48.331 19.977 1.00 46.36 331 VAL B CA 1
ATOM 5733 C C . VAL B 1 331 ? 47.069 47.004 19.296 1.00 48.85 331 VAL B C 1
ATOM 5734 O O . VAL B 1 331 ? 46.229 46.099 19.226 1.00 41.83 331 VAL B O 1
ATOM 5738 N N . ASP B 1 332 ? 48.285 46.895 18.770 1.00 45.92 332 ASP B N 1
ATOM 5739 C CA . ASP B 1 332 ? 48.723 45.660 18.129 1.00 40.53 332 ASP B CA 1
ATOM 5740 C C . ASP B 1 332 ? 47.735 45.130 17.099 1.00 42.91 332 ASP B C 1
ATOM 5741 O O . ASP B 1 332 ? 47.512 43.916 17.010 1.00 43.75 332 ASP B O 1
ATOM 5746 N N . GLY B 1 333 ? 47.139 46.028 16.325 1.00 37.12 333 GLY B N 1
ATOM 5747 C CA . GLY B 1 333 ? 46.202 45.599 15.306 1.00 37.32 333 GLY B CA 1
ATOM 5748 C C . GLY B 1 333 ? 44.771 45.364 15.772 1.00 33.58 333 GLY B C 1
ATOM 5749 O O . GLY B 1 333 ? 43.925 44.966 14.968 1.00 48.54 333 GLY B O 1
ATOM 5750 N N . TYR B 1 334 ? 44.505 45.558 17.062 1.00 37.82 334 TYR B N 1
ATOM 5751 C CA . TYR B 1 334 ? 43.145 45.394 17.581 1.00 35.61 334 TYR B CA 1
ATOM 5752 C C . TYR B 1 334 ? 42.620 46.741 18.079 1.00 31.51 334 TYR B C 1
ATOM 5753 O O . TYR B 1 334 ? 43.347 47.509 18.733 1.00 30.21 334 TYR B O 1
ATOM 5762 N N . ARG B 1 335 ? 41.365 47.043 17.741 1.00 28.35 335 ARG B N 1
ATOM 5763 C CA . ARG B 1 335 ? 40.728 48.273 18.183 1.00 26.83 335 ARG B CA 1
ATOM 5764 C C . ARG B 1 335 ? 40.110 47.874 19.539 1.00 25.48 335 ARG B C 1
ATOM 5765 O O . ARG B 1 335 ? 39.179 47.062 19.604 1.00 24.35 335 ARG B O 1
ATOM 5773 N N . LEU B 1 336 ? 40.692 48.398 20.623 1.00 24.74 336 LEU B N 1
ATOM 5774 C CA . LEU B 1 336 ? 40.238 48.058 21.955 1.00 21.40 336 LEU B CA 1
ATOM 5775 C C . LEU B 1 336 ? 39.377 49.144 22.565 1.00 18.55 336 LEU B C 1
ATOM 5776 O O . LEU B 1 336 ? 39.410 50.298 22.153 1.00 21.19 336 LEU B O 1
ATOM 5781 N N . PHE B 1 337 ? 38.591 48.754 23.565 1.00 20.76 337 PHE B N 1
ATOM 5782 C CA . PHE B 1 337 ? 37.766 49.724 24.289 1.00 21.25 337 PHE B CA 1
ATOM 5783 C C . PHE B 1 337 ? 38.366 49.755 25.713 1.00 18.33 337 PHE B C 1
ATOM 5784 O O . PHE B 1 337 ? 38.261 48.804 26.469 1.00 22.47 337 PHE B O 1
ATOM 5792 N N . PRO B 1 338 ? 38.955 50.880 26.097 1.00 24.94 338 PRO B N 1
ATOM 5793 C CA . PRO B 1 338 ? 39.580 50.991 27.422 1.00 25.84 338 PRO B CA 1
ATOM 5794 C C . PRO B 1 338 ? 38.626 50.896 28.604 1.00 28.80 338 PRO B C 1
ATOM 5795 O O . PRO B 1 338 ? 37.583 51.509 28.604 1.00 23.11 338 PRO B O 1
ATOM 5799 N N . MET B 1 339 ? 39.020 50.132 29.606 1.00 23.32 339 MET B N 1
ATOM 5800 C CA . MET B 1 339 ? 38.241 49.963 30.831 1.00 21.05 339 MET B CA 1
ATOM 5801 C C . MET B 1 339 ? 38.554 51.184 31.738 1.00 29.45 339 MET B C 1
ATOM 5802 O O . MET B 1 339 ? 39.650 51.748 31.657 1.00 30.32 339 MET B O 1
ATOM 5807 N N . LEU B 1 340 ? 37.603 51.616 32.575 1.00 22.20 340 LEU B N 1
ATOM 5808 C CA . LEU B 1 340 ? 37.851 52.746 33.457 1.00 23.61 340 LEU B CA 1
ATOM 5809 C C . LEU B 1 340 ? 38.449 52.291 34.793 1.00 25.39 340 LEU B C 1
ATOM 5810 O O . LEU B 1 340 ? 39.420 52.891 35.300 1.00 22.05 340 LEU B O 1
ATOM 5815 N N . ILE B 1 341 ? 37.899 51.219 35.359 1.00 20.15 341 ILE B N 1
ATOM 5816 C CA . ILE B 1 341 ? 38.366 50.697 36.662 1.00 19.51 341 ILE B CA 1
ATOM 5817 C C . ILE B 1 341 ? 37.901 49.253 36.801 1.00 23.31 341 ILE B C 1
ATOM 5818 O O . ILE B 1 341 ? 36.842 48.891 36.281 1.00 20.26 341 ILE B O 1
ATOM 5823 N N . PRO B 1 342 ? 38.718 48.384 37.418 1.00 19.41 342 PRO B N 1
ATOM 5824 C CA . PRO B 1 342 ? 38.274 46.995 37.572 1.00 20.70 342 PRO B CA 1
ATOM 5825 C C . PRO B 1 342 ? 36.991 46.978 38.409 1.00 19.30 342 PRO B C 1
ATOM 5826 O O . PRO B 1 342 ? 36.820 47.817 39.302 1.00 20.18 342 PRO B O 1
ATOM 5830 N N . ALA B 1 343 ? 36.121 46.007 38.132 1.00 18.82 343 ALA B N 1
ATOM 5831 C CA . ALA B 1 343 ? 34.858 45.934 38.894 1.00 22.03 343 ALA B CA 1
ATOM 5832 C C . ALA B 1 343 ? 34.296 44.542 38.848 1.00 21.03 343 ALA B C 1
ATOM 5833 O O . ALA B 1 343 ? 34.808 43.671 38.157 1.00 20.23 343 ALA B O 1
ATOM 5835 N N . ALA B 1 344 ? 33.244 44.314 39.611 1.00 17.79 344 ALA B N 1
ATOM 5836 C CA . ALA B 1 344 ? 32.628 43.001 39.654 1.00 18.87 344 ALA B CA 1
ATOM 5837 C C . ALA B 1 344 ? 31.173 43.138 40.025 1.00 22.28 344 ALA B C 1
ATOM 5838 O O . ALA B 1 344 ? 30.756 44.168 40.567 1.00 20.08 344 ALA B O 1
ATOM 5840 N N . THR B 1 345 ? 30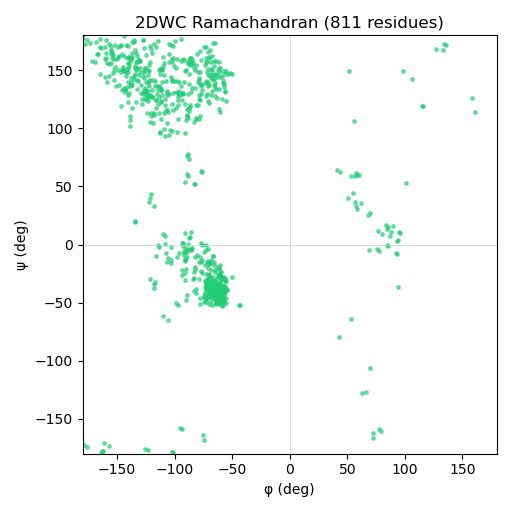.417 42.077 39.769 1.00 20.82 345 THR B N 1
ATOM 5841 C CA . THR B 1 345 ? 29.000 42.022 40.138 1.00 17.81 345 THR B CA 1
ATOM 5842 C C . THR B 1 345 ? 28.734 40.713 40.856 1.00 22.60 345 THR B C 1
ATOM 5843 O O . THR B 1 345 ? 29.512 39.760 40.752 1.00 22.79 345 THR B O 1
ATOM 5847 N N . HIS B 1 346 ? 27.659 40.679 41.635 1.00 19.57 346 HIS B N 1
ATOM 5848 C CA . HIS B 1 346 ? 27.199 39.445 42.234 1.00 21.91 346 HIS B CA 1
ATOM 5849 C C . HIS B 1 346 ? 25.665 39.542 42.195 1.00 19.67 346 HIS B C 1
ATOM 5850 O O . HIS B 1 346 ? 25.090 40.581 42.550 1.00 19.57 346 HIS B O 1
ATOM 5857 N N . VAL B 1 347 ? 25.009 38.491 41.719 1.00 20.66 347 VAL B N 1
ATOM 5858 C CA . VAL B 1 347 ? 23.548 38.521 41.637 1.00 18.39 347 VAL B CA 1
ATOM 5859 C C . VAL B 1 347 ? 22.850 38.522 42.981 1.00 21.27 347 VAL B C 1
ATOM 5860 O O . VAL B 1 347 ? 23.423 38.137 44.007 1.00 21.41 347 VAL B O 1
ATOM 5864 N N . ILE B 1 348 ? 21.610 39.025 42.962 1.00 20.05 348 ILE B N 1
ATOM 5865 C CA . ILE B 1 348 ? 20.726 39.036 44.130 1.00 19.40 348 ILE B CA 1
ATOM 5866 C C . ILE B 1 348 ? 19.548 38.230 43.591 1.00 23.95 348 ILE B C 1
ATOM 5867 O O . ILE B 1 348 ? 18.776 38.706 42.738 1.00 19.40 348 ILE B O 1
ATOM 5872 N N . LYS B 1 349 ? 19.440 36.980 44.049 1.00 24.67 349 LYS B N 1
ATOM 5873 C CA . LYS B 1 349 ? 18.395 36.081 43.535 1.00 30.84 349 LYS B CA 1
ATOM 5874 C C . LYS B 1 349 ? 17.357 35.729 44.566 1.00 28.35 349 LYS B C 1
ATOM 5875 O O . LYS B 1 349 ? 17.674 35.598 45.742 1.00 26.87 349 LYS B O 1
ATOM 5881 N N . ALA B 1 350 ? 16.113 35.551 44.117 1.00 25.10 350 ALA B N 1
ATOM 5882 C CA . ALA B 1 350 ? 15.043 35.232 45.055 1.00 28.85 350 ALA B CA 1
ATOM 5883 C C . ALA B 1 350 ? 15.111 33.768 45.430 1.00 31.64 350 ALA B C 1
ATOM 5884 O O . ALA B 1 350 ? 15.369 32.918 44.572 1.00 29.97 350 ALA B O 1
ATOM 5886 N N . LYS B 1 351 ? 14.847 33.502 46.701 1.00 36.23 351 LYS B N 1
ATOM 5887 C CA . LYS B 1 351 ? 14.832 32.142 47.227 1.00 47.07 351 LYS B CA 1
ATOM 5888 C C . LYS B 1 351 ? 13.374 31.783 47.507 1.00 49.27 351 LYS B C 1
ATOM 5889 O O . LYS B 1 351 ? 13.073 30.691 47.982 1.00 50.81 351 LYS B O 1
ATOM 5895 N N . VAL B 1 352 ? 12.476 32.723 47.221 1.00 40.55 352 VAL B N 1
ATOM 5896 C CA . VAL B 1 352 ? 11.056 32.501 47.408 1.00 42.47 352 VAL B CA 1
ATOM 5897 C C . VAL B 1 352 ? 10.273 33.119 46.262 1.00 40.12 352 VAL B C 1
ATOM 5898 O O . VAL B 1 352 ? 10.834 33.805 45.419 1.00 36.07 352 VAL B O 1
ATOM 5902 N N . SER B 1 353 ? 8.984 32.843 46.202 1.00 40.51 353 SER B N 1
ATOM 5903 C CA . SER B 1 353 ? 8.169 33.393 45.135 1.00 37.01 353 SER B CA 1
ATOM 5904 C C . SER B 1 353 ? 7.134 34.330 45.755 1.00 35.65 353 SER B C 1
ATOM 5905 O O . SER B 1 353 ? 6.977 34.382 46.998 1.00 31.86 353 SER B O 1
ATOM 5908 N N . GLY B 1 354 ? 6.446 35.079 44.889 1.00 29.96 354 GLY B N 1
ATOM 5909 C CA . GLY B 1 354 ? 5.407 35.964 45.346 1.00 26.54 354 GLY B CA 1
ATOM 5910 C C . GLY B 1 354 ? 5.468 37.359 44.763 1.00 26.05 354 GLY B C 1
ATOM 5911 O O . GLY B 1 354 ? 6.459 37.765 44.157 1.00 21.34 354 GLY B O 1
ATOM 5912 N N . TYR B 1 355 ? 4.390 38.096 44.968 1.00 22.43 355 TYR B N 1
ATOM 5913 C CA . TYR B 1 355 ? 4.294 39.459 44.464 1.00 18.34 355 TYR B CA 1
ATOM 5914 C C . TYR B 1 355 ? 4.877 40.487 45.410 1.00 21.22 355 TYR B C 1
ATOM 5915 O O . TYR B 1 355 ? 5.061 40.214 46.608 1.00 22.17 355 TYR B O 1
ATOM 5924 N N . SER B 1 356 ? 5.188 41.667 44.859 1.00 15.71 356 SER B N 1
ATOM 5925 C CA . SER B 1 356 ? 5.679 42.823 45.647 1.00 17.52 356 SER B CA 1
ATOM 5926 C C . SER B 1 356 ? 6.946 42.530 46.455 1.00 17.27 356 SER B C 1
ATOM 5927 O O . SER B 1 356 ? 6.950 42.652 47.686 1.00 18.49 356 SER B O 1
ATOM 5930 N N . PRO B 1 357 ? 8.044 42.190 45.772 1.00 17.78 357 PRO B N 1
ATOM 5931 C CA . PRO B 1 357 ? 9.278 41.891 46.528 1.00 14.80 357 PRO B CA 1
ATOM 5932 C C . PRO B 1 357 ? 9.778 43.062 47.353 1.00 17.72 357 PRO B C 1
ATOM 5933 O O . PRO B 1 357 ? 9.505 44.257 47.025 1.00 18.66 357 PRO B O 1
ATOM 5937 N N . ARG B 1 358 ? 10.486 42.763 48.457 1.00 14.75 358 ARG B N 1
ATOM 5938 C CA . ARG B 1 358 ? 11.049 43.843 49.254 1.00 16.07 358 ARG B CA 1
ATOM 5939 C C . ARG B 1 358 ? 12.430 43.326 49.690 1.00 18.67 358 ARG B C 1
ATOM 5940 O O . ARG B 1 358 ? 12.669 42.098 49.791 1.00 20.12 358 ARG B O 1
ATOM 5948 N N . PHE B 1 359 ? 13.338 44.265 49.880 1.00 17.21 359 PHE B N 1
ATOM 5949 C CA . PHE B 1 359 ? 14.726 43.930 50.164 1.00 16.81 359 PHE B CA 1
ATOM 5950 C C . PHE B 1 359 ? 15.153 44.591 51.437 1.00 19.89 359 PHE B C 1
ATOM 5951 O O . PHE B 1 359 ? 14.922 45.790 51.615 1.00 18.39 359 PHE B O 1
ATOM 5959 N N . ARG B 1 360 ? 15.794 43.857 52.341 1.00 15.96 360 ARG B N 1
ATOM 5960 C CA . ARG B 1 360 ? 16.268 44.549 53.542 1.00 17.33 360 ARG B CA 1
ATOM 5961 C C . ARG B 1 360 ? 17.745 44.268 53.751 1.00 16.61 360 ARG B C 1
ATOM 5962 O O . ARG B 1 360 ? 18.344 43.492 53.034 1.00 19.25 360 ARG B O 1
ATOM 5970 N N . GLY B 1 361 ? 18.307 44.901 54.762 1.00 18.50 361 GLY B N 1
ATOM 5971 C CA . GLY B 1 361 ? 19.748 44.770 54.987 1.00 16.84 361 GLY B CA 1
ATOM 5972 C C . GLY B 1 361 ? 20.486 45.933 54.359 1.00 21.18 361 GLY B C 1
ATOM 5973 O O . GLY B 1 361 ? 21.732 45.955 54.338 1.00 18.64 361 GLY B O 1
ATOM 5974 N N . LEU B 1 362 ? 19.744 46.966 53.902 1.00 16.23 362 LEU B N 1
ATOM 5975 C CA . LEU B 1 362 ? 20.370 48.099 53.211 1.00 15.44 362 LEU B CA 1
ATOM 5976 C C . LEU B 1 362 ? 21.224 49.028 54.048 1.00 17.09 362 LEU B C 1
ATOM 5977 O O . LEU B 1 362 ? 22.108 49.678 53.513 1.00 18.65 362 LEU B O 1
ATOM 5982 N N . VAL B 1 363 ? 20.955 49.129 55.356 1.00 16.96 363 VAL B N 1
ATOM 5983 C CA . VAL B 1 363 ? 21.817 50.016 56.155 1.00 17.80 363 VAL B CA 1
ATOM 5984 C C . VAL B 1 363 ? 23.253 49.481 56.058 1.00 19.15 363 VAL B C 1
ATOM 5985 O O . VAL B 1 363 ? 24.202 50.227 55.756 1.00 20.33 363 VAL B O 1
ATOM 5989 N N . LYS B 1 364 ? 23.429 48.185 56.295 1.00 18.31 364 LYS B N 1
ATOM 5990 C CA . LYS B 1 364 ? 24.786 47.603 56.170 1.00 19.22 364 LYS B CA 1
ATOM 5991 C C . LYS B 1 364 ? 25.292 47.490 54.748 1.00 19.44 364 LYS B C 1
ATOM 5992 O O . LYS B 1 364 ? 26.425 47.887 54.418 1.00 21.05 364 LYS B O 1
ATOM 5998 N N . ALA B 1 365 ? 24.425 47.028 53.846 1.00 19.99 365 ALA B N 1
ATOM 5999 C CA . ALA B 1 365 ? 24.886 46.824 52.480 1.00 19.10 365 ALA B CA 1
ATOM 6000 C C . ALA B 1 365 ? 25.259 48.121 51.765 1.00 19.31 365 ALA B C 1
ATOM 6001 O O . ALA B 1 365 ? 26.241 48.160 51.021 1.00 20.77 365 ALA B O 1
ATOM 6003 N N . LEU B 1 366 ? 24.475 49.181 51.969 1.00 16.40 366 LEU B N 1
ATOM 6004 C CA . LEU B 1 366 ? 24.749 50.442 51.272 1.00 16.40 366 LEU B CA 1
ATOM 6005 C C . LEU B 1 366 ? 25.741 51.349 51.998 1.00 19.23 366 LEU B C 1
ATOM 6006 O O . LEU B 1 366 ? 25.959 52.488 51.605 1.00 19.26 366 LEU B O 1
ATOM 6011 N N . SER B 1 367 ? 26.331 50.834 53.077 1.00 16.42 367 SER B N 1
ATOM 6012 C CA . SER B 1 367 ? 27.355 51.589 53.821 1.00 17.31 367 SER B CA 1
ATOM 6013 C C . SER B 1 367 ? 28.751 51.122 53.356 1.00 21.27 367 SER B C 1
ATOM 6014 O O . SER B 1 367 ? 29.783 51.723 53.696 1.00 21.52 367 SER B O 1
ATOM 6017 N N . VAL B 1 368 ? 28.788 50.040 52.593 1.00 19.46 368 VAL B N 1
ATOM 6018 C CA . VAL B 1 368 ? 30.056 49.517 52.045 1.00 18.62 368 VAL B CA 1
ATOM 6019 C C . VAL B 1 368 ? 30.575 50.470 50.968 1.00 22.49 368 VAL B C 1
ATOM 6020 O O . VAL B 1 368 ? 29.890 50.759 49.950 1.00 20.82 368 VAL B O 1
ATOM 6024 N N . PRO B 1 369 ? 31.790 50.993 51.142 1.00 18.68 369 PRO B N 1
ATOM 6025 C CA . PRO B 1 369 ? 32.326 51.923 50.134 1.00 18.98 369 PRO B CA 1
ATOM 6026 C C . PRO B 1 369 ? 32.695 51.254 48.816 1.00 18.42 369 PRO B C 1
ATOM 6027 O O . PRO B 1 369 ? 33.027 50.045 48.776 1.00 19.22 369 PRO B O 1
ATOM 6031 N N . ASN B 1 370 ? 32.592 52.043 47.745 1.00 19.90 370 ASN B N 1
ATOM 6032 C CA . ASN B 1 370 ? 32.937 51.594 46.391 1.00 20.19 370 ASN B CA 1
ATOM 6033 C C . ASN B 1 370 ? 32.062 50.443 45.918 1.00 19.66 370 ASN B C 1
ATOM 6034 O O . ASN B 1 370 ? 32.535 49.513 45.271 1.00 18.94 370 ASN B O 1
ATOM 6039 N N . ALA B 1 371 ? 30.794 50.476 46.305 1.00 19.56 371 ALA B N 1
ATOM 6040 C CA . ALA B 1 371 ? 29.853 49.477 45.826 1.00 18.71 371 ALA B CA 1
ATOM 6041 C C . ALA B 1 371 ? 28.470 50.100 45.873 1.00 18.94 371 ALA B C 1
ATOM 6042 O O . ALA B 1 371 ? 28.258 51.154 46.473 1.00 18.04 371 ALA B O 1
ATOM 6044 N N . THR B 1 372 ? 27.532 49.457 45.193 1.00 19.57 372 THR B N 1
ATOM 6045 C CA . THR B 1 372 ? 26.147 49.898 45.283 1.00 21.27 372 THR B CA 1
ATOM 6046 C C . THR B 1 372 ? 25.294 48.752 44.794 1.00 19.80 372 THR B C 1
ATOM 6047 O O . THR B 1 372 ? 25.821 47.675 44.535 1.00 17.99 372 THR B O 1
ATOM 6051 N N . VAL B 1 373 ? 23.973 48.935 44.730 1.00 16.50 373 VAL B N 1
ATOM 6052 C CA . VAL B 1 373 ? 23.148 47.860 44.207 1.00 14.35 373 VAL B CA 1
ATOM 6053 C C . VAL B 1 373 ? 22.198 48.422 43.149 1.00 16.27 373 VAL B C 1
ATOM 6054 O O . VAL B 1 373 ? 21.942 49.639 43.097 1.00 18.72 373 VAL B O 1
ATOM 6058 N N . ARG B 1 374 ? 21.710 47.541 42.294 1.00 15.47 374 ARG B N 1
ATOM 6059 C CA . ARG B 1 374 ? 20.676 47.917 41.303 1.00 15.92 374 ARG B CA 1
ATOM 6060 C C . ARG B 1 374 ? 19.594 46.878 41.539 1.00 16.91 374 ARG B C 1
ATOM 6061 O O . ARG B 1 374 ? 19.894 45.657 41.594 1.00 17.43 374 ARG B O 1
ATOM 6069 N N . LEU B 1 375 ? 18.346 47.348 41.712 1.00 13.13 375 LEU B N 1
ATOM 6070 C CA . LEU B 1 375 ? 17.219 46.455 41.997 1.00 14.37 375 LEU B CA 1
ATOM 6071 C C . LEU B 1 375 ? 16.364 46.652 40.747 1.00 14.78 375 LEU B C 1
ATOM 6072 O O . LEU B 1 375 ? 15.999 47.792 40.411 1.00 16.24 375 LEU B O 1
ATOM 6077 N N . PHE B 1 376 ? 15.973 45.532 40.139 1.00 13.08 376 PHE B N 1
ATOM 6078 C CA . PHE B 1 376 ? 15.393 45.618 38.806 1.00 12.75 376 PHE B CA 1
ATOM 6079 C C . PHE B 1 376 ? 13.977 46.038 38.674 1.00 14.87 376 PHE B C 1
ATOM 6080 O O . PHE B 1 376 ? 13.560 46.383 37.568 1.00 16.22 376 PHE B O 1
ATOM 6088 N N . GLY B 1 377 ? 13.217 46.025 39.761 1.00 14.43 377 GLY B N 1
ATOM 6089 C CA . GLY B 1 377 ? 11.832 46.447 39.594 1.00 17.38 377 GLY B CA 1
ATOM 6090 C C . GLY B 1 377 ? 10.866 45.356 39.196 1.00 16.58 377 GLY B C 1
ATOM 6091 O O . GLY B 1 377 ? 9.714 45.657 38.864 1.00 15.13 377 GLY B O 1
ATOM 6092 N N . LYS B 1 378 ? 11.288 44.086 39.236 1.00 14.36 378 LYS B N 1
ATOM 6093 C CA . LYS B 1 378 ? 10.377 43.008 38.806 1.00 11.93 378 LYS B CA 1
ATOM 6094 C C . LYS B 1 378 ? 9.252 42.933 39.833 1.00 13.13 378 LYS B C 1
ATOM 6095 O O . LYS B 1 378 ? 9.489 42.802 41.003 1.00 15.59 378 LYS B O 1
ATOM 6101 N N . PRO B 1 379 ? 8.002 42.961 39.358 1.00 14.55 379 PRO B N 1
ATOM 6102 C CA . PRO B 1 379 ? 6.858 42.937 40.276 1.00 15.11 379 PRO B CA 1
ATOM 6103 C C . PRO B 1 379 ? 6.568 41.661 41.000 1.00 16.41 379 PRO B C 1
ATOM 6104 O O . PRO B 1 379 ? 5.837 41.672 41.998 1.00 17.75 379 PRO B O 1
ATOM 6108 N N . GLU B 1 380 ? 7.133 40.579 40.518 1.00 16.42 380 GLU B N 1
ATOM 6109 C CA . GLU B 1 380 ? 6.887 39.293 41.171 1.00 19.13 380 GLU B CA 1
ATOM 6110 C C . GLU B 1 380 ? 8.170 38.483 41.190 1.00 21.41 380 GLU B C 1
ATOM 6111 O O . GLU B 1 380 ? 8.987 38.566 40.274 1.00 22.39 380 GLU B O 1
ATOM 6117 N N . ALA B 1 381 ? 8.332 37.674 42.222 1.00 19.07 381 ALA B N 1
ATOM 6118 C CA . ALA B 1 381 ? 9.512 36.828 42.308 1.00 23.59 381 ALA B CA 1
ATOM 6119 C C . ALA B 1 381 ? 9.141 35.368 42.134 1.00 27.15 381 ALA B C 1
ATOM 6120 O O . ALA B 1 381 ? 8.020 34.943 42.431 1.00 27.11 381 ALA B O 1
ATOM 6122 N N . TYR B 1 382 ? 10.069 34.609 41.593 1.00 26.49 382 TYR B N 1
ATOM 6123 C CA . TYR B 1 382 ? 9.857 33.154 41.552 1.00 31.13 382 TYR B CA 1
ATOM 6124 C C . TYR B 1 382 ? 11.202 32.596 42.049 1.00 32.78 382 TYR B C 1
ATOM 6125 O O . TYR B 1 382 ? 12.237 33.295 41.994 1.00 26.31 382 TYR B O 1
ATOM 6134 N N . VAL B 1 383 ? 11.214 31.367 42.563 1.00 32.85 383 VAL B N 1
ATOM 6135 C CA . VAL B 1 383 ? 12.466 30.821 43.085 1.00 31.41 383 VAL B CA 1
ATOM 6136 C C . VAL B 1 383 ? 13.516 30.794 41.989 1.00 28.36 383 VAL B C 1
ATOM 6137 O O . VAL B 1 383 ? 13.297 30.250 40.908 1.00 33.48 383 VAL B O 1
ATOM 6141 N N . GLY B 1 384 ? 14.661 31.412 42.280 1.00 31.79 384 GLY B N 1
ATOM 6142 C CA . GLY B 1 384 ? 15.724 31.482 41.301 1.00 32.90 384 GLY B CA 1
ATOM 6143 C C . GLY B 1 384 ? 15.676 32.740 40.435 1.00 37.82 384 GLY B C 1
ATOM 6144 O O . GLY B 1 384 ? 16.585 32.968 39.653 1.00 35.10 384 GLY B O 1
ATOM 6145 N N . ARG B 1 385 ? 14.629 33.556 40.542 1.00 34.71 385 ARG B N 1
ATOM 6146 C CA . ARG B 1 385 ? 14.579 34.756 39.681 1.00 35.79 385 ARG B CA 1
ATOM 6147 C C . ARG B 1 385 ? 15.624 35.790 40.119 1.00 27.97 385 ARG B C 1
ATOM 6148 O O . ARG B 1 385 ? 15.768 36.052 41.300 1.00 23.74 385 ARG B O 1
ATOM 6156 N N . ARG B 1 386 ? 16.341 36.389 39.167 1.00 26.56 386 ARG B N 1
ATOM 6157 C CA . ARG B 1 386 ? 17.321 37.404 39.534 1.00 22.82 386 ARG B CA 1
ATOM 6158 C C . ARG B 1 386 ? 16.553 38.712 39.727 1.00 18.72 386 ARG B C 1
ATOM 6159 O O . ARG B 1 386 ? 15.913 39.200 38.780 1.00 19.37 386 ARG B O 1
ATOM 6167 N N . LEU B 1 387 ? 16.634 39.271 40.930 1.00 16.78 387 LEU B N 1
ATOM 6168 C CA . LEU B 1 387 ? 15.921 40.512 41.262 1.00 14.82 387 LEU B CA 1
ATOM 6169 C C . LEU B 1 387 ? 16.808 41.739 41.287 1.00 14.55 387 LEU B C 1
ATOM 6170 O O . LEU B 1 387 ? 16.301 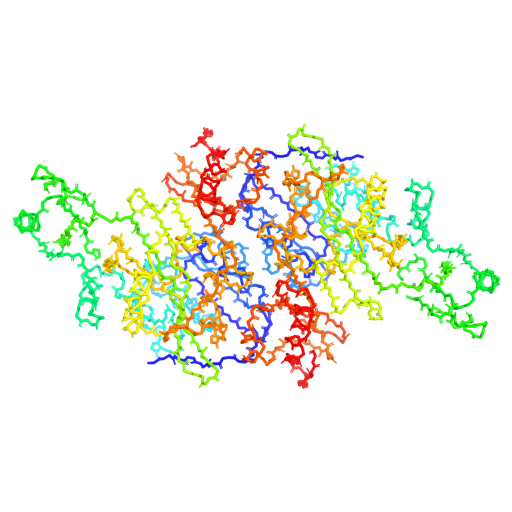42.884 41.315 1.00 15.38 387 LEU B O 1
ATOM 6175 N N . GLY B 1 388 ? 18.133 41.540 41.280 1.00 17.80 388 GLY B N 1
ATOM 6176 C CA . GLY B 1 388 ? 19.010 42.710 41.280 1.00 18.96 388 GLY B CA 1
ATOM 6177 C C . GLY B 1 388 ? 20.458 42.284 41.246 1.00 18.40 388 GLY B C 1
ATOM 6178 O O . GLY B 1 388 ? 20.740 41.093 41.060 1.00 17.84 388 GLY B O 1
ATOM 6179 N N . ILE B 1 389 ? 21.372 43.237 41.391 1.00 16.84 389 ILE B N 1
ATOM 6180 C CA . ILE B 1 389 ? 22.799 42.895 41.447 1.00 16.91 389 ILE B CA 1
ATOM 6181 C C . ILE B 1 389 ? 23.525 43.839 42.389 1.00 18.52 389 ILE B C 1
ATOM 6182 O O . ILE B 1 389 ? 23.118 44.986 42.573 1.00 17.49 389 ILE B O 1
ATOM 6187 N N . ALA B 1 390 ? 24.600 43.342 42.996 1.00 18.31 390 ALA B N 1
ATOM 6188 C CA . ALA B 1 390 ? 25.482 44.212 43.752 1.00 16.60 390 ALA B CA 1
ATOM 6189 C C . ALA B 1 390 ? 26.626 44.508 42.747 1.00 21.04 390 ALA B C 1
ATOM 6190 O O . ALA B 1 390 ? 27.041 43.619 41.986 1.00 19.95 390 ALA B O 1
ATOM 6192 N N . LEU B 1 391 ? 27.113 45.754 42.736 1.00 15.49 391 LEU B N 1
ATOM 6193 C CA . LEU B 1 391 ? 28.213 46.184 41.842 1.00 17.71 391 LEU B CA 1
ATOM 6194 C C . LEU B 1 391 ? 29.300 46.733 42.760 1.00 21.32 391 LEU B C 1
ATOM 6195 O O . LEU B 1 391 ? 28.987 47.448 43.699 1.00 18.78 391 LEU B O 1
ATOM 6200 N N . ALA B 1 392 ? 30.563 46.441 42.483 1.00 17.91 392 ALA B N 1
ATOM 6201 C CA . ALA B 1 392 ? 31.621 46.976 43.322 1.00 18.38 392 ALA B CA 1
ATOM 6202 C C . ALA B 1 392 ? 32.837 47.232 42.433 1.00 18.59 392 ALA B C 1
ATOM 6203 O O . ALA B 1 392 ? 33.054 46.502 41.463 1.00 20.87 392 ALA B O 1
ATOM 6205 N N . TRP B 1 393 ? 33.636 48.240 42.765 1.00 18.69 393 TRP B N 1
ATOM 6206 C CA . TRP B 1 393 ? 34.838 48.514 41.948 1.00 16.55 393 TRP B CA 1
ATOM 6207 C C . TRP B 1 393 ? 36.056 48.711 42.856 1.00 18.22 393 TRP B C 1
ATOM 6208 O O . TRP B 1 393 ? 35.925 49.096 44.022 1.00 21.46 393 TRP B O 1
ATOM 6219 N N . ASP B 1 394 ? 37.234 48.497 42.285 1.00 20.65 394 ASP B N 1
ATOM 6220 C CA . ASP B 1 394 ? 38.471 48.664 43.069 1.00 18.94 394 ASP B CA 1
ATOM 6221 C C . ASP B 1 394 ? 39.633 48.549 42.102 1.00 19.58 394 ASP B C 1
ATOM 6222 O O . ASP B 1 394 ? 39.514 47.982 41.041 1.00 26.22 394 ASP B O 1
ATOM 6227 N N . LYS B 1 395 ? 40.772 49.110 42.490 1.00 29.10 395 LYS B N 1
ATOM 6228 C CA . LYS B 1 395 ? 41.967 48.991 41.666 1.00 22.33 395 LYS B CA 1
ATOM 6229 C C . LYS B 1 395 ? 42.350 47.535 41.531 1.00 19.87 395 LYS B C 1
ATOM 6230 O O . LYS B 1 395 ? 43.027 47.138 40.564 1.00 27.55 395 LYS B O 1
ATOM 6236 N N . ASP B 1 396 ? 41.953 46.721 42.503 1.00 24.01 396 ASP B N 1
ATOM 6237 C CA . ASP B 1 396 ? 42.258 45.290 42.501 1.00 24.99 396 ASP B CA 1
ATOM 6238 C C . ASP B 1 396 ? 40.967 44.541 42.229 1.00 25.43 396 ASP B C 1
ATOM 6239 O O . ASP B 1 396 ? 40.046 44.561 43.069 1.00 23.09 396 ASP B O 1
ATOM 6244 N N . VAL B 1 397 ? 40.904 43.887 41.072 1.00 23.78 397 VAL B N 1
ATOM 6245 C CA . VAL B 1 397 ? 39.704 43.133 40.685 1.00 24.20 397 VAL B CA 1
ATOM 6246 C C . VAL B 1 397 ? 39.278 42.063 41.697 1.00 24.02 397 VAL B C 1
ATOM 6247 O O . VAL B 1 397 ? 38.084 41.815 41.877 1.00 22.19 397 VAL B O 1
ATOM 6251 N N . GLU B 1 398 ? 40.230 41.447 42.418 1.00 23.53 398 GLU B N 1
ATOM 6252 C CA . GLU B 1 398 ? 39.847 40.433 43.392 1.00 24.70 398 GLU B CA 1
ATOM 6253 C C . GLU B 1 398 ? 39.164 41.063 44.603 1.00 21.71 398 GLU B C 1
ATOM 6254 O O . GLU B 1 398 ? 38.301 40.432 45.221 1.00 26.27 398 GLU B O 1
ATOM 6260 N N . VAL B 1 399 ? 39.545 42.293 44.940 1.00 22.97 399 VAL B N 1
ATOM 6261 C CA . VAL B 1 399 ? 38.918 43.011 46.032 1.00 24.86 399 VAL B CA 1
ATOM 6262 C C . VAL B 1 399 ? 37.474 43.335 45.579 1.00 24.69 399 VAL B C 1
ATOM 6263 O O . VAL B 1 399 ? 36.519 43.164 46.336 1.00 24.58 399 VAL B O 1
ATOM 6267 N N . ALA B 1 400 ? 37.318 43.792 44.346 1.00 22.92 400 ALA B N 1
ATOM 6268 C CA . ALA B 1 400 ? 35.951 44.081 43.852 1.00 23.17 400 ALA B CA 1
ATOM 6269 C C . ALA B 1 400 ? 35.080 42.821 43.827 1.00 20.65 400 ALA B C 1
ATOM 6270 O O . ALA B 1 400 ? 33.904 42.888 44.215 1.00 20.72 400 ALA B O 1
ATOM 6272 N N . LYS B 1 401 ? 35.628 41.675 43.389 1.00 21.80 401 LYS B N 1
ATOM 6273 C CA . LYS B 1 401 ? 34.869 40.414 43.391 1.00 24.73 401 LYS B CA 1
ATOM 6274 C C . LYS B 1 401 ? 34.379 40.065 44.796 1.00 29.86 401 LYS B C 1
ATOM 6275 O O . LYS B 1 401 ? 33.197 39.745 45.007 1.00 22.77 401 LYS B O 1
ATOM 6281 N N . ARG B 1 402 ? 35.285 40.119 45.779 1.00 25.40 402 ARG B N 1
ATOM 6282 C CA . ARG B 1 402 ? 34.883 39.777 47.140 1.00 25.53 402 ARG B CA 1
ATOM 6283 C C . ARG B 1 402 ? 33.894 40.783 47.683 1.00 21.48 402 ARG B C 1
ATOM 6284 O O . ARG B 1 402 ? 32.951 40.413 48.383 1.00 23.90 402 ARG B O 1
ATOM 6292 N N . LYS B 1 403 ? 34.081 42.058 47.360 1.00 22.85 403 LYS B N 1
ATOM 6293 C CA . LYS B 1 403 ? 33.157 43.061 47.859 1.00 21.22 403 LYS B CA 1
ATOM 6294 C C . LYS B 1 403 ? 31.727 42.956 47.292 1.00 19.33 403 LYS B C 1
ATOM 6295 O O . LYS B 1 403 ? 30.747 43.103 48.056 1.00 21.06 403 LYS B O 1
ATOM 6301 N N . ALA B 1 404 ? 31.611 42.723 45.981 1.00 19.82 404 ALA B N 1
ATOM 6302 C CA . ALA B 1 404 ? 30.284 42.558 45.369 1.00 20.83 404 ALA B CA 1
ATOM 6303 C C . ALA B 1 404 ? 29.591 41.370 46.026 1.00 23.30 404 ALA B C 1
ATOM 6304 O O . ALA B 1 404 ? 28.408 41.409 46.335 1.00 21.30 404 ALA B O 1
ATOM 6306 N N . GLU B 1 405 ? 30.329 40.281 46.222 1.00 20.65 405 GLU B N 1
ATOM 6307 C CA . GLU B 1 405 ? 29.740 39.124 46.896 1.00 21.12 405 GLU B CA 1
ATOM 6308 C C . GLU B 1 405 ? 29.267 39.455 48.308 1.00 19.12 405 GLU B C 1
ATOM 6309 O O . GLU B 1 405 ? 28.153 39.067 48.721 1.00 22.79 405 GLU B O 1
ATOM 6315 N N . MET B 1 406 ? 30.100 40.168 49.081 1.00 19.19 406 MET B N 1
ATOM 6316 C CA . MET B 1 406 ? 29.727 40.521 50.431 1.00 23.70 406 MET B CA 1
ATOM 6317 C C . MET B 1 406 ? 28.475 41.402 50.466 1.00 23.15 406 MET B C 1
ATOM 6318 O O . MET B 1 406 ? 27.594 41.181 51.282 1.00 23.24 406 MET B O 1
ATOM 6323 N N . VAL B 1 407 ? 28.408 42.405 49.590 1.00 21.42 407 VAL B N 1
ATOM 6324 C CA . VAL B 1 407 ? 27.230 43.290 49.525 1.00 20.64 407 VAL B CA 1
ATOM 6325 C C . VAL B 1 407 ? 25.968 42.490 49.154 1.00 20.11 407 VAL B C 1
ATOM 6326 O O . VAL B 1 407 ? 24.912 42.636 49.789 1.00 20.31 407 VAL B O 1
ATOM 6330 N N . ALA B 1 408 ? 26.063 41.615 48.164 1.00 19.85 408 ALA B N 1
ATOM 6331 C CA . ALA B 1 408 ? 24.887 40.829 47.801 1.00 20.92 408 ALA B CA 1
ATOM 6332 C C . ALA B 1 408 ? 24.415 39.978 48.968 1.00 28.39 408 ALA B C 1
ATOM 6333 O O . ALA B 1 408 ? 23.212 39.862 49.218 1.00 21.91 408 ALA B O 1
ATOM 6335 N N . HIS B 1 409 ? 25.360 39.350 49.666 1.00 21.87 409 HIS B N 1
ATOM 6336 C CA . HIS B 1 409 ? 24.999 38.498 50.792 1.00 23.56 409 HIS B CA 1
ATOM 6337 C C . HIS B 1 409 ? 24.422 39.222 52.011 1.00 23.99 409 HIS B C 1
ATOM 6338 O O . HIS B 1 409 ? 23.867 38.573 52.887 1.00 29.95 409 HIS B O 1
ATOM 6345 N N . MET B 1 410 ? 24.548 40.553 52.070 1.00 19.54 410 MET B N 1
ATOM 6346 C CA . MET B 1 410 ? 23.983 41.332 53.149 1.00 22.15 410 MET B CA 1
ATOM 6347 C C . MET B 1 410 ? 22.494 41.620 52.930 1.00 24.38 410 MET B C 1
ATOM 6348 O O . MET B 1 410 ? 21.798 42.108 53.833 1.00 23.83 410 MET B O 1
ATOM 6353 N N . ILE B 1 411 ? 22.008 41.324 51.729 1.00 21.62 411 ILE B N 1
ATOM 6354 C CA . ILE B 1 411 ? 20.609 41.621 51.426 1.00 20.61 411 ILE B CA 1
ATOM 6355 C C . ILE B 1 411 ? 19.674 40.424 51.594 1.00 22.33 411 ILE B C 1
ATOM 6356 O O . ILE B 1 411 ? 19.979 39.315 51.135 1.00 25.56 411 ILE B O 1
ATOM 6361 N N . GLU B 1 412 ? 18.568 40.624 52.310 1.00 19.19 412 GLU B N 1
ATOM 6362 C CA . GLU B 1 412 ? 17.567 39.560 52.483 1.00 19.37 412 GLU B CA 1
ATOM 6363 C C . GLU B 1 412 ? 16.328 40.012 51.732 1.00 23.93 412 GLU B C 1
ATOM 6364 O O . GLU B 1 412 ? 16.071 41.222 51.617 1.00 21.11 412 GLU B O 1
ATOM 6370 N N . LEU B 1 413 ? 15.564 39.050 51.245 1.00 19.90 413 LEU B N 1
ATOM 6371 C CA . LEU B 1 413 ? 14.359 39.370 50.468 1.00 25.76 413 LEU B CA 1
ATOM 6372 C C . LEU B 1 413 ? 13.124 38.633 50.925 1.00 27.22 413 LEU B C 1
ATOM 6373 O O . LEU B 1 413 ? 13.210 37.524 51.480 1.00 22.36 413 LEU B O 1
ATOM 6378 N N . ARG B 1 414 ? 11.960 39.240 50.701 1.00 19.85 414 ARG B N 1
ATOM 6379 C CA . ARG B 1 414 ? 10.724 38.529 50.987 1.00 22.87 414 ARG B CA 1
ATOM 6380 C C . ARG B 1 414 ? 9.693 39.034 50.004 1.00 26.93 414 ARG B C 1
ATOM 6381 O O . ARG B 1 414 ? 9.956 39.984 49.259 1.00 20.93 414 ARG B O 1
ATOM 6389 N N . THR B 1 415 ? 8.541 38.374 49.955 1.00 21.41 415 THR B N 1
ATOM 6390 C CA . THR B 1 415 ? 7.476 38.852 49.071 1.00 18.83 415 THR B CA 1
ATOM 6391 C C . THR B 1 415 ? 6.269 39.088 49.950 1.00 25.38 415 THR B C 1
ATOM 6392 O O . THR B 1 415 ? 6.326 38.916 51.166 1.00 24.30 415 THR B O 1
ATOM 6396 N N . ARG B 1 416 ? 5.159 39.458 49.333 1.00 20.47 416 ARG B N 1
ATOM 6397 C CA . ARG B 1 416 ? 3.954 39.808 50.048 1.00 26.83 416 ARG B CA 1
ATOM 6398 C C . ARG B 1 416 ? 3.466 38.665 50.914 1.00 33.13 416 ARG B C 1
ATOM 6399 O O . ARG B 1 416 ? 2.939 38.884 52.013 1.00 40.36 416 ARG B O 1
ATOM 6407 N N . SER B 1 417 ? 3.674 37.455 50.414 1.00 31.91 417 SER B N 1
ATOM 6408 C CA . SER B 1 417 ? 3.248 36.232 51.065 1.00 48.06 417 SER B CA 1
ATOM 6409 C C . SER B 1 417 ? 4.403 35.262 51.380 1.00 49.15 417 SER B C 1
ATOM 6410 O O . SER B 1 417 ? 4.286 34.060 51.146 1.00 52.27 417 SER B O 1
ATOM 6413 N N . SER B 1 418 ? 5.522 35.772 51.879 1.00 42.43 418 SER B N 1
ATOM 6414 C CA . SER B 1 418 ? 6.636 34.899 52.236 1.00 42.08 418 SER B CA 1
ATOM 6415 C C . SER B 1 418 ? 7.346 35.515 53.417 1.00 37.63 418 SER B C 1
ATOM 6416 O O . SER B 1 418 ? 7.047 36.646 53.812 1.00 39.48 418 SER B O 1
ATOM 6419 N N . ASP B 1 419 ? 8.279 34.767 54.001 1.00 35.63 419 ASP B N 1
ATOM 6420 C CA . ASP B 1 419 ? 9.045 35.312 55.108 1.00 34.77 419 ASP B CA 1
ATOM 6421 C C . ASP B 1 419 ? 10.355 35.749 54.495 1.00 31.99 419 ASP B C 1
ATOM 6422 O O . ASP B 1 419 ? 10.601 35.508 53.317 1.00 33.71 419 ASP B O 1
ATOM 6427 N N . TRP B 1 420 ? 11.192 36.387 55.305 1.00 35.10 420 TRP B N 1
ATOM 6428 C CA . TRP B 1 420 ? 12.493 36.856 54.855 1.00 31.51 420 TRP B CA 1
ATOM 6429 C C . TRP B 1 420 ? 13.495 35.703 54.646 1.00 44.30 420 TRP B C 1
ATOM 6430 O O . TRP B 1 420 ? 13.539 34.757 55.428 1.00 41.16 420 TRP B O 1
ATOM 6441 N N . HIS B 1 421 ? 14.297 35.793 53.588 1.00 42.10 421 HIS B N 1
ATOM 6442 C CA . HIS B 1 421 ? 15.290 34.763 53.259 1.00 48.53 421 HIS B CA 1
ATOM 6443 C C . HIS B 1 421 ? 16.599 35.417 52.820 1.00 47.47 421 HIS B C 1
ATOM 6444 O O . HIS B 1 421 ? 16.582 36.408 52.082 1.00 40.46 421 HIS B O 1
ATOM 6451 N N . ASP B 1 422 ? 17.724 34.850 53.257 1.00 49.11 422 ASP B N 1
ATOM 6452 C CA . ASP B 1 422 ? 19.046 35.372 52.925 1.00 52.45 422 ASP B CA 1
ATOM 6453 C C . ASP B 1 422 ? 19.446 35.124 51.472 1.00 60.95 422 ASP B C 1
ATOM 6454 O O . ASP B 1 422 ? 18.881 34.247 50.803 1.00 59.96 422 ASP B O 1
ATOM 6459 N N . GLN B 1 423 ? 20.430 35.903 51.006 1.00 68.38 423 GLN B N 1
ATOM 6460 C CA . GLN B 1 423 ? 20.955 35.847 49.631 1.00 70.47 423 GLN B CA 1
ATOM 6461 C C . GLN B 1 423 ? 20.062 36.594 48.611 1.00 71.41 423 GLN B C 1
ATOM 6462 O O . GLN B 1 423 ? 19.045 37.183 49.048 1.00 69.30 423 GLN B O 1
#

Organism: Pyrococcus horikoshii (strain ATCC 700860 / DSM 12428 / JCM 9974 / NBRC 100139 / OT-3) (NCBI:txid70601)